Protein AF-A0AAV7I4R6-F1 (afdb_monomer)

Solvent-accessible surface area (backbone atoms only — not comparable to full-atom values): 53281 Å² total; per-residue (Å²): 136,88,80,92,84,88,82,84,92,78,84,86,78,87,76,88,75,83,82,77,80,88,86,78,86,92,87,87,88,84,88,90,88,86,84,88,88,87,84,88,80,89,81,89,88,87,88,87,90,83,90,84,88,90,68,94,80,61,65,76,66,65,74,75,70,80,71,71,75,84,67,74,67,72,67,84,74,78,56,70,48,73,61,54,70,67,54,50,52,51,39,49,60,57,46,61,69,44,59,44,43,86,62,59,80,35,54,92,35,71,50,42,60,47,13,72,74,53,57,71,76,82,47,37,81,52,31,77,50,51,63,55,49,53,51,42,56,48,48,51,75,73,60,62,66,46,61,84,33,58,68,31,75,68,46,67,70,53,34,57,53,32,45,47,51,26,49,49,47,58,35,26,69,44,64,67,54,27,49,40,51,48,22,30,39,57,61,75,40,21,41,60,45,44,51,54,26,48,57,45,29,44,51,70,35,79,90,32,66,81,58,73,77,77,57,54,48,40,48,39,21,39,62,57,43,47,42,69,61,42,55,49,47,40,50,52,44,75,73,49,58,87,58,78,60,91,48,98,85,57,92,59,96,49,49,76,47,80,64,79,70,73,65,69,78,47,60,94,75,59,59,76,71,61,78,46,40,61,57,36,58,26,62,55,54,21,42,37,45,37,52,59,53,55,73,65,39,53,82,49,57,58,86,90,47,103,61,77,70,76,44,52,13,45,49,56,49,46,56,54,42,38,52,49,13,51,48,49,47,39,30,50,52,70,78,38,72,82,86,62,82,90,55,83,90,43,56,41,56,71,46,36,82,57,60,33,32,44,92,84,69,51,68,41,44,50,42,60,61,48,38,60,66,55,80,90,42,50,68,55,51,57,50,49,56,56,26,52,53,49,52,51,49,27,58,75,72,34,37,46,54,34,81,88,66,54,78,44,64,39,88,46,94,59,16,53,23,52,49,28,20,34,49,54,32,22,59,73,20,63,27,46,87,76,45,34,31,56,57,56,51,51,30,55,55,74,21,57,40,68,92,48,97,47,72,59,67,30,52,63,14,44,53,36,37,55,51,33,25,62,54,36,65,54,48,60,39,53,48,53,58,58,47,49,56,54,50,54,46,37,66,71,47,82,58,77,53,68,81,81,59,59,32,92,56,41,31,57,77,49,73,49,66,53,83,43,36,21,36,51,43,84,46,76,41,51,32,55,41,47,44,91,65,85,30,40,65,56,53,70,67,54,46,37,30,42,38,46,70,37,58,30,64,58,86,42,43,39,40,39,35,33,40,23,76,47,72,44,51,29,32,42,39,34,30,44,28,73,46,81,61,72,90,82,40,62,72,46,58,44,51,48,79,43,39,68,42,39,25,80,60,34,68,50,64,46,79,45,46,62,42,80,38,70,45,74,46,51,60,88,70,26,73,55,44,23,74,80,79,75,47,63,83,54,45,51,57,50,49,54,37,28,75,72,68,75,46,91,45,71,51,43,58,54,65,39,46,44,46,48,45,60,74,58,58,60,28,30,77,91,37,37,71,26,28,35,40,41,41,40,35,80,52,51,74,95,49,48,47,74,48,76,38,63,53,53,11,74,42,83,42,64,76,62,66,78,60,64,82,45,60,41,59,48,63,40,82,60,65,75,35,50,28,37,48,78,37,84,44,51,28,19,28,44,56,67,64,25,46,54,73,57,49,66,49,52,64,56,48,52,52,52,49,54,53,53,56,70,72,48,96,80,71,96,80,69,90,84,80,76,91,76,80,80,59,86,84,70,79,72,65,86,83,60,68,80,64,92,88,66,71,70,62,84,84,61,70,64,59,81,82,59,70,63,58,85,80,55,62,68,62,92,85,63,64,70,46,81,73,50,58,70,46,85,80,47,55,62,44,87,78,48,62,62,50,84,85,63,68,67,48,82,78,46,56,70,53,91,80,61,60,82,42,95,80,59,56,79,46,95,83,68,66,82,48,94,85,61,62,80,58,98,84,70,81,83,86,87,79,83,96,72,90,78,82,80,90,72,81,84,132

Organism: Cotesia glomerata (NCBI:txid32391)

InterPro domains:
  IPR000896 Hemocyanin/hexamerin middle domain [PF00372] (215-486)
  IPR005203 Hemocyanin, C-terminal [PF03723] (495-732)
  IPR005204 Hemocyanin, N-terminal [PF03722] (87-209)
  IPR008922 Di-copper centre-containing domain superfamily [G3DSA:1.10.1280.10] (214-491)
  IPR008922 Di-copper centre-containing domain superfamily [SSF48056] (215-493)
  IPR013788 Hemocyanin/hexamerin [PR00187] (275-288)
  IPR013788 Hemocyanin/hexamerin [PR00187] (289-306)
  IPR013788 Hemocyanin/hexamerin [PR00187] (322-334)
  IPR013788 Hemocyanin/hexamerin [PR00187] (471-486)
  IPR013788 Hemocyanin/hexamerin [PS00210] (468-476)
  IPR013788 Hemocyanin/hexamerin [PTHR11511] (60-739)
  IPR014756 Immunoglobulin E-set [SSF81296] (494-734)
  IPR036697 Hemocyanin, N-terminal domain superfamily [G3DSA:1.20.1370.10] (87-213)
  IPR036697 Hemocyanin, N-terminal domain superfamily [SSF48050] (85-214)
  IPR037020 Hemocyanin, C-terminal domain superfamily [G3DSA:2.60.40.1520] (492-743)

Nearest PDB structures (foldseek):
  7ze1-assembly1_A  TM=8.891E-01  e=6.955E-59  Tribolium castaneum
  1nol-assembly1_A  TM=8.626E-01  e=2.421E-42  Limulus polyphemus
  1ll1-assembly1_A  TM=8.572E-01  e=2.678E-42  Limulus polyphemus
  1lla-assembly1_A  TM=8.477E-01  e=2.546E-42  Limulus polyphemus
  3ixw-assembly1_D  TM=8.245E-01  e=5.123E-34  Androctonus australis

Secondary structure (DSSP, 8-state):
----------PPP------------------------------------------TTTGGGTTSS--------------EEE--HHHHHHHHHHHHTTTTTT-S--TT-HHHHHHHS--TTTTGGGBS-HHHHHHHHHHHHT--S-TTSPP-TTSHHHHHHHHHHHHHHHSBSSHHHHHHHHHHHHHHS-HHHHHHHHHHHHHH-GGGTTPPPPPHHHH-GGGTS-HHHHHHHHHHHHHHTT----STT--SSSEEEE---THHHHTTS--GGGGGHHHHT-HHHHHHHHHHHHHS-TTS-STTSSS-GGGHHHHHHHHHHHHHHHHHHHHHHTT--SPP---TTS-B---B----B-TTSPBPP-B-TTBPPPGGGHHHHHHHHHHHHHHHHHHHHTEEE-TT--EEESSSTTHHHHHHHHHHT-TT-TTHHHH--HHHHHHHHHT-----SSGGG----GGGSHHHHTTSHHHHHHHHHHHHHHHHHHHHSPPPPHHHH--TTEEEEEEEE---EEEEEEEEEE-GGGS--SSHHHHHH--EEEEEEEEEE---EEEEEEEESS-EEEEEEEEEEEPP-TTT--HHHHHHHHGGG-EEEEEEEEEE-SEEEEEEEEGGG-SSEEPPPPPHHHHHHHHHHHHTTSS--EEES----EEGGGSS---BTT-EEEEEEEEEEE--GGG-EEEEETTTEEEEE-SS-TTTTSSS---GGGTTSTTEEEEEEEEEE-HHHHHHHHHHHHHHHHHHHHHHHHH-TT-TTSTTSSSS-PPTT-PPPTT--PPTT--PPTT--PPTT----TT----TT--PPTT--PPTT--PPTT--PPTT--PPTT--PPTT----TT----TT----TT----TTPPP---S-----------

Foldseek 3Di:
DDDDDDDDDDDDDDDDDDDDDPDDDDDDDDDDDDDDDDDDDDDDYDDDDDDDDDDPPPVVVVVPPPCQDPQPFPQVDFDKDFDDLLLLVLLVLLQLCLFLLLDQPFPPDPLNVLQVPDDLLVCLVQFQDSVLSVVLVVVVVVPAADQLFDAFCLDDSSLVNLVSLLNCLQRRNDSVSSSSSLSNCSNRPHSVSSVLSSLLSLFFHPNNAQRDYAQVCQSFVLLQDFVVQLVVLQVCCVVQPLPQPPDPPDPDLAAEAEDAHPCVVCVVVDDLCCVCCLPLSPQQQLSQLSVLCSLQPLSDDCPVTPFDLLCNLLSLLLVLLQVLLLVQQQCLQSVHHDQDADDLAWFAAFWADGSGAGLSRHHADTGDGSHHFDPVLVVLVVVLVQLVVQLLVCLVVQWDAAPVRDIDGLQDSSNSSQSRSLACLGPPNRHCPRNPGNLSSLLVRPQPWDDDPDSRHGRHHLCRHSSRNSNGSSSSNSSVVSSVSVQSNLAPHDFDDLVVAFDPFKFWPDKDKPAFEKEKDKDKAWHLSSDDHDHSVSSLSHTYIYIDIHMAIDKMKMKIKMAGQAFAKKKKWKKKAADDPPVPDDQLVVCLVCLSSINTQAIGMGGDHHGIHIDIDISQSGLAFDEDDDHPNVVVVQSVCVSVVNDIDMGTLQQGHRHNRSSDHAAAQVFSKIKMKMAMGHQDPVQWDWTQGRNHGTDIDRVDRNSPPSSHRHRSVSCVHRRMDMDIHTNHYPVVVRCVNVVVVVVVVVVVVVVVVVVPPPDPDDPPPDDDDDPPPDDDDPPDADDPPDADPAPDADDAPDAHPDPDAYPPPDAHHAPYAHHPPYEHHPPDEHPPPDAHHPPYAHDPPYDYPDPYDYPPPYAHDDPYDHDPPDDDPDDDDDDHDDPDDDD

pLDDT: mean 78.59, std 24.69, range [20.53, 98.75]

Radius of gyration: 35.69 Å; Cα contacts (8 Å, |Δi|>4): 1390; chains: 1; bounding box: 104×136×68 Å

Structure (mmCIF, N/CA/C/O backbone):
data_AF-A0AAV7I4R6-F1
#
_entry.id   AF-A0AAV7I4R6-F1
#
loop_
_atom_site.group_PDB
_atom_site.id
_atom_site.type_symbol
_atom_site.label_atom_id
_atom_site.label_alt_id
_atom_site.label_comp_id
_atom_site.label_asym_id
_atom_site.label_entity_id
_atom_site.label_seq_id
_atom_site.pdbx_PDB_ins_code
_atom_site.Cartn_x
_atom_site.Cartn_y
_atom_site.Cartn_z
_atom_site.occupancy
_atom_site.B_iso_or_equiv
_atom_site.auth_seq_id
_atom_site.auth_comp_id
_atom_site.auth_asym_id
_atom_site.auth_atom_id
_atom_site.pdbx_PDB_model_num
ATOM 1 N N . MET A 1 1 ? -15.612 52.852 7.763 1.00 29.77 1 MET A N 1
ATOM 2 C CA . MET A 1 1 ? -15.328 53.330 6.395 1.00 29.77 1 MET A CA 1
ATOM 3 C C . MET A 1 1 ? -14.860 52.104 5.614 1.00 29.77 1 MET A C 1
ATOM 5 O O . MET A 1 1 ? -13.808 51.592 5.957 1.00 29.77 1 MET A O 1
ATOM 9 N N . SER A 1 2 ? -15.753 51.380 4.921 1.00 24.78 2 SER A N 1
ATOM 10 C CA . SER A 1 2 ? -16.343 51.673 3.582 1.00 24.78 2 SER A CA 1
ATOM 11 C C . SER A 1 2 ? -15.356 51.327 2.453 1.00 24.78 2 SER A C 1
ATOM 13 O O . SER A 1 2 ? -14.258 51.866 2.485 1.00 24.78 2 SER A O 1
ATOM 15 N N . ASN A 1 3 ? -15.635 50.490 1.443 1.00 23.41 3 ASN A N 1
ATOM 16 C CA . ASN A 1 3 ? -16.860 49.809 0.960 1.00 23.41 3 ASN A CA 1
ATOM 17 C C . ASN A 1 3 ? -16.474 48.409 0.408 1.00 23.41 3 ASN A C 1
ATOM 19 O O . ASN A 1 3 ? -15.343 48.237 -0.027 1.00 23.41 3 ASN A O 1
ATOM 23 N N . ILE A 1 4 ? -17.257 47.335 0.587 1.00 27.31 4 ILE A N 1
ATOM 24 C CA . ILE A 1 4 ? -18.461 46.905 -0.171 1.00 27.31 4 ILE A CA 1
ATOM 25 C C . ILE A 1 4 ? -18.210 46.686 -1.675 1.00 27.31 4 ILE A C 1
ATOM 27 O O . ILE A 1 4 ? -17.961 47.633 -2.414 1.00 27.31 4 ILE A O 1
ATOM 31 N N . GLY A 1 5 ? -18.412 45.435 -2.108 1.00 22.70 5 GLY A N 1
ATOM 32 C CA . GLY A 1 5 ? -18.519 44.992 -3.500 1.00 22.70 5 GLY A CA 1
ATOM 33 C C . GLY A 1 5 ? -19.216 43.626 -3.562 1.00 22.70 5 GLY A C 1
ATOM 34 O O . GLY A 1 5 ? -18.555 42.594 -3.543 1.00 22.70 5 GLY A O 1
ATOM 35 N N . HIS A 1 6 ? -20.552 43.620 -3.558 1.00 24.36 6 HIS A N 1
ATOM 36 C CA . HIS A 1 6 ? -21.365 42.415 -3.771 1.00 24.36 6 HIS A CA 1
ATOM 37 C C . HIS A 1 6 ? -21.471 42.094 -5.267 1.00 24.36 6 HIS A C 1
ATOM 39 O O . HIS A 1 6 ? -21.653 43.019 -6.050 1.00 24.36 6 HIS A O 1
ATOM 45 N N . HIS A 1 7 ? -21.517 40.805 -5.625 1.00 25.09 7 HIS A N 1
ATOM 46 C CA . HIS A 1 7 ? -22.324 40.348 -6.762 1.00 25.09 7 HIS A CA 1
ATOM 47 C C . HIS A 1 7 ? -22.946 38.963 -6.513 1.00 25.09 7 HIS A C 1
ATOM 49 O O . HIS A 1 7 ? -22.265 37.948 -6.437 1.00 25.09 7 HIS A O 1
ATOM 55 N N . ASP A 1 8 ? -24.265 39.008 -6.337 1.00 22.59 8 ASP A N 1
ATOM 56 C CA . ASP A 1 8 ? -25.313 38.099 -6.815 1.00 22.59 8 ASP A CA 1
ATOM 57 C C . ASP A 1 8 ? -25.162 36.570 -6.725 1.00 22.59 8 ASP A C 1
ATOM 59 O O . ASP A 1 8 ? -24.474 35.895 -7.487 1.00 22.59 8 ASP A O 1
ATOM 63 N N . ILE A 1 9 ? -26.008 36.025 -5.848 1.00 24.05 9 ILE A N 1
ATOM 64 C CA . ILE A 1 9 ? -26.410 34.622 -5.774 1.00 24.05 9 ILE A CA 1
ATOM 65 C C . ILE A 1 9 ? -27.504 34.366 -6.824 1.00 24.05 9 ILE A C 1
ATOM 67 O O . ILE A 1 9 ? -28.524 35.054 -6.830 1.00 24.05 9 ILE A O 1
ATOM 71 N N . SER A 1 10 ? -27.353 33.320 -7.640 1.00 22.56 10 SER A N 1
ATOM 72 C CA . SER A 1 10 ? -28.434 32.767 -8.472 1.00 22.56 10 SER A CA 1
ATOM 73 C C . SER A 1 10 ? -28.825 31.370 -7.965 1.00 22.56 10 SER A C 1
ATOM 75 O O . SER A 1 10 ? -27.934 30.565 -7.688 1.00 22.56 10 SER A O 1
ATOM 77 N N . PRO A 1 11 ? -30.124 31.045 -7.816 1.00 26.34 11 PRO A N 1
ATOM 78 C CA . PRO A 1 11 ? -30.554 29.797 -7.193 1.00 26.34 11 PRO A CA 1
ATOM 79 C C . PRO A 1 11 ? -30.378 28.588 -8.119 1.00 26.34 11 PRO A C 1
ATOM 81 O O . PRO A 1 11 ? -30.815 28.591 -9.273 1.00 26.34 11 PRO A O 1
ATOM 84 N N . ALA A 1 12 ? -29.803 27.512 -7.578 1.00 23.22 12 ALA A N 1
ATOM 85 C CA . ALA A 1 12 ? -29.706 26.229 -8.261 1.00 23.22 12 ALA A CA 1
ATOM 86 C C . ALA A 1 12 ? -31.107 25.660 -8.551 1.00 23.22 12 ALA A C 1
ATOM 88 O O . ALA A 1 12 ? -31.879 25.368 -7.635 1.00 23.22 12 ALA A O 1
ATOM 89 N N . ARG A 1 13 ? -31.433 25.470 -9.836 1.00 22.34 13 ARG A N 1
ATOM 90 C CA . ARG A 1 13 ? -32.589 24.664 -10.244 1.00 22.34 13 ARG A CA 1
ATOM 91 C C . ARG A 1 13 ? -32.213 23.190 -10.165 1.00 22.34 13 ARG A C 1
ATOM 93 O O . ARG A 1 13 ? -31.324 22.738 -10.881 1.00 22.34 13 ARG A O 1
ATOM 100 N N . SER A 1 14 ? -32.921 22.455 -9.317 1.00 22.48 14 SER A N 1
ATOM 101 C CA . SER A 1 14 ? -32.829 21.005 -9.210 1.00 22.48 14 SER A CA 1
ATOM 102 C C . SER A 1 14 ? -33.289 20.331 -10.504 1.00 22.48 14 SER A C 1
ATOM 104 O O . SER A 1 14 ? -34.476 20.313 -10.825 1.00 22.48 14 SER A O 1
ATOM 106 N N . TRP A 1 15 ? -32.347 19.724 -11.223 1.00 20.77 15 TRP A N 1
ATOM 107 C CA . TRP A 1 15 ? -32.649 18.723 -12.240 1.00 20.77 15 TRP A CA 1
ATOM 108 C C . TRP A 1 15 ? -32.421 17.344 -11.636 1.00 20.77 15 TRP A C 1
ATOM 110 O O . TRP A 1 15 ? -31.288 16.920 -11.425 1.00 20.77 15 TRP A O 1
ATOM 120 N N . VAL A 1 16 ? -33.522 16.659 -11.329 1.00 21.23 16 VAL A N 1
ATOM 121 C CA . VAL A 1 16 ? -33.499 15.247 -10.944 1.00 21.23 16 VAL A CA 1
ATOM 122 C C . VAL A 1 16 ? -33.220 14.440 -12.208 1.00 21.23 16 VAL A C 1
ATOM 124 O O . VAL A 1 16 ? -34.117 14.236 -13.023 1.00 21.23 16 VAL A O 1
ATOM 127 N N . ILE A 1 17 ? -31.976 13.999 -12.377 1.00 21.98 17 ILE A N 1
ATOM 128 C CA . ILE A 1 17 ? -31.631 12.961 -13.348 1.00 21.98 17 ILE A CA 1
ATOM 129 C C . ILE A 1 17 ? -31.685 11.635 -12.595 1.00 21.98 17 ILE A C 1
ATOM 131 O O . ILE A 1 17 ? -30.901 11.403 -11.675 1.00 21.98 17 ILE A O 1
ATOM 135 N N . ALA A 1 18 ? -32.648 10.790 -12.957 1.00 20.53 18 ALA A N 1
ATOM 136 C CA . ALA A 1 18 ? -32.732 9.439 -12.430 1.00 20.53 18 ALA A CA 1
ATOM 137 C C . ALA A 1 18 ? -31.520 8.635 -12.919 1.00 20.53 18 ALA A C 1
ATOM 139 O O . ALA A 1 18 ? -31.314 8.487 -14.122 1.00 20.53 18 ALA A O 1
ATOM 140 N N . ILE A 1 19 ? -30.723 8.121 -11.983 1.00 23.53 19 ILE A N 1
ATOM 141 C CA . ILE A 1 19 ? -29.688 7.134 -12.285 1.00 23.53 19 ILE A CA 1
ATOM 142 C C . ILE A 1 19 ? -30.391 5.777 -12.340 1.00 23.53 19 ILE A C 1
ATOM 144 O O . ILE A 1 19 ? -30.656 5.169 -11.304 1.00 23.53 19 ILE A O 1
ATOM 148 N N . GLU A 1 20 ? -30.738 5.328 -13.544 1.00 20.97 20 GLU A N 1
ATOM 149 C CA . GLU A 1 20 ? -31.211 3.959 -13.757 1.00 20.97 20 GLU A CA 1
ATOM 150 C C . GLU A 1 20 ? -30.050 2.970 -13.539 1.00 20.97 20 GLU A C 1
ATOM 152 O O . GLU A 1 20 ? -28.980 3.138 -14.135 1.00 20.97 20 GLU A O 1
ATOM 157 N N . PRO A 1 21 ? -30.218 1.919 -12.716 1.00 26.22 21 PRO A N 1
ATOM 158 C CA . PRO A 1 21 ? -29.271 0.814 -12.678 1.00 26.22 21 PRO A CA 1
ATOM 159 C C . PRO A 1 21 ? -29.414 -0.008 -13.964 1.00 26.22 21 PRO A C 1
ATOM 161 O O . PRO A 1 21 ? -30.487 -0.539 -14.249 1.00 26.22 21 PRO A O 1
ATOM 164 N N . HIS A 1 22 ? -28.330 -0.162 -14.725 1.00 24.48 22 HIS A N 1
ATOM 165 C CA . HIS A 1 22 ? -28.299 -1.078 -15.867 1.00 24.48 22 HIS A CA 1
ATOM 166 C C . HIS A 1 22 ? -28.302 -2.549 -15.402 1.00 24.48 22 HIS A C 1
ATOM 168 O O . HIS A 1 22 ? -27.260 -3.199 -15.344 1.00 24.48 22 HIS A O 1
ATOM 174 N N . GLU A 1 23 ? -29.485 -3.094 -15.108 1.00 27.27 23 GLU A N 1
ATOM 175 C CA . GLU A 1 23 ? -29.714 -4.539 -14.983 1.00 27.27 23 GLU A CA 1
ATOM 176 C C . GLU A 1 23 ? -30.001 -5.187 -16.351 1.00 27.27 23 GLU A C 1
ATOM 178 O O . GLU A 1 23 ? -31.141 -5.267 -16.805 1.00 27.27 23 GLU A O 1
ATOM 183 N N . VAL A 1 24 ? -28.964 -5.734 -16.989 1.00 24.44 24 VAL A N 1
ATOM 184 C CA . VAL A 1 24 ? -29.072 -6.808 -17.997 1.00 24.44 24 VAL A CA 1
ATOM 185 C C . VAL A 1 24 ? -27.782 -7.636 -17.857 1.00 24.44 24 VAL A C 1
ATOM 187 O O . VAL A 1 24 ? -26.703 -7.063 -17.915 1.00 24.44 24 VAL A O 1
ATOM 190 N N . TRP A 1 25 ? -27.760 -8.950 -17.614 1.00 22.83 25 TRP A N 1
ATOM 191 C CA . TRP A 1 25 ? -28.652 -10.017 -18.071 1.00 22.83 25 TRP A CA 1
ATOM 192 C C . TRP A 1 25 ? -28.792 -11.156 -17.044 1.00 22.83 25 TRP A C 1
ATOM 194 O O . TRP A 1 25 ? -27.784 -11.676 -16.580 1.00 22.83 25 TRP A O 1
ATOM 204 N N . TYR A 1 26 ? -30.015 -11.655 -16.821 1.00 23.33 26 TYR A N 1
ATOM 205 C CA . TYR A 1 26 ? -30.263 -13.069 -16.477 1.00 23.33 26 TYR A CA 1
ATOM 206 C C . TYR A 1 26 ? -31.714 -13.460 -16.819 1.00 23.33 26 TYR A C 1
ATOM 208 O O . TYR A 1 26 ? -32.597 -13.443 -15.964 1.00 23.33 26 TYR A O 1
ATOM 216 N N . LYS A 1 27 ? -31.983 -13.780 -18.096 1.00 24.11 27 LYS A N 1
ATOM 217 C CA . LYS A 1 27 ? -33.213 -14.468 -18.549 1.00 24.11 27 LYS A CA 1
ATOM 218 C C . LYS A 1 27 ? -33.134 -14.883 -20.024 1.00 24.11 27 LYS A C 1
ATOM 220 O O . LYS A 1 27 ? -33.468 -14.113 -20.916 1.00 24.11 27 LYS A O 1
ATOM 225 N N . SER A 1 28 ? -32.750 -16.129 -20.279 1.00 24.69 28 SER A N 1
ATOM 226 C CA . SER A 1 28 ? -33.565 -17.093 -21.042 1.00 24.69 28 SER A CA 1
ATOM 227 C C . SER A 1 28 ? -32.760 -18.353 -21.356 1.00 24.69 28 SER A C 1
ATOM 229 O O . SER A 1 28 ? -31.678 -18.279 -21.919 1.00 24.69 28 SER A O 1
ATOM 231 N N . LEU A 1 29 ? -33.319 -19.508 -20.997 1.00 23.89 29 LEU A N 1
ATOM 232 C CA . LEU A 1 29 ? -33.419 -20.699 -21.845 1.00 23.89 29 LEU A CA 1
ATOM 233 C C . LEU A 1 29 ? -34.275 -21.711 -21.077 1.00 23.89 29 LEU A C 1
ATOM 235 O O . LEU A 1 29 ? -33.864 -22.249 -20.054 1.00 23.89 29 LEU A O 1
ATOM 239 N N . GLY A 1 30 ? -35.515 -21.889 -21.527 1.00 23.12 30 GLY A N 1
ATOM 240 C CA . GLY A 1 30 ? -36.514 -22.681 -20.818 1.00 23.12 30 GLY A CA 1
ATOM 241 C C . GLY A 1 30 ? -37.823 -22.759 -21.593 1.00 23.12 30 GLY A C 1
ATOM 242 O O . GLY A 1 30 ? -38.682 -21.899 -21.440 1.00 23.12 30 GLY A O 1
ATOM 243 N N . ASN A 1 31 ? -37.952 -23.843 -22.359 1.00 24.38 31 ASN A N 1
ATOM 244 C CA . ASN A 1 31 ? -39.170 -24.394 -22.962 1.00 24.38 31 ASN A CA 1
ATOM 245 C C . ASN A 1 31 ? -39.758 -23.706 -24.208 1.00 24.38 31 ASN A C 1
ATOM 247 O O . ASN A 1 31 ? -40.338 -22.625 -24.157 1.00 24.38 31 ASN A O 1
ATOM 251 N N . ALA A 1 32 ? -39.753 -24.467 -25.306 1.00 22.86 32 ALA A N 1
ATOM 252 C CA . ALA A 1 32 ? -40.691 -24.328 -26.412 1.00 22.86 32 ALA A CA 1
ATOM 253 C C . ALA A 1 32 ? -41.003 -25.710 -27.016 1.00 22.86 32 ALA A C 1
ATOM 255 O O . ALA A 1 32 ? -40.267 -26.174 -27.880 1.00 22.86 32 ALA A O 1
ATOM 256 N N . ALA A 1 33 ? -42.086 -26.352 -26.561 1.00 25.19 33 ALA A N 1
ATOM 257 C CA . ALA A 1 33 ? -42.879 -27.333 -27.317 1.00 25.19 33 ALA A CA 1
ATOM 258 C C . ALA A 1 33 ? -44.081 -27.812 -26.480 1.00 25.19 33 ALA A C 1
ATOM 260 O O . ALA A 1 33 ? -43.889 -28.540 -25.517 1.00 25.19 33 ALA A O 1
ATOM 261 N N . GLU A 1 34 ? -45.305 -27.417 -26.847 1.00 25.41 34 GLU A N 1
ATOM 262 C CA . GLU A 1 34 ? -46.380 -28.346 -27.259 1.00 25.41 34 GLU A CA 1
ATOM 263 C C . GLU A 1 34 ? -47.660 -27.591 -27.672 1.00 25.41 34 GLU A C 1
ATOM 265 O O . GLU A 1 34 ? -47.801 -26.389 -27.439 1.00 25.41 34 GLU A O 1
ATOM 270 N N . LYS A 1 35 ? -48.552 -28.270 -28.408 1.00 26.36 35 LYS A N 1
ATOM 271 C CA . LYS A 1 35 ? -49.635 -27.657 -29.197 1.00 26.36 35 LYS A CA 1
ATOM 272 C C . LYS A 1 35 ? -51.044 -27.994 -28.683 1.00 26.36 35 LYS A C 1
ATOM 274 O O . LYS A 1 35 ? -51.458 -29.141 -28.766 1.00 26.36 35 LYS A O 1
ATOM 279 N N . HIS A 1 36 ? -51.814 -26.930 -28.437 1.00 26.92 36 HIS A N 1
ATOM 280 C CA . HIS A 1 36 ? -53.264 -26.786 -28.685 1.00 26.92 36 HIS A CA 1
ATOM 281 C C . HIS A 1 36 ? -54.313 -27.574 -27.835 1.00 26.92 36 HIS A C 1
ATOM 283 O O . HIS A 1 36 ? -53.976 -28.553 -27.182 1.00 26.92 36 HIS A O 1
ATOM 289 N N . PRO A 1 37 ? -55.574 -27.059 -27.743 1.00 42.69 37 PRO A N 1
ATOM 290 C CA . PRO A 1 37 ? -56.492 -27.241 -26.598 1.00 42.69 37 PRO A CA 1
ATOM 291 C C . PRO A 1 37 ? -57.831 -27.926 -27.036 1.00 42.69 37 PRO A C 1
ATOM 293 O O . PRO A 1 37 ? -57.800 -28.555 -28.097 1.00 42.69 37 PRO A O 1
ATOM 296 N N . PRO A 1 38 ? -59.005 -27.842 -26.335 1.00 38.75 38 PRO A N 1
ATOM 297 C CA . PRO A 1 38 ? -59.772 -26.576 -26.229 1.00 38.75 38 PRO A CA 1
ATOM 298 C C . PRO A 1 38 ? -60.752 -26.382 -25.026 1.00 38.75 38 PRO A C 1
ATOM 300 O O . PRO A 1 38 ? -61.134 -27.314 -24.328 1.00 38.75 38 PRO A O 1
ATOM 303 N N . SER A 1 39 ? -61.311 -25.161 -24.955 1.00 22.95 39 SER A N 1
ATOM 304 C CA . SER A 1 39 ? -62.758 -24.854 -24.770 1.00 22.95 39 SER A CA 1
ATOM 305 C C . SER A 1 39 ? -63.362 -24.423 -23.405 1.00 22.95 39 SER A C 1
ATOM 307 O O . SER A 1 39 ? -63.072 -24.991 -22.362 1.00 22.95 39 SER A O 1
ATOM 309 N N . PHE A 1 40 ? -64.292 -23.447 -23.520 1.00 24.22 40 PHE A N 1
ATOM 310 C CA . PHE A 1 40 ? -65.304 -22.913 -22.569 1.00 24.22 40 PHE A CA 1
ATOM 311 C C . PHE A 1 40 ? -64.824 -22.266 -21.238 1.00 24.22 40 PHE A C 1
ATOM 313 O O . PHE A 1 40 ? -63.896 -22.739 -20.605 1.00 24.22 40 PHE A O 1
ATOM 320 N N . GLY A 1 41 ? -65.429 -21.183 -20.715 1.00 22.97 41 GLY A N 1
ATOM 321 C CA . GLY A 1 41 ? -66.472 -20.285 -21.247 1.00 22.97 41 GLY A CA 1
ATOM 322 C C . GLY A 1 41 ? -67.124 -19.391 -20.159 1.00 22.97 41 GLY A C 1
ATOM 323 O O . GLY A 1 41 ? -67.356 -19.863 -19.055 1.00 22.97 41 GLY A O 1
ATOM 324 N N . GLY A 1 42 ? -67.470 -18.133 -20.494 1.00 23.72 42 GLY A N 1
ATOM 325 C CA . GLY A 1 42 ? -68.296 -17.194 -19.691 1.00 23.72 42 GLY A CA 1
ATOM 326 C C . GLY A 1 42 ? -67.713 -16.685 -18.350 1.00 23.72 42 GLY A C 1
ATOM 327 O O . GLY A 1 42 ? -66.731 -17.208 -17.851 1.00 23.72 42 GLY A O 1
ATOM 328 N N . SER A 1 43 ? -68.265 -15.688 -17.647 1.00 22.12 43 SER A N 1
ATOM 329 C CA . SER A 1 43 ? -69.185 -14.581 -17.972 1.00 22.12 43 SER A CA 1
ATOM 330 C C . SER A 1 43 ? -69.522 -13.808 -16.674 1.00 22.12 43 SER A C 1
ATOM 332 O O . SER A 1 43 ? -70.309 -14.294 -15.876 1.00 22.12 43 SER A O 1
ATOM 334 N N . SER A 1 44 ? -69.010 -12.579 -16.524 1.00 24.25 44 SER A N 1
ATOM 335 C CA . SER A 1 44 ? -69.699 -11.383 -15.970 1.00 24.25 44 SER A CA 1
ATOM 336 C C . SER A 1 44 ? -70.367 -11.324 -14.559 1.00 24.25 44 SER A C 1
ATOM 338 O O . SER A 1 44 ? -71.141 -12.191 -14.175 1.00 24.25 44 SER A O 1
ATOM 340 N N . ASN A 1 45 ? -70.292 -10.115 -13.966 1.00 25.39 45 ASN A N 1
ATOM 341 C CA . ASN A 1 45 ? -71.378 -9.371 -13.272 1.00 25.39 45 ASN A CA 1
ATOM 342 C C . ASN A 1 45 ? -71.678 -9.517 -11.740 1.00 25.39 45 ASN A C 1
ATOM 344 O O . ASN A 1 45 ? -72.380 -10.416 -11.300 1.00 25.39 45 ASN A O 1
ATOM 348 N N . ASN A 1 46 ? -71.378 -8.417 -11.011 1.00 24.36 46 ASN A N 1
ATOM 349 C CA . ASN A 1 46 ? -72.355 -7.484 -10.374 1.00 24.36 46 ASN A CA 1
ATOM 350 C C . ASN A 1 46 ? -72.761 -7.479 -8.856 1.00 24.36 46 ASN A C 1
ATOM 352 O O . ASN A 1 46 ? -73.721 -8.119 -8.448 1.00 24.36 46 ASN A O 1
ATOM 356 N N . ILE A 1 47 ? -72.206 -6.471 -8.139 1.00 25.75 47 ILE A N 1
ATOM 357 C CA . ILE A 1 47 ? -72.810 -5.510 -7.149 1.00 25.75 47 ILE A CA 1
ATOM 358 C C . ILE A 1 47 ? -73.361 -6.023 -5.754 1.00 25.75 47 ILE A C 1
ATOM 360 O O . ILE A 1 47 ? -73.151 -7.190 -5.448 1.00 25.75 47 ILE A O 1
ATOM 364 N N . PRO A 1 48 ? -73.818 -5.184 -4.759 1.00 40.88 48 PRO A N 1
ATOM 365 C CA . PRO A 1 48 ? -73.054 -5.071 -3.489 1.00 40.88 48 PRO A CA 1
ATOM 366 C C . PRO A 1 48 ? -73.850 -4.989 -2.135 1.00 40.88 48 PRO A C 1
ATOM 368 O O . PRO A 1 48 ? -75.074 -5.011 -2.092 1.00 40.88 48 PRO A O 1
ATOM 371 N N . LYS A 1 49 ? -73.116 -4.662 -1.044 1.00 24.72 49 LYS A N 1
ATOM 372 C CA . LYS A 1 49 ? -73.535 -4.010 0.239 1.00 24.72 49 LYS A CA 1
ATOM 373 C C . LYS A 1 49 ? -74.416 -4.791 1.249 1.00 24.72 49 LYS A C 1
ATOM 375 O O . LYS A 1 49 ? -75.628 -4.860 1.073 1.00 24.72 49 LYS A O 1
ATOM 380 N N . LYS A 1 50 ? -73.886 -4.991 2.478 1.00 24.41 50 LYS A N 1
ATOM 381 C CA . LYS A 1 50 ? -74.284 -4.212 3.695 1.00 24.41 50 LYS A CA 1
ATOM 382 C C . LYS A 1 50 ? -73.500 -4.537 4.997 1.00 24.41 50 LYS A C 1
ATOM 384 O O . LYS A 1 50 ? -73.449 -5.677 5.421 1.00 24.41 50 LYS A O 1
ATOM 389 N N . LYS A 1 51 ? -73.053 -3.459 5.671 1.00 24.08 51 LYS A N 1
ATOM 390 C CA . LYS A 1 51 ? -72.977 -3.195 7.139 1.00 24.08 51 LYS A CA 1
ATOM 391 C C . LYS A 1 51 ? -72.425 -4.258 8.128 1.00 24.08 51 LYS A C 1
ATOM 393 O O . LYS A 1 51 ? -73.137 -5.195 8.453 1.00 24.08 51 LYS A O 1
ATOM 398 N N . SER A 1 52 ? -71.342 -3.909 8.849 1.00 24.22 52 SER A N 1
ATOM 399 C CA . SER A 1 52 ? -71.339 -3.811 10.335 1.00 24.22 52 SER A CA 1
ATOM 400 C C . SER A 1 52 ? -70.073 -3.123 10.907 1.00 24.22 52 SER A C 1
ATOM 402 O O . SER A 1 52 ? -68.975 -3.657 10.864 1.00 24.22 52 SER A O 1
ATOM 404 N N . THR A 1 53 ? -70.272 -1.901 11.406 1.00 24.73 53 THR A N 1
ATOM 405 C CA . THR A 1 53 ? -69.787 -1.275 12.663 1.00 24.73 53 THR A CA 1
ATOM 406 C C . THR A 1 53 ? -68.524 -1.721 13.448 1.00 24.73 53 THR A C 1
ATOM 408 O O . THR A 1 53 ? -68.386 -2.868 13.845 1.00 24.73 53 THR A O 1
ATOM 411 N N . ARG A 1 54 ? -67.777 -0.690 13.914 1.00 28.91 54 ARG A N 1
ATOM 412 C CA . ARG A 1 54 ? -66.879 -0.620 15.107 1.00 28.91 54 ARG A CA 1
ATOM 413 C C . ARG A 1 54 ? -65.478 -1.285 15.085 1.00 28.91 54 ARG A C 1
ATOM 415 O O . ARG A 1 54 ? -65.167 -2.103 15.942 1.00 28.91 54 ARG A O 1
ATOM 422 N N . THR A 1 55 ? -64.550 -0.709 14.309 1.00 31.31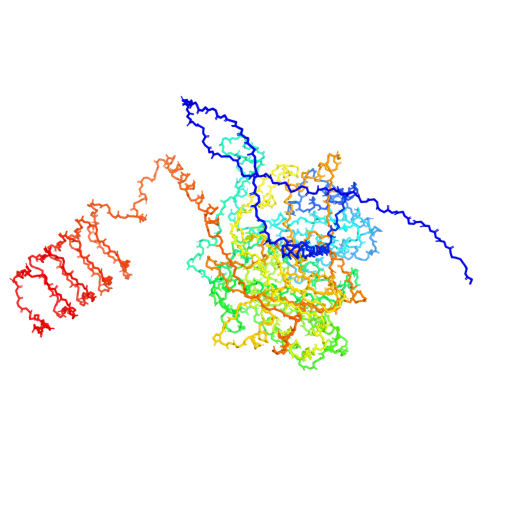 55 THR A N 1
ATOM 423 C CA . THR A 1 55 ? -63.103 -0.661 14.691 1.00 31.31 55 THR A CA 1
ATOM 424 C C . THR A 1 55 ? -62.322 0.561 14.165 1.00 31.31 55 THR A C 1
ATOM 426 O O . THR A 1 55 ? -61.111 0.671 14.363 1.00 31.31 55 THR A O 1
ATOM 429 N N . ALA A 1 56 ? -63.005 1.537 13.557 1.00 28.75 56 ALA A N 1
ATOM 430 C CA . ALA A 1 56 ? -62.417 2.670 12.827 1.00 28.75 56 ALA A CA 1
ATOM 431 C C . ALA A 1 56 ? -61.792 3.792 13.700 1.00 28.75 56 ALA A C 1
ATOM 433 O O . ALA A 1 56 ? -61.789 4.954 13.309 1.00 28.75 56 ALA A O 1
ATOM 434 N N . THR A 1 57 ? -61.277 3.477 14.893 1.00 32.00 57 THR A N 1
ATOM 435 C CA . THR A 1 57 ? -60.692 4.477 15.821 1.00 32.00 57 THR A CA 1
ATOM 436 C C . THR A 1 57 ? -59.369 4.025 16.459 1.00 32.00 57 THR A C 1
ATOM 438 O O . THR A 1 57 ? -58.836 4.713 17.324 1.00 32.00 57 THR A O 1
ATOM 441 N N . LYS A 1 58 ? -58.795 2.891 16.019 1.00 29.91 58 LYS A N 1
ATOM 442 C CA . LYS A 1 58 ? -57.417 2.481 16.377 1.00 29.91 58 LYS A CA 1
ATOM 443 C C . LYS A 1 58 ? -56.439 2.420 15.197 1.00 29.91 58 LYS A C 1
ATOM 445 O O . LYS A 1 58 ? -55.273 2.734 15.396 1.00 29.91 58 LYS A O 1
ATOM 450 N N . MET A 1 59 ? -56.888 2.135 13.969 1.00 30.52 59 MET A N 1
ATOM 451 C CA . MET A 1 59 ? -55.994 2.144 12.792 1.00 30.52 59 MET A CA 1
ATOM 452 C C . MET A 1 59 ? -55.551 3.548 12.348 1.00 30.52 59 MET A C 1
ATOM 454 O O . MET A 1 59 ? -54.494 3.692 11.748 1.00 30.52 59 MET A O 1
ATOM 458 N N . MET A 1 60 ? -56.278 4.607 12.712 1.00 27.59 60 MET A N 1
ATOM 459 C CA . MET A 1 60 ? -55.927 5.983 12.322 1.00 27.59 60 MET A CA 1
ATOM 460 C C . MET A 1 60 ? -54.803 6.609 13.178 1.00 27.59 60 MET A C 1
ATOM 462 O O . MET A 1 60 ? -54.379 7.726 12.908 1.00 27.59 60 MET A O 1
ATOM 466 N N . LYS A 1 61 ? -54.274 5.875 14.175 1.00 29.16 61 LYS A N 1
ATOM 467 C CA . LYS A 1 61 ? -52.987 6.180 14.832 1.00 29.16 61 LYS A CA 1
ATOM 468 C C . LYS A 1 61 ? -51.791 5.429 14.224 1.00 29.16 61 LYS A C 1
ATOM 470 O O . LYS A 1 61 ? -50.665 5.819 14.501 1.00 29.16 61 LYS A O 1
ATOM 475 N N . LEU A 1 62 ? -52.008 4.419 13.370 1.00 31.02 62 LEU A N 1
ATOM 476 C CA . LEU A 1 62 ? -50.924 3.798 12.589 1.00 31.02 62 LEU A CA 1
ATOM 477 C C . LEU A 1 62 ? -50.503 4.644 11.372 1.00 31.02 62 LEU A C 1
ATOM 479 O O . LEU A 1 62 ? -49.454 4.392 10.797 1.00 31.02 62 LEU A O 1
ATOM 483 N N . LEU A 1 63 ? -51.285 5.662 10.998 1.00 28.56 63 LEU A N 1
ATOM 484 C CA . LEU A 1 63 ? -51.034 6.493 9.813 1.00 28.56 63 LEU A CA 1
ATOM 485 C C . LEU A 1 63 ? -50.188 7.758 10.081 1.00 28.56 63 LEU A C 1
ATOM 487 O O . LEU A 1 63 ? -50.042 8.583 9.187 1.00 28.56 63 LEU A O 1
ATOM 491 N N . VAL A 1 64 ? -49.683 7.951 11.308 1.00 30.20 64 VAL A N 1
ATOM 492 C CA . VAL A 1 64 ? -49.057 9.219 11.764 1.00 30.20 64 VAL A CA 1
ATOM 493 C C . VAL A 1 64 ? -47.585 9.055 12.189 1.00 30.20 64 VAL A C 1
ATOM 495 O O . VAL A 1 64 ? -46.906 10.039 12.451 1.00 30.20 64 VAL A O 1
ATOM 498 N N . LEU A 1 65 ? -47.057 7.826 12.206 1.00 29.48 65 LEU A N 1
ATOM 499 C CA . LEU A 1 65 ? -45.639 7.534 12.492 1.00 29.48 65 LEU A CA 1
ATOM 500 C C . LEU A 1 65 ? -44.936 6.750 11.366 1.00 29.48 65 LEU A C 1
ATOM 502 O O . LEU A 1 65 ? -43.831 6.260 11.549 1.00 29.48 65 LEU A O 1
ATOM 506 N N . ALA A 1 66 ? -45.549 6.697 10.180 1.00 27.17 66 ALA A N 1
ATOM 507 C CA . ALA A 1 66 ? -44.951 6.167 8.949 1.00 27.17 66 ALA A CA 1
ATOM 508 C C . ALA A 1 66 ? -44.203 7.249 8.132 1.00 27.17 66 ALA A C 1
ATOM 510 O O . ALA A 1 66 ? -44.039 7.124 6.923 1.00 27.17 66 ALA A O 1
ATOM 511 N N . ILE A 1 67 ? -43.778 8.328 8.799 1.00 34.84 67 ILE A N 1
ATOM 512 C CA . ILE A 1 67 ? -42.834 9.329 8.281 1.00 34.84 67 ILE A CA 1
ATOM 513 C C . ILE A 1 67 ? -41.651 9.382 9.257 1.00 34.84 67 ILE A C 1
ATOM 515 O O . ILE A 1 67 ? -41.334 10.413 9.848 1.00 34.84 67 ILE A O 1
ATOM 519 N N . SER A 1 68 ? -41.012 8.230 9.466 1.00 32.03 68 SER A N 1
ATOM 520 C CA . SER A 1 68 ? -39.603 8.202 9.847 1.00 32.03 68 SER A CA 1
ATOM 521 C C . SER A 1 68 ? -38.839 8.853 8.700 1.00 32.03 68 SER A C 1
ATOM 523 O O . SER A 1 68 ? -38.861 8.349 7.577 1.00 32.03 68 SER A O 1
ATOM 525 N N . ALA A 1 69 ? -38.262 10.026 8.953 1.00 31.41 69 ALA A N 1
ATOM 526 C CA . ALA A 1 69 ? -37.556 10.773 7.927 1.00 31.41 69 ALA A CA 1
ATOM 527 C C . ALA A 1 69 ? -36.456 9.897 7.315 1.00 31.41 69 ALA A C 1
ATOM 529 O O . ALA A 1 69 ? -35.608 9.386 8.045 1.00 31.41 69 ALA A O 1
ATOM 530 N N . PHE A 1 70 ? -36.442 9.783 5.984 1.00 32.22 70 PHE A N 1
ATOM 531 C CA . PHE A 1 70 ? -35.238 9.395 5.257 1.00 32.22 70 PHE A CA 1
ATOM 532 C C . PHE A 1 70 ? -34.199 10.500 5.477 1.00 32.22 70 PHE A C 1
ATOM 534 O O . PHE A 1 70 ? -34.076 11.442 4.692 1.00 32.22 70 PHE A O 1
ATOM 541 N N . CYS A 1 71 ? -33.474 10.406 6.590 1.00 34.19 71 CYS A N 1
ATOM 542 C CA . CYS A 1 71 ? -32.217 11.101 6.784 1.00 34.19 71 CYS A CA 1
ATOM 543 C C . CYS A 1 71 ? -31.215 10.472 5.822 1.00 34.19 71 CYS A C 1
ATOM 545 O O . CYS A 1 71 ? -30.461 9.583 6.204 1.00 34.19 71 CYS A O 1
ATOM 547 N N . LEU A 1 72 ? -31.255 10.933 4.566 1.00 34.22 72 LEU A N 1
ATOM 548 C CA . LEU A 1 72 ? -30.231 10.658 3.569 1.00 34.22 72 LEU A CA 1
ATOM 549 C C . LEU A 1 72 ? -28.874 10.895 4.226 1.00 34.22 72 LEU A C 1
ATOM 551 O O . LEU A 1 72 ? -28.531 12.027 4.579 1.00 34.22 72 LEU A O 1
ATOM 555 N N . THR A 1 73 ? -28.128 9.811 4.408 1.00 39.03 73 THR A N 1
ATOM 556 C CA . THR A 1 73 ? -26.710 9.867 4.714 1.00 39.03 73 THR A CA 1
ATOM 557 C C . THR A 1 73 ? -26.069 10.712 3.618 1.00 39.03 73 THR A C 1
ATOM 559 O O . THR A 1 73 ? -26.185 10.409 2.430 1.00 39.03 73 THR A O 1
ATOM 562 N N . GLN A 1 74 ? -25.421 11.819 3.991 1.00 41.16 74 GLN A N 1
ATOM 563 C CA . GLN A 1 74 ? -24.540 12.509 3.055 1.00 41.16 74 GLN A CA 1
ATOM 564 C C . GLN A 1 74 ? -23.305 11.631 2.879 1.00 41.16 74 GLN A C 1
ATOM 566 O O . GLN A 1 74 ? -22.288 11.815 3.546 1.00 41.16 74 GLN A O 1
ATOM 571 N N . ALA A 1 75 ? -23.413 10.652 1.979 1.00 43.38 75 ALA A N 1
ATOM 572 C CA . ALA A 1 75 ? -22.251 10.018 1.393 1.00 43.38 75 ALA A CA 1
ATOM 573 C C . ALA A 1 75 ? -21.308 11.129 0.925 1.00 43.38 75 ALA A C 1
ATOM 575 O O . ALA A 1 75 ? -21.748 12.103 0.306 1.00 43.38 75 ALA A O 1
ATOM 576 N N . MET A 1 76 ? -20.021 11.002 1.244 1.00 50.59 76 MET A N 1
ATOM 577 C CA . MET A 1 76 ? -19.005 11.918 0.744 1.00 50.59 76 MET A CA 1
ATOM 578 C C . MET A 1 76 ? -18.963 11.758 -0.778 1.00 50.59 76 MET A C 1
ATOM 580 O O . MET A 1 76 ? -18.390 10.798 -1.289 1.00 50.59 76 MET A O 1
ATOM 584 N N . VAL A 1 77 ? -19.674 12.643 -1.485 1.00 50.97 77 VAL A N 1
ATOM 585 C CA . VAL A 1 77 ? -19.887 12.543 -2.930 1.00 50.97 77 VAL A CA 1
ATOM 586 C C . VAL A 1 77 ? -18.524 12.589 -3.602 1.00 50.97 77 VAL A C 1
ATOM 588 O O . VAL A 1 77 ? -17.836 13.605 -3.547 1.00 50.97 77 VAL A O 1
ATOM 591 N N . MET A 1 78 ? -18.129 11.475 -4.219 1.00 61.75 78 MET A N 1
ATOM 592 C CA . MET A 1 78 ? -16.926 11.432 -5.039 1.00 61.75 78 MET A CA 1
ATOM 593 C C . MET A 1 78 ? -17.131 12.371 -6.225 1.00 61.75 78 MET A C 1
ATOM 595 O O . MET A 1 78 ? -17.929 12.075 -7.114 1.00 61.75 78 MET A O 1
ATOM 599 N N . GLU A 1 79 ? -16.426 13.503 -6.234 1.00 70.12 79 GLU A N 1
ATOM 600 C CA . GLU A 1 79 ? -16.450 14.416 -7.370 1.00 70.12 79 GLU A CA 1
ATOM 601 C C . GLU A 1 79 ? -15.945 13.672 -8.618 1.00 70.12 79 GLU A C 1
ATOM 603 O O . GLU A 1 79 ? -14.923 12.970 -8.606 1.00 70.12 79 GLU A O 1
ATOM 608 N N . T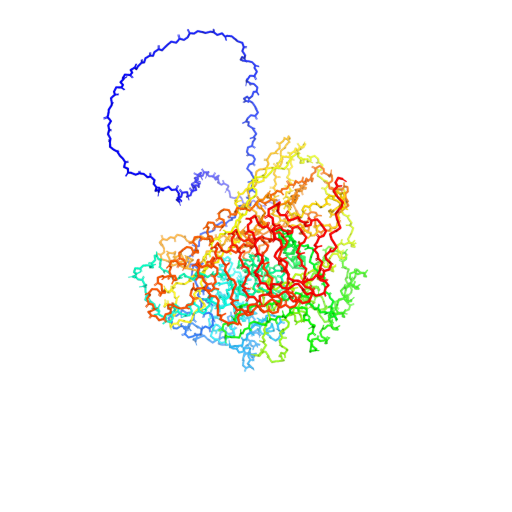HR A 1 80 ? -16.728 13.778 -9.692 1.00 82.94 80 THR A N 1
ATOM 609 C CA . THR A 1 80 ? -16.406 13.239 -11.013 1.00 82.94 80 THR A CA 1
ATOM 610 C C . THR A 1 80 ? -16.305 14.386 -11.998 1.00 82.94 80 THR A C 1
ATOM 612 O O . THR A 1 80 ? -17.263 15.140 -12.181 1.00 82.94 80 THR A O 1
ATOM 615 N N . HIS A 1 81 ? -15.166 14.487 -12.664 1.00 88.94 81 HIS A N 1
ATOM 616 C CA . HIS A 1 81 ? -14.881 15.516 -13.651 1.00 88.94 81 HIS A CA 1
ATOM 617 C C . HIS A 1 81 ? -14.960 14.925 -15.061 1.00 88.94 81 HIS A C 1
ATOM 619 O O . HIS A 1 81 ? -14.750 13.725 -15.261 1.00 88.94 81 HIS A O 1
ATOM 625 N N . THR A 1 82 ? -15.263 15.772 -16.043 1.00 92.56 82 THR A N 1
ATOM 626 C CA . THR A 1 82 ? -15.137 15.432 -17.467 1.00 92.56 82 THR A CA 1
ATOM 627 C C . THR A 1 82 ? -13.812 15.993 -17.965 1.00 92.56 82 THR A C 1
ATOM 629 O O . THR A 1 82 ? -13.515 17.155 -17.700 1.00 92.56 82 THR A O 1
ATOM 632 N N . ALA A 1 83 ? -13.013 15.172 -18.641 1.00 93.94 83 ALA A N 1
ATOM 633 C CA . ALA A 1 83 ? -11.714 15.582 -19.159 1.00 93.94 83 ALA A CA 1
ATOM 634 C C . ALA A 1 83 ? -11.844 16.552 -20.337 1.00 93.94 83 ALA A C 1
ATOM 636 O O . ALA A 1 83 ? -12.712 16.387 -21.197 1.00 93.94 83 ALA A O 1
ATOM 637 N N . ASP A 1 84 ? -10.932 17.518 -20.395 1.00 95.12 84 ASP A N 1
ATOM 638 C CA . ASP A 1 84 ? -10.668 18.305 -21.593 1.00 95.12 84 ASP A CA 1
ATOM 639 C C . ASP A 1 84 ? -9.591 17.637 -22.472 1.00 95.12 84 ASP A C 1
ATOM 641 O O . ASP A 1 84 ? -9.031 16.587 -22.140 1.00 95.12 84 ASP A O 1
ATOM 645 N N . MET A 1 85 ? -9.302 18.241 -23.627 1.00 96.00 85 MET A N 1
ATOM 646 C CA . MET A 1 85 ? -8.314 17.701 -24.565 1.00 96.00 85 MET A CA 1
ATOM 647 C C . MET A 1 85 ? -6.884 17.705 -24.005 1.00 96.00 85 MET A C 1
ATOM 649 O O . MET A 1 85 ? -6.113 16.804 -24.331 1.00 96.00 85 MET A O 1
ATOM 653 N N . ASP A 1 86 ? -6.521 18.673 -23.157 1.00 96.00 86 ASP A N 1
ATOM 654 C CA . ASP A 1 86 ? -5.192 18.727 -22.535 1.00 96.00 86 ASP A CA 1
ATOM 655 C C . ASP A 1 86 ? -5.001 17.546 -21.573 1.00 96.00 86 ASP A C 1
ATOM 657 O O . ASP A 1 86 ? -4.033 16.791 -21.702 1.00 96.00 86 ASP A O 1
ATOM 661 N N . PHE A 1 87 ? -5.978 17.296 -20.694 1.00 96.12 87 PHE A N 1
ATOM 662 C CA . PHE A 1 87 ? -5.998 16.119 -19.829 1.00 96.12 87 PHE A CA 1
ATOM 663 C C . PHE A 1 87 ? -5.940 14.821 -20.639 1.00 96.12 87 PHE A C 1
ATOM 665 O O . PHE A 1 87 ? -5.142 13.944 -20.318 1.00 96.12 87 PHE A O 1
ATOM 672 N N . LEU A 1 88 ? -6.738 14.684 -21.704 1.00 96.81 88 LEU A N 1
ATOM 673 C CA . LEU A 1 88 ? -6.750 13.480 -22.545 1.00 96.81 88 LEU A CA 1
ATOM 674 C C . LEU A 1 88 ? -5.385 13.202 -23.193 1.00 96.81 88 LEU A C 1
ATOM 676 O O . LEU A 1 88 ? -4.907 12.064 -23.167 1.00 96.81 88 LEU A O 1
ATOM 680 N N . HIS A 1 89 ? -4.726 14.229 -23.736 1.00 96.38 89 HIS A N 1
ATOM 681 C CA . HIS A 1 89 ? -3.395 14.086 -24.326 1.00 96.38 89 HIS A CA 1
ATOM 682 C C . HIS A 1 89 ? -2.324 13.772 -23.274 1.00 96.38 89 HIS A C 1
ATOM 684 O O . HIS A 1 89 ? -1.503 12.882 -23.502 1.00 96.38 89 HIS A O 1
ATOM 690 N N . LYS A 1 90 ? -2.357 14.423 -22.103 1.00 97.56 90 LYS A N 1
ATOM 691 C CA . LYS A 1 90 ? -1.473 14.107 -20.967 1.00 97.56 90 LYS A CA 1
ATOM 692 C C . LYS A 1 90 ? -1.673 12.674 -20.480 1.00 97.56 90 LYS A C 1
ATOM 694 O O . LYS A 1 90 ? -0.703 11.935 -20.326 1.00 97.56 90 LYS A O 1
ATOM 699 N N . GLN A 1 91 ? -2.925 12.258 -20.308 1.00 96.38 91 GLN A N 1
ATOM 700 C CA . GLN A 1 91 ? -3.301 10.920 -19.865 1.00 96.38 91 GLN A CA 1
ATOM 701 C C . GLN A 1 91 ? -2.786 9.849 -20.828 1.00 96.38 91 GLN A C 1
ATOM 703 O O . GLN A 1 91 ? -2.196 8.875 -20.363 1.00 96.38 91 GLN A O 1
ATOM 708 N N . LYS A 1 92 ? -2.941 10.042 -22.146 1.00 96.12 92 LYS A N 1
ATOM 709 C CA . LYS A 1 92 ? -2.365 9.153 -23.168 1.00 96.12 92 LYS A CA 1
ATOM 710 C C . LYS A 1 92 ? -0.839 9.110 -23.070 1.00 96.12 92 LYS A C 1
ATOM 712 O O . LYS A 1 92 ? -0.274 8.033 -22.910 1.00 96.12 92 LYS A O 1
ATOM 717 N N . LYS A 1 93 ? -0.181 10.277 -23.111 1.00 97.25 93 LYS A N 1
ATOM 718 C CA . LYS A 1 93 ? 1.286 10.408 -23.050 1.00 97.25 93 LYS A CA 1
ATOM 719 C C . LYS A 1 93 ? 1.889 9.669 -21.850 1.00 97.25 93 LYS A C 1
ATOM 721 O O . LYS A 1 93 ? 2.893 8.981 -22.008 1.00 97.25 93 LYS A O 1
ATOM 726 N N . ILE A 1 94 ? 1.278 9.783 -20.669 1.00 97.62 94 ILE A N 1
ATOM 727 C CA . ILE A 1 94 ? 1.739 9.082 -19.462 1.00 97.62 94 ILE A CA 1
ATOM 728 C C . ILE A 1 94 ? 1.471 7.577 -19.536 1.00 97.62 94 ILE A C 1
ATOM 730 O O . ILE A 1 94 ? 2.362 6.806 -19.198 1.00 97.62 94 ILE A O 1
ATOM 734 N N . TYR A 1 95 ? 0.294 7.137 -19.986 1.00 94.44 95 TYR A N 1
ATOM 735 C CA . TYR A 1 95 ? -0.056 5.710 -20.018 1.00 94.44 95 TYR A CA 1
ATOM 736 C C . TYR A 1 95 ? 0.796 4.922 -21.037 1.00 94.44 95 TYR A C 1
ATOM 738 O O . TYR A 1 95 ? 1.291 3.837 -20.720 1.00 94.44 95 TYR A O 1
ATOM 746 N N . ASP A 1 96 ? 1.080 5.511 -22.206 1.00 95.44 96 ASP A N 1
ATOM 747 C CA . ASP A 1 96 ? 1.943 4.924 -23.244 1.00 95.44 96 ASP A CA 1
ATOM 748 C C . ASP A 1 96 ? 3.371 4.636 -22.729 1.00 95.44 96 ASP A C 1
ATOM 750 O O . ASP A 1 96 ? 4.007 3.664 -23.145 1.00 95.44 96 ASP A O 1
ATOM 754 N N . LEU A 1 97 ? 3.873 5.439 -21.777 1.00 97.44 97 LEU A N 1
ATOM 755 C CA . LEU A 1 97 ? 5.194 5.268 -21.155 1.00 97.44 97 LEU A CA 1
ATOM 756 C C . LEU A 1 97 ? 5.303 4.039 -20.230 1.00 97.44 97 LEU A C 1
ATOM 758 O O . LEU A 1 97 ? 6.419 3.707 -19.818 1.00 97.44 97 LEU A O 1
ATOM 762 N N . PHE A 1 98 ? 4.207 3.330 -19.938 1.00 96.75 98 PHE A N 1
ATOM 763 C CA . PHE A 1 98 ? 4.205 2.091 -19.143 1.00 96.75 98 PHE A CA 1
ATOM 764 C C . PHE A 1 98 ? 3.981 0.811 -19.965 1.00 96.75 98 PHE A C 1
ATOM 766 O O . PHE A 1 98 ? 4.252 -0.282 -19.464 1.00 96.75 98 PHE A O 1
ATOM 773 N N . MET A 1 99 ? 3.525 0.907 -21.217 1.00 94.25 99 MET A N 1
ATOM 774 C CA . MET A 1 99 ? 3.378 -0.266 -22.090 1.00 94.25 99 MET A CA 1
ATOM 775 C C . MET A 1 99 ? 4.755 -0.814 -22.492 1.00 94.25 99 MET A C 1
ATOM 777 O O . MET A 1 99 ? 5.653 -0.038 -22.837 1.00 94.25 99 MET A O 1
ATOM 781 N N . TYR A 1 100 ? 4.918 -2.140 -22.440 1.00 94.50 100 TYR A N 1
ATOM 782 C CA . TYR A 1 100 ? 6.119 -2.894 -22.839 1.00 94.50 100 TYR A CA 1
ATOM 783 C C . TYR A 1 100 ? 7.434 -2.317 -22.280 1.00 94.50 100 TYR A C 1
ATOM 785 O O . TYR A 1 100 ? 8.364 -2.007 -23.022 1.00 94.50 100 TYR A O 1
ATOM 793 N N . VAL A 1 101 ? 7.474 -2.039 -20.970 1.00 93.38 101 VAL A N 1
ATOM 794 C CA . VAL A 1 101 ? 8.472 -1.135 -20.354 1.00 93.38 101 VAL A CA 1
ATOM 795 C C . VAL A 1 101 ? 9.921 -1.643 -20.334 1.00 93.38 101 VAL A C 1
ATOM 797 O O . VAL A 1 101 ? 10.867 -0.862 -20.196 1.00 93.38 101 VAL A O 1
ATOM 800 N N . ASP A 1 102 ? 10.106 -2.942 -20.520 1.00 89.62 102 ASP A N 1
ATOM 801 C CA . ASP A 1 102 ? 11.386 -3.599 -20.766 1.00 89.62 102 ASP A CA 1
ATOM 802 C C . ASP A 1 102 ? 11.961 -3.259 -22.158 1.00 89.62 102 ASP A C 1
ATOM 804 O O . ASP A 1 102 ? 13.173 -3.026 -22.279 1.00 89.62 102 ASP A O 1
ATOM 808 N N . GLN A 1 103 ? 11.102 -3.131 -23.177 1.00 92.44 103 GLN A N 1
ATOM 809 C CA . GLN A 1 103 ? 11.476 -2.812 -24.556 1.00 92.44 103 GLN A CA 1
ATOM 810 C C . GLN A 1 103 ? 11.812 -1.322 -24.763 1.00 92.44 103 GLN A C 1
ATOM 812 O O . GLN A 1 103 ? 11.043 -0.416 -24.420 1.00 92.44 103 GLN A O 1
ATOM 817 N N . THR A 1 104 ? 12.975 -1.083 -25.379 1.00 90.81 104 THR A N 1
ATOM 818 C CA . THR A 1 104 ? 13.449 0.230 -25.856 1.00 90.81 104 THR A CA 1
ATOM 819 C C . THR A 1 104 ? 13.024 0.524 -27.283 1.00 90.81 104 THR A C 1
ATOM 821 O O . THR A 1 104 ? 12.604 1.636 -27.574 1.00 90.81 104 THR A O 1
ATOM 824 N N . ASP A 1 105 ? 13.122 -0.464 -28.169 1.00 88.94 105 ASP A N 1
ATOM 825 C CA . ASP A 1 105 ? 13.080 -0.261 -29.620 1.00 88.94 105 ASP A CA 1
ATOM 826 C C . ASP A 1 105 ? 11.698 -0.518 -30.217 1.00 88.94 105 ASP A C 1
ATOM 828 O O . ASP A 1 105 ? 11.518 -1.290 -31.153 1.00 88.94 105 ASP A O 1
ATOM 832 N N . LEU A 1 106 ? 10.703 0.160 -29.642 1.00 91.69 106 LEU A N 1
ATOM 833 C CA . LEU A 1 106 ? 9.329 0.157 -30.128 1.00 91.69 106 LEU A CA 1
ATOM 834 C C . LEU A 1 106 ? 9.091 1.354 -31.043 1.00 91.69 106 LEU A C 1
ATOM 836 O O . LEU A 1 106 ? 8.583 2.400 -30.635 1.00 91.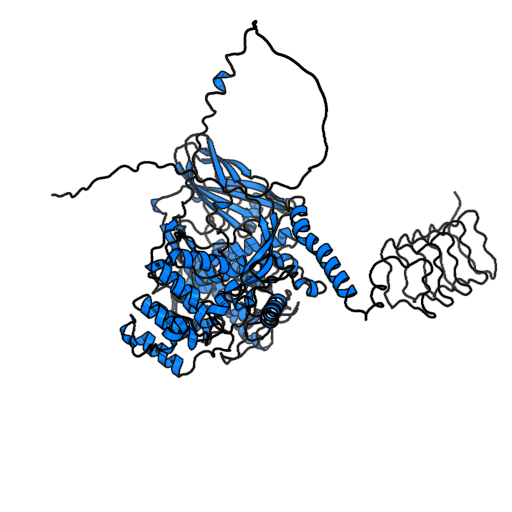69 106 LEU A O 1
ATOM 840 N N . HIS A 1 107 ? 9.463 1.167 -32.306 1.00 85.38 107 HIS A N 1
ATOM 841 C CA . HIS A 1 107 ? 9.133 2.088 -33.388 1.00 85.38 107 HIS A CA 1
ATOM 842 C C . HIS A 1 107 ? 7.615 2.341 -33.474 1.00 85.38 107 HIS A C 1
ATOM 844 O O . HIS A 1 107 ? 6.800 1.554 -32.984 1.00 85.38 107 HIS A O 1
ATOM 850 N N . GLU A 1 108 ? 7.247 3.463 -34.097 1.00 86.06 108 GLU A N 1
ATOM 851 C CA . GLU A 1 108 ? 5.883 4.024 -34.150 1.00 86.06 108 GLU A CA 1
ATOM 852 C C . GLU A 1 108 ? 5.332 4.569 -32.813 1.00 86.06 108 GLU A C 1
ATOM 854 O O . GLU A 1 108 ? 4.310 5.256 -32.820 1.00 86.06 108 GLU A O 1
ATOM 859 N N . ALA A 1 109 ? 6.006 4.358 -31.675 1.00 91.31 109 ALA A N 1
ATOM 860 C CA . ALA A 1 109 ? 5.655 5.035 -30.427 1.00 91.31 109 ALA A CA 1
ATOM 861 C C . ALA A 1 109 ? 6.086 6.513 -30.437 1.00 91.31 109 ALA A C 1
ATOM 863 O O . ALA A 1 109 ? 7.236 6.837 -30.733 1.00 91.31 109 ALA A O 1
ATOM 864 N N . GLU A 1 110 ? 5.195 7.411 -30.008 1.00 93.06 110 GLU A N 1
ATOM 865 C CA . GLU A 1 110 ? 5.479 8.850 -29.858 1.00 93.06 110 GLU A CA 1
ATOM 866 C C . GLU A 1 110 ? 6.698 9.092 -28.948 1.00 93.06 110 GLU A C 1
ATOM 868 O O . GLU A 1 110 ? 7.630 9.810 -29.312 1.00 93.06 110 GLU A O 1
ATOM 873 N N . TRP A 1 111 ? 6.754 8.387 -27.810 1.00 95.38 111 TRP A N 1
ATOM 874 C CA . TRP A 1 111 ? 7.862 8.492 -26.860 1.00 95.38 111 TRP A CA 1
ATOM 875 C C . TRP A 1 111 ? 9.201 7.991 -27.421 1.00 95.38 111 TRP A C 1
ATOM 877 O O . TRP A 1 111 ? 10.252 8.446 -26.959 1.00 95.38 111 TRP A O 1
ATOM 887 N N . TYR A 1 112 ? 9.196 7.084 -28.409 1.00 95.62 112 TYR A N 1
ATOM 888 C CA . TYR A 1 112 ? 10.422 6.549 -29.005 1.00 95.62 112 TYR A CA 1
ATOM 889 C C . TYR A 1 112 ? 11.178 7.672 -29.718 1.00 95.62 112 TYR A C 1
ATOM 891 O O . TYR A 1 112 ? 12.308 7.999 -29.343 1.00 95.62 112 TYR A O 1
ATOM 899 N N . GLU A 1 113 ? 10.517 8.333 -30.671 1.00 93.50 113 GLU A N 1
ATOM 900 C CA . GLU A 1 113 ? 11.103 9.438 -31.431 1.00 93.50 113 GLU A CA 1
ATOM 901 C C . GLU A 1 113 ? 11.351 10.672 -30.557 1.00 93.50 113 GLU A C 1
ATOM 903 O O . GLU A 1 113 ? 12.413 11.289 -30.658 1.00 93.50 113 GLU A O 1
ATOM 908 N N . THR A 1 114 ? 10.438 11.014 -29.639 1.00 96.69 114 THR A N 1
ATOM 909 C CA . THR A 1 114 ? 10.655 12.130 -28.704 1.00 96.69 114 THR A CA 1
ATOM 910 C C . THR A 1 114 ? 11.896 11.903 -27.839 1.00 96.69 114 THR A C 1
ATOM 912 O O . THR A 1 114 ? 12.740 12.789 -27.730 1.00 96.69 114 THR A O 1
ATOM 915 N N . GLY A 1 115 ? 12.045 10.717 -27.245 1.00 96.62 115 GLY A N 1
ATOM 916 C CA . GLY A 1 115 ? 13.144 10.414 -26.327 1.00 96.62 115 GLY A CA 1
ATOM 917 C C . GLY A 1 115 ? 14.500 10.245 -27.010 1.00 96.62 115 GLY A C 1
ATOM 918 O O . GLY A 1 115 ? 15.524 10.607 -26.433 1.00 96.62 115 GLY A O 1
ATOM 919 N N . ARG A 1 116 ? 14.515 9.736 -28.248 1.00 94.94 116 ARG A N 1
ATOM 920 C CA . ARG A 1 116 ? 15.736 9.561 -29.047 1.00 94.94 116 ARG A CA 1
ATOM 921 C C . ARG A 1 116 ? 16.344 10.895 -29.486 1.00 94.94 116 ARG A C 1
ATOM 923 O O . ARG A 1 116 ? 17.564 10.997 -29.571 1.00 94.94 116 ARG A O 1
ATOM 930 N N . ASN A 1 117 ? 15.501 11.893 -29.751 1.00 95.56 117 ASN A N 1
ATOM 931 C CA . ASN A 1 117 ? 15.906 13.199 -30.275 1.00 95.56 117 ASN A CA 1
ATOM 932 C C . ASN A 1 117 ? 16.057 14.292 -29.192 1.00 95.56 117 ASN A C 1
ATOM 934 O O . ASN A 1 117 ? 16.375 15.432 -29.524 1.00 95.56 117 ASN A O 1
ATOM 938 N N . TYR A 1 118 ? 15.838 13.974 -27.910 1.00 97.75 118 TYR A N 1
ATOM 939 C CA . TYR A 1 118 ? 15.940 14.931 -26.801 1.00 97.75 118 TYR A CA 1
ATOM 940 C C . TYR A 1 118 ? 17.335 14.934 -26.153 1.00 97.75 118 TYR A C 1
ATOM 942 O O . TYR A 1 118 ? 17.870 13.881 -25.808 1.00 97.75 118 TYR A O 1
ATOM 950 N N . ASP A 1 119 ? 17.905 16.121 -25.922 1.00 97.06 119 ASP A N 1
ATOM 951 C CA . ASP A 1 119 ? 19.131 16.309 -25.135 1.00 97.06 119 ASP A CA 1
ATOM 952 C C . ASP A 1 119 ? 18.822 17.108 -23.859 1.00 97.06 119 ASP A C 1
ATOM 954 O O . ASP A 1 119 ? 18.705 18.335 -23.875 1.00 97.06 119 ASP A O 1
ATOM 958 N N . ILE A 1 120 ? 18.734 16.391 -22.734 1.00 96.56 120 ILE A N 1
ATOM 959 C CA . ILE A 1 120 ? 18.492 16.949 -21.392 1.00 96.56 120 ILE A CA 1
ATOM 960 C C . ILE A 1 120 ? 19.454 18.101 -21.052 1.00 96.56 120 ILE A C 1
ATOM 962 O O . ILE A 1 120 ? 19.074 19.031 -20.343 1.00 96.56 120 ILE A O 1
ATOM 966 N N . PHE A 1 121 ? 20.706 18.058 -21.520 1.00 94.69 121 PHE A N 1
ATOM 967 C CA . PHE A 1 121 ? 21.706 19.065 -21.166 1.00 94.69 121 PHE A CA 1
ATOM 968 C C . PHE A 1 121 ? 21.583 20.341 -22.009 1.00 94.69 121 PHE A C 1
ATOM 970 O O . PHE A 1 121 ? 21.882 21.421 -21.505 1.00 94.69 121 PHE A O 1
ATOM 977 N N . GLN A 1 122 ? 21.106 20.242 -23.254 1.00 96.88 122 GLN A N 1
ATOM 978 C CA . GLN A 1 122 ? 20.737 21.419 -24.056 1.00 96.88 122 GLN A CA 1
ATOM 979 C C . GLN A 1 122 ? 19.491 22.108 -23.482 1.00 96.88 122 GLN A C 1
ATOM 981 O O . GLN A 1 122 ? 19.419 23.332 -23.468 1.00 96.88 122 GLN A O 1
ATOM 986 N N . HIS A 1 123 ? 18.570 21.326 -22.917 1.00 97.19 123 HIS A N 1
ATOM 987 C CA . HIS A 1 123 ? 17.346 21.789 -22.259 1.00 97.19 123 HIS A CA 1
ATOM 988 C C . HIS A 1 123 ? 17.504 22.071 -20.753 1.00 97.19 123 HIS A C 1
ATOM 990 O O . HIS A 1 123 ? 16.526 22.139 -20.015 1.00 97.19 123 HIS A O 1
ATOM 996 N N . ILE A 1 124 ? 18.732 22.271 -20.260 1.00 97.69 124 ILE A N 1
ATOM 997 C CA . ILE A 1 124 ? 19.001 22.500 -18.829 1.00 97.69 124 ILE A CA 1
ATOM 998 C C . ILE A 1 124 ? 18.251 23.710 -18.243 1.00 97.69 124 ILE A C 1
ATOM 1000 O O . ILE A 1 124 ? 17.947 23.730 -17.049 1.00 97.69 124 ILE A O 1
ATOM 1004 N N . GLU A 1 125 ? 17.932 24.708 -19.067 1.00 98.00 125 GLU A N 1
ATOM 1005 C CA . GLU A 1 125 ? 17.166 25.886 -18.653 1.00 98.00 125 GLU A CA 1
ATOM 1006 C C . GLU A 1 125 ? 15.673 25.595 -18.436 1.00 98.00 125 GLU A C 1
ATOM 1008 O O . GLU A 1 125 ? 15.012 26.379 -17.758 1.00 98.00 125 GLU A O 1
ATOM 1013 N N . ASP A 1 126 ? 15.152 24.457 -18.901 1.00 98.06 126 ASP A N 1
ATOM 1014 C CA . ASP A 1 126 ? 13.743 24.054 -18.765 1.00 98.06 126 ASP A CA 1
ATOM 1015 C C . ASP A 1 126 ? 13.441 23.364 -17.412 1.00 98.06 126 ASP A C 1
ATOM 1017 O O . ASP A 1 126 ? 12.311 22.968 -17.119 1.00 98.06 126 ASP A O 1
ATOM 1021 N N . TYR A 1 127 ? 14.436 23.286 -16.521 1.00 98.19 127 TYR A N 1
ATOM 1022 C CA . TYR A 1 127 ? 14.313 22.752 -15.161 1.00 98.19 127 TYR A CA 1
ATOM 1023 C C . TYR A 1 127 ? 14.422 23.871 -14.115 1.00 98.19 127 TYR A C 1
ATOM 1025 O O . TYR A 1 127 ? 15.130 24.863 -14.296 1.00 98.19 127 TYR A O 1
ATOM 1033 N N . GLN A 1 128 ? 13.706 23.724 -13.000 1.00 96.19 128 GLN A N 1
ATOM 1034 C CA . GLN A 1 128 ? 13.709 24.663 -11.871 1.00 96.19 128 GLN A CA 1
ATOM 1035 C C . GLN A 1 128 ? 15.081 24.730 -11.181 1.00 96.19 128 GLN A C 1
ATOM 1037 O O . GLN A 1 128 ? 15.492 25.800 -10.740 1.00 96.19 128 GLN A O 1
ATOM 1042 N N . ASP A 1 129 ? 15.799 23.604 -11.129 1.00 95.00 129 ASP A N 1
ATOM 1043 C CA . ASP A 1 129 ? 17.149 23.502 -10.572 1.00 95.00 129 ASP A CA 1
ATOM 1044 C C . ASP A 1 129 ? 18.108 22.861 -11.588 1.00 95.00 129 ASP A C 1
ATOM 1046 O O . ASP A 1 129 ? 18.080 21.655 -11.851 1.00 95.00 129 ASP A O 1
ATOM 1050 N N . GLN A 1 130 ? 19.002 23.687 -12.133 1.00 97.12 130 GLN A N 1
ATOM 1051 C CA . GLN A 1 130 ? 20.034 23.265 -13.080 1.00 97.12 130 GLN A CA 1
ATOM 1052 C C . GLN A 1 130 ? 21.116 22.371 -12.451 1.00 97.12 130 GLN A C 1
ATOM 1054 O O . GLN A 1 130 ? 21.800 21.642 -13.174 1.00 97.12 130 GLN A O 1
ATOM 1059 N N . MET A 1 131 ? 21.327 22.423 -11.131 1.00 97.25 131 MET A N 1
ATOM 1060 C CA . MET A 1 131 ? 22.312 21.574 -10.455 1.00 97.25 131 MET A CA 1
ATOM 1061 C C . MET A 1 131 ? 21.840 20.125 -10.403 1.00 97.25 131 MET A C 1
ATOM 1063 O O . MET A 1 131 ? 22.648 19.238 -10.665 1.00 97.25 131 MET A O 1
ATOM 1067 N N . ILE A 1 132 ? 20.541 19.881 -10.197 1.00 96.50 132 ILE A N 1
ATOM 1068 C CA . ILE A 1 132 ? 19.945 18.538 -10.301 1.00 96.50 132 ILE A CA 1
ATOM 1069 C C . ILE A 1 132 ? 20.189 17.935 -11.693 1.00 96.50 132 ILE A C 1
ATOM 1071 O O . ILE A 1 132 ? 20.600 16.779 -11.791 1.00 96.50 132 ILE A O 1
ATOM 1075 N N . VAL A 1 133 ? 20.038 18.721 -12.766 1.00 98.00 133 VAL A N 1
ATOM 1076 C CA . VAL A 1 133 ? 20.329 18.272 -14.141 1.00 98.00 133 VAL A CA 1
ATOM 1077 C C . VAL A 1 133 ? 21.814 17.933 -14.319 1.00 98.00 133 VAL A C 1
ATOM 1079 O O . VAL A 1 133 ? 22.154 16.870 -14.844 1.00 98.00 133 VAL A O 1
ATOM 1082 N N . ARG A 1 134 ? 22.721 18.806 -13.857 1.00 97.88 134 ARG A N 1
ATOM 1083 C CA . ARG A 1 134 ? 24.180 18.585 -13.938 1.00 97.88 134 ARG A CA 1
ATOM 1084 C C . ARG A 1 134 ? 24.608 17.351 -13.149 1.00 97.88 134 ARG A C 1
ATOM 1086 O O . ARG A 1 134 ? 25.388 16.551 -13.663 1.00 97.88 134 ARG A O 1
ATOM 1093 N N . GLU A 1 135 ? 24.090 17.179 -11.936 1.00 96.75 135 GLU A N 1
ATOM 1094 C CA . GLU A 1 135 ? 24.382 16.036 -11.073 1.00 96.75 135 GLU A CA 1
ATOM 1095 C C . GLU A 1 135 ? 23.855 14.732 -11.682 1.00 96.75 135 GLU A C 1
ATOM 1097 O O . GLU A 1 135 ? 24.595 13.749 -11.760 1.00 96.75 135 GLU A O 1
ATOM 1102 N N . PHE A 1 136 ? 22.612 14.723 -12.174 1.00 98.00 136 PHE A N 1
ATOM 1103 C CA . PHE A 1 136 ? 22.028 13.560 -12.839 1.00 98.00 136 PHE A CA 1
ATOM 1104 C C . PHE A 1 136 ? 22.835 13.161 -14.079 1.00 98.00 136 PHE A C 1
ATOM 1106 O O . PHE A 1 136 ? 23.253 12.010 -14.194 1.00 98.00 136 PHE A O 1
ATOM 1113 N N . MET A 1 137 ? 23.134 14.106 -14.976 1.00 97.62 137 MET A N 1
ATOM 1114 C CA . MET A 1 137 ? 23.896 13.814 -16.195 1.00 97.62 137 MET A CA 1
ATOM 1115 C C . MET A 1 137 ? 25.352 13.422 -15.903 1.00 97.62 137 MET A C 1
ATOM 1117 O O . MET A 1 137 ? 25.943 12.657 -16.666 1.00 97.62 137 MET A O 1
ATOM 1121 N N . TYR A 1 138 ? 25.937 13.887 -14.795 1.00 97.06 138 TYR A N 1
ATOM 1122 C CA . TYR A 1 138 ? 27.235 13.412 -14.311 1.00 97.06 138 TYR A CA 1
ATOM 1123 C C . TYR A 1 138 ? 27.158 11.961 -13.806 1.00 97.06 138 TYR A C 1
ATOM 1125 O O . TYR A 1 138 ? 27.936 11.119 -14.254 1.00 97.06 138 TYR A O 1
ATOM 1133 N N . ARG A 1 139 ? 26.177 11.631 -12.952 1.00 95.88 139 ARG A N 1
ATOM 1134 C CA . ARG A 1 139 ? 25.914 10.256 -12.479 1.00 95.88 139 ARG A CA 1
ATOM 1135 C C . ARG A 1 139 ? 25.640 9.296 -13.642 1.00 95.88 139 ARG A C 1
ATOM 1137 O O . ARG A 1 139 ? 26.188 8.199 -13.662 1.00 95.88 139 ARG A O 1
ATOM 1144 N N . PHE A 1 140 ? 24.862 9.726 -14.635 1.00 96.81 140 PHE A N 1
ATOM 1145 C CA . PHE A 1 140 ? 24.591 8.963 -15.853 1.00 96.81 140 PHE A CA 1
ATOM 1146 C C . PHE A 1 140 ? 25.876 8.651 -16.634 1.00 96.81 140 PHE A C 1
ATOM 1148 O O . PHE A 1 140 ? 26.119 7.493 -16.969 1.00 96.81 140 PHE A O 1
ATOM 1155 N N . LYS A 1 141 ? 26.749 9.650 -16.843 1.00 96.62 141 LYS A N 1
ATOM 1156 C CA . LYS A 1 141 ? 28.053 9.479 -17.517 1.00 96.62 141 LYS A CA 1
ATOM 1157 C C . LYS A 1 141 ? 29.026 8.565 -16.762 1.00 96.62 141 LYS A C 1
ATOM 1159 O O . LYS A 1 141 ? 29.847 7.919 -17.404 1.00 96.62 141 LYS A O 1
ATOM 1164 N N . LEU A 1 142 ? 28.933 8.485 -15.432 1.00 95.25 142 LEU A N 1
ATOM 1165 C CA . LEU A 1 142 ? 29.695 7.522 -14.619 1.00 95.25 142 LEU A CA 1
ATOM 1166 C C . LEU A 1 142 ? 29.151 6.082 -14.694 1.00 95.25 142 LEU A C 1
ATOM 1168 O O . LEU A 1 142 ? 29.823 5.156 -14.243 1.00 95.25 142 LEU A O 1
ATOM 1172 N N . GLY A 1 143 ? 27.956 5.885 -15.257 1.00 95.62 143 GLY A N 1
ATOM 1173 C CA . GLY A 1 143 ? 27.275 4.597 -15.344 1.00 95.62 143 GLY A CA 1
ATOM 1174 C C . GLY A 1 143 ? 26.333 4.357 -14.164 1.00 95.62 143 GLY A C 1
ATOM 1175 O O . GLY A 1 143 ? 26.760 4.019 -13.058 1.00 95.62 143 GLY A O 1
ATOM 1176 N N . MET A 1 144 ? 25.031 4.478 -14.418 1.00 96.88 144 MET A N 1
ATOM 1177 C CA . MET A 1 144 ? 23.955 4.098 -13.490 1.00 96.88 144 MET A CA 1
ATOM 1178 C C . MET A 1 144 ? 23.668 2.581 -13.553 1.00 96.88 144 MET A C 1
ATOM 1180 O O . MET A 1 144 ? 24.383 1.825 -14.216 1.00 96.88 144 MET A O 1
ATOM 1184 N N . LEU A 1 145 ? 22.653 2.108 -12.831 1.00 97.44 145 LEU A N 1
ATOM 1185 C CA . LEU A 1 145 ? 22.135 0.743 -12.887 1.00 97.44 145 LEU A CA 1
ATOM 1186 C C . LEU A 1 145 ? 21.838 0.338 -14.338 1.00 97.44 145 LEU A C 1
ATOM 1188 O O . LEU A 1 145 ? 21.051 0.982 -15.032 1.00 97.44 145 LEU A O 1
ATOM 1192 N N . SER A 1 146 ? 22.453 -0.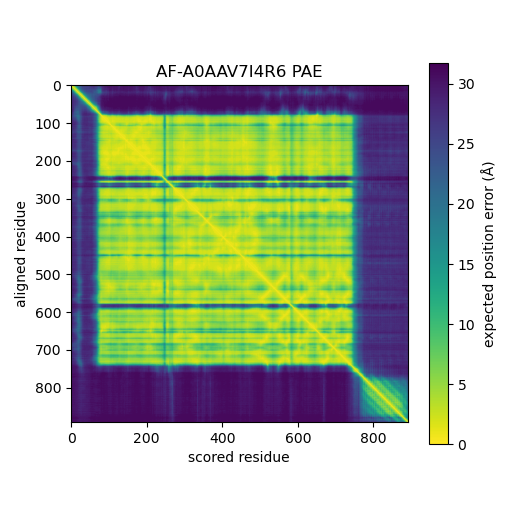758 -14.785 1.00 96.19 146 SER A N 1
ATOM 1193 C CA . SER A 1 146 ? 22.275 -1.276 -16.144 1.00 96.19 146 SER A CA 1
ATOM 1194 C C . SER A 1 146 ? 20.819 -1.660 -16.420 1.00 96.19 146 SER A C 1
ATOM 1196 O O . SER A 1 146 ? 20.110 -2.170 -15.548 1.00 96.19 146 SER A O 1
ATOM 1198 N N . ARG A 1 147 ? 20.371 -1.460 -17.667 1.00 93.38 147 ARG A N 1
ATOM 1199 C CA . ARG A 1 147 ? 18.993 -1.749 -18.097 1.00 93.38 147 ARG A CA 1
ATOM 1200 C C . ARG A 1 147 ? 18.536 -3.186 -17.857 1.00 93.38 147 ARG A C 1
ATOM 1202 O O . ARG A 1 147 ? 17.354 -3.386 -17.625 1.00 93.38 147 ARG A O 1
ATOM 1209 N N . LYS A 1 148 ? 19.449 -4.161 -17.923 1.00 90.62 148 LYS A N 1
ATOM 1210 C CA . LYS A 1 148 ? 19.140 -5.599 -17.773 1.00 90.62 148 LYS A CA 1
ATOM 1211 C C . LYS A 1 148 ? 19.211 -6.105 -16.323 1.00 90.62 148 LYS A C 1
ATOM 1213 O O . LYS A 1 148 ? 18.897 -7.267 -16.062 1.00 90.62 148 LYS A O 1
ATOM 1218 N N . SER A 1 149 ? 19.655 -5.254 -15.399 1.00 95.56 149 SER A N 1
ATOM 1219 C CA . SER A 1 149 ? 19.800 -5.576 -13.979 1.00 95.56 149 SER A CA 1
ATOM 1220 C C . SER A 1 149 ? 18.469 -5.480 -13.240 1.00 95.56 149 SER A C 1
ATOM 1222 O O . SER A 1 149 ? 17.595 -4.694 -13.607 1.00 95.56 149 SER A O 1
ATOM 1224 N N . LEU A 1 150 ? 18.329 -6.230 -12.149 1.00 96.19 150 LEU A N 1
ATOM 1225 C CA . LEU A 1 150 ? 17.128 -6.179 -11.322 1.00 96.19 150 LEU A CA 1
ATOM 1226 C C . LEU A 1 150 ? 17.155 -4.958 -10.400 1.00 96.19 150 LEU A C 1
ATOM 1228 O O . LEU A 1 150 ? 18.119 -4.719 -9.674 1.00 96.19 150 LEU A O 1
ATOM 1232 N N . PHE A 1 151 ? 16.073 -4.187 -10.424 1.00 97.00 151 PHE A N 1
ATOM 1233 C CA . PHE A 1 151 ? 15.903 -3.029 -9.558 1.00 97.00 151 PHE A CA 1
ATOM 1234 C C . PHE A 1 151 ? 15.229 -3.415 -8.235 1.00 97.00 151 PHE A C 1
ATOM 1236 O O . PHE A 1 151 ? 14.322 -4.241 -8.186 1.00 97.00 151 PHE A O 1
ATOM 1243 N N . SER A 1 152 ? 15.642 -2.748 -7.159 1.00 96.31 152 SER A N 1
ATOM 1244 C CA . SER A 1 152 ? 14.941 -2.753 -5.878 1.00 96.31 152 SER A CA 1
ATOM 1245 C C . SER A 1 152 ? 15.231 -1.456 -5.143 1.00 96.31 152 SER A C 1
ATOM 1247 O O . SER A 1 152 ? 16.389 -1.072 -4.989 1.00 96.31 152 SER A O 1
ATOM 1249 N N . VAL A 1 153 ? 14.178 -0.830 -4.622 1.00 96.50 153 VAL A N 1
ATOM 1250 C CA . VAL A 1 153 ? 14.251 0.359 -3.761 1.00 96.50 153 VAL A CA 1
ATOM 1251 C C . VAL A 1 153 ? 14.946 0.082 -2.417 1.00 96.50 153 VAL A C 1
ATOM 1253 O O . VAL A 1 153 ? 15.441 1.001 -1.760 1.00 96.50 153 VAL A O 1
ATOM 1256 N N . TYR A 1 154 ? 15.024 -1.185 -2.000 1.00 95.50 154 TYR A N 1
ATOM 1257 C CA . TYR A 1 154 ? 15.679 -1.569 -0.753 1.00 95.50 154 TYR A CA 1
ATOM 1258 C C . TYR A 1 154 ? 17.206 -1.619 -0.888 1.00 95.50 154 TYR A C 1
ATOM 1260 O O . TYR A 1 154 ? 17.888 -1.292 0.082 1.00 95.50 154 TYR A O 1
ATOM 1268 N N . TYR A 1 155 ? 17.757 -1.881 -2.080 1.00 95.31 155 TYR A N 1
ATOM 1269 C CA . TYR A 1 155 ? 19.203 -1.801 -2.310 1.00 95.31 155 TYR A CA 1
ATOM 1270 C C . TYR A 1 155 ? 19.680 -0.338 -2.354 1.00 95.31 155 TYR A C 1
ATOM 1272 O O . TYR A 1 155 ? 19.133 0.497 -3.077 1.00 95.31 155 TYR A O 1
ATOM 1280 N N . LYS A 1 156 ? 20.708 -0.007 -1.561 1.00 93.31 156 LYS A N 1
ATOM 1281 C CA . LYS A 1 156 ? 21.089 1.387 -1.268 1.00 93.31 156 LYS A CA 1
ATOM 1282 C C . LYS A 1 156 ? 21.477 2.194 -2.512 1.00 93.31 156 LYS A C 1
ATOM 1284 O O . LYS A 1 156 ? 20.992 3.305 -2.680 1.00 93.31 156 LYS A O 1
ATOM 1289 N N . GLU A 1 157 ? 22.317 1.654 -3.393 1.00 95.31 157 GLU A N 1
ATOM 1290 C CA . GLU A 1 157 ? 22.803 2.407 -4.565 1.00 95.31 157 GLU A CA 1
ATOM 1291 C C . GLU A 1 157 ? 21.683 2.628 -5.597 1.00 95.31 157 GLU A C 1
ATOM 1293 O O . GLU A 1 157 ? 21.577 3.708 -6.171 1.00 95.31 157 GLU A O 1
ATOM 1298 N N . HIS A 1 158 ? 20.782 1.649 -5.756 1.00 97.38 158 HIS A N 1
ATOM 1299 C CA . HIS A 1 158 ? 19.586 1.773 -6.598 1.00 97.38 158 HIS A CA 1
ATOM 1300 C C . HIS A 1 158 ? 18.660 2.882 -6.092 1.00 97.38 158 HIS A C 1
ATOM 1302 O O . HIS A 1 158 ? 18.104 3.639 -6.881 1.00 97.38 158 HIS A O 1
ATOM 1308 N N . ARG A 1 159 ? 18.505 2.996 -4.768 1.00 96.56 159 ARG A N 1
ATOM 1309 C CA . ARG A 1 159 ? 17.699 4.032 -4.112 1.00 96.56 159 ARG A CA 1
ATOM 1310 C C . ARG A 1 159 ? 18.278 5.435 -4.317 1.00 96.56 159 ARG A C 1
ATOM 1312 O O . ARG A 1 159 ? 17.531 6.379 -4.555 1.00 96.56 159 ARG A O 1
ATOM 1319 N N . GLU A 1 160 ? 19.600 5.569 -4.251 1.00 95.75 160 GLU A N 1
ATOM 1320 C CA . GLU A 1 160 ? 20.300 6.836 -4.497 1.00 95.75 160 GLU A CA 1
ATOM 1321 C C . GLU A 1 160 ? 20.156 7.312 -5.949 1.00 95.75 160 GLU A C 1
ATOM 1323 O O . GLU A 1 160 ? 19.918 8.495 -6.200 1.00 95.75 160 GLU A O 1
ATOM 1328 N N . GLU A 1 161 ? 20.251 6.391 -6.908 1.00 97.88 161 GLU A N 1
ATOM 1329 C CA . GLU A 1 161 ? 20.018 6.671 -8.327 1.00 97.88 161 GLU A CA 1
ATOM 1330 C C . GLU A 1 161 ? 18.540 6.956 -8.636 1.00 97.88 161 GLU A C 1
ATOM 1332 O O . GLU A 1 161 ? 18.246 7.917 -9.350 1.00 97.88 161 GLU A O 1
ATOM 1337 N N . LEU A 1 162 ? 17.610 6.204 -8.032 1.00 98.12 162 LEU A N 1
ATOM 1338 C CA . LEU A 1 162 ? 16.167 6.453 -8.109 1.00 98.12 162 LEU A CA 1
ATOM 1339 C C . LEU A 1 162 ? 15.829 7.871 -7.643 1.00 98.12 162 LEU A C 1
ATOM 1341 O O . LEU A 1 162 ? 15.075 8.580 -8.305 1.00 98.12 162 LEU A O 1
ATOM 1345 N N . ARG A 1 163 ? 16.396 8.301 -6.511 1.00 96.44 163 ARG A N 1
ATOM 1346 C CA . ARG A 1 163 ? 16.150 9.633 -5.950 1.00 96.44 163 ARG A CA 1
ATOM 1347 C C . ARG A 1 163 ? 16.664 10.744 -6.868 1.00 96.44 163 ARG A C 1
ATOM 1349 O O . ARG A 1 163 ? 15.996 11.767 -6.992 1.00 96.44 163 ARG A O 1
ATOM 1356 N N . ALA A 1 164 ? 17.807 10.549 -7.529 1.00 97.12 164 ALA A N 1
ATOM 1357 C CA . ALA A 1 164 ? 18.311 11.493 -8.528 1.00 97.12 164 ALA A CA 1
ATOM 1358 C C . ALA A 1 164 ? 17.383 11.577 -9.757 1.00 97.12 164 ALA A C 1
ATOM 1360 O O . ALA A 1 164 ? 17.092 12.675 -10.228 1.00 97.12 164 ALA A O 1
ATOM 1361 N N . LEU A 1 165 ? 16.867 10.437 -10.231 1.00 98.44 165 LEU A N 1
ATOM 1362 C CA . LEU A 1 165 ? 15.909 10.372 -11.340 1.00 98.44 165 LEU A CA 1
ATOM 1363 C C . LEU A 1 165 ? 14.563 11.031 -10.998 1.00 98.44 165 LEU A C 1
ATOM 1365 O O . LEU A 1 165 ? 14.054 11.832 -11.777 1.00 98.44 165 LEU A O 1
ATOM 1369 N N . PHE A 1 166 ? 14.008 10.744 -9.817 1.00 97.75 166 PHE A N 1
ATOM 1370 C CA . PHE A 1 166 ? 12.788 11.392 -9.331 1.00 97.75 166 PHE A CA 1
ATOM 1371 C C . PHE A 1 166 ? 12.955 12.912 -9.244 1.00 97.75 166 PHE A C 1
ATOM 1373 O O . PHE A 1 166 ? 12.092 13.643 -9.721 1.00 97.75 166 PHE A O 1
ATOM 1380 N N . LYS A 1 167 ? 14.080 13.395 -8.696 1.00 96.44 167 LYS A N 1
ATOM 1381 C CA . LYS A 1 167 ? 14.373 14.832 -8.629 1.00 96.44 167 LYS A CA 1
ATOM 1382 C C . LYS A 1 167 ? 14.379 15.483 -10.013 1.00 96.44 167 LYS A C 1
ATOM 1384 O O . LYS A 1 167 ? 13.760 16.528 -10.165 1.00 96.44 167 LYS A O 1
ATOM 1389 N N . LEU A 1 168 ? 15.006 14.856 -11.012 1.00 98.12 168 LEU A N 1
ATOM 1390 C CA . LEU A 1 168 ? 15.011 15.349 -12.396 1.00 98.12 168 LEU A CA 1
ATOM 1391 C C . LEU A 1 168 ? 13.590 15.465 -12.982 1.00 98.12 168 LEU A C 1
ATOM 1393 O O . LEU A 1 168 ? 13.267 16.460 -13.626 1.00 98.12 168 LEU A O 1
ATOM 1397 N N . PHE A 1 169 ? 12.731 14.469 -12.748 1.00 98.25 169 PHE A N 1
ATOM 1398 C CA . PHE A 1 169 ? 11.332 14.514 -13.187 1.00 98.25 169 PHE A CA 1
ATOM 1399 C C . PHE A 1 169 ? 10.501 15.561 -12.436 1.00 98.25 169 PHE A C 1
ATOM 1401 O O . PHE A 1 169 ? 9.655 16.222 -13.037 1.00 98.25 169 PHE A O 1
ATOM 1408 N N . TYR A 1 170 ? 10.720 15.719 -11.131 1.00 95.94 170 TYR A N 1
ATOM 1409 C CA . TYR A 1 170 ? 9.958 16.646 -10.298 1.00 95.94 170 TYR A CA 1
ATOM 1410 C C . TYR A 1 170 ? 10.317 18.113 -10.586 1.00 95.94 170 TYR A C 1
ATOM 1412 O O . TYR A 1 170 ? 9.424 18.953 -10.623 1.00 95.94 170 TYR A O 1
ATOM 1420 N N . THR A 1 171 ? 11.586 18.428 -10.880 1.00 95.81 171 THR A N 1
ATOM 1421 C CA . THR A 1 171 ? 12.025 19.811 -11.150 1.00 95.81 171 THR A CA 1
ATOM 1422 C C . THR A 1 171 ? 11.846 20.283 -12.594 1.00 95.81 171 THR A C 1
ATOM 1424 O O . THR A 1 171 ? 12.120 21.449 -12.869 1.00 95.81 171 THR A O 1
ATOM 1427 N N . ALA A 1 172 ? 11.372 19.454 -13.529 1.00 98.25 172 ALA A N 1
ATOM 1428 C CA . ALA A 1 172 ? 10.993 19.926 -14.867 1.00 98.25 172 ALA A CA 1
ATOM 1429 C C . ALA A 1 172 ? 9.874 20.987 -14.768 1.00 98.25 172 ALA A C 1
ATOM 1431 O O . ALA A 1 172 ? 8.865 20.753 -14.095 1.00 98.25 172 ALA A O 1
ATOM 1432 N N . LYS A 1 173 ? 10.042 22.156 -15.404 1.00 97.88 173 LYS A N 1
ATOM 1433 C CA . LYS A 1 173 ? 9.161 23.326 -15.195 1.00 97.88 173 LYS A CA 1
ATOM 1434 C C . LYS A 1 173 ? 7.712 23.104 -15.624 1.00 97.88 173 LYS A C 1
ATOM 1436 O O . LYS A 1 173 ? 6.817 23.679 -15.014 1.00 97.88 173 LYS A O 1
ATOM 1441 N N . ASP A 1 174 ? 7.496 22.270 -16.633 1.00 97.88 174 ASP A N 1
ATOM 1442 C CA . ASP A 1 174 ? 6.188 21.970 -17.208 1.00 97.88 174 ASP A CA 1
ATOM 1443 C C . ASP A 1 174 ? 6.071 20.499 -17.641 1.00 97.88 174 ASP A C 1
ATOM 1445 O O . ASP A 1 174 ? 7.044 19.733 -17.630 1.00 97.88 174 ASP A O 1
ATOM 1449 N N . PHE A 1 175 ? 4.850 20.113 -18.016 1.00 98.50 175 PHE A N 1
ATOM 1450 C CA . PHE A 1 175 ? 4.511 18.748 -18.402 1.00 98.50 175 PHE A CA 1
ATOM 1451 C C . PHE A 1 175 ? 5.274 18.291 -19.647 1.00 98.50 175 PHE A C 1
ATOM 1453 O O . PHE A 1 175 ? 5.636 17.125 -19.749 1.00 98.50 175 PHE A O 1
ATOM 1460 N N . GLU A 1 176 ? 5.527 19.184 -20.604 1.00 98.31 176 GLU A N 1
ATOM 1461 C CA . GLU A 1 176 ? 6.161 18.823 -21.873 1.00 98.31 176 GLU A CA 1
ATOM 1462 C C . GLU A 1 176 ? 7.660 18.545 -21.684 1.00 98.31 176 GLU A C 1
ATOM 1464 O O . GLU A 1 176 ? 8.188 17.577 -22.234 1.00 98.31 176 GLU A O 1
ATOM 1469 N N . THR A 1 177 ? 8.333 19.325 -20.837 1.00 98.56 177 THR A N 1
ATOM 1470 C CA . THR A 1 177 ? 9.711 19.075 -20.394 1.00 98.56 177 THR A CA 1
ATOM 1471 C C . THR A 1 177 ? 9.789 17.778 -19.593 1.00 98.56 177 THR A C 1
ATOM 1473 O O . THR A 1 177 ? 10.656 16.937 -19.847 1.00 98.56 177 THR A O 1
ATOM 1476 N N . PHE A 1 178 ? 8.856 17.563 -18.660 1.00 98.75 178 PHE A N 1
ATOM 1477 C CA . PHE A 1 178 ? 8.743 16.313 -17.905 1.00 98.75 178 PHE A CA 1
ATOM 1478 C C . PHE A 1 178 ? 8.550 15.106 -18.836 1.00 98.75 178 PHE A C 1
ATOM 1480 O O . PHE A 1 178 ? 9.298 14.135 -18.732 1.00 98.75 178 PHE A O 1
ATOM 1487 N N . TYR A 1 179 ? 7.627 15.193 -19.795 1.00 98.75 179 TYR A N 1
ATOM 1488 C CA . TYR A 1 179 ? 7.345 14.145 -20.772 1.00 98.75 179 TYR A CA 1
ATOM 1489 C C . TYR A 1 179 ? 8.560 13.843 -21.654 1.00 98.75 179 TYR A C 1
ATOM 1491 O O . TYR A 1 179 ? 8.950 12.683 -21.754 1.00 98.75 179 TYR A O 1
ATOM 1499 N N . LYS A 1 180 ? 9.229 14.856 -22.223 1.00 98.69 180 LYS A N 1
ATOM 1500 C CA . LYS A 1 180 ? 10.470 14.677 -23.005 1.00 98.69 180 LYS A CA 1
ATOM 1501 C C . LYS A 1 180 ? 11.579 14.013 -22.191 1.00 98.69 180 LYS A C 1
ATOM 1503 O O . LYS A 1 180 ? 12.229 13.083 -22.669 1.00 98.69 180 LYS A O 1
ATOM 1508 N N . THR A 1 181 ? 11.738 14.426 -20.934 1.00 98.75 181 THR A N 1
ATOM 1509 C CA . THR A 1 181 ? 12.676 13.799 -19.990 1.00 98.75 181 THR A CA 1
ATOM 1510 C C . THR A 1 181 ? 12.313 12.337 -19.742 1.00 98.75 181 THR A C 1
ATOM 1512 O O . THR A 1 181 ? 13.182 11.471 -19.804 1.00 98.75 181 THR A O 1
ATOM 1515 N N . ALA A 1 182 ? 11.034 12.032 -19.508 1.00 98.69 182 ALA A N 1
ATOM 1516 C CA . ALA A 1 182 ? 10.556 10.669 -19.307 1.00 98.69 182 ALA A CA 1
ATOM 1517 C C . ALA A 1 182 ? 10.749 9.801 -20.562 1.00 98.69 182 ALA A C 1
ATOM 1519 O O . ALA A 1 182 ? 11.215 8.671 -20.440 1.00 98.69 182 ALA A O 1
ATOM 1520 N N . CYS A 1 183 ? 10.498 10.338 -21.759 1.00 98.62 183 CYS A N 1
ATOM 1521 C CA . CYS A 1 183 ? 10.776 9.673 -23.032 1.00 98.62 183 CYS A CA 1
ATOM 1522 C C . CYS A 1 183 ? 12.266 9.331 -23.175 1.00 98.62 183 CYS A C 1
ATOM 1524 O O . CYS A 1 183 ? 12.609 8.207 -23.529 1.00 98.62 183 CYS A O 1
ATOM 1526 N N . TRP A 1 184 ? 13.170 10.260 -22.851 1.00 98.25 184 TRP A N 1
ATOM 1527 C CA . TRP A 1 184 ? 14.611 9.989 -22.852 1.00 98.25 184 TRP A CA 1
ATOM 1528 C C . TRP A 1 184 ? 14.982 8.920 -21.814 1.00 98.25 184 TRP A C 1
ATOM 1530 O O . TRP A 1 184 ? 15.648 7.935 -22.129 1.00 98.25 184 TRP A O 1
ATOM 1540 N N . CYS A 1 185 ? 14.494 9.040 -20.577 1.00 98.00 185 CYS A N 1
ATOM 1541 C CA . CYS A 1 185 ? 14.781 8.059 -19.529 1.00 98.00 185 CYS A CA 1
ATOM 1542 C C . CYS A 1 185 ? 14.237 6.661 -19.866 1.00 98.00 185 CYS A C 1
ATOM 1544 O O . CYS A 1 185 ? 14.891 5.671 -19.537 1.00 98.00 185 CYS A O 1
ATOM 1546 N N . ARG A 1 186 ? 13.105 6.571 -20.574 1.00 96.81 186 ARG A N 1
ATOM 1547 C CA . ARG A 1 186 ? 12.513 5.321 -21.071 1.00 96.81 186 ARG A CA 1
ATOM 1548 C C . ARG A 1 186 ? 13.461 4.556 -22.005 1.00 96.81 186 ARG A C 1
ATOM 1550 O O . ARG A 1 186 ? 13.440 3.326 -21.972 1.00 96.81 186 ARG A O 1
ATOM 1557 N N . HIS A 1 187 ? 14.340 5.243 -22.744 1.00 95.19 187 HIS A N 1
ATOM 1558 C CA . HIS A 1 187 ? 15.425 4.630 -23.531 1.00 95.19 187 HIS A CA 1
ATOM 1559 C C . HIS A 1 187 ? 16.621 4.206 -22.682 1.00 95.19 187 HIS A C 1
ATOM 1561 O O . HIS A 1 187 ? 17.062 3.063 -22.763 1.00 95.19 187 HIS A O 1
ATOM 1567 N N . TYR A 1 188 ? 17.163 5.101 -21.855 1.00 95.94 188 TYR A N 1
ATOM 1568 C CA . TYR A 1 188 ? 18.525 4.930 -21.326 1.00 95.94 188 TYR A CA 1
ATOM 1569 C C . TYR A 1 188 ? 18.616 4.425 -19.880 1.00 95.94 188 TYR A C 1
ATOM 1571 O O . TYR A 1 188 ? 19.681 3.969 -19.462 1.00 95.94 188 TYR A O 1
ATOM 1579 N N . ILE A 1 189 ? 17.528 4.477 -19.111 1.00 97.81 189 ILE A N 1
ATOM 1580 C CA . ILE A 1 189 ? 17.520 4.145 -17.681 1.00 97.81 189 ILE A CA 1
ATOM 1581 C C . ILE A 1 189 ? 16.902 2.763 -17.436 1.00 97.81 189 ILE A C 1
ATOM 1583 O O . ILE A 1 189 ? 16.042 2.304 -18.183 1.00 97.81 189 ILE A O 1
ATOM 1587 N N . ASN A 1 190 ? 17.344 2.079 -16.376 1.00 98.06 190 ASN A N 1
ATOM 1588 C CA . ASN A 1 190 ? 16.747 0.823 -15.925 1.00 98.06 190 ASN A CA 1
ATOM 1589 C C . ASN A 1 190 ? 15.219 0.934 -15.768 1.00 98.06 190 ASN A C 1
ATOM 1591 O O . ASN A 1 190 ? 14.732 1.817 -15.064 1.00 98.06 190 ASN A O 1
ATOM 1595 N N . HIS A 1 191 ? 14.478 0.005 -16.378 1.00 96.50 191 HIS A N 1
ATOM 1596 C CA . HIS A 1 191 ? 13.016 0.059 -16.465 1.00 96.50 191 HIS A CA 1
ATOM 1597 C C . HIS A 1 191 ? 12.318 0.041 -15.091 1.00 96.50 191 HIS A C 1
ATOM 1599 O O . HIS A 1 191 ? 11.346 0.767 -14.885 1.00 96.50 191 HIS A O 1
ATOM 1605 N N . GLY A 1 192 ? 12.827 -0.717 -14.111 1.00 96.69 192 GLY A N 1
ATOM 1606 C CA . GLY A 1 192 ? 12.259 -0.770 -12.758 1.00 96.69 192 GLY A CA 1
ATOM 1607 C C . GLY A 1 192 ? 12.463 0.534 -11.984 1.00 96.69 192 GLY A C 1
ATOM 1608 O O . GLY A 1 192 ? 11.550 1.015 -11.305 1.00 96.69 192 GLY A O 1
ATOM 1609 N N . MET A 1 193 ? 13.637 1.147 -12.148 1.00 97.50 193 MET A N 1
ATOM 1610 C CA . MET A 1 193 ? 13.947 2.460 -11.581 1.00 97.50 193 MET A CA 1
ATOM 1611 C C . MET A 1 193 ? 13.138 3.571 -12.264 1.00 97.50 193 MET A C 1
ATOM 1613 O O . MET A 1 193 ? 12.578 4.427 -11.583 1.00 97.50 193 MET A O 1
ATOM 1617 N N . PHE A 1 194 ? 13.021 3.512 -13.594 1.00 98.50 194 PHE A N 1
ATOM 1618 C CA . PHE A 1 194 ? 12.212 4.417 -14.407 1.00 98.50 194 PHE A CA 1
ATOM 1619 C C . PHE A 1 194 ? 10.735 4.379 -14.005 1.00 98.50 194 PHE A C 1
ATOM 1621 O O . PHE A 1 194 ? 10.193 5.423 -13.660 1.00 98.50 194 PHE A O 1
ATOM 1628 N N . VAL A 1 195 ? 10.109 3.196 -13.955 1.00 98.12 195 VAL A N 1
ATOM 1629 C CA . VAL A 1 195 ? 8.703 3.046 -13.533 1.00 98.12 195 VAL A CA 1
ATOM 1630 C C . VAL A 1 195 ? 8.488 3.586 -12.125 1.00 98.12 195 VAL A C 1
ATOM 1632 O O . VAL A 1 195 ? 7.548 4.338 -11.907 1.00 98.12 195 VAL A O 1
ATOM 1635 N N . THR A 1 196 ? 9.368 3.269 -11.172 1.00 97.94 196 THR A N 1
ATOM 1636 C CA . THR A 1 196 ? 9.222 3.763 -9.791 1.00 97.94 196 THR A CA 1
ATOM 1637 C C . THR A 1 196 ? 9.329 5.292 -9.720 1.00 97.94 196 THR A C 1
ATOM 1639 O O . THR A 1 196 ? 8.491 5.939 -9.086 1.00 97.94 196 THR A O 1
ATOM 1642 N N . ALA A 1 197 ? 10.308 5.894 -10.406 1.00 98.31 197 ALA A N 1
ATOM 1643 C CA . ALA A 1 197 ? 10.444 7.350 -10.462 1.00 98.31 197 ALA A CA 1
ATOM 1644 C C . ALA A 1 197 ? 9.271 8.018 -11.187 1.00 98.31 197 ALA A C 1
ATOM 1646 O O . ALA A 1 197 ? 8.817 9.062 -10.732 1.00 98.31 197 ALA A O 1
ATOM 1647 N N . LEU A 1 198 ? 8.777 7.428 -12.281 1.00 98.50 198 LEU A N 1
ATOM 1648 C CA . LEU A 1 198 ? 7.673 7.963 -13.074 1.00 98.50 198 LEU A CA 1
ATOM 1649 C C . LEU A 1 198 ? 6.351 7.902 -12.301 1.00 98.50 198 LEU A C 1
ATOM 1651 O O . LEU A 1 198 ? 5.678 8.922 -12.208 1.00 98.50 198 LEU A O 1
ATOM 1655 N N . THR A 1 199 ? 6.022 6.762 -11.680 1.00 97.25 199 THR A N 1
ATOM 1656 C CA . THR A 1 199 ? 4.878 6.615 -10.757 1.00 97.25 199 THR A CA 1
ATOM 1657 C C . THR A 1 199 ? 4.899 7.726 -9.709 1.00 97.25 199 THR A C 1
ATOM 1659 O O . THR A 1 199 ? 3.911 8.435 -9.534 1.00 97.25 199 THR A O 1
ATOM 1662 N N . THR A 1 200 ? 6.043 7.912 -9.042 1.00 95.56 200 THR A N 1
ATOM 1663 C CA . THR A 1 200 ? 6.183 8.926 -7.989 1.00 95.56 200 THR A CA 1
ATOM 1664 C C . THR A 1 200 ? 6.086 10.340 -8.573 1.00 95.56 200 THR A C 1
ATOM 1666 O O . THR A 1 200 ? 5.359 11.173 -8.050 1.00 95.56 200 THR A O 1
ATOM 1669 N N . ALA A 1 201 ? 6.743 10.638 -9.694 1.00 96.31 201 ALA A N 1
ATOM 1670 C CA . ALA A 1 201 ? 6.655 11.956 -10.321 1.00 96.31 201 ALA A CA 1
ATOM 1671 C C . ALA A 1 201 ? 5.214 12.315 -10.723 1.00 96.31 201 ALA A C 1
ATOM 1673 O O . ALA A 1 201 ? 4.756 13.402 -10.391 1.00 96.31 201 ALA A O 1
ATOM 1674 N N . VAL A 1 202 ? 4.473 11.398 -11.353 1.00 95.94 202 VAL A N 1
ATOM 1675 C CA . VAL A 1 202 ? 3.062 11.606 -11.730 1.00 95.94 202 VAL A CA 1
ATOM 1676 C C . VAL A 1 202 ? 2.176 11.832 -10.500 1.00 95.94 202 VAL A C 1
ATOM 1678 O O . VAL A 1 202 ? 1.292 12.678 -10.547 1.00 95.94 202 VAL A O 1
ATOM 1681 N N . MET A 1 203 ? 2.434 11.137 -9.386 1.00 92.75 203 MET A N 1
ATOM 1682 C CA . MET A 1 203 ? 1.712 11.360 -8.127 1.00 92.75 203 MET A CA 1
ATOM 1683 C C . MET A 1 203 ? 1.933 12.760 -7.542 1.00 92.75 203 MET A C 1
ATOM 1685 O O . MET A 1 203 ? 0.989 13.364 -7.044 1.00 92.75 203 MET A O 1
ATOM 1689 N N . TYR A 1 204 ? 3.170 13.263 -7.562 1.00 92.19 204 TYR A N 1
ATOM 1690 C CA . TYR A 1 204 ? 3.543 14.486 -6.842 1.00 92.19 204 TYR A CA 1
ATOM 1691 C C . TYR A 1 204 ? 3.534 15.762 -7.699 1.00 92.19 204 TYR A C 1
ATOM 1693 O O . TYR A 1 204 ? 3.510 16.859 -7.144 1.00 92.19 204 TYR A O 1
ATOM 1701 N N . ARG A 1 205 ? 3.574 15.665 -9.034 1.00 93.56 205 ARG A N 1
ATOM 1702 C CA . ARG A 1 205 ? 3.578 16.839 -9.920 1.00 93.56 205 ARG A CA 1
ATOM 1703 C C . ARG A 1 205 ? 2.180 17.479 -10.026 1.00 93.56 205 ARG A C 1
ATOM 1705 O O . ARG A 1 205 ? 1.246 16.801 -10.453 1.00 93.56 205 ARG A O 1
ATOM 1712 N N . PRO A 1 206 ? 2.022 18.795 -9.766 1.00 92.19 206 PRO A N 1
ATOM 1713 C CA . PRO A 1 206 ? 0.723 19.471 -9.869 1.00 92.19 206 PRO A CA 1
ATOM 1714 C C . PRO A 1 206 ? 0.080 19.421 -11.264 1.00 92.19 206 PRO A C 1
ATOM 1716 O O . PRO A 1 206 ? -1.141 19.370 -11.378 1.00 92.19 206 PRO A O 1
ATOM 1719 N N . ASP A 1 207 ? 0.885 19.398 -12.331 1.00 94.94 207 ASP A N 1
ATOM 1720 C CA . ASP A 1 207 ? 0.407 19.311 -13.721 1.00 94.94 207 ASP A CA 1
ATOM 1721 C C . ASP A 1 207 ? -0.003 17.896 -14.165 1.00 94.94 207 ASP A C 1
ATOM 1723 O O . ASP A 1 207 ? -0.523 17.726 -15.270 1.00 94.94 207 ASP A O 1
ATOM 1727 N N . CYS A 1 208 ? 0.197 16.906 -13.290 1.00 93.88 208 CYS A N 1
ATOM 1728 C CA . CYS A 1 208 ? -0.217 15.515 -13.444 1.00 93.88 208 CYS A CA 1
ATOM 1729 C C . CYS A 1 208 ? -1.391 15.146 -12.515 1.00 93.88 208 CYS A C 1
ATOM 1731 O O . CYS A 1 208 ? -1.741 13.970 -12.397 1.00 93.88 208 CYS A O 1
ATOM 1733 N N . LYS A 1 209 ? -2.012 16.126 -11.840 1.00 90.38 209 LYS A N 1
ATOM 1734 C CA . LYS A 1 209 ? -3.098 15.871 -10.887 1.00 90.38 209 LYS A CA 1
ATOM 1735 C C . LYS A 1 209 ? -4.258 15.114 -11.552 1.00 90.38 209 LYS A C 1
ATOM 1737 O O . LYS A 1 209 ? -4.712 15.475 -12.634 1.00 90.38 209 LYS A O 1
ATOM 1742 N N . TYR A 1 210 ? -4.734 14.071 -10.872 1.00 89.00 210 TYR A N 1
ATOM 1743 C CA . TYR A 1 210 ? -5.774 13.136 -11.326 1.00 89.00 210 TYR A CA 1
ATOM 1744 C C . TYR A 1 210 ? -5.436 12.274 -12.562 1.00 89.00 210 TYR A C 1
ATOM 1746 O O . TYR A 1 210 ? -6.294 11.505 -12.998 1.00 89.00 210 TYR A O 1
ATOM 1754 N N . ILE A 1 211 ? -4.211 12.329 -13.105 1.00 92.56 211 ILE A N 1
ATOM 1755 C CA . ILE A 1 211 ? -3.771 11.387 -14.144 1.00 92.56 211 ILE A CA 1
ATOM 1756 C C . ILE A 1 211 ? -3.755 9.970 -13.558 1.00 92.56 211 ILE A C 1
ATOM 1758 O O . ILE A 1 211 ? -3.095 9.691 -12.556 1.00 92.56 211 ILE A O 1
ATOM 1762 N N . VAL A 1 212 ? -4.483 9.061 -14.202 1.00 91.38 212 VAL A N 1
ATOM 1763 C CA . VAL A 1 212 ? -4.594 7.659 -13.800 1.00 91.38 212 VAL A CA 1
ATOM 1764 C C . VAL A 1 212 ? -3.344 6.909 -14.244 1.00 91.38 212 VAL A C 1
ATOM 1766 O O . VAL A 1 212 ? -3.012 6.871 -15.431 1.00 91.38 212 VAL A O 1
ATOM 1769 N N . LEU A 1 213 ? -2.667 6.282 -13.284 1.00 94.25 213 LEU A N 1
ATOM 1770 C CA . LEU A 1 213 ? -1.560 5.362 -13.536 1.00 94.25 213 LEU A CA 1
ATOM 1771 C C . LEU A 1 213 ? -2.087 3.948 -13.855 1.00 94.25 213 LEU A C 1
ATOM 1773 O O . LEU A 1 213 ? -3.033 3.507 -13.196 1.00 94.25 213 LEU A O 1
ATOM 1777 N N . PRO A 1 214 ? -1.477 3.213 -14.805 1.00 94.75 214 PRO A N 1
ATOM 1778 C CA . PRO A 1 214 ? -1.826 1.819 -15.069 1.00 94.75 214 PRO A CA 1
ATOM 1779 C C . PRO A 1 214 ? -1.439 0.929 -13.882 1.00 94.75 214 PRO A C 1
ATOM 1781 O O . PRO A 1 214 ? -0.341 1.097 -13.339 1.00 94.75 214 PRO A O 1
ATOM 1784 N N . PRO A 1 215 ? -2.286 -0.040 -13.491 1.00 95.94 215 PRO A N 1
ATOM 1785 C CA . PRO A 1 215 ? -1.993 -0.936 -12.380 1.00 95.94 215 PRO A CA 1
ATOM 1786 C C . PRO A 1 215 ? -0.734 -1.771 -12.639 1.00 95.94 215 PRO A C 1
ATOM 1788 O O . PRO A 1 215 ? -0.501 -2.283 -13.735 1.00 95.94 215 PRO A O 1
ATOM 1791 N N . MET A 1 216 ? 0.074 -1.981 -11.600 1.00 97.00 216 MET A N 1
ATOM 1792 C CA . MET A 1 216 ? 1.401 -2.592 -11.737 1.00 97.00 216 MET A CA 1
ATOM 1793 C C . MET A 1 216 ? 1.373 -4.067 -12.147 1.00 97.00 216 MET A C 1
ATOM 1795 O O . MET A 1 216 ? 2.397 -4.579 -12.593 1.00 97.00 216 MET A O 1
ATOM 1799 N N . TYR A 1 217 ? 0.226 -4.742 -12.042 1.00 97.19 217 TYR A N 1
ATOM 1800 C CA . TYR A 1 217 ? 0.037 -6.090 -12.586 1.00 97.19 217 TYR A CA 1
ATOM 1801 C C . TYR A 1 217 ? -0.116 -6.126 -14.108 1.00 97.19 217 TYR A C 1
ATOM 1803 O O . TYR A 1 217 ? 0.166 -7.162 -14.703 1.00 97.19 217 TYR A O 1
ATOM 1811 N N . GLU A 1 218 ? -0.500 -5.011 -14.734 1.00 97.38 218 GLU A N 1
ATOM 1812 C CA . GLU A 1 218 ? -0.476 -4.841 -16.192 1.00 97.38 218 GLU A CA 1
ATOM 1813 C C . GLU A 1 218 ? 0.898 -4.333 -16.647 1.00 97.38 218 GLU A C 1
ATOM 1815 O O . GLU A 1 218 ? 1.384 -4.759 -17.687 1.00 97.38 218 GLU A O 1
ATOM 1820 N N . VAL A 1 219 ? 1.571 -3.495 -15.840 1.00 97.62 219 VAL A N 1
ATOM 1821 C CA . VAL A 1 219 ? 2.932 -3.001 -16.135 1.00 97.62 219 VAL A CA 1
ATOM 1822 C C . VAL A 1 219 ? 3.986 -4.111 -16.028 1.00 97.62 219 VAL A C 1
ATOM 1824 O O . VAL A 1 219 ? 4.836 -4.229 -16.909 1.00 97.62 219 VAL A O 1
ATOM 1827 N N . TYR A 1 220 ? 3.925 -4.923 -14.967 1.00 97.12 220 TYR A N 1
ATOM 1828 C CA . TYR A 1 220 ? 4.866 -6.005 -14.660 1.00 97.12 220 TYR A CA 1
ATOM 1829 C C . TYR A 1 220 ? 4.154 -7.333 -14.325 1.00 97.12 220 TYR A C 1
ATOM 1831 O O . TYR A 1 220 ? 4.244 -7.795 -13.182 1.00 97.12 220 TYR A O 1
ATOM 1839 N N . PRO A 1 221 ? 3.502 -8.012 -15.292 1.00 96.75 221 PRO A N 1
ATOM 1840 C CA . PRO A 1 221 ? 2.794 -9.274 -15.039 1.00 96.75 221 PRO A CA 1
ATOM 1841 C C . PRO A 1 221 ? 3.659 -10.341 -14.345 1.00 96.75 221 PRO A C 1
ATOM 1843 O O . PRO A 1 221 ? 3.190 -11.048 -13.456 1.00 96.75 221 PRO A O 1
ATOM 1846 N N . HIS A 1 222 ? 4.955 -10.377 -14.666 1.00 95.25 222 HIS A N 1
ATOM 1847 C CA . HIS A 1 222 ? 5.990 -11.228 -14.060 1.00 95.25 222 HIS A CA 1
ATOM 1848 C C . HIS A 1 222 ? 6.082 -11.176 -12.519 1.00 95.25 222 HIS A C 1
ATOM 1850 O O . HIS A 1 222 ? 6.594 -12.106 -11.901 1.00 95.25 222 HIS A O 1
ATOM 1856 N N . LEU A 1 223 ? 5.612 -10.094 -11.885 1.00 96.50 223 LEU A N 1
ATOM 1857 C CA . LEU A 1 223 ? 5.597 -9.930 -10.423 1.00 96.50 223 LEU A CA 1
ATOM 1858 C C . LEU A 1 223 ? 4.250 -10.315 -9.783 1.00 96.50 223 LEU A C 1
ATOM 1860 O O . LEU A 1 223 ? 4.124 -10.303 -8.560 1.00 96.50 223 LEU A O 1
ATOM 1864 N N . PHE A 1 224 ? 3.236 -10.639 -10.591 1.00 96.38 224 PHE A N 1
ATOM 1865 C CA . PHE A 1 224 ? 1.864 -10.877 -10.132 1.00 96.38 224 PHE A CA 1
ATOM 1866 C C . PHE A 1 224 ? 1.292 -12.245 -10.531 1.00 96.38 224 PHE A C 1
ATOM 1868 O O . PHE A 1 224 ? 0.436 -12.784 -9.813 1.00 96.38 224 PHE A O 1
ATOM 1875 N N . PHE A 1 225 ? 1.776 -12.820 -11.630 1.00 94.31 225 PHE A N 1
ATOM 1876 C CA . PHE A 1 225 ? 1.339 -14.103 -12.169 1.00 94.31 225 PHE A CA 1
ATOM 1877 C C . PHE A 1 22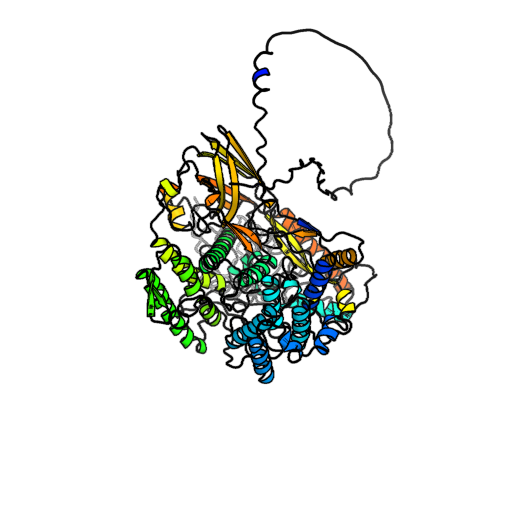5 ? 2.493 -15.104 -12.169 1.00 94.31 225 PHE A C 1
ATOM 1879 O O . PHE A 1 225 ? 3.621 -14.767 -12.525 1.00 94.31 225 PHE A O 1
ATOM 1886 N N . ASP A 1 226 ? 2.189 -16.339 -11.775 1.00 90.69 226 ASP A N 1
ATOM 1887 C CA . ASP A 1 226 ? 3.152 -17.438 -11.766 1.00 90.69 226 ASP A CA 1
ATOM 1888 C C . ASP A 1 226 ? 3.720 -17.671 -13.173 1.00 90.69 226 ASP A C 1
ATOM 1890 O O . ASP A 1 226 ? 3.025 -17.479 -14.176 1.00 90.69 226 ASP A O 1
ATOM 1894 N N . ASN A 1 227 ? 4.963 -18.149 -13.257 1.00 91.31 227 ASN A N 1
ATOM 1895 C CA . ASN A 1 227 ? 5.676 -18.317 -14.524 1.00 91.31 227 ASN A CA 1
ATOM 1896 C C . ASN A 1 227 ? 4.910 -19.171 -15.556 1.00 91.31 227 ASN A C 1
ATOM 1898 O O . ASN A 1 227 ? 5.080 -18.943 -16.745 1.00 91.31 227 ASN A O 1
ATOM 1902 N N . GLU A 1 228 ? 4.019 -20.092 -15.158 1.00 88.88 228 GLU A N 1
ATOM 1903 C CA . GLU A 1 228 ? 3.165 -20.818 -16.117 1.00 88.88 228 GLU A CA 1
ATOM 1904 C C . GLU A 1 228 ? 2.330 -19.867 -16.998 1.00 88.88 228 GLU A C 1
ATOM 1906 O O . GLU A 1 228 ? 2.282 -20.051 -18.214 1.00 88.88 228 GLU A O 1
ATOM 1911 N N . PHE A 1 229 ? 1.736 -18.816 -16.418 1.00 92.06 229 PHE A N 1
ATOM 1912 C CA . PHE A 1 229 ? 0.973 -17.815 -17.172 1.00 92.06 229 PHE A CA 1
ATOM 1913 C C . PHE A 1 229 ? 1.873 -17.037 -18.138 1.00 92.06 229 PHE A C 1
ATOM 1915 O O . PHE A 1 229 ? 1.488 -16.793 -19.277 1.00 92.06 229 PHE A O 1
ATOM 1922 N N . ILE A 1 230 ? 3.087 -16.689 -17.706 1.00 94.38 230 ILE A N 1
ATOM 1923 C CA . ILE A 1 230 ? 4.069 -15.961 -18.521 1.00 94.38 230 ILE A CA 1
ATOM 1924 C C . ILE A 1 230 ? 4.547 -16.820 -19.703 1.00 94.38 230 ILE A C 1
ATOM 1926 O O . ILE A 1 230 ? 4.519 -16.376 -20.850 1.00 94.38 230 ILE A O 1
ATOM 1930 N N . GLN A 1 231 ? 4.930 -18.076 -19.452 1.00 93.31 231 GLN A N 1
ATOM 1931 C CA . GLN A 1 231 ? 5.353 -19.006 -20.504 1.00 93.31 231 GLN A CA 1
ATOM 1932 C C . GLN A 1 231 ? 4.226 -19.273 -21.508 1.00 93.31 231 GLN A C 1
ATOM 1934 O O . GLN A 1 231 ? 4.471 -19.318 -22.713 1.00 93.31 231 GLN A O 1
ATOM 1939 N N . GLU A 1 232 ? 2.986 -19.421 -21.040 1.00 91.50 232 GLU A N 1
ATOM 1940 C CA . GLU A 1 232 ? 1.836 -19.605 -21.923 1.00 91.50 232 GLU A CA 1
ATOM 1941 C C . GLU A 1 232 ? 1.530 -18.338 -22.743 1.00 91.50 232 GLU A C 1
ATOM 1943 O O . GLU A 1 232 ? 1.219 -18.449 -23.928 1.00 91.50 232 GLU A O 1
ATOM 1948 N N . ALA A 1 233 ? 1.703 -17.137 -22.177 1.00 93.12 233 ALA A N 1
ATOM 1949 C CA . ALA A 1 233 ? 1.566 -15.880 -22.916 1.00 93.12 233 ALA A CA 1
ATOM 1950 C C . ALA A 1 233 ? 2.568 -15.792 -24.078 1.00 93.12 233 ALA A C 1
ATOM 1952 O O . ALA A 1 233 ? 2.169 -15.552 -25.221 1.00 93.12 233 ALA A O 1
ATOM 1953 N N . HIS A 1 234 ? 3.848 -16.090 -23.821 1.00 93.00 234 HIS A N 1
ATOM 1954 C CA . HIS A 1 234 ? 4.860 -16.176 -24.877 1.00 93.00 234 HIS A CA 1
ATOM 1955 C C . HIS A 1 234 ? 4.517 -17.245 -25.926 1.00 93.00 234 HIS A C 1
ATOM 1957 O O . HIS A 1 234 ? 4.690 -16.996 -27.118 1.00 93.00 234 HIS A O 1
ATOM 1963 N N . ARG A 1 235 ? 3.999 -18.420 -25.531 1.00 91.56 235 ARG A N 1
ATOM 1964 C CA . ARG A 1 235 ? 3.567 -19.461 -26.486 1.00 91.56 235 ARG A CA 1
ATOM 1965 C C . ARG A 1 235 ? 2.432 -18.984 -27.385 1.00 91.56 235 ARG A C 1
ATOM 1967 O O . ARG A 1 235 ? 2.508 -19.223 -28.589 1.00 91.56 235 ARG A O 1
ATOM 1974 N N . TYR A 1 236 ? 1.412 -18.314 -26.843 1.00 88.44 236 TYR A N 1
ATOM 1975 C CA . TYR A 1 236 ? 0.335 -17.735 -27.653 1.00 88.44 236 TYR A CA 1
ATOM 1976 C C . TYR A 1 236 ? 0.892 -16.723 -28.658 1.00 88.44 236 TYR A C 1
ATOM 1978 O O . TYR A 1 236 ? 0.624 -16.850 -29.854 1.00 88.44 236 TYR A O 1
ATOM 1986 N N . TYR A 1 237 ? 1.734 -15.791 -28.202 1.00 87.88 237 TYR A N 1
ATOM 1987 C CA . TYR A 1 237 ? 2.357 -14.798 -29.077 1.00 87.88 237 TYR A CA 1
ATOM 1988 C C . TYR A 1 237 ? 3.187 -15.448 -30.196 1.00 87.88 237 TYR A C 1
ATOM 1990 O O . TYR A 1 237 ? 2.961 -15.171 -31.370 1.00 87.88 237 TYR A O 1
ATOM 1998 N N . MET A 1 238 ? 4.088 -16.378 -29.864 1.00 89.50 238 MET A N 1
ATOM 1999 C CA . MET A 1 238 ? 4.940 -17.056 -30.853 1.00 89.50 238 MET A CA 1
ATOM 2000 C C . MET A 1 238 ? 4.161 -17.950 -31.831 1.00 89.50 238 MET A C 1
ATOM 2002 O O . MET A 1 238 ? 4.587 -18.112 -32.972 1.00 89.50 238 MET A O 1
ATOM 2006 N N . SER A 1 239 ? 3.042 -18.548 -31.405 1.00 86.62 239 SER A N 1
ATOM 2007 C CA . SER A 1 239 ? 2.281 -19.498 -32.236 1.00 86.62 239 SER A CA 1
ATOM 2008 C C . SER A 1 239 ? 1.322 -18.810 -33.208 1.00 86.62 239 SER A C 1
ATOM 2010 O O . SER A 1 239 ? 1.147 -19.274 -34.335 1.00 86.62 239 SER A O 1
ATOM 2012 N N . TYR A 1 240 ? 0.682 -17.718 -32.777 1.00 79.31 240 TYR A N 1
ATOM 2013 C CA . TYR A 1 240 ? -0.380 -17.049 -33.537 1.00 79.31 240 TYR A CA 1
ATOM 2014 C C . TYR A 1 240 ? 0.027 -15.660 -34.056 1.00 79.31 240 TYR A C 1
ATOM 2016 O O . TYR A 1 240 ? -0.531 -15.193 -35.054 1.00 79.31 240 TYR A O 1
ATOM 2024 N N . GLY A 1 241 ? 1.017 -15.011 -33.434 1.00 74.88 241 GLY A N 1
ATOM 2025 C CA . GLY A 1 241 ? 1.391 -13.625 -33.711 1.00 74.88 241 GLY A CA 1
ATOM 2026 C C . GLY A 1 241 ? 0.190 -12.683 -33.591 1.00 74.88 241 GLY A C 1
ATOM 2027 O O . GLY A 1 241 ? -0.678 -12.858 -32.739 1.00 74.88 241 GLY A O 1
ATOM 2028 N N . MET A 1 242 ? 0.095 -11.727 -34.517 1.00 66.44 242 MET A N 1
ATOM 2029 C CA . MET A 1 242 ? -1.036 -10.790 -34.624 1.00 66.44 242 MET A CA 1
ATOM 2030 C C . MET A 1 242 ? -2.282 -11.373 -35.315 1.00 66.44 242 MET A C 1
ATOM 2032 O O . MET A 1 242 ? -3.237 -10.642 -35.593 1.00 66.44 242 MET A O 1
ATOM 2036 N N . LYS A 1 243 ? -2.307 -12.668 -35.664 1.00 60.03 243 LYS A N 1
ATOM 2037 C CA . LYS A 1 243 ? -3.454 -13.241 -36.383 1.00 60.03 243 LYS A CA 1
ATOM 2038 C C . LYS A 1 243 ? -4.657 -13.327 -35.450 1.00 60.03 243 LYS A C 1
ATOM 2040 O O . LYS A 1 243 ? -4.722 -14.213 -34.603 1.00 60.03 243 LYS A O 1
ATOM 2045 N N . LYS A 1 244 ? -5.647 -12.458 -35.677 1.00 53.00 244 LYS A N 1
ATOM 2046 C CA . LYS A 1 244 ? -7.001 -12.612 -35.128 1.00 53.00 244 LYS A CA 1
ATOM 2047 C C . LYS A 1 244 ? -7.493 -14.024 -35.440 1.00 53.00 244 LYS A C 1
ATOM 2049 O O . LYS A 1 244 ? -7.722 -14.348 -36.607 1.00 53.00 244 LYS A O 1
ATOM 2054 N N . THR A 1 245 ? -7.645 -14.866 -34.423 1.00 45.75 245 THR A N 1
ATOM 2055 C CA . THR A 1 245 ? -8.115 -16.243 -34.584 1.00 45.75 245 THR A CA 1
ATOM 2056 C C . THR A 1 245 ? -9.626 -16.269 -34.802 1.00 45.75 245 THR A C 1
ATOM 2058 O O . THR A 1 245 ? -10.390 -16.728 -33.964 1.00 45.75 245 THR A O 1
ATOM 2061 N N . GLY A 1 246 ? -10.065 -15.826 -35.984 1.00 40.75 246 GLY A N 1
ATOM 2062 C CA . GLY A 1 246 ? -11.391 -16.123 -36.534 1.00 40.75 246 GLY A CA 1
ATOM 2063 C C . GLY A 1 246 ? -11.499 -17.591 -36.960 1.00 40.75 246 GLY A C 1
ATOM 2064 O O . GLY A 1 246 ? -11.745 -17.878 -38.127 1.00 40.75 246 GLY A O 1
ATOM 2065 N N . GLY A 1 247 ? -11.232 -18.508 -36.029 1.00 37.19 247 GLY A N 1
ATOM 2066 C CA . GLY A 1 247 ? -11.290 -19.957 -36.198 1.00 37.19 247 GLY A CA 1
ATOM 2067 C C . GLY A 1 247 ? -12.185 -20.581 -35.129 1.00 37.19 247 GLY A C 1
ATOM 2068 O O . GLY A 1 247 ? -12.252 -20.084 -34.002 1.00 37.19 247 GLY A O 1
ATOM 2069 N N . GLU A 1 248 ? -12.890 -21.650 -35.496 1.00 36.06 248 GLU A N 1
ATOM 2070 C CA . GLU A 1 248 ? -13.919 -22.285 -34.665 1.00 36.06 248 GLU A CA 1
ATOM 2071 C C . GLU A 1 248 ? -13.388 -22.646 -33.265 1.00 36.06 248 GLU A C 1
ATOM 2073 O O . GLU A 1 248 ? -12.517 -23.499 -33.108 1.00 36.06 248 GLU A O 1
ATOM 2078 N N . GLY A 1 249 ? -13.916 -21.970 -32.236 1.00 40.81 249 GLY A N 1
ATOM 2079 C CA . GLY A 1 249 ? -13.541 -22.162 -30.829 1.00 40.81 249 GLY A CA 1
ATOM 2080 C C . GLY A 1 249 ? -13.032 -20.909 -30.106 1.00 40.81 249 GLY A C 1
ATOM 2081 O O . GLY A 1 249 ? -13.041 -20.891 -28.874 1.00 40.81 249 GLY A O 1
ATOM 2082 N N . HIS A 1 250 ? -12.645 -19.850 -30.824 1.00 44.31 250 HIS A N 1
ATOM 2083 C CA . HIS A 1 250 ? -12.265 -18.562 -30.229 1.00 44.31 250 HIS A CA 1
ATOM 2084 C C . HIS A 1 250 ? -13.461 -17.597 -30.214 1.00 44.31 250 HIS A C 1
ATOM 2086 O O . HIS A 1 250 ? -13.841 -17.046 -31.241 1.00 44.31 250 HIS A O 1
ATOM 2092 N N . PHE A 1 251 ? -14.060 -17.393 -29.038 1.00 40.75 251 PHE A N 1
ATOM 2093 C CA . PHE A 1 251 ? -15.275 -16.578 -28.867 1.00 40.75 251 PHE A CA 1
ATOM 2094 C C . PHE A 1 251 ? -15.018 -15.100 -28.501 1.00 40.75 251 PHE A C 1
ATOM 2096 O O . PHE A 1 251 ? -15.974 -14.358 -28.288 1.00 40.75 251 PHE A O 1
ATOM 2103 N N . PHE A 1 252 ? -13.756 -14.660 -28.419 1.00 50.59 252 PHE A N 1
ATOM 2104 C CA . PHE A 1 252 ? -13.378 -13.332 -27.917 1.00 50.59 252 PHE A CA 1
ATOM 2105 C C . PHE A 1 252 ? -12.252 -12.682 -28.738 1.00 50.59 252 PHE A C 1
ATOM 2107 O O . PHE A 1 252 ? -11.381 -13.378 -29.255 1.00 50.59 252 PHE A O 1
ATOM 2114 N N . ASP A 1 253 ? -12.211 -11.343 -28.765 1.00 72.81 253 ASP A N 1
ATOM 2115 C CA . ASP A 1 253 ? -11.154 -10.513 -29.388 1.00 72.81 253 ASP A CA 1
ATOM 2116 C C . ASP A 1 253 ? -9.782 -10.572 -28.658 1.00 72.81 253 ASP A C 1
ATOM 2118 O O . ASP A 1 253 ? -8.930 -9.701 -28.844 1.00 72.81 253 ASP A O 1
ATOM 2122 N N . TYR A 1 254 ? -9.561 -11.559 -27.783 1.00 83.69 254 TYR A N 1
ATOM 2123 C CA . TYR A 1 254 ? -8.358 -11.695 -26.958 1.00 83.69 254 TYR A CA 1
ATOM 2124 C C . TYR A 1 254 ? -8.019 -13.159 -26.650 1.00 83.69 254 TYR A C 1
ATOM 2126 O O . TYR A 1 254 ? -8.889 -14.031 -26.612 1.00 83.69 254 TYR A O 1
ATOM 2134 N N . PHE A 1 255 ? -6.741 -13.425 -26.378 1.00 86.75 255 PHE A N 1
ATOM 2135 C CA . PHE A 1 255 ? -6.277 -14.712 -25.861 1.00 86.75 255 PHE A CA 1
ATOM 2136 C C . PHE A 1 255 ? -6.525 -14.797 -24.350 1.00 86.75 255 PHE A C 1
ATOM 2138 O O . PHE A 1 255 ? -6.193 -13.867 -23.616 1.00 86.75 255 PHE A O 1
ATOM 2145 N N . LEU A 1 256 ? -7.077 -15.914 -23.869 1.00 89.31 256 LEU A N 1
ATOM 2146 C CA . LEU A 1 256 ? -7.359 -16.135 -22.448 1.00 89.31 256 LEU A CA 1
ATOM 2147 C C . LEU A 1 256 ? -6.530 -17.299 -21.893 1.00 89.31 256 LEU A C 1
ATOM 2149 O O . LEU A 1 256 ? -6.660 -18.442 -22.333 1.00 89.31 256 LEU A O 1
ATOM 2153 N N . ILE A 1 257 ? -5.715 -17.013 -20.880 1.00 89.75 257 ILE A N 1
ATOM 2154 C CA . ILE A 1 257 ? -4.968 -18.006 -20.110 1.00 89.75 257 ILE A CA 1
ATOM 2155 C C . ILE A 1 257 ? -5.772 -18.353 -18.855 1.00 89.75 257 ILE A C 1
ATOM 2157 O O . ILE A 1 257 ? -5.760 -17.617 -17.868 1.00 89.75 257 ILE A O 1
ATOM 2161 N N . ASP A 1 258 ? -6.459 -19.495 -18.892 1.00 86.31 258 ASP A N 1
ATOM 2162 C CA . ASP A 1 258 ? -7.165 -20.076 -17.745 1.00 86.31 258 ASP A CA 1
ATOM 2163 C C . ASP A 1 258 ? -6.377 -21.276 -17.192 1.00 86.31 258 ASP A C 1
ATOM 2165 O O . ASP A 1 258 ? -6.479 -22.409 -17.676 1.00 86.31 258 ASP A O 1
ATOM 2169 N N . ARG A 1 259 ? -5.563 -21.030 -16.161 1.00 72.44 259 ARG A N 1
ATOM 2170 C CA . ARG A 1 259 ? -4.766 -22.045 -15.456 1.00 72.44 259 ARG A CA 1
ATOM 2171 C C . ARG A 1 259 ? -5.127 -22.096 -13.976 1.00 72.44 259 ARG A C 1
ATOM 2173 O O . ARG A 1 259 ? -5.653 -21.142 -13.412 1.00 72.44 259 ARG A O 1
ATOM 2180 N N . ASN A 1 260 ? -4.914 -23.257 -13.363 1.00 62.53 260 ASN A N 1
ATOM 2181 C CA . ASN A 1 260 ? -5.070 -23.402 -11.917 1.00 62.53 260 ASN A CA 1
ATOM 2182 C C . ASN A 1 260 ? -3.861 -22.774 -11.212 1.00 62.53 260 ASN A C 1
ATOM 2184 O O . ASN A 1 260 ? -2.793 -22.662 -11.805 1.00 62.53 260 ASN A O 1
ATOM 2188 N N . ALA A 1 261 ? -4.013 -22.385 -9.945 1.00 56.25 261 ALA A N 1
ATOM 2189 C CA . ALA A 1 261 ? -2.896 -21.852 -9.170 1.00 56.25 261 ALA A CA 1
ATOM 2190 C C . ALA A 1 261 ? -1.772 -22.898 -9.038 1.00 56.25 261 ALA A C 1
ATOM 2192 O O . ALA A 1 261 ? -2.008 -24.013 -8.562 1.00 56.25 261 ALA A O 1
ATOM 2193 N N . THR A 1 262 ? -0.546 -22.517 -9.405 1.00 50.72 262 THR A N 1
ATOM 2194 C CA . THR A 1 262 ? 0.640 -23.397 -9.473 1.00 50.72 262 THR A CA 1
ATOM 2195 C C . THR A 1 262 ? 1.006 -23.998 -8.109 1.00 50.72 262 THR A C 1
ATOM 2197 O O . THR A 1 262 ? 1.596 -25.074 -8.026 1.00 50.72 262 THR A O 1
ATOM 2200 N N . ASN A 1 263 ? 0.536 -23.369 -7.026 1.00 54.19 263 ASN A N 1
ATOM 2201 C CA . ASN A 1 263 ? 0.515 -23.887 -5.654 1.00 54.19 263 ASN A CA 1
ATOM 2202 C C . ASN A 1 263 ? -0.021 -25.336 -5.543 1.00 54.19 263 ASN A C 1
ATOM 2204 O O . ASN A 1 263 ? 0.378 -26.066 -4.636 1.00 54.19 263 ASN A O 1
ATOM 2208 N N . GLN A 1 264 ? -0.842 -25.806 -6.493 1.00 53.69 264 GLN A N 1
ATOM 2209 C CA . GLN A 1 264 ? -1.271 -27.209 -6.587 1.00 53.69 264 GLN A CA 1
ATOM 2210 C C . GLN A 1 264 ? -0.107 -28.221 -6.638 1.00 53.69 264 GLN A C 1
ATOM 2212 O O . GLN A 1 264 ? -0.239 -29.313 -6.088 1.00 53.69 264 GLN A O 1
ATOM 2217 N N . PHE A 1 265 ? 1.035 -27.868 -7.240 1.00 55.44 265 PHE A N 1
ATOM 2218 C CA . PHE A 1 265 ? 2.198 -28.758 -7.361 1.00 55.44 265 PHE A CA 1
ATOM 2219 C C . PHE A 1 265 ? 3.033 -28.824 -6.075 1.00 55.44 265 PHE A C 1
ATOM 2221 O O . PHE A 1 265 ? 3.647 -29.847 -5.788 1.00 55.44 265 PHE A O 1
ATOM 2228 N N . MET A 1 266 ? 2.999 -27.768 -5.257 1.00 57.66 266 MET A N 1
ATOM 2229 C CA . MET A 1 266 ? 3.700 -27.720 -3.968 1.00 57.66 266 MET A CA 1
ATOM 2230 C C . MET A 1 266 ? 2.889 -28.335 -2.817 1.00 57.66 266 MET A C 1
ATOM 2232 O O . MET A 1 266 ? 3.423 -28.471 -1.719 1.00 57.66 266 MET A O 1
ATOM 2236 N N . LYS A 1 267 ? 1.631 -28.746 -3.060 1.00 53.03 267 LYS A N 1
ATOM 2237 C CA . LYS A 1 267 ? 0.624 -29.183 -2.066 1.00 53.03 267 LYS A CA 1
ATOM 2238 C C . LYS A 1 267 ? 1.129 -30.167 -0.997 1.00 53.03 267 LYS A C 1
ATOM 2240 O O . LYS A 1 267 ? 0.679 -30.095 0.141 1.00 53.03 267 LYS A O 1
ATOM 2245 N N . TYR A 1 268 ? 2.064 -31.051 -1.341 1.00 45.25 268 TYR A N 1
ATOM 2246 C CA . TYR A 1 268 ? 2.629 -32.060 -0.432 1.00 45.25 268 TYR A CA 1
ATOM 2247 C C . TYR A 1 268 ? 3.716 -31.530 0.523 1.00 45.25 268 TYR A C 1
ATOM 2249 O O . TYR A 1 268 ? 4.025 -32.187 1.513 1.00 45.25 268 TYR A O 1
ATOM 2257 N N . TYR A 1 269 ? 4.262 -30.339 0.261 1.00 52.25 269 TYR A N 1
ATOM 2258 C CA . TYR A 1 269 ? 5.298 -29.673 1.063 1.00 52.25 269 TYR A CA 1
ATOM 2259 C C . TYR A 1 269 ? 4.803 -28.378 1.735 1.00 52.25 269 TYR A C 1
ATOM 2261 O O . TYR A 1 269 ? 5.594 -27.656 2.342 1.00 52.25 269 TYR A O 1
ATOM 2269 N N . MET A 1 270 ? 3.514 -28.042 1.605 1.00 58.41 270 MET A N 1
ATOM 2270 C CA . MET A 1 270 ? 3.013 -26.721 1.989 1.00 58.41 270 MET A CA 1
ATOM 2271 C C . MET A 1 270 ? 2.986 -26.496 3.497 1.00 58.41 270 MET A C 1
ATOM 2273 O O . MET A 1 270 ? 2.388 -27.257 4.259 1.00 58.41 270 MET A O 1
ATOM 2277 N N . ASP A 1 271 ? 3.553 -25.362 3.905 1.00 69.62 271 ASP A N 1
ATOM 2278 C CA . ASP A 1 271 ? 3.211 -24.738 5.177 1.00 69.62 271 ASP A CA 1
ATOM 2279 C C . ASP A 1 271 ? 1.716 -24.359 5.197 1.00 69.62 271 ASP A C 1
ATOM 2281 O O . ASP A 1 271 ? 1.134 -24.050 4.151 1.00 69.62 271 ASP A O 1
ATOM 2285 N N . LYS A 1 272 ? 1.091 -24.324 6.381 1.00 81.12 272 LYS A N 1
ATOM 2286 C CA . LYS A 1 272 ? -0.330 -23.947 6.528 1.00 81.12 272 LYS A CA 1
ATOM 2287 C C . LYS A 1 272 ? -0.613 -22.546 5.982 1.00 81.12 272 LYS A C 1
ATOM 2289 O O . LYS A 1 272 ? -1.722 -22.281 5.533 1.00 81.12 272 LYS A O 1
ATOM 2294 N N . GLU A 1 273 ? 0.399 -21.681 5.979 1.00 84.88 273 GLU A N 1
ATOM 2295 C CA . GLU A 1 273 ? 0.360 -20.332 5.407 1.00 84.88 273 GLU A CA 1
ATOM 2296 C C . GLU A 1 273 ? -0.130 -20.310 3.941 1.00 84.88 273 GLU A C 1
ATOM 2298 O O . GLU A 1 273 ? -0.831 -19.382 3.547 1.00 84.88 273 GLU A O 1
ATOM 2303 N N . TYR A 1 274 ? 0.108 -21.360 3.141 1.00 82.12 274 TYR A N 1
ATOM 2304 C CA . TYR A 1 274 ? -0.381 -21.419 1.755 1.00 82.12 274 TYR A CA 1
ATOM 2305 C C . TYR A 1 274 ? -1.906 -21.558 1.619 1.00 82.12 274 TYR A C 1
ATOM 2307 O O . TYR A 1 274 ? -2.443 -21.277 0.543 1.00 82.12 274 TYR A O 1
ATOM 2315 N N . HIS A 1 275 ? -2.637 -21.915 2.683 1.00 86.12 275 HIS A N 1
ATOM 2316 C CA . HIS A 1 275 ? -4.103 -21.814 2.683 1.00 86.12 275 HIS A CA 1
ATOM 2317 C C . HIS A 1 275 ? -4.582 -20.369 2.481 1.00 86.12 275 HIS A C 1
ATOM 2319 O O . HIS A 1 275 ? -5.671 -20.165 1.952 1.00 86.12 275 HIS A O 1
ATOM 2325 N N . LEU A 1 276 ? -3.746 -19.383 2.822 1.00 91.50 276 LEU A N 1
ATOM 2326 C CA . LEU A 1 276 ? -4.011 -17.953 2.675 1.00 91.50 276 LEU A CA 1
ATOM 2327 C C . LEU A 1 276 ? -3.616 -17.404 1.295 1.00 91.50 276 LEU A C 1
ATOM 2329 O O . LEU A 1 276 ? -3.786 -16.212 1.058 1.00 91.50 276 LEU A O 1
ATOM 2333 N N . SER A 1 277 ? -3.139 -18.242 0.364 1.00 89.81 277 SER A N 1
ATOM 2334 C CA . SER A 1 277 ? -2.681 -17.796 -0.967 1.00 89.81 277 SER A CA 1
ATOM 2335 C C . SER A 1 277 ? -3.745 -17.057 -1.786 1.00 89.81 277 SER A C 1
ATOM 2337 O O . SER A 1 277 ? -3.406 -16.166 -2.556 1.00 89.81 277 SER A O 1
ATOM 2339 N N . TYR A 1 278 ? -5.040 -17.315 -1.572 1.00 91.44 278 TYR A N 1
ATOM 2340 C CA . TYR A 1 278 ? -6.111 -16.522 -2.201 1.00 91.44 278 TYR A CA 1
ATOM 2341 C C . TYR A 1 278 ? -6.137 -15.046 -1.756 1.00 91.44 278 TYR A C 1
ATOM 2343 O O . TYR A 1 278 ? -6.748 -14.226 -2.435 1.00 91.44 278 TYR A O 1
ATOM 2351 N N . PHE A 1 279 ? -5.517 -14.727 -0.616 1.00 96.06 279 PHE A N 1
ATOM 2352 C CA . PHE A 1 279 ? -5.368 -13.384 -0.062 1.00 96.06 279 PHE A CA 1
ATOM 2353 C C . PHE A 1 279 ? -3.945 -12.858 -0.291 1.00 96.06 279 PHE A C 1
ATOM 2355 O O . PHE A 1 279 ? -3.778 -11.782 -0.855 1.00 96.06 279 PHE A O 1
ATOM 2362 N N . THR A 1 280 ? -2.908 -13.618 0.079 1.00 95.06 280 THR A N 1
ATOM 2363 C CA . THR A 1 280 ? -1.504 -13.172 -0.029 1.00 95.06 280 THR A CA 1
ATOM 2364 C C . THR A 1 280 ? -1.037 -13.031 -1.482 1.00 95.06 280 THR A C 1
ATOM 2366 O O . THR A 1 280 ? -0.281 -12.109 -1.786 1.00 95.06 280 THR A O 1
ATOM 2369 N N . ASP A 1 281 ? -1.537 -13.870 -2.400 1.00 93.06 281 ASP A N 1
ATOM 2370 C CA . ASP A 1 281 ? -1.301 -13.781 -3.851 1.00 93.06 281 ASP A CA 1
ATOM 2371 C C . ASP A 1 281 ? -2.429 -13.040 -4.604 1.00 93.06 281 ASP A C 1
ATOM 2373 O O . ASP A 1 281 ? -2.491 -13.102 -5.844 1.00 93.06 281 ASP A O 1
ATOM 2377 N N . ASP A 1 282 ? -3.331 -12.343 -3.894 1.00 96.38 282 ASP A N 1
ATOM 2378 C CA . ASP A 1 282 ? -4.333 -11.484 -4.531 1.00 96.38 282 ASP A CA 1
ATOM 2379 C C . ASP A 1 282 ? -3.639 -10.339 -5.283 1.00 96.38 282 ASP A C 1
ATOM 2381 O O . ASP A 1 282 ? -2.723 -9.666 -4.791 1.00 96.38 282 ASP A O 1
ATOM 2385 N N . VAL A 1 283 ? -4.066 -10.147 -6.528 1.00 96.94 283 VAL A N 1
ATOM 2386 C CA . VAL A 1 283 ? -3.435 -9.213 -7.463 1.00 96.94 283 VAL A CA 1
ATOM 2387 C C . VAL A 1 283 ? -3.739 -7.760 -7.076 1.00 96.94 283 VAL A C 1
ATOM 2389 O O . VAL A 1 283 ? -2.864 -6.899 -7.187 1.00 96.94 283 VAL A O 1
ATOM 2392 N N . GLY A 1 284 ? -4.939 -7.492 -6.553 1.00 96.69 284 GLY A N 1
ATOM 2393 C CA . GLY A 1 284 ? -5.345 -6.184 -6.046 1.00 96.69 284 GLY A CA 1
ATOM 2394 C C . GLY A 1 284 ? -4.605 -5.809 -4.762 1.00 96.69 284 GLY A C 1
ATOM 2395 O O . GLY A 1 284 ? -4.104 -4.691 -4.657 1.00 96.69 284 GLY A O 1
ATOM 2396 N N . LEU A 1 285 ? -4.457 -6.739 -3.815 1.00 98.00 285 LEU A N 1
ATOM 2397 C CA . LEU A 1 285 ? -3.781 -6.508 -2.532 1.00 98.00 285 LEU A CA 1
ATOM 2398 C C . LEU A 1 285 ? -2.302 -6.146 -2.714 1.00 98.00 285 LEU A C 1
ATOM 2400 O O . LEU A 1 285 ? -1.808 -5.177 -2.132 1.00 98.00 285 LEU A O 1
ATOM 2404 N N . ASN A 1 286 ? -1.597 -6.888 -3.566 1.00 98.31 286 ASN A N 1
ATOM 2405 C CA . ASN A 1 286 ? -0.194 -6.615 -3.877 1.00 98.31 286 ASN A CA 1
ATOM 2406 C C . ASN A 1 286 ? -0.015 -5.282 -4.632 1.00 98.31 286 ASN A C 1
ATOM 2408 O O . ASN A 1 286 ? 0.939 -4.543 -4.384 1.00 98.31 286 ASN A O 1
ATOM 2412 N N . ASN A 1 287 ? -0.967 -4.925 -5.499 1.00 97.69 287 ASN A N 1
ATOM 2413 C CA . ASN A 1 287 ? -0.989 -3.640 -6.199 1.00 97.69 287 ASN A CA 1
ATOM 2414 C C . ASN A 1 287 ? -1.311 -2.472 -5.246 1.00 97.69 287 ASN A C 1
ATOM 2416 O O . ASN A 1 287 ? -0.686 -1.416 -5.323 1.00 97.69 287 ASN A O 1
ATOM 2420 N N . TYR A 1 288 ? -2.223 -2.675 -4.289 1.00 97.38 288 TYR A N 1
ATOM 2421 C CA . TYR A 1 288 ? -2.464 -1.756 -3.173 1.00 97.38 288 TYR A CA 1
ATOM 2422 C C . TYR A 1 288 ? -1.183 -1.488 -2.381 1.00 97.38 288 TYR A C 1
ATOM 2424 O O . TYR A 1 288 ? -0.846 -0.325 -2.160 1.00 97.38 288 TYR A O 1
ATOM 2432 N N . TYR A 1 289 ? -0.415 -2.528 -2.040 1.00 97.94 289 TYR A N 1
ATOM 2433 C CA . TYR A 1 289 ? 0.831 -2.346 -1.294 1.00 97.94 289 TYR A CA 1
ATOM 2434 C C . TYR A 1 289 ? 1.892 -1.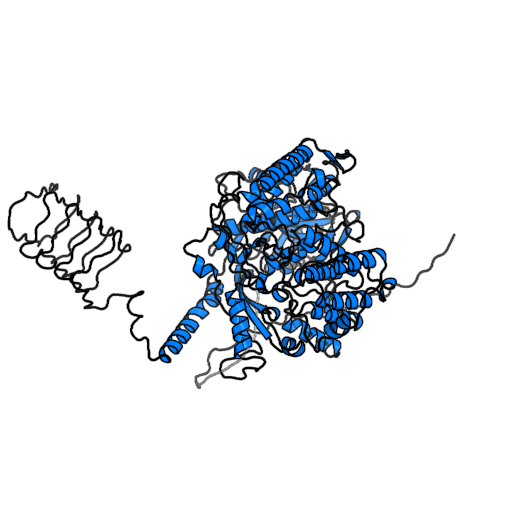548 -2.068 1.00 97.94 289 TYR A C 1
ATOM 2436 O O . TYR A 1 289 ? 2.582 -0.714 -1.480 1.00 97.94 289 TYR A O 1
ATOM 2444 N N . TYR A 1 290 ? 1.986 -1.727 -3.392 1.00 97.50 290 TYR A N 1
ATOM 2445 C CA . TYR A 1 290 ? 2.838 -0.880 -4.231 1.00 97.50 290 TYR A CA 1
ATOM 2446 C C . TYR A 1 290 ? 2.427 0.596 -4.161 1.00 97.50 290 TYR A C 1
ATOM 2448 O O . TYR A 1 290 ? 3.273 1.450 -3.891 1.00 97.50 290 TYR A O 1
ATOM 2456 N N . TYR A 1 291 ? 1.150 0.920 -4.376 1.00 96.12 291 TYR A N 1
ATOM 2457 C CA . TYR A 1 291 ? 0.716 2.320 -4.403 1.00 96.12 291 TYR A CA 1
ATOM 2458 C C . TYR A 1 291 ? 0.753 2.983 -3.022 1.00 96.12 291 TYR A C 1
ATOM 2460 O O . TYR A 1 291 ? 1.195 4.125 -2.924 1.00 96.12 291 TYR A O 1
ATOM 2468 N N . ILE A 1 292 ? 0.389 2.281 -1.942 1.00 94.19 292 ILE A N 1
ATOM 2469 C CA . ILE A 1 292 ? 0.411 2.868 -0.593 1.00 94.19 292 ILE A CA 1
ATOM 2470 C C . ILE A 1 292 ? 1.843 3.112 -0.086 1.00 94.19 292 ILE A C 1
ATOM 2472 O O . ILE A 1 292 ? 2.089 4.133 0.552 1.00 94.19 292 ILE A O 1
ATOM 2476 N N . ARG A 1 293 ? 2.831 2.265 -0.435 1.00 94.56 293 ARG A N 1
ATOM 2477 C CA . ARG A 1 293 ? 4.254 2.560 -0.147 1.00 94.56 293 ARG A CA 1
ATOM 2478 C C . ARG A 1 293 ? 4.822 3.686 -1.027 1.00 94.56 293 ARG A C 1
ATOM 2480 O O . ARG A 1 293 ? 5.819 4.284 -0.632 1.00 94.56 293 ARG A O 1
ATOM 2487 N N . ASN A 1 294 ? 4.191 4.012 -2.160 1.00 93.19 294 ASN A N 1
ATOM 2488 C CA . ASN A 1 294 ? 4.525 5.189 -2.976 1.00 93.19 294 ASN A CA 1
ATOM 2489 C C . ASN A 1 294 ? 3.760 6.471 -2.575 1.00 93.19 294 ASN A C 1
ATOM 2491 O O . ASN A 1 294 ? 4.123 7.545 -3.040 1.00 93.19 294 ASN A O 1
ATOM 2495 N N . LEU A 1 295 ? 2.766 6.399 -1.678 1.00 91.56 295 LEU A N 1
ATOM 2496 C CA . LEU A 1 295 ? 2.081 7.590 -1.147 1.00 91.56 295 LEU A CA 1
ATOM 2497 C C . LEU A 1 295 ? 2.973 8.417 -0.203 1.00 91.56 295 LEU A C 1
ATOM 2499 O O . LEU A 1 295 ? 2.838 9.634 -0.115 1.00 91.56 295 LEU A O 1
ATOM 2503 N N . PHE A 1 296 ? 3.886 7.747 0.504 1.00 92.94 296 PHE A N 1
ATOM 2504 C CA . PHE A 1 296 ? 4.902 8.368 1.358 1.00 92.94 296 PHE A CA 1
ATOM 2505 C C . PHE A 1 296 ? 6.255 7.648 1.204 1.00 92.94 296 PHE A C 1
ATOM 2507 O O . PHE A 1 296 ? 6.731 7.008 2.147 1.00 92.94 296 PHE A O 1
ATOM 2514 N N . PRO A 1 297 ? 6.903 7.725 0.024 1.00 94.44 297 PRO A N 1
ATOM 2515 C CA . PRO A 1 297 ? 8.047 6.884 -0.305 1.00 94.44 297 PRO A CA 1
ATOM 2516 C C . PRO A 1 297 ? 9.196 7.079 0.685 1.00 94.44 297 PRO A C 1
ATOM 2518 O O . PRO A 1 297 ? 9.749 8.172 0.811 1.00 94.44 297 PRO A O 1
ATOM 2521 N N . PHE A 1 298 ? 9.584 6.016 1.397 1.00 95.31 298 PHE A N 1
ATOM 2522 C CA . PHE A 1 298 ? 10.583 6.085 2.478 1.00 95.31 298 PHE A CA 1
ATOM 2523 C C . PHE A 1 298 ? 11.948 6.661 2.044 1.00 95.31 298 PHE A C 1
ATOM 2525 O O . PHE A 1 298 ? 12.737 7.099 2.878 1.00 95.31 298 PHE A O 1
ATOM 2532 N N . TRP A 1 299 ? 12.207 6.686 0.733 1.00 94.75 299 TRP A N 1
ATOM 2533 C CA . TRP A 1 299 ? 13.426 7.146 0.071 1.00 94.75 299 TRP A CA 1
ATOM 2534 C C . TRP A 1 299 ? 13.434 8.635 -0.354 1.00 94.75 299 TRP A C 1
ATOM 2536 O O . TRP A 1 299 ? 14.441 9.092 -0.898 1.00 94.75 299 TRP A O 1
ATOM 2546 N N . ILE A 1 300 ? 12.369 9.404 -0.080 1.00 92.38 300 ILE A N 1
ATOM 2547 C CA . ILE A 1 300 ? 12.336 10.873 -0.237 1.00 92.38 300 ILE A CA 1
ATOM 2548 C C . ILE A 1 300 ? 12.016 11.583 1.082 1.00 92.38 300 ILE A C 1
ATOM 2550 O O . ILE A 1 300 ? 11.282 11.052 1.920 1.00 92.38 300 ILE A O 1
ATOM 2554 N N . THR A 1 301 ? 12.555 12.794 1.259 1.00 90.81 301 THR A N 1
ATOM 2555 C CA . THR A 1 301 ? 12.070 13.733 2.284 1.00 90.81 301 THR A CA 1
ATOM 2556 C C . THR A 1 301 ? 10.783 14.386 1.792 1.00 90.81 301 THR A C 1
ATOM 2558 O O . THR A 1 301 ? 10.652 14.666 0.600 1.00 90.81 301 THR A O 1
ATOM 2561 N N . LEU A 1 302 ? 9.844 14.659 2.696 1.00 88.62 302 LEU A N 1
ATOM 2562 C CA . LEU A 1 302 ? 8.663 15.463 2.372 1.00 88.62 302 LEU A CA 1
ATOM 2563 C C . LEU A 1 302 ? 8.935 16.971 2.456 1.00 88.62 302 LEU A C 1
ATOM 2565 O O . LEU A 1 302 ? 8.027 17.763 2.222 1.00 88.62 302 LEU A O 1
ATOM 2569 N N . SER A 1 303 ? 10.149 17.403 2.811 1.00 85.44 303 SER A N 1
ATOM 2570 C CA . SER A 1 303 ? 10.498 18.826 2.961 1.00 85.44 303 SER A CA 1
ATOM 2571 C C . SER A 1 303 ? 10.133 19.657 1.727 1.00 85.44 303 SER A C 1
ATOM 2573 O O . SER A 1 303 ? 9.526 20.714 1.888 1.00 85.44 303 SER A O 1
ATOM 2575 N N . ASP A 1 304 ? 10.348 19.106 0.532 1.00 76.50 304 ASP A N 1
ATOM 2576 C CA . ASP A 1 304 ? 10.168 19.787 -0.760 1.00 76.50 304 ASP A CA 1
ATOM 2577 C C . ASP A 1 304 ? 8.818 19.467 -1.449 1.00 76.50 304 ASP A C 1
ATOM 2579 O O . ASP A 1 304 ? 8.606 19.810 -2.615 1.00 76.50 304 ASP A O 1
ATOM 2583 N N . LEU A 1 305 ? 7.911 18.768 -0.751 1.00 83.94 305 LEU A N 1
ATOM 2584 C CA . LEU A 1 305 ? 6.647 18.250 -1.288 1.00 83.94 305 LEU A CA 1
ATOM 2585 C C . LEU A 1 305 ? 5.447 18.831 -0.527 1.00 83.94 305 LEU A C 1
ATOM 2587 O O . LEU A 1 305 ? 5.481 18.957 0.703 1.00 83.94 305 LEU A O 1
ATOM 2591 N N . ASP A 1 306 ? 4.370 19.132 -1.253 1.00 83.56 306 ASP A N 1
ATOM 2592 C CA . ASP A 1 306 ? 3.111 19.628 -0.685 1.00 83.56 306 ASP A CA 1
ATOM 2593 C C . ASP A 1 306 ? 2.254 18.468 -0.151 1.00 83.56 306 ASP A C 1
ATOM 2595 O O . ASP A 1 306 ? 1.299 18.015 -0.774 1.00 83.56 306 ASP A O 1
ATOM 2599 N N . MET A 1 307 ? 2.679 17.908 0.985 1.00 85.62 307 MET A N 1
ATOM 2600 C CA . MET A 1 307 ? 2.032 16.772 1.649 1.00 85.62 307 MET A CA 1
ATOM 2601 C C . MET A 1 307 ? 2.021 16.946 3.175 1.00 85.62 307 MET A C 1
ATOM 2603 O O . MET A 1 307 ? 2.940 17.553 3.738 1.00 85.62 307 MET A O 1
ATOM 2607 N N . PRO A 1 308 ? 1.037 16.366 3.890 1.00 87.12 308 PRO A N 1
ATOM 2608 C CA . PRO A 1 308 ? 0.932 16.468 5.345 1.00 87.12 308 PRO A CA 1
ATOM 2609 C C . PRO A 1 308 ? 2.027 15.648 6.058 1.00 87.12 308 PRO A C 1
ATOM 2611 O O . PRO A 1 308 ? 1.874 14.475 6.390 1.00 87.12 308 PRO A O 1
ATOM 2614 N N . LYS A 1 309 ? 3.159 16.301 6.335 1.00 88.88 309 LYS A N 1
ATOM 2615 C CA . LYS A 1 309 ? 4.384 15.696 6.911 1.00 88.88 309 LYS A CA 1
ATOM 2616 C C . LYS A 1 309 ? 4.207 15.183 8.347 1.00 88.88 309 LYS A C 1
ATOM 2618 O O . LYS A 1 309 ? 4.957 14.322 8.801 1.00 88.88 309 LYS A O 1
ATOM 2623 N N . HIS A 1 310 ? 3.215 15.717 9.061 1.00 89.25 310 HIS A N 1
ATOM 2624 C CA . HIS A 1 310 ? 2.946 15.439 10.474 1.00 89.25 310 HIS A CA 1
ATOM 2625 C C . HIS A 1 310 ? 2.209 14.111 10.729 1.00 89.25 310 HIS A C 1
ATOM 2627 O O . HIS A 1 310 ? 2.118 13.705 11.881 1.00 89.25 310 HIS A O 1
ATOM 2633 N N . ILE A 1 311 ? 1.728 13.426 9.682 1.00 91.31 311 ILE A N 1
ATOM 2634 C CA . ILE A 1 311 ? 1.070 12.108 9.780 1.00 91.31 311 ILE A CA 1
ATOM 2635 C C . ILE A 1 311 ? 1.852 10.971 9.107 1.00 91.31 311 ILE A C 1
ATOM 2637 O O . ILE A 1 311 ? 1.371 9.842 9.079 1.00 91.31 311 ILE A O 1
ATOM 2641 N N . ARG A 1 312 ? 3.039 11.235 8.546 1.00 94.00 312 ARG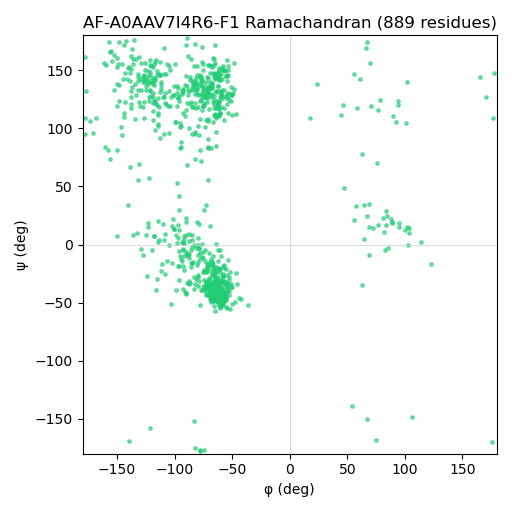 A N 1
ATOM 2642 C CA . ARG A 1 312 ? 3.837 10.258 7.783 1.00 94.00 312 ARG A CA 1
ATOM 2643 C C . ARG A 1 312 ? 4.058 8.947 8.556 1.00 94.00 312 ARG A C 1
ATOM 2645 O O . ARG A 1 312 ? 3.718 7.869 8.071 1.00 94.00 312 ARG A O 1
ATOM 2652 N N . GLY A 1 313 ? 4.604 9.051 9.763 1.00 95.81 313 GLY A N 1
ATOM 2653 C CA . GLY A 1 313 ? 4.894 7.925 10.645 1.00 95.81 313 GLY A CA 1
ATOM 2654 C C . GLY A 1 313 ? 3.643 7.299 11.269 1.00 95.81 313 GLY A C 1
ATOM 2655 O O . GLY A 1 313 ? 3.603 6.085 11.467 1.00 95.81 313 GLY A O 1
ATOM 2656 N N . GLU A 1 314 ? 2.602 8.099 11.524 1.00 94.75 314 GLU A N 1
ATOM 2657 C CA . GLU A 1 314 ? 1.311 7.594 12.013 1.00 94.75 314 GLU A CA 1
ATOM 2658 C C . GLU A 1 314 ? 0.612 6.738 10.946 1.00 94.75 314 GLU A C 1
ATOM 2660 O O . GLU A 1 314 ? 0.137 5.642 11.241 1.00 94.75 314 GLU A O 1
ATOM 2665 N N . LEU A 1 315 ? 0.610 7.193 9.689 1.00 94.44 315 LEU A N 1
ATOM 2666 C CA . LEU A 1 315 ? 0.021 6.463 8.571 1.00 94.44 315 LEU A CA 1
ATOM 2667 C C . LEU A 1 315 ? 0.832 5.207 8.225 1.00 94.44 315 LEU A C 1
ATOM 2669 O O . LEU A 1 315 ? 0.234 4.173 7.927 1.00 94.44 315 LEU A O 1
ATOM 2673 N N . TYR A 1 316 ? 2.168 5.250 8.332 1.00 97.56 316 TYR A N 1
ATOM 2674 C CA . TYR A 1 316 ? 3.007 4.049 8.243 1.00 97.56 316 TYR A CA 1
ATOM 2675 C C . TYR A 1 316 ? 2.575 2.991 9.270 1.00 97.56 316 TYR A C 1
ATOM 2677 O O . TYR A 1 316 ? 2.379 1.833 8.896 1.00 97.56 316 TYR A O 1
ATOM 2685 N N . TYR A 1 317 ? 2.377 3.373 10.537 1.00 98.06 317 TYR A N 1
ATOM 2686 C CA . TYR A 1 317 ? 1.853 2.464 11.559 1.00 98.06 317 TYR A CA 1
ATOM 2687 C C . TYR A 1 317 ? 0.455 1.945 11.196 1.00 98.06 317 TYR A C 1
ATOM 2689 O O . TYR A 1 317 ? 0.247 0.733 11.158 1.00 98.06 317 TYR A O 1
ATOM 2697 N N . TYR A 1 318 ? -0.484 2.845 10.891 1.00 97.38 318 TYR A N 1
ATOM 2698 C CA . TYR A 1 318 ? -1.885 2.501 10.649 1.00 97.38 318 TYR A CA 1
ATOM 2699 C C . TYR A 1 318 ? -2.055 1.544 9.466 1.00 97.38 318 TYR A C 1
ATOM 2701 O O . TYR A 1 318 ? -2.685 0.503 9.616 1.00 97.38 318 TYR A O 1
ATOM 2709 N N . VAL A 1 319 ? -1.433 1.825 8.315 1.00 97.12 319 VAL A N 1
ATOM 2710 C CA . VAL A 1 319 ? -1.523 0.959 7.125 1.00 97.12 319 VAL A CA 1
ATOM 2711 C C . VAL A 1 319 ? -1.022 -0.455 7.428 1.00 97.12 319 VAL A C 1
ATOM 2713 O O . VAL A 1 319 ? -1.667 -1.429 7.040 1.00 97.12 319 VAL A O 1
ATOM 2716 N N . HIS A 1 320 ? 0.099 -0.594 8.143 1.00 98.50 320 HIS A N 1
ATOM 2717 C CA . HIS A 1 320 ? 0.642 -1.913 8.470 1.00 98.50 320 HIS A CA 1
ATOM 2718 C C . HIS A 1 320 ? -0.152 -2.620 9.578 1.00 98.50 320 HIS A C 1
ATOM 2720 O O . HIS A 1 320 ? -0.344 -3.830 9.480 1.00 98.50 320 HIS A O 1
ATOM 2726 N N . GLN A 1 321 ? -0.678 -1.905 10.577 1.00 98.19 321 GLN A N 1
ATOM 2727 C CA . GLN A 1 321 ? -1.574 -2.483 11.587 1.00 98.19 321 GLN A CA 1
ATOM 2728 C C . GLN A 1 321 ? -2.885 -2.971 10.956 1.00 98.19 321 GLN A C 1
ATOM 2730 O O . GLN A 1 321 ? -3.288 -4.101 11.215 1.00 98.19 321 GLN A O 1
ATOM 2735 N N . GLN A 1 322 ? -3.504 -2.186 10.071 1.00 98.25 322 GLN A N 1
ATOM 2736 C CA . GLN A 1 322 ? -4.727 -2.572 9.363 1.00 98.25 322 GLN A CA 1
ATOM 2737 C C . GLN A 1 322 ? -4.505 -3.780 8.438 1.00 98.25 322 GLN A C 1
ATOM 2739 O O . GLN A 1 322 ? -5.309 -4.711 8.446 1.00 98.25 322 GLN A O 1
ATOM 2744 N N . LEU A 1 323 ? -3.383 -3.834 7.705 1.00 98.38 323 LEU A N 1
ATOM 2745 C CA . LEU A 1 323 ? -3.002 -5.014 6.912 1.00 98.38 323 LEU A CA 1
ATOM 2746 C C . LEU A 1 323 ? -2.779 -6.261 7.783 1.00 98.38 323 LEU A C 1
ATOM 2748 O O . LEU A 1 323 ? -3.196 -7.354 7.403 1.00 98.38 323 LEU A O 1
ATOM 2752 N N . MET A 1 324 ? -2.148 -6.105 8.949 1.00 98.12 324 MET A N 1
ATOM 2753 C CA . MET A 1 324 ? -1.895 -7.197 9.895 1.00 98.12 324 MET A CA 1
ATOM 2754 C C . MET A 1 324 ? -3.183 -7.718 10.541 1.00 98.12 324 MET A C 1
ATOM 2756 O O . MET A 1 324 ? -3.386 -8.931 10.580 1.00 98.12 324 MET A O 1
ATOM 2760 N N . ALA A 1 325 ? -4.090 -6.831 10.960 1.00 97.69 325 ALA A N 1
ATOM 2761 C CA . ALA A 1 325 ? -5.422 -7.203 11.434 1.00 97.69 325 ALA A CA 1
ATOM 2762 C C . ALA A 1 325 ? -6.214 -7.924 10.329 1.00 97.69 325 ALA A C 1
ATOM 2764 O O . ALA A 1 325 ? -6.740 -9.014 10.543 1.00 97.69 325 ALA A O 1
ATOM 2765 N N . ARG A 1 326 ? -6.220 -7.383 9.104 1.00 98.00 326 ARG A N 1
ATOM 2766 C CA . ARG A 1 326 ? -6.925 -7.979 7.960 1.00 98.00 326 ARG A CA 1
ATOM 2767 C C . ARG A 1 326 ? -6.379 -9.360 7.581 1.00 98.00 326 ARG A C 1
ATOM 2769 O O . ARG A 1 326 ? -7.179 -10.226 7.228 1.00 98.00 326 ARG A O 1
ATOM 2776 N N . TYR A 1 327 ? -5.066 -9.579 7.691 1.00 98.06 327 TYR A N 1
ATOM 2777 C CA . TYR A 1 327 ? -4.428 -10.895 7.545 1.00 98.06 327 TYR A CA 1
ATOM 2778 C C . TYR A 1 327 ? -4.828 -11.856 8.668 1.00 98.06 327 TYR A C 1
ATOM 2780 O O . TYR A 1 327 ? -5.185 -13.002 8.404 1.00 98.06 327 TYR A O 1
ATOM 2788 N N . TYR A 1 328 ? -4.823 -11.387 9.916 1.00 97.38 328 TYR A N 1
ATOM 2789 C CA . TYR A 1 328 ? -5.229 -12.176 11.077 1.00 97.38 328 TYR A CA 1
ATOM 2790 C C . TYR A 1 328 ? -6.678 -12.681 10.965 1.00 97.38 328 TYR A C 1
ATOM 2792 O O . TYR A 1 328 ? -6.935 -13.850 11.249 1.00 97.38 328 TYR A O 1
ATOM 2800 N N . LEU A 1 329 ? -7.608 -11.879 10.433 1.00 97.06 329 LEU A N 1
ATOM 2801 C CA . LEU A 1 329 ? -8.972 -12.356 10.168 1.00 97.06 329 LEU A CA 1
ATOM 2802 C C . LEU A 1 329 ? -9.021 -13.491 9.118 1.00 97.06 329 LEU A C 1
ATOM 2804 O O . LEU A 1 329 ? -9.835 -14.403 9.260 1.00 97.06 329 LEU A O 1
ATOM 2808 N N . GLU A 1 330 ? -8.139 -13.516 8.106 1.00 97.31 330 GLU A N 1
ATOM 2809 C CA . GLU A 1 330 ? -8.034 -14.676 7.192 1.00 97.31 330 GLU A CA 1
ATOM 2810 C C . GLU A 1 330 ? -7.417 -15.900 7.873 1.00 97.31 330 GLU A C 1
ATOM 2812 O O . GLU A 1 330 ? -7.844 -17.023 7.599 1.00 97.31 330 GLU A O 1
ATOM 2817 N N . ARG A 1 331 ? -6.442 -15.715 8.777 1.00 95.50 331 ARG A N 1
ATOM 2818 C CA . ARG A 1 331 ? -5.876 -16.822 9.570 1.00 95.50 331 ARG A CA 1
ATOM 2819 C C . ARG A 1 331 ? -6.988 -17.547 10.319 1.00 95.50 331 ARG A C 1
ATOM 2821 O O . ARG A 1 331 ? -7.176 -18.747 10.112 1.00 95.50 331 ARG A O 1
ATOM 2828 N N . LEU A 1 332 ? -7.788 -16.802 11.082 1.00 94.06 332 LEU A N 1
ATOM 2829 C CA . LEU A 1 332 ? -8.935 -17.342 11.816 1.00 94.06 332 LEU A CA 1
ATOM 2830 C C . LEU A 1 332 ? -9.920 -18.060 10.882 1.00 94.06 332 LEU A C 1
ATOM 2832 O O . LEU A 1 332 ? -10.340 -19.178 11.172 1.00 94.06 332 LEU A O 1
ATOM 2836 N N . SER A 1 333 ? -10.208 -17.468 9.720 1.00 94.25 333 SER A N 1
ATOM 2837 C CA . SER A 1 333 ? -11.097 -18.036 8.692 1.00 94.25 333 SER A CA 1
ATOM 2838 C C . SER A 1 333 ? -10.626 -19.378 8.112 1.00 94.25 333 SER A C 1
ATOM 2840 O O . SER A 1 333 ? -11.429 -20.134 7.568 1.00 94.25 333 SER A O 1
ATOM 2842 N N . ASN A 1 334 ? -9.334 -19.701 8.233 1.00 92.06 334 ASN A N 1
ATOM 2843 C CA . ASN A 1 334 ? -8.748 -20.976 7.804 1.00 92.06 334 ASN A CA 1
ATOM 2844 C C . ASN A 1 334 ? -8.321 -21.858 8.995 1.00 92.06 334 ASN A C 1
ATOM 2846 O O . ASN A 1 334 ? -7.538 -22.792 8.821 1.00 92.06 334 ASN A O 1
ATOM 2850 N N . GLY A 1 335 ? -8.820 -21.583 10.208 1.00 90.94 335 GLY A N 1
ATOM 2851 C CA . GLY A 1 335 ? -8.494 -22.357 11.413 1.00 90.94 335 GLY A CA 1
ATOM 2852 C C . GLY A 1 335 ? -7.033 -22.220 11.856 1.00 90.94 335 GLY A C 1
ATOM 2853 O O . GLY A 1 335 ? -6.484 -23.120 12.495 1.00 90.94 335 GLY A O 1
ATOM 2854 N N . MET A 1 336 ? -6.380 -21.119 11.486 1.00 89.88 336 MET A N 1
ATOM 2855 C CA . MET A 1 336 ? -5.024 -20.771 11.895 1.00 89.88 336 MET A CA 1
ATOM 2856 C C . MET A 1 336 ? -5.089 -19.782 13.063 1.00 89.88 336 MET A C 1
ATOM 2858 O O . MET A 1 336 ? -5.877 -18.840 13.043 1.00 89.88 336 MET A O 1
ATOM 2862 N N . GLY A 1 337 ? -4.256 -20.002 14.080 1.00 86.38 337 GLY A N 1
ATOM 2863 C CA . GLY A 1 337 ? -4.175 -19.124 15.247 1.00 86.38 337 GLY A CA 1
ATOM 2864 C C . GLY A 1 337 ? -3.276 -17.907 15.023 1.00 86.38 337 GLY A C 1
ATOM 2865 O O . GLY A 1 337 ? -3.063 -17.455 13.895 1.00 86.38 337 GLY A O 1
ATOM 2866 N N . GLU A 1 338 ? -2.704 -17.419 16.121 1.00 88.31 338 GLU A N 1
ATOM 2867 C CA . GLU A 1 338 ? -1.774 -16.290 16.148 1.00 88.31 338 GLU A CA 1
ATOM 2868 C C . GLU A 1 338 ? -0.644 -16.362 15.112 1.00 88.31 338 GLU A C 1
ATOM 2870 O O . GLU A 1 338 ? -0.236 -17.422 14.622 1.00 88.31 338 GLU A O 1
ATOM 2875 N N . ILE A 1 339 ? -0.116 -15.185 14.781 1.00 90.56 339 ILE A N 1
ATOM 2876 C CA . ILE A 1 339 ? 1.117 -15.060 14.007 1.00 90.56 339 ILE A CA 1
ATOM 2877 C C . ILE A 1 339 ? 2.270 -15.383 14.962 1.00 90.56 339 ILE A C 1
ATOM 2879 O O . ILE A 1 339 ? 2.447 -14.720 15.984 1.00 90.56 339 ILE A O 1
ATOM 2883 N N . GLU A 1 340 ? 3.043 -16.418 14.659 1.00 89.19 340 GLU A N 1
ATOM 2884 C CA . GLU A 1 340 ? 4.208 -16.801 15.461 1.00 89.19 340 GLU A CA 1
ATOM 2885 C C . GLU A 1 340 ? 5.310 -15.727 15.416 1.00 89.19 340 GLU A C 1
ATOM 2887 O O . GLU A 1 340 ? 5.536 -15.085 14.387 1.00 89.19 340 GLU A O 1
ATOM 2892 N N . ASP A 1 341 ? 6.037 -15.574 16.523 1.00 90.75 341 ASP A N 1
ATOM 2893 C CA . ASP A 1 341 ? 7.245 -14.748 16.588 1.00 90.75 341 ASP A CA 1
ATOM 2894 C C . ASP A 1 341 ? 8.444 -15.423 15.891 1.00 90.75 341 ASP A C 1
ATOM 2896 O O . ASP A 1 341 ? 8.335 -16.500 15.288 1.00 90.75 341 ASP A O 1
ATOM 2900 N N . PHE A 1 342 ? 9.607 -14.772 15.952 1.00 91.75 342 PHE A N 1
ATOM 2901 C CA . PHE A 1 342 ? 10.873 -15.328 15.486 1.00 91.75 342 PHE A CA 1
ATOM 2902 C C . PHE A 1 342 ? 12.059 -14.866 16.342 1.00 91.75 342 PHE A C 1
ATOM 2904 O O . PHE A 1 342 ? 12.046 -13.788 16.940 1.00 91.75 342 PHE A O 1
ATOM 2911 N N . ASP A 1 343 ? 13.107 -15.683 16.331 1.00 89.62 343 ASP A N 1
ATOM 2912 C CA . ASP A 1 343 ? 14.399 -15.469 16.982 1.00 89.62 343 ASP A CA 1
ATOM 2913 C C . ASP A 1 343 ? 15.493 -15.605 15.906 1.00 89.62 343 ASP A C 1
ATOM 2915 O O . ASP A 1 343 ? 15.417 -16.502 15.064 1.00 89.62 343 ASP A O 1
ATOM 2919 N N . PHE A 1 344 ? 16.480 -14.703 15.896 1.00 89.62 344 PHE A N 1
ATOM 2920 C CA . PHE A 1 344 ? 17.537 -14.657 14.876 1.00 89.62 344 PHE A CA 1
ATOM 2921 C C . PHE A 1 344 ? 18.485 -15.867 14.893 1.00 89.62 344 PHE A C 1
ATOM 2923 O O . PHE A 1 344 ? 19.085 -16.189 13.862 1.00 89.62 344 PHE A O 1
ATOM 2930 N N . TYR A 1 345 ? 18.632 -16.510 16.054 1.00 87.19 345 TYR A N 1
ATOM 2931 C CA . TYR A 1 345 ? 19.530 -17.640 16.303 1.00 87.19 345 TYR A CA 1
ATOM 2932 C C . TYR A 1 345 ? 18.833 -18.993 16.129 1.00 87.19 345 TYR A C 1
ATOM 2934 O O . TYR A 1 345 ? 19.496 -20.031 16.040 1.00 87.19 345 TYR A O 1
ATOM 2942 N N . GLN A 1 346 ? 17.500 -18.990 16.069 1.00 90.88 346 GLN A N 1
ATOM 2943 C CA . GLN A 1 346 ? 16.695 -20.175 15.803 1.00 90.88 346 GLN A CA 1
ATOM 2944 C C . GLN A 1 346 ? 16.439 -20.371 14.307 1.00 90.88 346 GLN A C 1
ATOM 2946 O O . GLN A 1 346 ? 16.761 -19.548 13.452 1.00 90.88 346 GLN A O 1
ATOM 2951 N N . SER A 1 347 ? 15.867 -21.527 13.983 1.00 88.44 347 SER A N 1
ATOM 2952 C CA . SER A 1 347 ? 15.465 -21.855 12.617 1.00 88.44 347 SER A CA 1
ATOM 2953 C C . SER A 1 347 ? 14.184 -21.095 12.269 1.00 88.44 347 SER A C 1
ATOM 2955 O O . SER A 1 347 ? 13.158 -21.281 12.923 1.00 88.44 347 SER A O 1
ATOM 2957 N N . PHE A 1 348 ? 14.227 -20.240 11.248 1.00 86.50 348 PHE A N 1
ATOM 2958 C CA . PHE A 1 348 ? 13.097 -19.413 10.841 1.00 86.50 348 PHE A CA 1
ATOM 2959 C C . PHE A 1 348 ? 12.037 -20.285 10.162 1.00 86.50 348 PHE A C 1
ATOM 2961 O O . PHE A 1 348 ? 12.228 -20.778 9.050 1.00 86.50 348 PHE A O 1
ATOM 2968 N N . ALA A 1 349 ? 10.932 -20.523 10.870 1.00 82.06 349 ALA A N 1
ATOM 2969 C CA . ALA A 1 349 ? 9.959 -21.541 10.497 1.00 82.06 349 ALA A CA 1
ATOM 2970 C C . ALA A 1 349 ? 9.317 -21.365 9.107 1.00 82.06 349 ALA A C 1
ATOM 2972 O O . ALA A 1 349 ? 9.330 -22.346 8.364 1.00 82.06 349 ALA A O 1
ATOM 2973 N N . PRO A 1 350 ? 8.771 -20.196 8.709 1.00 85.38 350 PRO A N 1
ATOM 2974 C CA . PRO A 1 350 ? 7.935 -20.124 7.518 1.00 85.38 350 PRO A CA 1
ATOM 2975 C C . PRO A 1 350 ? 8.788 -20.178 6.247 1.00 85.38 350 PRO A C 1
ATOM 2977 O O . PRO A 1 350 ? 9.570 -19.266 5.947 1.00 85.38 350 PRO A O 1
ATOM 2980 N N . GLY A 1 351 ? 8.595 -21.242 5.473 1.00 87.00 351 GLY A N 1
ATOM 2981 C CA . GLY A 1 351 ? 9.128 -21.328 4.119 1.00 87.00 351 GLY A CA 1
ATOM 2982 C C . GLY A 1 351 ? 8.399 -20.370 3.174 1.00 87.00 351 GLY A C 1
ATOM 2983 O O . GLY A 1 351 ? 7.241 -20.016 3.403 1.00 87.00 351 GLY A O 1
ATOM 2984 N N . TYR A 1 352 ? 9.073 -19.958 2.107 1.00 89.69 352 TYR A N 1
ATOM 2985 C CA . TYR A 1 352 ? 8.461 -19.254 0.987 1.00 89.69 352 TYR A CA 1
ATOM 2986 C C . TYR A 1 352 ? 9.128 -19.687 -0.318 1.00 89.69 352 TYR A C 1
ATOM 2988 O O . TYR A 1 352 ? 10.299 -19.400 -0.564 1.00 89.69 352 TYR A O 1
ATOM 2996 N N . PHE A 1 353 ? 8.354 -20.378 -1.147 1.00 86.88 353 PHE A N 1
ATOM 2997 C CA . PHE A 1 353 ? 8.707 -20.768 -2.505 1.00 86.88 353 PHE A CA 1
ATOM 2998 C C . PHE A 1 353 ? 7.901 -19.928 -3.484 1.00 86.88 353 PHE A C 1
ATOM 3000 O O . PHE A 1 353 ? 6.667 -19.955 -3.450 1.00 86.88 353 PHE A O 1
ATOM 3007 N N . SER A 1 354 ? 8.596 -19.184 -4.342 1.00 86.56 354 SER A N 1
ATOM 3008 C CA . SER A 1 354 ? 7.965 -18.316 -5.330 1.00 86.56 354 SER A CA 1
ATOM 3009 C C . SER A 1 354 ? 7.972 -18.958 -6.712 1.00 86.56 354 SER A C 1
ATOM 3011 O O . SER A 1 354 ? 9.026 -19.331 -7.220 1.00 86.56 354 SER A O 1
ATOM 3013 N N . ASN A 1 355 ? 6.805 -19.011 -7.356 1.00 87.00 355 ASN A N 1
ATOM 3014 C CA . ASN A 1 355 ? 6.684 -19.372 -8.772 1.00 87.00 355 ASN A CA 1
ATOM 3015 C C . ASN A 1 355 ? 6.888 -18.160 -9.708 1.00 87.00 355 ASN A C 1
ATOM 3017 O O . ASN A 1 355 ? 6.640 -18.264 -10.911 1.00 87.00 355 ASN A O 1
ATOM 3021 N N . LEU A 1 356 ? 7.306 -17.008 -9.168 1.00 92.62 356 LEU A N 1
ATOM 3022 C CA . LEU A 1 356 ? 7.577 -15.789 -9.926 1.00 92.62 356 LEU A CA 1
ATOM 3023 C C . LEU A 1 356 ? 9.001 -15.806 -10.497 1.00 92.62 356 LEU A C 1
ATOM 3025 O O . LEU A 1 356 ? 9.967 -16.207 -9.842 1.00 92.62 356 LEU A O 1
ATOM 3029 N N . VAL A 1 357 ? 9.127 -15.317 -11.725 1.00 94.06 357 VAL A N 1
ATOM 3030 C CA . VAL A 1 357 ? 10.391 -15.170 -12.452 1.00 94.06 357 VAL A CA 1
ATOM 3031 C C . VAL A 1 357 ? 10.443 -13.740 -12.965 1.00 94.06 357 VAL A C 1
ATOM 3033 O O . VAL A 1 357 ? 9.463 -13.250 -13.518 1.00 94.06 357 VAL A O 1
ATOM 3036 N N . TYR A 1 358 ? 11.567 -13.054 -12.774 1.00 94.94 358 TYR A N 1
ATOM 3037 C CA . TYR A 1 358 ? 11.750 -11.692 -13.267 1.00 94.94 358 TYR A CA 1
ATOM 3038 C C . TYR A 1 358 ? 11.725 -11.640 -14.799 1.00 94.94 358 TYR A C 1
ATOM 3040 O O . TYR A 1 358 ? 12.070 -12.615 -15.460 1.00 94.94 358 TYR A O 1
ATOM 3048 N N . GLY A 1 359 ? 11.394 -10.482 -15.384 1.00 89.62 359 GLY A N 1
ATOM 3049 C CA . GLY A 1 359 ? 11.325 -10.320 -16.848 1.00 89.62 359 GLY A CA 1
ATOM 3050 C C . GLY A 1 359 ? 12.629 -10.646 -17.600 1.00 89.62 359 GLY A C 1
ATOM 3051 O O . GLY A 1 359 ? 12.599 -10.932 -18.789 1.00 89.62 359 GLY A O 1
ATOM 3052 N N . ASN A 1 360 ? 13.779 -10.675 -16.914 1.00 91.06 360 ASN A N 1
ATOM 3053 C CA . ASN A 1 360 ? 15.063 -11.115 -17.476 1.00 91.06 360 ASN A CA 1
ATOM 3054 C C . ASN A 1 360 ? 15.345 -12.630 -17.318 1.00 91.06 360 ASN A C 1
ATOM 3056 O O . ASN A 1 360 ? 16.461 -13.069 -17.590 1.00 91.06 360 ASN A O 1
ATOM 3060 N N . GLY A 1 361 ? 14.371 -13.422 -16.858 1.00 91.94 361 GLY A N 1
ATOM 3061 C CA . GLY A 1 361 ? 14.467 -14.875 -16.675 1.00 91.94 361 GLY A CA 1
ATOM 3062 C C . GLY A 1 361 ? 15.062 -15.342 -15.340 1.00 91.94 361 GLY A C 1
ATOM 3063 O O . GLY A 1 361 ? 15.112 -16.546 -15.094 1.00 91.94 361 GLY A O 1
ATOM 3064 N N . VAL A 1 362 ? 15.504 -14.437 -14.459 1.00 94.31 362 VAL A N 1
ATOM 3065 C CA . VAL A 1 362 ? 16.041 -14.813 -13.138 1.00 94.31 362 VAL A CA 1
ATOM 3066 C C . VAL A 1 362 ? 14.893 -15.247 -12.208 1.00 94.31 362 VAL A C 1
ATOM 3068 O O . VAL A 1 362 ? 13.942 -14.480 -12.037 1.00 94.31 362 VAL A O 1
ATOM 3071 N N . PRO A 1 363 ? 14.943 -16.439 -11.581 1.00 94.12 363 PRO A N 1
ATOM 3072 C CA . PRO A 1 363 ? 13.927 -16.861 -10.620 1.00 94.12 363 PRO A CA 1
ATOM 3073 C C . PRO A 1 363 ? 14.005 -16.035 -9.333 1.00 94.12 363 PRO A C 1
ATOM 3075 O O . PRO A 1 363 ? 15.084 -15.614 -8.906 1.00 94.12 363 PRO A O 1
ATOM 3078 N N . MET A 1 364 ? 12.860 -15.814 -8.690 1.00 94.19 364 MET A N 1
ATOM 3079 C CA . MET A 1 364 ? 12.816 -15.104 -7.415 1.00 94.19 364 MET A CA 1
ATOM 3080 C C . MET A 1 364 ? 13.435 -15.962 -6.287 1.00 94.19 364 MET A C 1
ATOM 3082 O O . MET A 1 364 ? 13.116 -17.151 -6.189 1.00 94.19 364 MET A O 1
ATOM 3086 N N . PRO A 1 365 ? 14.296 -15.392 -5.418 1.00 93.00 365 PRO A N 1
ATOM 3087 C CA . PRO A 1 365 ? 14.836 -16.084 -4.251 1.00 93.00 365 PRO A CA 1
ATOM 3088 C C . PRO A 1 365 ? 13.737 -16.733 -3.407 1.00 93.00 365 PRO A C 1
ATOM 3090 O O . PRO A 1 365 ? 12.704 -16.120 -3.132 1.00 93.00 365 PRO A O 1
ATOM 3093 N N . SER A 1 366 ? 13.990 -17.974 -3.001 1.00 89.50 366 SER A N 1
ATOM 3094 C CA . SER A 1 366 ? 13.118 -18.773 -2.139 1.00 89.50 366 SER A CA 1
ATOM 3095 C C . SER A 1 366 ? 13.825 -19.079 -0.818 1.00 89.50 366 SER A C 1
ATOM 3097 O O . SER A 1 366 ? 15.052 -19.020 -0.730 1.00 89.50 366 SER A O 1
ATOM 3099 N N . ARG A 1 367 ? 13.047 -19.405 0.213 1.00 90.06 367 ARG A N 1
ATOM 3100 C CA . ARG A 1 367 ? 13.524 -19.716 1.564 1.00 90.06 367 ARG A CA 1
ATOM 3101 C C . ARG A 1 367 ? 12.894 -21.023 2.026 1.00 90.06 367 ARG A C 1
ATOM 3103 O O . ARG A 1 367 ? 11.673 -21.099 2.155 1.00 90.06 367 ARG A O 1
ATOM 3110 N N . ASP A 1 368 ? 13.718 -22.025 2.316 1.00 87.44 368 ASP A N 1
ATOM 3111 C CA . ASP A 1 368 ? 13.230 -23.310 2.814 1.00 87.44 368 ASP A CA 1
ATOM 3112 C C . ASP A 1 368 ? 12.627 -23.173 4.218 1.00 87.44 368 ASP A C 1
ATOM 3114 O O . ASP A 1 368 ? 13.012 -22.310 5.017 1.00 87.44 368 ASP A O 1
ATOM 3118 N N . ARG A 1 369 ? 11.684 -24.060 4.538 1.00 86.00 369 ARG A N 1
ATOM 3119 C CA . ARG A 1 369 ? 11.058 -24.137 5.861 1.00 86.00 369 ARG A CA 1
ATOM 3120 C C . ARG A 1 369 ? 12.102 -24.465 6.934 1.00 86.00 369 ARG A C 1
ATOM 3122 O O . ARG A 1 369 ? 12.923 -25.355 6.732 1.00 86.00 369 ARG A O 1
ATOM 3129 N N . TYR A 1 370 ? 12.050 -23.785 8.079 1.00 88.94 370 TYR A N 1
ATOM 3130 C CA . TYR A 1 370 ? 13.047 -23.909 9.156 1.00 88.94 370 TYR A CA 1
ATOM 3131 C C . TYR A 1 370 ? 14.494 -23.604 8.710 1.00 88.94 370 TYR A C 1
ATOM 3133 O O . TYR A 1 370 ? 15.453 -24.162 9.245 1.00 88.94 370 TYR A O 1
ATOM 3141 N N . SER A 1 371 ? 14.678 -22.687 7.757 1.00 90.00 371 SER A N 1
ATOM 3142 C CA . SER A 1 371 ? 16.017 -22.209 7.397 1.00 90.00 371 SER A CA 1
ATOM 3143 C C . SER A 1 371 ? 16.646 -21.398 8.529 1.00 90.00 371 SER A C 1
ATOM 3145 O O . SER A 1 371 ? 16.011 -20.514 9.102 1.00 90.00 371 SER A O 1
ATOM 3147 N N . LYS A 1 372 ? 17.928 -21.628 8.821 1.00 91.81 372 LYS A N 1
ATOM 3148 C CA . LYS A 1 372 ? 18.714 -20.704 9.655 1.00 91.81 372 LYS A CA 1
ATOM 3149 C C . LYS A 1 372 ? 19.095 -19.464 8.852 1.00 91.81 372 LYS A C 1
ATOM 3151 O O . LYS A 1 372 ? 19.311 -19.561 7.645 1.00 91.81 372 LYS A O 1
ATOM 3156 N N . THR A 1 373 ? 19.238 -18.328 9.530 1.00 91.12 373 THR A N 1
ATOM 3157 C CA . THR A 1 373 ? 19.801 -17.100 8.948 1.00 91.12 373 THR A CA 1
ATOM 3158 C C . THR A 1 373 ? 21.131 -17.407 8.233 1.00 91.12 373 THR A C 1
ATOM 3160 O O . THR A 1 373 ? 21.986 -18.063 8.837 1.00 91.12 373 THR A O 1
ATOM 3163 N N . PRO A 1 374 ? 21.353 -16.973 6.975 1.00 90.25 374 PRO A N 1
ATOM 3164 C CA . PRO A 1 374 ? 22.594 -17.270 6.262 1.00 90.25 374 PRO A CA 1
ATOM 3165 C C . PRO A 1 374 ? 23.817 -16.668 6.965 1.00 90.25 374 PRO A C 1
ATOM 3167 O O . PRO A 1 374 ? 23.756 -15.546 7.464 1.00 90.25 374 PRO A O 1
ATOM 3170 N N . TYR A 1 375 ? 24.957 -17.368 6.958 1.00 91.25 375 TYR A N 1
ATOM 3171 C CA . TYR A 1 375 ? 26.155 -16.937 7.703 1.00 91.25 375 TYR A CA 1
ATOM 3172 C C . TYR A 1 375 ? 26.661 -15.539 7.307 1.00 91.25 375 TYR A C 1
ATOM 3174 O O . TYR A 1 375 ? 27.180 -14.798 8.140 1.00 91.25 375 TYR A O 1
ATOM 3182 N N . TYR A 1 376 ? 26.487 -15.158 6.037 1.00 91.06 376 TYR A N 1
ATOM 3183 C CA . TYR A 1 376 ? 26.867 -13.841 5.529 1.00 91.06 376 TYR A CA 1
ATOM 3184 C C . TYR A 1 376 ? 25.949 -12.716 6.039 1.00 91.06 376 TYR A C 1
ATOM 3186 O O . TYR A 1 376 ? 26.359 -11.559 6.037 1.00 91.06 376 TYR A O 1
ATOM 3194 N N . LYS A 1 377 ? 24.757 -13.049 6.559 1.00 93.12 377 LYS A N 1
ATOM 3195 C CA . LYS A 1 377 ? 23.818 -12.103 7.175 1.00 93.12 377 LYS A CA 1
ATOM 3196 C C . LYS A 1 377 ? 24.047 -11.861 8.673 1.00 93.12 377 LYS A C 1
ATOM 3198 O O . LYS A 1 377 ? 23.448 -10.941 9.222 1.00 93.12 377 LYS A O 1
ATOM 3203 N N . TYR A 1 378 ? 24.924 -12.613 9.345 1.00 93.75 378 TYR A N 1
ATOM 3204 C CA . TYR A 1 378 ? 25.181 -12.440 10.786 1.00 93.75 378 TYR A CA 1
ATOM 3205 C C . TYR A 1 378 ? 25.603 -11.011 11.209 1.00 93.75 378 TYR A C 1
ATOM 3207 O O . TYR A 1 378 ? 25.140 -10.559 12.256 1.00 93.75 378 TYR A O 1
ATOM 3215 N N . PRO A 1 379 ? 26.398 -10.239 10.435 1.00 94.19 379 PRO A N 1
ATOM 3216 C CA . PRO A 1 379 ? 26.684 -8.844 10.783 1.00 94.19 379 PRO A CA 1
ATOM 3217 C C . PRO A 1 379 ? 25.427 -7.961 10.822 1.00 94.19 379 PRO A C 1
ATOM 3219 O O . PRO A 1 379 ? 25.317 -7.098 11.690 1.00 94.19 379 PRO A O 1
ATOM 3222 N N . PHE A 1 380 ? 24.465 -8.211 9.928 1.00 94.88 380 PHE A N 1
ATOM 3223 C CA . PHE A 1 380 ? 23.196 -7.483 9.865 1.00 94.88 380 PHE A CA 1
ATOM 3224 C C . PHE A 1 380 ? 22.239 -7.880 10.995 1.00 94.88 380 PHE A C 1
ATOM 3226 O O . PHE A 1 380 ? 21.498 -7.031 11.475 1.00 94.88 380 PHE A O 1
ATOM 3233 N N . VAL A 1 381 ? 22.292 -9.129 11.479 1.00 95.81 381 VAL A N 1
ATOM 3234 C CA . VAL A 1 381 ? 21.594 -9.545 12.714 1.00 95.81 381 VAL A CA 1
ATOM 3235 C C . VAL A 1 381 ? 22.083 -8.724 13.906 1.00 95.81 381 VAL A C 1
ATOM 3237 O O . VAL A 1 381 ? 21.274 -8.105 14.593 1.00 95.81 381 VAL A O 1
ATOM 3240 N N . ASN A 1 382 ? 23.402 -8.632 14.097 1.00 95.81 382 ASN A N 1
ATOM 3241 C CA . ASN A 1 382 ? 23.979 -7.818 15.169 1.00 95.81 382 ASN A CA 1
ATOM 3242 C C . ASN A 1 382 ? 23.591 -6.332 15.017 1.00 95.81 382 ASN A C 1
ATOM 3244 O O . ASN A 1 382 ? 23.338 -5.649 16.009 1.00 95.81 382 ASN A O 1
ATOM 3248 N N . GLU A 1 383 ? 23.545 -5.805 13.789 1.00 96.56 383 GLU A N 1
ATOM 3249 C CA . GLU A 1 383 ? 23.078 -4.438 13.520 1.00 96.56 383 GLU A CA 1
ATOM 3250 C C . GLU A 1 383 ? 21.589 -4.259 13.867 1.00 96.56 383 GLU A C 1
ATOM 3252 O O . GLU A 1 383 ? 21.228 -3.254 14.483 1.00 96.56 383 GLU A O 1
ATOM 3257 N N . ALA A 1 384 ? 20.745 -5.247 13.557 1.00 97.38 384 ALA A N 1
ATOM 3258 C CA . ALA A 1 384 ? 19.325 -5.243 13.887 1.00 97.38 384 ALA A CA 1
ATOM 3259 C C . ALA A 1 384 ? 19.105 -5.200 15.403 1.00 97.38 384 ALA A C 1
ATOM 3261 O O . ALA A 1 384 ? 18.444 -4.284 15.880 1.00 97.38 384 ALA A O 1
ATOM 3262 N N . GLU A 1 385 ? 19.729 -6.090 16.180 1.00 96.81 385 GLU A N 1
ATOM 3263 C CA . GLU A 1 385 ? 19.637 -6.083 17.651 1.00 96.81 385 GLU A CA 1
ATOM 3264 C C . GLU A 1 385 ? 20.075 -4.741 18.260 1.00 96.81 385 GLU A C 1
ATOM 3266 O O . GLU A 1 385 ? 19.431 -4.206 19.167 1.00 96.81 385 GLU A O 1
ATOM 3271 N N . ASN A 1 386 ? 21.146 -4.153 17.720 1.00 97.38 386 ASN A N 1
ATOM 3272 C CA . ASN A 1 386 ? 21.632 -2.834 18.116 1.00 97.38 386 ASN A CA 1
ATOM 3273 C C . ASN A 1 386 ? 20.621 -1.714 17.818 1.00 97.38 386 ASN A C 1
ATOM 3275 O O . ASN A 1 386 ? 20.484 -0.788 18.619 1.00 97.38 386 ASN A O 1
ATOM 3279 N N . ILE A 1 387 ? 19.934 -1.772 16.676 1.00 98.06 387 ILE A N 1
ATOM 3280 C CA . ILE A 1 387 ? 18.868 -0.832 16.307 1.00 98.06 387 ILE A CA 1
ATOM 3281 C C . ILE A 1 387 ? 17.644 -1.025 17.209 1.00 98.06 387 ILE A C 1
ATOM 3283 O O . ILE A 1 387 ? 17.156 -0.052 17.784 1.00 98.06 387 ILE A O 1
ATOM 3287 N N . GLU A 1 388 ? 17.189 -2.264 17.404 1.00 97.75 388 GLU A N 1
ATOM 3288 C CA . GLU A 1 388 ? 16.061 -2.600 18.281 1.00 97.75 388 GLU A CA 1
ATOM 3289 C C . GLU A 1 388 ? 16.283 -2.086 19.705 1.00 97.75 388 GLU A C 1
ATOM 3291 O O . GLU A 1 388 ? 15.408 -1.434 20.274 1.00 97.75 388 GLU A O 1
ATOM 3296 N N . SER A 1 389 ? 17.484 -2.289 20.256 1.00 98.00 389 SER A N 1
ATOM 3297 C CA . SER A 1 389 ? 17.852 -1.775 21.575 1.00 98.00 389 SER A CA 1
ATOM 3298 C C . SER A 1 389 ? 17.749 -0.247 21.663 1.00 98.00 389 SER A C 1
ATOM 3300 O O . SER A 1 389 ? 17.303 0.261 22.692 1.00 98.00 389 SER A O 1
ATOM 3302 N N . ARG A 1 390 ? 18.119 0.496 20.610 1.00 97.75 390 ARG A N 1
ATOM 3303 C CA . ARG A 1 390 ? 18.026 1.970 20.577 1.00 97.75 390 ARG A CA 1
ATOM 3304 C C . ARG A 1 390 ? 16.585 2.454 20.420 1.00 97.75 390 ARG A C 1
ATOM 3306 O O . ARG A 1 390 ? 16.221 3.444 21.049 1.00 97.75 390 ARG A O 1
ATOM 3313 N N . ILE A 1 391 ? 15.771 1.760 19.621 1.00 98.31 391 ILE A N 1
ATOM 3314 C CA . ILE A 1 391 ? 14.333 2.035 19.462 1.00 98.31 391 ILE A CA 1
ATOM 3315 C C . ILE A 1 391 ? 13.616 1.836 20.803 1.00 98.31 391 ILE A C 1
ATOM 3317 O O . ILE A 1 391 ? 12.912 2.731 21.267 1.00 98.31 391 ILE A O 1
ATOM 3321 N N . LEU A 1 392 ? 13.843 0.695 21.461 1.00 98.38 392 LEU A N 1
ATOM 3322 C CA . LEU A 1 392 ? 13.261 0.386 22.768 1.00 98.38 392 LEU A CA 1
ATOM 3323 C C . LEU A 1 392 ? 13.715 1.384 23.841 1.00 98.38 392 LEU A C 1
ATOM 3325 O O . LEU A 1 392 ? 12.875 1.911 24.564 1.00 98.38 392 LEU A O 1
ATOM 3329 N N . ALA A 1 393 ? 15.007 1.725 23.893 1.00 98.00 393 ALA A N 1
ATOM 3330 C CA . ALA A 1 393 ? 15.519 2.728 24.827 1.00 98.00 393 ALA A CA 1
ATOM 3331 C C . ALA A 1 393 ? 14.911 4.126 24.599 1.00 98.00 393 ALA A C 1
ATOM 3333 O O . ALA A 1 393 ? 14.634 4.834 25.567 1.00 98.00 393 ALA A O 1
ATOM 3334 N N . ALA A 1 394 ? 14.664 4.530 23.348 1.00 97.88 394 ALA A N 1
ATOM 3335 C CA . ALA A 1 394 ? 13.991 5.792 23.034 1.00 97.88 394 ALA A CA 1
ATOM 3336 C C . ALA A 1 394 ? 12.519 5.803 23.488 1.00 97.88 394 ALA A C 1
ATOM 3338 O O . ALA A 1 394 ? 12.049 6.790 24.054 1.00 97.88 394 ALA A O 1
ATOM 3339 N N . ILE A 1 395 ? 11.799 4.691 23.297 1.00 98.44 395 ILE A N 1
ATOM 3340 C CA . ILE A 1 395 ? 10.419 4.527 23.781 1.00 98.44 395 ILE A CA 1
ATOM 3341 C C . ILE A 1 395 ? 10.375 4.561 25.315 1.00 98.44 395 ILE A C 1
ATOM 3343 O O . ILE A 1 395 ? 9.554 5.277 25.889 1.00 98.44 395 ILE A O 1
ATOM 3347 N N . ASP A 1 396 ? 11.265 3.829 25.983 1.00 97.75 396 ASP A N 1
ATOM 3348 C CA . ASP A 1 396 ? 11.263 3.673 27.442 1.00 97.75 396 ASP A CA 1
ATOM 3349 C C . ASP A 1 396 ? 11.732 4.929 28.183 1.00 97.75 396 ASP A C 1
ATOM 3351 O O . ASP A 1 396 ? 11.182 5.273 29.227 1.00 97.75 396 ASP A O 1
ATOM 3355 N N . SER A 1 397 ? 12.721 5.643 27.638 1.00 96.88 397 SER A N 1
ATOM 3356 C CA . SER A 1 397 ? 13.144 6.947 28.171 1.00 96.88 397 SER A CA 1
ATOM 3357 C C . SER A 1 397 ? 12.172 8.076 27.823 1.00 96.88 397 SER A C 1
ATOM 3359 O O . SER A 1 397 ? 12.141 9.089 28.518 1.00 96.88 397 SER A O 1
ATOM 3361 N N . GLY A 1 398 ? 11.385 7.915 26.754 1.00 97.25 398 GLY A N 1
ATOM 3362 C CA . GLY A 1 398 ? 10.471 8.930 26.240 1.00 97.25 398 GLY A CA 1
ATOM 3363 C C . GLY A 1 398 ? 11.141 10.051 25.449 1.00 97.25 398 GLY A C 1
ATOM 3364 O O . GLY A 1 398 ? 10.509 11.090 25.245 1.00 97.25 398 GLY A O 1
ATOM 3365 N N . PHE A 1 399 ? 12.383 9.860 24.992 1.00 96.94 399 PHE A N 1
ATOM 3366 C CA . PHE A 1 399 ? 13.136 10.861 24.236 1.00 96.94 399 PHE A CA 1
ATOM 3367 C C . PHE A 1 399 ? 13.913 10.271 23.051 1.00 96.94 399 PHE A C 1
ATOM 3369 O O . PHE A 1 399 ? 14.368 9.129 23.076 1.00 96.94 399 PHE A O 1
ATOM 3376 N N . ILE A 1 400 ? 14.106 11.097 22.023 1.00 97.06 400 ILE A N 1
ATOM 3377 C CA . ILE A 1 400 ? 14.926 10.812 20.837 1.00 97.06 400 ILE A CA 1
ATOM 3378 C C . ILE A 1 400 ? 15.977 11.904 20.625 1.00 97.06 400 ILE A C 1
ATOM 3380 O O . ILE A 1 400 ? 15.785 13.041 21.059 1.00 97.06 400 ILE A O 1
ATOM 3384 N N . TYR A 1 401 ? 17.063 11.563 19.931 1.00 96.12 401 TYR A N 1
ATOM 3385 C CA . TYR A 1 401 ? 18.163 12.477 19.612 1.00 96.12 401 TYR A CA 1
ATOM 3386 C C . TYR A 1 401 ? 18.323 12.635 18.097 1.00 96.12 401 TYR A C 1
ATOM 3388 O O . TYR A 1 401 ? 18.389 11.640 17.372 1.00 96.12 401 TYR A O 1
ATOM 3396 N N . ASP A 1 402 ? 18.405 13.871 17.604 1.00 95.00 402 ASP A N 1
ATOM 3397 C CA . ASP A 1 402 ? 18.712 14.131 16.192 1.00 95.00 402 ASP A CA 1
ATOM 3398 C C . ASP A 1 402 ? 20.211 13.965 15.869 1.00 95.00 402 ASP A C 1
ATOM 3400 O O . ASP A 1 402 ? 21.016 13.538 16.704 1.00 95.00 402 ASP A O 1
ATOM 3404 N N . HIS A 1 403 ? 20.589 14.253 14.623 1.00 93.56 403 HIS A N 1
ATOM 3405 C CA . HIS A 1 403 ? 21.975 14.198 14.151 1.00 93.56 403 HIS A CA 1
ATOM 3406 C C . HIS A 1 403 ? 22.940 15.158 14.879 1.00 93.56 403 HIS A C 1
ATOM 3408 O O . HIS A 1 403 ? 24.145 14.905 14.860 1.00 93.56 403 HIS A O 1
ATOM 3414 N N . GLU A 1 404 ? 22.439 16.218 15.520 1.00 94.88 404 GLU A N 1
ATOM 3415 C CA . GLU A 1 404 ? 23.224 17.197 16.289 1.00 94.88 404 GLU A CA 1
ATOM 3416 C C . GLU A 1 404 ? 23.302 16.832 17.784 1.00 94.88 404 GLU A C 1
ATOM 3418 O O . GLU A 1 404 ? 24.017 17.475 18.551 1.00 94.88 404 GLU A O 1
ATOM 3423 N N . GLY A 1 405 ? 22.591 15.780 18.208 1.00 92.75 405 GLY A N 1
ATOM 3424 C CA . GLY A 1 405 ? 22.483 15.364 19.606 1.00 92.75 405 GLY A CA 1
ATOM 3425 C C . GLY A 1 405 ? 21.436 16.148 20.400 1.00 92.75 405 GLY A C 1
ATOM 3426 O O . GLY A 1 405 ? 21.379 16.022 21.624 1.00 92.75 405 GLY A O 1
ATOM 3427 N N . LYS A 1 406 ? 20.585 16.942 19.739 1.00 95.88 406 LYS A N 1
ATOM 3428 C CA . LYS A 1 406 ? 19.486 17.653 20.394 1.00 95.88 406 LYS A CA 1
ATOM 3429 C C . LYS A 1 406 ? 18.346 16.683 20.704 1.00 95.88 406 LYS A C 1
ATOM 3431 O O . LYS A 1 406 ? 17.980 15.837 19.890 1.00 95.88 406 LYS A O 1
ATOM 3436 N N . GLN A 1 407 ? 17.800 16.819 21.910 1.00 96.06 407 GLN A N 1
ATOM 3437 C CA . GLN A 1 407 ? 16.791 15.928 22.477 1.00 96.06 407 GLN A CA 1
ATOM 3438 C C . GLN A 1 407 ? 15.364 16.411 22.167 1.00 96.06 407 GLN A C 1
ATOM 3440 O O . GLN A 1 407 ? 15.061 17.594 22.328 1.00 96.06 407 GLN A O 1
ATOM 3445 N N . TYR A 1 408 ? 14.473 15.488 21.799 1.00 95.44 408 TYR A N 1
ATOM 3446 C CA . TYR A 1 408 ? 13.039 15.730 21.594 1.00 95.44 408 TYR A CA 1
ATOM 3447 C C . TYR A 1 408 ? 12.218 14.725 22.401 1.00 95.44 408 TYR A C 1
ATOM 3449 O O . TYR A 1 408 ? 12.621 13.571 22.546 1.00 95.44 408 TYR A O 1
ATOM 3457 N N . GLY A 1 409 ? 11.071 15.155 22.929 1.00 96.44 409 GLY A N 1
ATOM 3458 C CA . GLY A 1 409 ? 10.136 14.274 23.630 1.00 96.44 409 GLY A CA 1
ATOM 3459 C C . GLY A 1 409 ? 9.334 13.404 22.661 1.00 96.44 409 GLY A C 1
ATOM 3460 O O . GLY A 1 409 ? 8.895 13.877 21.617 1.00 96.44 409 GLY A O 1
ATOM 3461 N N . LEU A 1 410 ? 9.118 12.141 23.025 1.00 96.00 410 LEU A N 1
ATOM 3462 C CA . LEU A 1 410 ? 8.332 11.180 22.246 1.00 96.00 410 LEU A CA 1
ATOM 3463 C C . LEU A 1 410 ? 6.848 11.161 22.654 1.00 96.00 410 LEU A C 1
ATOM 3465 O O . LEU A 1 410 ? 5.988 10.766 21.873 1.00 96.00 410 LEU A O 1
ATOM 3469 N N . TYR A 1 411 ? 6.528 11.612 23.868 1.00 96.38 411 TYR A N 1
ATOM 3470 C CA . TYR A 1 411 ? 5.160 11.697 24.397 1.00 96.38 411 TYR A CA 1
ATOM 3471 C C . TYR A 1 411 ? 4.555 13.106 24.226 1.00 96.38 411 TYR A C 1
ATOM 3473 O O . TYR A 1 411 ? 3.915 13.641 25.128 1.00 96.38 411 TYR A O 1
ATOM 3481 N N . THR A 1 412 ? 4.782 13.711 23.055 1.00 94.62 412 THR A N 1
ATOM 3482 C CA . THR A 1 412 ? 4.138 14.953 22.580 1.00 94.62 412 THR A CA 1
ATOM 3483 C C . THR A 1 412 ? 3.170 14.627 21.428 1.00 94.62 412 THR A C 1
ATOM 3485 O O . THR A 1 412 ? 3.219 13.504 20.917 1.00 94.62 412 THR A O 1
ATOM 3488 N N . PRO A 1 413 ? 2.308 15.561 20.975 1.00 91.06 413 PRO A N 1
ATOM 3489 C CA . PRO A 1 413 ? 1.411 15.323 19.837 1.00 91.06 413 PRO A CA 1
ATOM 3490 C C . PRO A 1 413 ? 2.132 14.876 18.552 1.00 91.06 413 PRO A C 1
ATOM 3492 O O . PRO A 1 413 ? 1.610 14.061 17.800 1.00 91.06 413 PRO A O 1
ATOM 3495 N N . GLU A 1 414 ? 3.353 15.359 18.320 1.00 92.50 414 GLU A N 1
ATOM 3496 C CA . GLU A 1 414 ? 4.184 15.051 17.148 1.00 92.50 414 GLU A CA 1
ATOM 3497 C C . GLU A 1 414 ? 5.013 13.768 17.332 1.00 92.50 414 GLU A C 1
ATOM 3499 O O . GLU A 1 414 ? 5.493 13.179 16.361 1.00 92.50 414 GLU A O 1
ATOM 3504 N N . GLY A 1 415 ? 5.201 13.321 18.576 1.00 95.12 415 GLY A N 1
ATOM 3505 C CA . GLY A 1 415 ? 6.153 12.271 18.927 1.00 95.12 415 GLY A CA 1
ATOM 3506 C C . GLY A 1 415 ? 5.845 10.902 18.316 1.00 95.12 415 GLY A C 1
ATOM 3507 O O . GLY A 1 415 ? 6.770 10.160 17.985 1.00 95.12 415 GLY A O 1
ATOM 3508 N N . PHE A 1 416 ? 4.570 10.584 18.063 1.00 96.25 416 PHE A N 1
ATOM 3509 C CA . PHE A 1 416 ? 4.203 9.347 17.363 1.00 96.25 416 PHE A CA 1
ATOM 3510 C C . PHE A 1 416 ? 4.604 9.366 15.879 1.00 96.25 416 PHE A C 1
ATOM 3512 O O . PHE A 1 416 ? 5.050 8.351 15.343 1.00 96.25 416 PHE A O 1
ATOM 3519 N N . ASN A 1 417 ? 4.536 10.533 15.229 1.00 96.00 417 ASN A N 1
ATOM 3520 C CA . ASN A 1 417 ? 5.023 10.716 13.863 1.00 96.00 417 ASN A CA 1
ATOM 3521 C C . ASN A 1 417 ? 6.551 10.563 13.797 1.00 96.00 417 ASN A C 1
ATOM 3523 O O . ASN A 1 417 ? 7.062 9.871 12.914 1.00 96.00 417 ASN A O 1
ATOM 3527 N N . TYR A 1 418 ? 7.280 11.126 14.770 1.00 96.62 418 TYR A N 1
ATOM 3528 C CA . TYR A 1 418 ? 8.727 10.917 14.886 1.00 96.62 418 TYR A CA 1
ATOM 3529 C C . TYR A 1 418 ? 9.079 9.440 15.100 1.00 96.62 418 TYR A C 1
ATOM 3531 O O . TYR A 1 418 ? 9.978 8.937 14.428 1.00 96.62 418 TYR A O 1
ATOM 3539 N N . LEU A 1 419 ? 8.351 8.725 15.969 1.00 97.75 419 LEU A N 1
ATOM 3540 C CA . LEU A 1 419 ? 8.559 7.292 16.195 1.00 97.75 419 LEU A CA 1
ATOM 3541 C C . LEU A 1 419 ? 8.349 6.472 14.914 1.00 97.75 419 LEU A C 1
ATOM 3543 O O . LEU A 1 419 ? 9.160 5.601 14.605 1.00 97.75 419 LEU A O 1
ATOM 3547 N N . GLY A 1 420 ? 7.296 6.763 14.146 1.00 97.75 420 GLY A N 1
ATOM 3548 C CA . GLY A 1 420 ? 7.038 6.078 12.880 1.00 97.75 420 GLY A CA 1
ATOM 3549 C C . GLY A 1 420 ? 8.125 6.320 11.833 1.00 97.75 420 GLY A C 1
ATOM 3550 O O . GLY A 1 420 ? 8.595 5.362 11.221 1.00 97.75 420 GLY A O 1
ATOM 3551 N N . ASN A 1 421 ? 8.600 7.563 11.690 1.00 97.50 421 ASN A N 1
ATOM 3552 C CA . ASN A 1 421 ? 9.716 7.874 10.790 1.00 97.50 421 ASN A CA 1
ATOM 3553 C C . ASN A 1 421 ? 11.011 7.167 11.208 1.00 97.50 421 ASN A C 1
ATOM 3555 O O . ASN A 1 421 ? 11.738 6.643 10.362 1.00 97.50 421 ASN A O 1
ATOM 3559 N N . LEU A 1 422 ? 11.277 7.130 12.515 1.00 97.06 422 LEU A N 1
ATOM 3560 C CA . LEU A 1 422 ? 12.433 6.483 13.124 1.00 97.06 422 LEU A CA 1
ATOM 3561 C C . LEU A 1 422 ? 12.429 4.967 12.878 1.00 97.06 422 LEU A C 1
ATOM 3563 O O . LEU A 1 422 ? 13.452 4.428 12.463 1.00 97.06 422 LEU A O 1
ATOM 3567 N N . ILE A 1 423 ? 11.289 4.294 13.065 1.00 98.12 423 ILE A N 1
ATOM 3568 C CA . ILE A 1 423 ? 11.153 2.842 12.859 1.00 98.12 423 ILE A CA 1
ATOM 3569 C C . ILE A 1 423 ? 11.176 2.465 11.367 1.00 98.12 423 ILE A C 1
ATOM 3571 O O . ILE A 1 423 ? 11.834 1.492 10.998 1.00 98.12 423 ILE A O 1
ATOM 3575 N N . GLU A 1 424 ? 10.511 3.218 10.484 1.00 97.75 424 GLU A N 1
ATOM 3576 C CA . GLU A 1 424 ? 10.635 2.986 9.033 1.00 97.75 424 GLU A CA 1
ATOM 3577 C C . GLU A 1 424 ? 12.077 3.246 8.548 1.00 97.75 424 GLU A C 1
ATOM 3579 O O . GLU A 1 424 ? 12.549 2.608 7.605 1.00 97.75 424 GLU A O 1
ATOM 3584 N N . GLY A 1 425 ? 12.794 4.166 9.205 1.00 96.31 425 GLY A N 1
ATOM 3585 C CA . GLY A 1 425 ? 14.109 4.642 8.778 1.00 96.31 425 GLY A CA 1
ATOM 3586 C C . GLY A 1 425 ? 14.037 5.474 7.499 1.00 96.31 425 GLY A C 1
ATOM 3587 O O . GLY A 1 425 ? 14.919 5.387 6.642 1.00 96.31 425 GLY A O 1
ATOM 3588 N N . ASN A 1 426 ? 12.951 6.237 7.340 1.00 95.62 426 ASN A N 1
ATOM 3589 C CA . ASN A 1 426 ? 12.733 7.082 6.171 1.00 95.62 426 ASN A CA 1
ATOM 3590 C C . ASN A 1 426 ? 13.579 8.370 6.214 1.00 95.62 426 ASN A C 1
ATOM 3592 O O . ASN A 1 426 ? 14.201 8.694 7.224 1.00 95.62 426 ASN A O 1
ATOM 3596 N N . TYR A 1 427 ? 13.617 9.120 5.109 1.00 92.44 427 TYR A N 1
ATOM 3597 C CA . TYR A 1 427 ? 14.427 10.347 5.012 1.00 92.44 427 TYR A CA 1
ATOM 3598 C C . TYR A 1 427 ? 13.980 11.512 5.911 1.00 92.44 427 TYR A C 1
ATOM 3600 O O . TYR A 1 427 ? 14.740 12.468 6.031 1.00 92.44 427 TYR A O 1
ATOM 3608 N N . ASP A 1 428 ? 12.811 11.434 6.556 1.00 93.62 428 ASP A N 1
ATOM 3609 C CA . ASP A 1 428 ? 12.369 12.393 7.582 1.00 93.62 428 ASP A CA 1
ATOM 3610 C C . ASP A 1 428 ? 12.576 11.845 9.017 1.00 93.62 428 ASP A C 1
ATOM 3612 O O . ASP A 1 428 ? 12.040 12.385 9.988 1.00 93.62 428 ASP A O 1
ATOM 3616 N N . SER A 1 429 ? 13.341 10.757 9.174 1.00 94.81 429 SER A N 1
ATOM 3617 C CA . SER A 1 429 ? 13.838 10.272 10.467 1.00 94.81 429 SER A CA 1
ATOM 3618 C C . SER A 1 429 ? 14.931 11.197 11.002 1.00 94.81 429 SER A C 1
ATOM 3620 O O . SER A 1 429 ? 15.904 11.494 10.308 1.00 94.81 429 SER A O 1
ATOM 3622 N N . CYS A 1 430 ? 14.805 11.617 12.264 1.00 93.69 430 CYS A N 1
ATOM 3623 C CA . CYS A 1 430 ? 15.682 12.617 12.882 1.00 93.69 430 CYS A CA 1
ATOM 3624 C C . CYS A 1 430 ? 17.155 12.192 13.003 1.00 93.69 430 CYS A C 1
ATOM 3626 O O . CYS A 1 430 ? 18.024 13.055 13.133 1.00 93.69 430 CYS A O 1
ATOM 3628 N N . ASN A 1 431 ? 17.443 10.883 13.013 1.00 95.25 431 ASN A N 1
ATOM 3629 C CA . ASN A 1 431 ? 18.809 10.365 13.053 1.00 95.25 431 ASN A CA 1
ATOM 3630 C C . ASN A 1 431 ? 18.919 8.937 12.484 1.00 95.25 431 ASN A C 1
ATO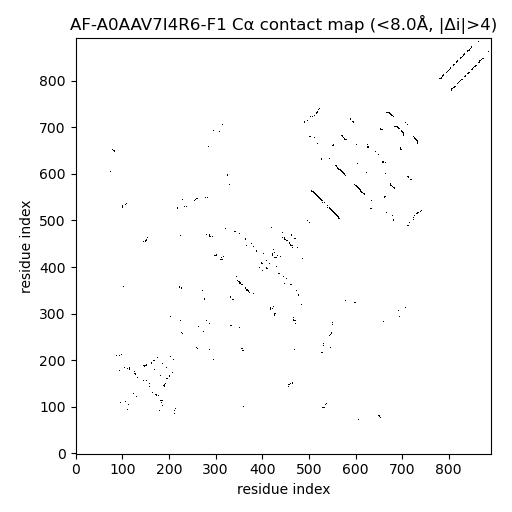M 3632 O O . ASN A 1 431 ? 19.129 7.970 13.220 1.00 95.25 431 ASN A O 1
ATOM 3636 N N . THR A 1 432 ? 18.829 8.787 11.158 1.00 93.06 432 THR A N 1
ATOM 3637 C CA . THR A 1 432 ? 18.977 7.479 10.473 1.00 93.06 432 THR A CA 1
ATOM 3638 C C . THR A 1 432 ? 20.316 6.779 10.741 1.00 93.06 432 THR A C 1
ATOM 3640 O O . THR A 1 432 ? 20.391 5.556 10.682 1.00 93.06 432 THR A O 1
ATOM 3643 N N . ARG A 1 433 ? 21.384 7.517 11.083 1.00 93.12 433 ARG A N 1
ATOM 3644 C CA . ARG A 1 433 ? 22.688 6.932 11.446 1.00 93.12 433 ARG A CA 1
ATOM 3645 C C . ARG A 1 433 ? 22.651 6.246 12.814 1.00 93.12 433 ARG A C 1
ATOM 3647 O O . ARG A 1 433 ? 23.350 5.256 13.013 1.00 93.12 433 ARG A O 1
ATOM 3654 N N . PHE A 1 434 ? 21.889 6.790 13.760 1.00 95.31 434 PHE A N 1
ATOM 3655 C CA . PHE A 1 434 ? 21.783 6.243 15.109 1.00 95.31 434 PHE A CA 1
ATOM 3656 C C . PHE A 1 434 ? 20.647 5.224 15.232 1.00 95.31 434 PHE A C 1
ATOM 3658 O O . PHE A 1 434 ? 20.857 4.169 15.824 1.00 95.31 434 PHE A O 1
ATOM 3665 N N . TYR A 1 435 ? 19.483 5.487 14.638 1.00 96.69 435 TYR A N 1
ATOM 3666 C CA . TYR A 1 435 ? 18.309 4.613 14.734 1.00 96.69 435 TYR A CA 1
ATOM 3667 C C . TYR A 1 435 ? 18.143 3.626 13.567 1.00 96.69 435 TYR A C 1
ATOM 3669 O O . TYR A 1 435 ? 17.343 2.705 13.671 1.00 96.69 435 TYR A O 1
ATOM 3677 N N . GLY A 1 436 ? 18.915 3.760 12.485 1.00 95.50 436 GLY A N 1
ATOM 3678 C CA . GLY A 1 436 ? 18.896 2.818 11.364 1.00 95.50 436 GLY A CA 1
ATOM 3679 C C . GLY A 1 436 ? 17.588 2.822 10.564 1.00 95.50 436 GLY A C 1
ATOM 3680 O O . GLY A 1 436 ? 16.927 3.852 10.429 1.00 95.50 436 GLY A O 1
ATOM 3681 N N . ALA A 1 437 ? 17.257 1.661 9.990 1.00 96.38 437 ALA A N 1
ATOM 3682 C CA . ALA A 1 437 ? 16.041 1.417 9.211 1.00 96.38 437 ALA A CA 1
ATOM 3683 C C . ALA A 1 437 ? 15.608 -0.053 9.352 1.00 96.38 437 ALA A C 1
ATOM 3685 O O . ALA A 1 437 ? 15.938 -0.891 8.507 1.00 96.38 437 ALA A O 1
ATOM 3686 N N . ILE A 1 438 ? 14.918 -0.387 10.450 1.00 97.62 438 ILE A N 1
ATOM 3687 C CA . ILE A 1 438 ? 14.678 -1.790 10.831 1.00 97.62 438 ILE A CA 1
ATOM 3688 C C . ILE A 1 438 ? 13.759 -2.532 9.841 1.00 97.62 438 ILE A C 1
ATOM 3690 O O . ILE A 1 438 ? 14.018 -3.697 9.553 1.00 97.62 438 ILE A O 1
ATOM 3694 N N . ASP A 1 439 ? 12.781 -1.845 9.225 1.00 97.19 439 ASP A N 1
ATOM 3695 C CA . ASP A 1 439 ? 11.941 -2.378 8.126 1.00 97.19 439 ASP A CA 1
ATOM 3696 C C . ASP A 1 439 ? 12.814 -2.914 6.970 1.00 97.19 439 ASP A C 1
ATOM 3698 O O . ASP A 1 439 ? 12.743 -4.084 6.586 1.00 97.19 439 ASP A O 1
ATOM 3702 N N . ALA A 1 440 ? 13.719 -2.075 6.456 1.00 96.44 440 ALA A N 1
ATOM 3703 C CA . ALA A 1 440 ? 14.607 -2.446 5.357 1.00 96.44 440 ALA A CA 1
ATOM 3704 C C . ALA A 1 440 ? 15.619 -3.541 5.743 1.00 96.44 440 ALA A C 1
ATOM 3706 O O . ALA A 1 440 ? 15.892 -4.426 4.932 1.00 96.44 440 ALA A O 1
ATOM 3707 N N . LEU A 1 441 ? 16.155 -3.496 6.967 1.00 96.69 441 LEU A N 1
ATOM 3708 C CA . LEU A 1 441 ? 17.156 -4.452 7.449 1.00 96.69 441 LEU A CA 1
ATOM 3709 C C . LEU A 1 441 ? 16.563 -5.853 7.659 1.00 96.69 441 LEU A C 1
ATOM 3711 O O . LEU A 1 441 ? 17.156 -6.847 7.249 1.00 96.69 441 LEU A O 1
ATOM 3715 N N . TYR A 1 442 ? 15.354 -5.948 8.215 1.00 97.12 442 TYR A N 1
ATOM 3716 C CA . TYR A 1 442 ? 14.635 -7.216 8.348 1.00 97.12 442 TYR A CA 1
ATOM 3717 C C . TYR A 1 442 ? 14.343 -7.878 6.998 1.00 97.12 442 TYR A C 1
ATOM 3719 O O . TYR A 1 442 ? 14.543 -9.084 6.848 1.00 97.12 442 TYR A O 1
ATOM 3727 N N . ARG A 1 443 ? 13.906 -7.099 6.002 1.00 96.50 443 ARG A N 1
ATOM 3728 C CA . ARG A 1 443 ? 13.666 -7.599 4.635 1.00 96.50 443 ARG A CA 1
ATOM 3729 C C . ARG A 1 443 ? 14.936 -8.119 3.977 1.00 96.50 443 ARG A C 1
ATOM 3731 O O . ARG A 1 443 ? 14.871 -9.065 3.201 1.00 96.50 443 ARG A O 1
ATOM 3738 N N . ASP A 1 444 ? 16.074 -7.509 4.287 1.00 94.69 444 ASP A N 1
ATOM 3739 C CA . ASP A 1 444 ? 17.371 -7.948 3.792 1.00 94.69 444 ASP A CA 1
ATOM 3740 C C . ASP A 1 444 ? 17.847 -9.252 4.457 1.00 94.69 444 ASP A C 1
ATOM 3742 O O . ASP A 1 444 ? 18.269 -10.172 3.758 1.00 94.69 444 ASP A O 1
ATOM 3746 N N . ILE A 1 445 ? 17.702 -9.383 5.780 1.00 94.62 445 ILE A N 1
ATOM 3747 C CA . ILE A 1 445 ? 18.060 -10.601 6.530 1.00 94.62 445 ILE A CA 1
ATOM 3748 C C . ILE A 1 445 ? 17.162 -11.785 6.130 1.00 94.62 445 ILE A C 1
ATOM 3750 O O . ILE A 1 445 ? 17.664 -12.847 5.761 1.00 94.62 445 ILE A O 1
ATOM 3754 N N . PHE A 1 446 ? 15.837 -11.614 6.181 1.00 94.31 446 PHE A N 1
ATOM 3755 C CA . PHE A 1 446 ? 14.864 -12.704 6.008 1.00 94.31 446 PHE A CA 1
ATOM 3756 C C . PHE A 1 446 ? 14.374 -12.901 4.569 1.00 94.31 446 PHE A C 1
ATOM 3758 O O . PHE A 1 446 ? 13.671 -13.875 4.287 1.00 94.31 446 PHE A O 1
ATOM 3765 N N . GLY A 1 447 ? 14.794 -12.037 3.641 1.00 92.62 447 GLY A N 1
ATOM 3766 C CA . GLY A 1 447 ? 14.582 -12.227 2.208 1.00 92.62 447 GLY A CA 1
ATOM 3767 C C . GLY A 1 447 ? 15.430 -13.349 1.603 1.00 92.62 447 GLY A C 1
ATOM 3768 O O . GLY A 1 447 ? 15.104 -13.836 0.526 1.00 92.62 447 GLY A O 1
ATOM 3769 N N . PHE A 1 448 ? 16.512 -13.767 2.278 1.00 89.81 448 PHE A N 1
ATOM 3770 C CA . PHE A 1 448 ? 17.429 -14.825 1.816 1.00 89.81 448 PHE A CA 1
ATOM 3771 C C . PHE A 1 448 ? 18.036 -14.561 0.418 1.00 89.81 448 PHE A C 1
ATOM 3773 O O . PHE A 1 448 ? 18.562 -15.461 -0.234 1.00 89.81 448 PHE A O 1
ATOM 3780 N N . SER A 1 449 ? 18.038 -13.298 -0.024 1.00 88.25 449 SER A N 1
ATOM 3781 C CA . SER A 1 449 ? 18.763 -12.852 -1.212 1.00 88.25 449 SER A CA 1
ATOM 3782 C C . SER A 1 449 ? 20.273 -13.068 -1.053 1.00 88.25 449 SER A C 1
ATOM 3784 O O . SER A 1 449 ? 20.822 -12.980 0.052 1.00 88.25 449 SER A O 1
ATOM 3786 N N . TYR A 1 450 ? 20.963 -13.298 -2.168 1.00 83.31 450 TYR A N 1
ATOM 3787 C CA . TYR A 1 450 ? 22.423 -13.341 -2.194 1.00 83.31 450 TYR A CA 1
ATOM 3788 C C . TYR A 1 450 ? 23.011 -11.934 -2.052 1.00 83.31 450 TYR A C 1
ATOM 3790 O O . TYR A 1 450 ? 22.607 -11.010 -2.761 1.00 83.31 450 TYR A O 1
ATOM 3798 N N . ASP A 1 451 ? 24.003 -11.780 -1.176 1.00 79.50 451 ASP A N 1
ATOM 3799 C CA . ASP A 1 451 ? 24.717 -10.513 -1.022 1.00 79.50 451 ASP A CA 1
ATOM 3800 C C . ASP A 1 451 ? 25.613 -10.246 -2.229 1.00 79.50 451 ASP A C 1
ATOM 3802 O O . ASP A 1 451 ? 26.696 -10.820 -2.368 1.00 79.50 451 ASP A O 1
ATOM 3806 N N . CYS A 1 452 ? 25.196 -9.306 -3.076 1.00 84.44 452 CYS A N 1
ATOM 3807 C CA . CYS A 1 452 ? 26.075 -8.711 -4.067 1.00 84.44 452 CYS A CA 1
ATOM 3808 C C . CYS A 1 452 ? 26.388 -7.257 -3.715 1.00 84.44 452 CYS A C 1
ATOM 3810 O O . CYS A 1 452 ? 25.488 -6.439 -3.555 1.00 84.44 452 CYS A O 1
ATOM 3812 N N . LYS A 1 453 ? 27.683 -6.924 -3.657 1.00 85.12 453 LYS A N 1
ATOM 3813 C CA . LYS A 1 453 ? 28.177 -5.549 -3.461 1.00 85.12 453 LYS A CA 1
ATOM 3814 C C . LYS A 1 453 ? 28.138 -4.694 -4.732 1.00 85.12 453 LYS A C 1
ATOM 3816 O O . LYS A 1 453 ? 28.548 -3.542 -4.695 1.00 85.12 453 LYS A O 1
ATOM 3821 N N . HIS A 1 454 ? 27.742 -5.272 -5.864 1.00 92.25 454 HIS A N 1
ATOM 3822 C CA . HIS A 1 454 ? 27.724 -4.599 -7.153 1.00 92.25 454 HIS A CA 1
ATOM 3823 C C . HIS A 1 454 ? 26.278 -4.456 -7.631 1.00 92.25 454 HIS A C 1
ATOM 3825 O O . HIS A 1 454 ? 25.664 -5.461 -7.994 1.00 92.25 454 HIS A O 1
ATOM 3831 N N . LYS A 1 455 ? 25.768 -3.217 -7.717 1.00 92.81 455 LYS A N 1
ATOM 3832 C CA . LYS A 1 455 ? 24.390 -2.882 -8.135 1.00 92.81 455 LYS A CA 1
ATOM 3833 C C . LYS A 1 455 ? 23.809 -3.777 -9.240 1.00 92.81 455 LYS A C 1
ATOM 3835 O O . LYS A 1 455 ? 22.779 -4.413 -9.056 1.00 92.81 455 LYS A O 1
ATOM 3840 N N . ASN A 1 456 ? 24.536 -3.935 -10.351 1.00 95.25 456 ASN A N 1
ATOM 3841 C CA . ASN A 1 456 ? 24.061 -4.705 -11.511 1.00 95.25 456 ASN A CA 1
ATOM 3842 C C . ASN A 1 456 ? 23.786 -6.206 -11.268 1.00 95.25 456 ASN A C 1
ATOM 3844 O O . ASN A 1 456 ? 23.164 -6.837 -12.115 1.00 95.25 456 ASN A O 1
ATOM 3848 N N . CYS A 1 457 ? 24.253 -6.780 -10.159 1.00 93.31 457 CYS A N 1
ATOM 3849 C CA . CYS A 1 457 ? 24.168 -8.213 -9.872 1.00 93.31 457 CYS A CA 1
ATOM 3850 C C . CYS A 1 457 ? 23.328 -8.525 -8.618 1.00 93.31 457 CYS A C 1
ATOM 3852 O O . CYS A 1 457 ? 23.297 -9.670 -8.169 1.00 93.31 457 CYS A O 1
ATOM 3854 N N . PHE A 1 458 ? 22.664 -7.525 -8.032 1.00 94.06 458 PHE A N 1
ATOM 3855 C CA . PHE A 1 458 ? 21.747 -7.726 -6.914 1.00 94.06 458 PHE A CA 1
ATOM 3856 C C . PHE A 1 458 ? 20.460 -8.428 -7.379 1.00 94.06 458 PHE A C 1
ATOM 3858 O O . PHE A 1 458 ? 19.833 -7.999 -8.348 1.00 94.06 458 PHE A O 1
ATOM 3865 N N . VAL A 1 459 ? 20.049 -9.487 -6.674 1.00 95.19 459 VAL A N 1
ATOM 3866 C CA . VAL A 1 459 ? 18.802 -10.224 -6.942 1.00 95.19 459 VAL A CA 1
ATOM 3867 C C . VAL A 1 459 ? 17.853 -10.039 -5.752 1.00 95.19 459 VAL A C 1
ATOM 3869 O O . VAL A 1 459 ? 18.071 -10.668 -4.714 1.00 95.19 459 VAL A O 1
ATOM 3872 N N . PRO A 1 460 ? 16.815 -9.186 -5.860 1.00 95.69 460 PRO A N 1
ATOM 3873 C CA . PRO A 1 460 ? 15.844 -9.008 -4.788 1.00 95.69 460 PRO A CA 1
ATOM 3874 C C . PRO A 1 460 ? 15.031 -10.278 -4.527 1.00 95.69 460 PRO A C 1
ATOM 3876 O O . PRO A 1 460 ? 14.677 -11.013 -5.449 1.00 95.69 460 PRO A O 1
ATOM 3879 N N . SER A 1 461 ? 14.677 -10.482 -3.264 1.00 95.75 461 SER A N 1
ATOM 3880 C CA . SER A 1 461 ? 13.632 -11.397 -2.798 1.00 95.75 461 SER A CA 1
ATOM 3881 C C . SER A 1 461 ? 12.235 -10.772 -2.889 1.00 95.75 461 SER A C 1
ATOM 3883 O O . SER A 1 461 ? 12.096 -9.563 -3.102 1.00 95.75 461 SER A O 1
ATOM 3885 N N . ALA A 1 462 ? 11.191 -11.568 -2.630 1.00 96.50 462 ALA A N 1
ATOM 3886 C CA . ALA A 1 462 ? 9.815 -11.072 -2.553 1.00 96.50 462 ALA A CA 1
ATOM 3887 C C . ALA A 1 462 ? 9.635 -9.935 -1.526 1.00 96.50 462 ALA A C 1
ATOM 3889 O O . ALA A 1 462 ? 8.880 -8.994 -1.778 1.00 96.50 462 ALA A O 1
ATOM 3890 N N . LEU A 1 463 ? 10.377 -9.973 -0.412 1.00 97.44 463 LEU A N 1
ATOM 3891 C CA . LEU A 1 463 ? 10.379 -8.937 0.628 1.00 97.44 463 LEU A CA 1
ATOM 3892 C C . LEU A 1 463 ? 11.062 -7.629 0.199 1.00 97.44 463 LEU A C 1
ATOM 3894 O O . LEU A 1 463 ? 10.860 -6.601 0.843 1.00 97.44 463 LEU A O 1
ATOM 3898 N N . GLN A 1 464 ? 11.864 -7.636 -0.867 1.00 96.81 464 GLN A N 1
ATOM 3899 C CA . GLN A 1 464 ? 12.608 -6.469 -1.361 1.00 96.81 464 GLN A CA 1
ATOM 3900 C C . GLN A 1 464 ? 11.940 -5.819 -2.591 1.00 96.81 464 GLN A C 1
ATOM 3902 O O . GLN A 1 464 ? 12.554 -4.995 -3.274 1.00 96.81 464 GLN A O 1
ATOM 3907 N N . ILE A 1 465 ? 10.672 -6.140 -2.865 1.00 97.06 465 ILE A N 1
ATOM 3908 C CA . ILE A 1 465 ? 9.824 -5.503 -3.885 1.00 97.06 465 ILE A CA 1
ATOM 3909 C C . ILE A 1 465 ? 8.430 -5.313 -3.279 1.00 97.06 465 ILE A C 1
ATOM 3911 O O . ILE A 1 465 ? 7.869 -6.244 -2.701 1.00 97.06 465 ILE A O 1
ATOM 3915 N N . TYR A 1 466 ? 7.843 -4.116 -3.405 1.00 97.38 466 TYR A N 1
ATOM 3916 C CA . TYR A 1 466 ? 6.520 -3.840 -2.828 1.00 97.38 466 TYR A CA 1
ATOM 3917 C C . TYR A 1 466 ? 5.450 -4.809 -3.363 1.00 97.38 466 TYR A C 1
ATOM 3919 O O . TYR A 1 466 ? 4.800 -5.489 -2.577 1.00 97.38 466 TYR A O 1
ATOM 3927 N N . SER A 1 467 ? 5.348 -4.954 -4.688 1.00 96.94 467 SER A N 1
ATOM 3928 C CA . SER A 1 467 ? 4.359 -5.789 -5.395 1.00 96.94 467 SER A CA 1
ATOM 3929 C C . SER A 1 467 ? 4.391 -7.294 -5.086 1.00 96.94 467 SER A C 1
ATOM 3931 O O . SER A 1 467 ? 3.560 -8.039 -5.596 1.00 96.94 467 SER A O 1
ATOM 3933 N N . THR A 1 468 ? 5.354 -7.765 -4.296 1.00 97.44 468 THR A N 1
ATOM 3934 C CA . THR A 1 468 ? 5.473 -9.172 -3.880 1.00 97.44 468 THR A CA 1
ATOM 3935 C C . THR A 1 468 ? 5.630 -9.335 -2.374 1.00 97.44 468 THR A C 1
ATOM 3937 O O . THR A 1 468 ? 5.657 -10.461 -1.888 1.00 97.44 468 THR A O 1
ATOM 3940 N N . SER A 1 469 ? 5.728 -8.236 -1.618 1.00 98.00 469 SER A N 1
ATOM 3941 C CA . SER A 1 469 ? 6.028 -8.274 -0.181 1.00 98.00 469 SER A CA 1
ATOM 3942 C C . SER A 1 469 ? 4.973 -9.035 0.615 1.00 98.00 469 SER A C 1
ATOM 3944 O O . SER A 1 469 ? 5.325 -9.750 1.543 1.00 98.00 469 SER A O 1
ATOM 3946 N N . LEU A 1 470 ? 3.696 -8.902 0.244 1.00 97.81 470 LEU A N 1
ATOM 3947 C CA . LEU A 1 470 ? 2.575 -9.521 0.956 1.00 97.81 470 LEU A CA 1
ATOM 3948 C C . LEU A 1 470 ? 2.405 -11.019 0.656 1.00 97.81 470 LEU A C 1
ATOM 3950 O O . LEU A 1 470 ? 1.608 -11.680 1.312 1.00 97.81 470 LEU A O 1
ATOM 3954 N N . ARG A 1 471 ? 3.161 -11.566 -0.303 1.00 95.56 471 ARG A N 1
ATOM 3955 C CA . ARG A 1 471 ? 3.125 -12.995 -0.655 1.00 95.56 471 ARG A CA 1
ATOM 3956 C C . ARG A 1 471 ? 3.917 -13.865 0.309 1.00 95.56 471 ARG A C 1
ATOM 3958 O O . ARG A 1 471 ? 3.570 -15.024 0.508 1.00 95.56 471 ARG A O 1
ATOM 3965 N N . ASP A 1 472 ? 4.989 -13.317 0.877 1.00 94.88 472 ASP A N 1
ATOM 3966 C CA . ASP A 1 472 ? 5.897 -14.047 1.755 1.00 94.88 472 ASP A CA 1
ATOM 3967 C C . ASP A 1 472 ? 5.370 -14.038 3.205 1.00 94.88 472 ASP A C 1
ATOM 3969 O O . ASP A 1 472 ? 5.305 -12.966 3.812 1.00 94.88 472 ASP A O 1
ATOM 3973 N N . PRO A 1 473 ? 5.063 -15.200 3.822 1.00 93.88 473 PRO A N 1
ATOM 3974 C CA . PRO A 1 473 ? 4.613 -15.266 5.213 1.00 93.88 473 PRO A CA 1
ATOM 3975 C C . PRO A 1 473 ? 5.595 -14.651 6.228 1.00 93.88 473 PRO A C 1
ATOM 3977 O O . PRO A 1 473 ? 5.192 -14.269 7.331 1.00 93.88 473 PRO A O 1
ATOM 3980 N N . ALA A 1 474 ? 6.877 -14.503 5.869 1.00 95.19 474 ALA A N 1
ATOM 3981 C CA . ALA A 1 474 ? 7.851 -13.759 6.661 1.00 95.19 474 ALA A CA 1
ATOM 3982 C C . ALA A 1 474 ? 7.422 -12.311 6.895 1.00 95.19 474 ALA A C 1
ATOM 3984 O O . ALA A 1 474 ? 7.584 -11.832 8.013 1.00 95.19 474 ALA A O 1
ATOM 3985 N N . PHE A 1 475 ? 6.839 -11.638 5.894 1.00 97.69 475 PHE A N 1
ATOM 3986 C CA . PHE A 1 475 ? 6.365 -10.255 5.999 1.00 97.69 475 PHE A CA 1
ATOM 3987 C C . PHE A 1 475 ? 5.546 -10.054 7.273 1.00 97.69 475 PHE A C 1
ATOM 3989 O O . PHE A 1 475 ? 5.835 -9.165 8.070 1.00 97.69 475 PHE A O 1
ATOM 3996 N N . TYR A 1 476 ? 4.582 -10.940 7.514 1.00 97.31 476 TYR A N 1
ATOM 3997 C CA . TYR A 1 476 ? 3.684 -10.842 8.657 1.00 97.31 476 TYR A CA 1
ATOM 3998 C C . TYR A 1 476 ? 4.407 -11.094 9.990 1.00 97.31 476 TYR A C 1
ATOM 4000 O O . TYR A 1 476 ? 4.130 -10.404 10.969 1.00 97.31 476 TYR A O 1
ATOM 4008 N N . ARG A 1 477 ? 5.407 -11.989 10.043 1.00 95.88 477 ARG A N 1
ATOM 4009 C CA . ARG A 1 477 ? 6.251 -12.156 11.247 1.00 95.88 477 ARG A CA 1
ATOM 4010 C C . ARG A 1 477 ? 7.141 -10.937 11.511 1.00 95.88 477 ARG A C 1
ATOM 4012 O O . ARG A 1 477 ? 7.259 -10.502 12.656 1.00 95.88 477 ARG A O 1
ATOM 4019 N N . LEU A 1 478 ? 7.724 -10.349 10.463 1.00 97.62 478 LEU A N 1
ATOM 4020 C CA . LEU A 1 478 ? 8.522 -9.123 10.559 1.00 97.62 478 LEU A CA 1
ATOM 4021 C C . LEU A 1 478 ? 7.670 -7.952 11.056 1.00 97.62 478 LEU A C 1
ATOM 4023 O O . LEU A 1 478 ? 8.054 -7.271 12.006 1.00 97.62 478 LEU A O 1
ATOM 4027 N N . TYR A 1 479 ? 6.485 -7.753 10.473 1.00 98.19 479 TYR A N 1
ATOM 4028 C CA . TYR A 1 479 ? 5.583 -6.682 10.887 1.00 98.19 479 TYR A CA 1
ATOM 4029 C C . TYR A 1 479 ? 4.953 -6.911 12.256 1.00 98.19 479 TYR A C 1
ATOM 4031 O O . TYR A 1 479 ? 4.758 -5.930 12.966 1.00 98.19 479 TYR A O 1
ATOM 4039 N N . LYS A 1 480 ? 4.739 -8.155 12.706 1.00 97.19 480 LYS A N 1
ATOM 4040 C CA . LYS A 1 480 ? 4.381 -8.424 14.110 1.00 97.19 480 LYS A CA 1
ATOM 4041 C C . LYS A 1 480 ? 5.444 -7.858 15.064 1.00 97.19 480 LYS A C 1
ATOM 4043 O O . LYS A 1 480 ? 5.107 -7.124 15.994 1.00 97.19 480 LYS A O 1
ATOM 4048 N N . ARG A 1 481 ? 6.729 -8.127 14.794 1.00 97.31 481 ARG A N 1
ATOM 4049 C CA . ARG A 1 481 ? 7.849 -7.609 15.599 1.00 97.31 481 ARG A CA 1
ATOM 4050 C C . ARG A 1 481 ? 7.973 -6.084 15.510 1.00 97.31 481 ARG A C 1
ATOM 4052 O O . ARG A 1 481 ? 8.057 -5.435 16.547 1.00 97.31 481 ARG A O 1
ATOM 4059 N N . ILE A 1 482 ? 7.875 -5.498 14.314 1.00 98.50 482 ILE A N 1
ATOM 4060 C CA . ILE A 1 482 ? 7.890 -4.033 14.119 1.00 98.50 482 ILE A CA 1
ATOM 4061 C C . ILE A 1 482 ? 6.733 -3.345 14.861 1.00 98.50 482 ILE A C 1
ATOM 4063 O O . ILE A 1 482 ? 6.948 -2.347 15.551 1.00 98.50 482 ILE A O 1
ATOM 4067 N N . LEU A 1 483 ? 5.507 -3.869 14.751 1.00 98.19 483 LEU A N 1
ATOM 4068 C CA . LEU A 1 483 ? 4.334 -3.303 15.421 1.00 98.19 483 LEU A CA 1
ATOM 4069 C C . LEU A 1 483 ? 4.440 -3.391 16.949 1.00 98.19 483 LEU A C 1
ATOM 4071 O O . LEU A 1 483 ? 3.935 -2.502 17.632 1.00 98.19 483 LEU A O 1
ATOM 4075 N N . SER A 1 484 ? 5.172 -4.370 17.497 1.00 97.06 484 SER A N 1
ATOM 4076 C CA . SER A 1 484 ? 5.395 -4.479 18.946 1.00 97.06 484 SER A CA 1
ATOM 4077 C C . SER A 1 484 ? 6.054 -3.227 19.563 1.00 97.06 484 SER A C 1
ATOM 4079 O O . SER A 1 484 ? 5.709 -2.843 20.684 1.00 97.06 484 SER A O 1
ATOM 4081 N N . TYR A 1 485 ? 6.924 -2.520 18.826 1.00 98.19 485 TYR A N 1
ATOM 4082 C CA . TYR A 1 485 ? 7.509 -1.244 19.265 1.00 98.19 485 TYR A CA 1
ATOM 4083 C C . TYR A 1 485 ? 6.446 -0.146 19.384 1.00 98.19 485 TYR A C 1
ATOM 4085 O O . TYR A 1 485 ? 6.381 0.556 20.395 1.00 98.19 485 TYR A O 1
ATOM 4093 N N . PHE A 1 486 ? 5.561 -0.036 18.390 1.00 98.19 486 PHE A N 1
ATOM 4094 C CA . PHE A 1 486 ? 4.442 0.903 18.435 1.00 98.19 486 PHE A CA 1
ATOM 4095 C C . PHE A 1 486 ? 3.448 0.544 19.543 1.00 98.19 486 PHE A C 1
ATOM 4097 O O . PHE A 1 486 ? 2.982 1.437 20.245 1.00 98.19 486 PHE A O 1
ATOM 4104 N N . PHE A 1 487 ? 3.160 -0.741 19.764 1.00 96.44 487 PHE A N 1
ATOM 4105 C CA . PHE A 1 487 ? 2.293 -1.183 20.858 1.00 96.44 487 PHE A CA 1
ATOM 4106 C C . PHE A 1 487 ? 2.889 -0.837 22.228 1.00 96.44 487 PHE A C 1
ATOM 4108 O O . PHE A 1 487 ? 2.171 -0.321 23.081 1.00 96.44 487 PHE A O 1
ATOM 4115 N N . ARG A 1 488 ? 4.204 -1.014 22.425 1.00 96.75 488 ARG A N 1
ATOM 4116 C CA . ARG A 1 488 ? 4.909 -0.584 23.647 1.00 96.75 488 ARG A CA 1
ATOM 4117 C C . ARG A 1 488 ? 4.748 0.919 23.892 1.00 96.75 488 ARG A C 1
ATOM 4119 O O . ARG A 1 488 ? 4.358 1.312 24.987 1.00 96.75 488 ARG A O 1
ATOM 4126 N N . TYR A 1 489 ? 4.943 1.744 22.862 1.00 97.56 489 TYR A N 1
ATOM 4127 C CA . TYR A 1 489 ? 4.680 3.185 22.935 1.00 97.56 489 TYR A CA 1
ATOM 4128 C C . TYR A 1 489 ? 3.212 3.504 23.269 1.00 97.56 489 TYR A C 1
ATOM 4130 O O . TYR A 1 489 ? 2.936 4.287 24.178 1.00 97.56 489 TYR A O 1
ATOM 4138 N N . LYS A 1 490 ? 2.253 2.872 22.579 1.00 95.94 490 LYS A N 1
ATOM 4139 C CA . LYS A 1 490 ? 0.811 3.072 22.801 1.00 95.94 490 LYS A CA 1
ATOM 4140 C C . LYS A 1 490 ? 0.372 2.648 24.212 1.00 95.94 490 LYS A C 1
ATOM 4142 O O . LYS A 1 490 ? -0.554 3.253 24.744 1.00 95.94 490 LYS A O 1
ATOM 4147 N N . CYS A 1 491 ? 1.051 1.685 24.841 1.00 93.31 491 CYS A N 1
ATOM 4148 C CA . CYS A 1 491 ? 0.848 1.297 26.243 1.00 93.31 491 CYS A CA 1
ATOM 4149 C C . CYS A 1 491 ? 1.413 2.303 27.264 1.00 93.31 491 CYS A C 1
ATOM 4151 O O . CYS A 1 491 ? 0.933 2.332 28.396 1.00 93.31 491 CYS A O 1
ATOM 4153 N N . HIS A 1 492 ? 2.402 3.124 26.895 1.00 95.00 492 HIS A N 1
ATOM 4154 C CA . HIS A 1 492 ? 2.912 4.212 27.740 1.00 95.00 492 HIS A CA 1
ATOM 4155 C C . HIS A 1 492 ? 2.085 5.505 27.631 1.00 95.00 492 HIS A C 1
ATOM 4157 O O . HIS A 1 492 ? 2.199 6.383 28.488 1.00 95.00 492 HIS A O 1
ATOM 4163 N N . LEU A 1 493 ? 1.226 5.634 26.613 1.00 94.62 493 LEU A N 1
ATOM 4164 C CA . LEU A 1 493 ? 0.281 6.747 26.531 1.00 94.62 493 LEU A CA 1
ATOM 4165 C C . LEU A 1 493 ? -0.756 6.679 27.667 1.00 94.62 493 LEU A C 1
ATOM 4167 O O . LEU A 1 493 ? -1.245 5.595 27.995 1.00 94.62 493 LEU A O 1
ATOM 4171 N N . PRO A 1 494 ? -1.204 7.830 28.207 1.00 93.19 494 PRO A N 1
ATOM 4172 C CA . PRO A 1 494 ? -2.358 7.868 29.095 1.00 93.19 494 PRO A CA 1
ATOM 4173 C C . PRO A 1 494 ? -3.574 7.207 28.435 1.00 93.19 494 PRO A C 1
ATOM 4175 O O . PRO A 1 494 ? -3.929 7.542 27.298 1.00 93.19 494 PRO A O 1
ATOM 4178 N N . SER A 1 495 ? -4.231 6.280 29.142 1.00 91.94 495 SER A N 1
ATOM 4179 C CA . SER A 1 495 ? -5.516 5.723 28.704 1.00 91.94 495 SER A CA 1
ATOM 4180 C C . SER A 1 495 ? -6.540 6.842 28.519 1.00 91.94 495 SER A C 1
ATOM 4182 O O . SER A 1 495 ? -6.514 7.822 29.263 1.00 91.94 495 SER A O 1
ATOM 4184 N N . TYR A 1 496 ? -7.485 6.662 27.596 1.00 95.19 496 TYR A N 1
ATOM 4185 C CA . TYR A 1 496 ? -8.600 7.597 27.458 1.00 95.19 496 TYR A CA 1
ATOM 4186 C C . TYR A 1 496 ? -9.370 7.786 28.770 1.00 95.19 496 TYR A C 1
ATOM 4188 O O . TYR A 1 496 ? -9.542 6.858 29.567 1.00 95.19 496 TYR A O 1
ATOM 4196 N N . THR A 1 497 ? -9.839 9.007 28.981 1.00 95.94 497 THR A N 1
ATOM 4197 C CA . THR A 1 497 ? -10.806 9.380 30.009 1.00 95.94 497 THR A CA 1
ATOM 4198 C C . THR A 1 497 ? -12.230 9.158 29.502 1.00 95.94 497 THR A C 1
ATOM 4200 O O . THR A 1 497 ? -12.482 9.143 28.297 1.00 95.94 497 THR A O 1
ATOM 4203 N N . ARG A 1 498 ? -13.199 9.046 30.421 1.00 95.12 498 ARG A N 1
ATOM 4204 C CA . ARG A 1 498 ? -14.621 8.929 30.054 1.00 95.12 498 ARG A CA 1
ATOM 4205 C C . ARG A 1 498 ? -15.073 10.088 29.155 1.00 95.12 498 ARG A C 1
ATOM 4207 O O . ARG A 1 498 ? -15.748 9.857 28.163 1.00 95.12 498 ARG A O 1
ATOM 4214 N N . SER A 1 499 ? -14.639 11.310 29.463 1.00 95.06 499 SER A N 1
ATOM 4215 C CA . SER A 1 499 ? -14.973 12.539 28.730 1.00 95.06 499 SER A CA 1
ATOM 4216 C C . SER A 1 499 ? -14.422 12.622 27.302 1.00 95.06 499 SER A C 1
ATOM 4218 O O . SER A 1 499 ? -14.935 13.406 26.514 1.00 95.06 499 SER A O 1
ATOM 4220 N N . GLU A 1 500 ? -13.392 11.846 26.951 1.00 95.00 500 GLU A N 1
ATOM 4221 C CA . GLU A 1 500 ? -12.862 11.795 25.576 1.00 95.00 500 GLU A CA 1
ATOM 4222 C C . GLU A 1 500 ? -13.625 10.818 24.668 1.00 95.00 500 GLU A C 1
ATOM 4224 O O . GLU A 1 500 ? -13.464 10.873 23.447 1.00 95.00 500 GLU A O 1
ATOM 4229 N N . LEU A 1 501 ? -14.422 9.926 25.267 1.00 96.19 501 LEU A N 1
ATOM 4230 C CA . LEU A 1 501 ? -15.086 8.797 24.611 1.00 96.19 501 LEU A CA 1
ATOM 4231 C C . LEU A 1 501 ? -16.610 8.905 24.640 1.00 96.19 501 LEU A C 1
ATOM 4233 O O . LEU A 1 501 ? -17.272 8.531 23.678 1.00 96.19 501 LEU A O 1
ATOM 4237 N N . GLU A 1 502 ? -17.174 9.367 25.753 1.00 96.56 502 GLU A N 1
ATOM 4238 C CA . GLU A 1 502 ? -18.613 9.484 25.952 1.00 96.56 502 GLU A CA 1
ATOM 4239 C C . GLU A 1 502 ? -19.195 10.591 25.066 1.00 96.56 502 GLU A C 1
ATOM 4241 O O . GLU A 1 502 ? -18.652 11.693 24.984 1.00 96.56 502 GLU A O 1
ATOM 4246 N N . PHE A 1 503 ? -20.342 10.316 24.445 1.00 97.56 503 PHE A N 1
ATOM 4247 C CA . PHE A 1 503 ? -21.128 11.308 23.713 1.00 97.56 503 PHE A CA 1
ATOM 4248 C C . PHE A 1 503 ? -22.458 11.550 24.451 1.00 97.56 503 PHE A C 1
ATOM 4250 O O . PHE A 1 503 ? -23.444 10.853 24.203 1.00 97.56 503 PHE A O 1
ATOM 4257 N N . PRO A 1 504 ? -22.528 12.537 25.369 1.00 97.25 504 PRO A N 1
ATOM 4258 C CA . PRO A 1 504 ? -23.731 12.792 26.154 1.00 97.25 504 PRO A CA 1
ATOM 4259 C C . PRO A 1 504 ? -24.948 13.125 25.282 1.00 97.25 504 PRO A C 1
ATOM 4261 O O . PRO A 1 504 ? -24.924 14.073 24.485 1.00 97.25 504 PRO A O 1
ATOM 4264 N N . GLY A 1 505 ? -26.025 12.364 25.485 1.00 96.94 505 GLY A N 1
ATOM 4265 C CA . GLY A 1 505 ? -27.269 12.468 24.721 1.00 96.94 505 GLY A CA 1
ATOM 4266 C C . GLY A 1 505 ? -27.273 11.702 23.394 1.00 96.94 505 GLY A C 1
ATOM 4267 O O . GLY A 1 505 ? -28.121 11.990 22.552 1.00 96.94 505 GLY A O 1
ATOM 4268 N N . ILE A 1 506 ? -26.343 10.763 23.186 1.00 98.38 506 ILE A N 1
ATOM 4269 C CA . ILE A 1 506 ? -26.360 9.776 22.097 1.00 98.38 506 ILE A CA 1
ATOM 4270 C C . ILE A 1 506 ? -26.336 8.371 22.704 1.00 98.38 506 ILE A C 1
ATOM 4272 O O . ILE A 1 506 ? -25.527 8.081 23.589 1.00 98.38 506 ILE A O 1
ATOM 4276 N N . LYS A 1 507 ? -27.216 7.494 22.215 1.00 98.50 507 LYS A N 1
ATOM 4277 C CA . LYS A 1 507 ? -27.235 6.070 22.550 1.00 98.50 507 LYS A CA 1
ATOM 4278 C C . LYS A 1 507 ? -27.494 5.222 21.308 1.00 98.50 507 LYS A C 1
ATOM 4280 O O . LYS A 1 507 ? -28.489 5.440 20.622 1.00 98.50 507 LYS A O 1
ATOM 4285 N N . ILE A 1 508 ? -26.628 4.248 21.046 1.00 98.56 508 ILE A N 1
ATOM 4286 C CA . ILE A 1 508 ? -26.889 3.185 20.072 1.00 98.56 508 ILE A CA 1
ATOM 4287 C C . ILE A 1 508 ? -27.857 2.200 20.739 1.00 98.56 508 ILE A C 1
ATOM 4289 O O . ILE A 1 508 ? -27.610 1.734 21.852 1.00 98.56 508 ILE A O 1
ATOM 4293 N N . GLU A 1 509 ? -28.991 1.940 20.097 1.00 98.25 509 GLU A N 1
ATOM 4294 C CA . GLU A 1 509 ? -30.044 1.058 20.611 1.00 98.25 509 GLU A CA 1
ATOM 4295 C C . GLU A 1 509 ? -29.946 -0.349 19.997 1.00 98.25 509 GLU A C 1
ATOM 4297 O O . GLU A 1 509 ? -30.106 -1.332 20.718 1.00 98.25 509 GLU A O 1
ATOM 4302 N N . ASP A 1 510 ? -29.631 -0.463 18.700 1.00 98.25 510 ASP A N 1
ATOM 4303 C CA . ASP A 1 510 ? -29.275 -1.730 18.040 1.00 98.25 510 ASP A CA 1
ATOM 4304 C C . ASP A 1 510 ? -28.396 -1.476 16.801 1.00 98.25 510 ASP A C 1
ATOM 4306 O O . ASP A 1 510 ? -28.416 -0.401 16.196 1.00 98.25 510 ASP A O 1
ATOM 4310 N N . VAL A 1 511 ? -27.653 -2.504 16.397 1.00 98.31 511 VAL A N 1
ATOM 4311 C CA . VAL A 1 511 ? -26.929 -2.589 15.126 1.00 98.31 511 VAL A CA 1
ATOM 4312 C C . VAL A 1 511 ? -27.345 -3.883 14.443 1.00 98.31 511 VAL A C 1
ATOM 4314 O O . VAL A 1 511 ? -27.157 -4.968 14.994 1.00 98.31 511 VAL A O 1
ATOM 4317 N N . LYS A 1 512 ? -27.877 -3.796 13.228 1.00 98.00 512 LYS A N 1
ATOM 4318 C CA . LYS A 1 512 ? -28.187 -4.945 12.367 1.00 98.00 512 LYS A CA 1
ATOM 4319 C C . LYS A 1 512 ? -27.361 -4.832 11.092 1.00 98.00 512 LYS A C 1
ATOM 4321 O O . LYS A 1 512 ? -26.987 -3.740 10.671 1.00 98.00 512 LYS A O 1
ATOM 4326 N N . VAL A 1 513 ? -27.079 -5.971 10.481 1.00 97.75 513 VAL A N 1
ATOM 4327 C CA . VAL A 1 513 ? -26.344 -6.061 9.220 1.00 97.75 513 VAL A CA 1
ATOM 4328 C C . VAL A 1 513 ? -27.041 -7.117 8.378 1.00 97.75 513 VAL A C 1
ATOM 4330 O O . VAL A 1 513 ? -27.482 -8.131 8.929 1.00 97.75 513 VAL A O 1
ATOM 4333 N N . ASP A 1 514 ? -27.160 -6.891 7.072 1.00 98.31 514 ASP A N 1
ATOM 4334 C CA . ASP A 1 514 ? -27.680 -7.926 6.177 1.00 98.31 514 ASP A CA 1
ATOM 4335 C C . ASP A 1 514 ? -26.729 -9.138 6.124 1.00 98.31 514 ASP A C 1
ATOM 4337 O O . ASP A 1 514 ? -25.617 -9.129 6.660 1.00 98.31 514 ASP A O 1
ATOM 4341 N N . LYS A 1 515 ? -27.165 -10.225 5.476 1.00 97.94 515 LYS A N 1
ATOM 4342 C CA . LYS A 1 515 ? -26.397 -11.475 5.445 1.00 97.94 515 LYS A CA 1
ATOM 4343 C C . LYS A 1 515 ? -25.035 -11.278 4.766 1.00 97.94 515 LYS A C 1
ATOM 4345 O O . LYS A 1 515 ? -24.951 -11.163 3.546 1.00 97.94 515 LYS A O 1
ATOM 4350 N N . LEU A 1 516 ? -23.971 -11.364 5.560 1.00 98.62 516 LEU A N 1
ATOM 4351 C CA . LEU A 1 516 ? -22.591 -11.328 5.087 1.00 98.62 516 LEU A CA 1
ATOM 4352 C C . LEU A 1 516 ? -22.267 -12.620 4.327 1.00 98.62 516 LEU A C 1
ATOM 4354 O O . LEU A 1 516 ? -22.296 -13.713 4.899 1.00 98.62 516 LEU A O 1
ATOM 4358 N N . VAL A 1 517 ? -21.970 -12.510 3.031 1.00 98.62 517 VAL A N 1
ATOM 4359 C CA . VAL A 1 517 ? -21.646 -13.653 2.164 1.00 98.62 517 VAL A CA 1
ATOM 4360 C C . VAL A 1 517 ? -20.410 -13.346 1.331 1.00 98.62 517 VAL A C 1
ATOM 4362 O O . VAL A 1 517 ? -20.367 -12.344 0.624 1.00 98.62 517 VAL A O 1
ATOM 4365 N N . THR A 1 518 ? -19.444 -14.255 1.369 1.00 98.62 518 THR A N 1
ATOM 4366 C CA . THR A 1 518 ? -18.239 -14.263 0.531 1.00 98.62 518 THR A CA 1
ATOM 4367 C C . THR A 1 518 ? -18.257 -15.436 -0.440 1.00 98.62 518 THR A C 1
ATOM 4369 O O . THR A 1 518 ? -18.951 -16.428 -0.213 1.00 98.62 518 THR A O 1
ATOM 4372 N N . PHE A 1 519 ? -17.516 -15.325 -1.535 1.00 97.38 519 PHE A N 1
ATOM 4373 C CA . PHE A 1 519 ? -17.415 -16.340 -2.582 1.00 97.38 519 PHE A CA 1
ATOM 4374 C C . PHE A 1 519 ? -16.102 -16.183 -3.352 1.00 97.38 519 PHE A C 1
ATOM 4376 O O . PHE A 1 519 ? -15.431 -15.159 -3.238 1.00 97.38 519 PHE A O 1
ATOM 4383 N N . MET A 1 520 ? -15.721 -17.197 -4.128 1.00 94.25 520 MET A N 1
ATOM 4384 C CA . MET A 1 520 ? -14.624 -17.079 -5.091 1.00 94.25 520 MET A CA 1
ATOM 4385 C C . MET A 1 520 ? -15.200 -16.782 -6.474 1.00 94.25 520 MET A C 1
ATOM 4387 O O . MET A 1 520 ? -16.048 -17.529 -6.960 1.00 94.25 520 MET A O 1
ATOM 4391 N N . GLU A 1 521 ? -14.728 -15.718 -7.115 1.00 92.50 521 GLU A N 1
ATOM 4392 C CA . GLU A 1 521 ? -15.121 -15.340 -8.475 1.00 92.50 521 GLU A CA 1
ATOM 4393 C C . GLU A 1 521 ? -13.950 -15.470 -9.453 1.00 92.50 521 GLU A C 1
ATOM 4395 O O . GLU A 1 521 ? -12.804 -15.223 -9.063 1.00 92.50 521 GLU A O 1
ATOM 4400 N N . PRO A 1 522 ? -14.201 -15.826 -10.724 1.00 91.19 522 PRO A N 1
ATOM 4401 C CA . PRO A 1 522 ? -13.216 -15.647 -11.778 1.00 91.19 522 PRO A CA 1
ATOM 4402 C C . PRO A 1 522 ? -13.056 -14.157 -12.113 1.00 91.19 522 PRO A C 1
ATOM 4404 O O . PRO A 1 522 ? -14.041 -13.456 -12.326 1.00 91.19 522 PRO A O 1
ATOM 4407 N N . TYR A 1 523 ? -11.814 -13.694 -12.236 1.00 93.00 523 TYR A N 1
ATOM 4408 C CA . TYR A 1 523 ? -11.473 -12.355 -12.710 1.00 93.00 523 TYR A CA 1
ATOM 4409 C C . TYR A 1 523 ? -10.384 -12.428 -13.783 1.00 93.00 523 TYR A C 1
ATOM 4411 O O . TYR A 1 523 ? -9.450 -13.230 -13.680 1.00 93.00 523 TYR A O 1
ATOM 4419 N N . GLU A 1 524 ? -10.503 -11.588 -14.811 1.00 94.12 524 GLU A N 1
ATOM 4420 C CA . GLU A 1 524 ? -9.589 -11.534 -15.952 1.00 94.12 524 GLU A CA 1
ATOM 4421 C C . GLU A 1 524 ? -8.727 -10.270 -15.904 1.00 94.12 524 GLU A C 1
ATOM 4423 O O . GLU A 1 524 ? -9.232 -9.150 -15.927 1.00 94.12 524 GLU A O 1
ATOM 4428 N N . TYR A 1 525 ? -7.412 -10.460 -15.872 1.00 95.44 525 TYR A N 1
ATOM 4429 C CA . TYR A 1 525 ? -6.413 -9.396 -15.838 1.00 95.44 525 TYR A CA 1
ATOM 4430 C C . TYR A 1 525 ? -5.750 -9.268 -17.204 1.00 95.44 525 TYR A C 1
ATOM 4432 O O . TYR A 1 525 ? -5.306 -10.272 -17.759 1.00 95.44 525 TYR A O 1
ATOM 4440 N N . PHE A 1 526 ? -5.640 -8.054 -17.735 1.00 95.06 526 PHE A N 1
ATOM 4441 C CA . PHE A 1 526 ? -4.858 -7.787 -18.941 1.00 95.06 526 PHE A CA 1
ATOM 4442 C C . PHE A 1 526 ? -3.361 -7.967 -18.650 1.00 95.06 526 PHE A C 1
ATOM 4444 O O . PHE A 1 526 ? -2.875 -7.536 -17.610 1.00 95.06 526 PHE A O 1
ATOM 4451 N N . ILE A 1 527 ? -2.623 -8.645 -19.532 1.00 95.50 527 ILE A N 1
ATOM 4452 C CA . ILE A 1 527 ? -1.205 -8.978 -19.298 1.00 95.50 527 ILE A CA 1
ATOM 4453 C C . ILE A 1 527 ? -0.344 -8.849 -20.563 1.00 95.50 527 ILE A C 1
ATOM 4455 O O . ILE A 1 527 ? 0.608 -9.603 -20.742 1.00 95.50 527 ILE A O 1
ATOM 4459 N N . ASN A 1 528 ? -0.646 -7.894 -21.450 1.00 93.50 528 ASN A N 1
ATOM 4460 C CA . ASN A 1 528 ? 0.122 -7.693 -22.687 1.00 93.50 528 ASN A CA 1
ATOM 4461 C C . ASN A 1 528 ? 1.631 -7.500 -22.454 1.00 93.50 528 ASN A C 1
ATOM 4463 O O . ASN A 1 528 ? 2.422 -8.116 -23.159 1.00 93.50 528 ASN A O 1
ATOM 4467 N N . ASN A 1 529 ? 2.043 -6.749 -21.426 1.00 95.12 529 ASN A N 1
ATOM 4468 C CA . ASN A 1 529 ? 3.463 -6.572 -21.083 1.00 95.12 529 ASN A CA 1
ATOM 4469 C C . ASN A 1 529 ? 4.175 -7.873 -20.638 1.00 95.12 529 ASN A C 1
ATOM 4471 O O . ASN A 1 529 ? 5.350 -7.824 -20.291 1.00 95.12 529 ASN A O 1
ATOM 4475 N N . ALA A 1 530 ? 3.495 -9.025 -20.595 1.00 94.38 530 ALA A N 1
ATOM 4476 C CA . ALA A 1 530 ? 4.134 -10.325 -20.395 1.00 94.38 530 ALA A CA 1
ATOM 4477 C C . ALA A 1 530 ? 4.843 -10.844 -21.659 1.00 94.38 530 ALA A C 1
ATOM 4479 O O . ALA A 1 530 ? 5.545 -11.849 -21.574 1.00 94.38 530 ALA A O 1
ATOM 4480 N N . VAL A 1 531 ? 4.634 -10.221 -22.827 1.00 93.19 531 VAL A N 1
ATOM 4481 C CA . VAL A 1 531 ? 5.241 -10.631 -24.102 1.00 93.19 531 VAL A CA 1
ATOM 4482 C C . VAL A 1 531 ? 5.981 -9.482 -24.780 1.00 93.19 531 VAL A C 1
ATOM 4484 O O . VAL A 1 531 ? 5.618 -8.319 -24.646 1.00 93.19 531 VAL A O 1
ATOM 4487 N N . THR A 1 532 ? 7.015 -9.834 -25.539 1.00 91.81 532 THR A N 1
ATOM 4488 C CA . THR A 1 532 ? 7.783 -8.915 -26.386 1.00 91.81 532 THR A CA 1
ATOM 4489 C C . THR A 1 532 ? 7.091 -8.766 -27.740 1.00 91.81 532 THR A C 1
ATOM 4491 O O . THR A 1 532 ? 6.738 -9.778 -28.346 1.00 91.81 532 THR A O 1
ATOM 4494 N N . VAL A 1 533 ? 6.924 -7.534 -28.224 1.00 91.81 533 VAL A N 1
ATOM 4495 C CA . VAL A 1 533 ? 6.233 -7.216 -29.489 1.00 91.81 533 VAL A CA 1
ATOM 4496 C C . VAL A 1 533 ? 7.150 -6.549 -30.514 1.00 91.81 533 VAL A C 1
ATOM 4498 O O . VAL A 1 533 ? 8.138 -5.914 -30.145 1.00 91.81 533 VAL A O 1
ATOM 4501 N N . ASP A 1 534 ? 6.816 -6.679 -31.799 1.00 89.62 534 ASP A N 1
ATOM 4502 C CA . ASP A 1 534 ? 7.641 -6.177 -32.909 1.00 89.62 534 ASP A CA 1
ATOM 4503 C C . ASP A 1 534 ? 7.527 -4.652 -33.108 1.00 89.62 534 ASP A C 1
ATOM 4505 O O . ASP A 1 534 ? 8.526 -3.978 -33.358 1.00 89.62 534 ASP A O 1
ATOM 4509 N N . THR A 1 535 ? 6.324 -4.087 -32.951 1.00 90.25 535 THR A N 1
ATOM 4510 C CA . THR A 1 535 ? 6.077 -2.634 -32.969 1.00 90.25 535 THR A CA 1
ATOM 4511 C C . THR A 1 535 ? 5.132 -2.222 -31.842 1.00 90.25 535 THR A C 1
ATOM 4513 O O . THR A 1 535 ? 4.364 -3.039 -31.322 1.00 90.25 535 THR A O 1
ATOM 4516 N N . PHE A 1 536 ? 5.138 -0.934 -31.471 1.00 89.88 536 PHE A N 1
ATOM 4517 C CA . PHE A 1 536 ? 4.206 -0.421 -30.460 1.00 89.88 536 PHE A CA 1
ATOM 4518 C C . PHE A 1 536 ? 2.746 -0.621 -30.888 1.00 89.88 536 PHE A C 1
ATOM 4520 O O . PHE A 1 536 ? 1.908 -1.059 -30.103 1.00 89.88 536 PHE A O 1
ATOM 4527 N N . LYS A 1 537 ? 2.452 -0.345 -32.161 1.00 87.38 537 LYS A N 1
ATOM 4528 C CA . LYS A 1 537 ? 1.118 -0.455 -32.753 1.00 87.38 537 LYS A CA 1
ATOM 4529 C C . LYS A 1 537 ? 0.594 -1.889 -32.758 1.00 87.38 537 LYS A C 1
ATOM 4531 O O . LYS A 1 537 ? -0.567 -2.107 -32.413 1.00 87.38 537 LYS A O 1
ATOM 4536 N N . ASP A 1 538 ? 1.442 -2.858 -33.092 1.00 85.56 538 ASP A N 1
ATOM 4537 C CA . ASP A 1 538 ? 1.081 -4.275 -33.035 1.00 85.56 538 ASP A CA 1
ATOM 4538 C C . ASP A 1 538 ? 0.748 -4.682 -31.595 1.00 85.56 538 ASP A C 1
ATOM 4540 O O . ASP A 1 538 ? -0.324 -5.236 -31.337 1.00 85.56 538 ASP A O 1
ATOM 4544 N N . GLY A 1 539 ? 1.588 -4.290 -30.632 1.00 86.81 539 GLY A N 1
ATOM 4545 C CA . GLY A 1 539 ? 1.354 -4.528 -29.208 1.00 86.81 539 GLY A CA 1
ATOM 4546 C C . GLY A 1 539 ? 0.126 -3.827 -28.616 1.00 86.81 539 GLY A C 1
ATOM 4547 O O . GLY A 1 539 ? -0.407 -4.296 -27.609 1.00 86.81 539 GLY A O 1
ATOM 4548 N N . MET A 1 540 ? -0.347 -2.743 -29.230 1.00 85.19 540 MET A N 1
ATOM 4549 C CA . MET A 1 540 ? -1.620 -2.087 -28.900 1.00 85.19 540 MET A CA 1
ATOM 4550 C C . MET A 1 540 ? -2.839 -2.786 -29.529 1.00 85.19 540 MET A C 1
ATOM 4552 O O . MET A 1 540 ? -3.969 -2.555 -29.101 1.00 85.19 540 MET A O 1
ATOM 4556 N N . SER A 1 541 ? -2.628 -3.630 -30.544 1.00 82.81 541 SER A N 1
ATOM 4557 C CA . SER A 1 541 ? -3.682 -4.396 -31.225 1.00 82.81 541 SER A CA 1
ATOM 4558 C C . SER A 1 541 ? -3.844 -5.824 -30.685 1.00 82.81 541 SER A C 1
ATOM 4560 O O . SER A 1 541 ? -4.954 -6.365 -30.680 1.00 82.81 541 SER A O 1
ATOM 4562 N N . PHE A 1 542 ? -2.752 -6.417 -30.197 1.00 84.81 542 PHE A N 1
ATOM 4563 C CA . PHE A 1 542 ? -2.745 -7.675 -29.458 1.00 84.81 542 PHE A CA 1
ATOM 4564 C C . PHE A 1 542 ? -3.529 -7.527 -28.147 1.00 84.81 542 PHE A C 1
ATOM 4566 O O . PHE A 1 542 ? -3.523 -6.464 -27.531 1.00 84.81 542 PHE A O 1
ATOM 4573 N N . ASN A 1 543 ? -4.196 -8.587 -27.692 1.00 88.88 543 ASN A N 1
ATOM 4574 C CA . ASN A 1 543 ? -4.848 -8.613 -26.383 1.00 88.88 543 ASN A CA 1
ATOM 4575 C C . ASN A 1 543 ? -4.696 -10.003 -25.766 1.00 88.88 543 ASN A C 1
ATOM 4577 O O . ASN A 1 543 ? -5.144 -10.995 -26.348 1.00 88.88 543 ASN A O 1
ATOM 4581 N N . ILE A 1 544 ? -4.112 -10.074 -24.572 1.00 91.19 544 ILE A N 1
ATOM 4582 C CA . ILE A 1 544 ? -4.009 -11.304 -23.787 1.00 91.19 544 ILE A CA 1
ATOM 4583 C C . ILE A 1 544 ? -4.390 -11.060 -22.325 1.00 91.19 544 ILE A C 1
ATOM 4585 O O . ILE A 1 544 ? -4.027 -10.046 -21.723 1.00 91.19 544 ILE A O 1
ATOM 4589 N N . LYS A 1 545 ? -5.149 -12.000 -21.756 1.00 93.69 545 LYS A N 1
ATOM 4590 C CA . LYS A 1 545 ? -5.643 -11.943 -20.379 1.00 93.69 545 LYS A CA 1
ATOM 4591 C C . LYS A 1 545 ? -5.304 -13.206 -19.597 1.00 93.69 545 LYS A C 1
ATOM 4593 O O . LYS A 1 545 ? -5.391 -14.315 -20.121 1.00 93.69 545 LYS A O 1
ATOM 4598 N N . ALA A 1 546 ? -4.971 -13.039 -18.323 1.00 93.69 546 ALA A N 1
ATOM 4599 C CA . ALA A 1 546 ? -4.848 -14.115 -17.348 1.00 93.69 546 ALA A CA 1
ATOM 4600 C C . ALA A 1 546 ? -6.101 -14.164 -16.474 1.00 93.69 546 ALA A C 1
ATOM 4602 O O . ALA A 1 546 ? -6.487 -13.158 -15.878 1.00 93.69 546 ALA A O 1
ATOM 4603 N N . LYS A 1 547 ? -6.716 -15.340 -16.353 1.00 92.06 547 LYS A N 1
ATOM 4604 C CA . LYS A 1 547 ? -7.845 -15.572 -15.450 1.00 92.06 547 LYS A CA 1
ATOM 4605 C C . LYS A 1 547 ? -7.344 -16.169 -14.137 1.00 92.06 547 LYS A C 1
ATOM 4607 O O . LYS A 1 547 ? -6.717 -17.227 -14.141 1.00 92.06 547 LYS A O 1
ATOM 4612 N N . LYS A 1 548 ? -7.647 -15.519 -13.010 1.00 89.81 548 LYS A N 1
ATOM 4613 C CA . LYS A 1 548 ? -7.476 -16.085 -11.657 1.00 89.81 548 LYS A CA 1
ATOM 4614 C C . LYS A 1 548 ? -8.819 -16.108 -10.939 1.00 89.81 548 LYS A C 1
ATOM 4616 O O . LYS A 1 548 ? -9.718 -15.345 -11.274 1.00 89.81 548 LYS A O 1
ATOM 4621 N N . TYR A 1 549 ? -8.931 -16.957 -9.923 1.00 89.94 549 TYR A N 1
ATOM 4622 C CA . TYR A 1 549 ? -10.027 -16.883 -8.963 1.00 89.94 549 TYR A CA 1
ATOM 4623 C C . TYR A 1 549 ? -9.586 -16.033 -7.773 1.00 89.94 549 TYR A C 1
ATOM 4625 O O . TYR A 1 549 ? -8.481 -16.233 -7.261 1.00 89.94 549 TYR A O 1
ATOM 4633 N N . ARG A 1 550 ? -10.437 -15.105 -7.339 1.00 92.81 550 ARG A N 1
ATOM 4634 C CA . ARG A 1 550 ? -10.198 -14.211 -6.198 1.00 92.81 550 ARG A CA 1
ATOM 4635 C C . ARG A 1 550 ? -11.382 -14.236 -5.237 1.00 92.81 550 ARG A C 1
ATOM 4637 O O . ARG A 1 550 ? -12.500 -14.547 -5.646 1.00 92.81 550 ARG A O 1
ATOM 4644 N N . LEU A 1 551 ? -11.138 -13.899 -3.973 1.00 96.75 551 LEU A N 1
ATOM 4645 C CA . LEU A 1 551 ? -12.212 -13.693 -3.003 1.00 96.75 551 LEU A CA 1
ATOM 4646 C C . LEU A 1 551 ? -13.016 -12.445 -3.395 1.00 96.75 551 LEU A C 1
ATOM 4648 O O . LEU A 1 551 ? -12.418 -11.437 -3.770 1.00 96.75 551 LEU A O 1
ATOM 4652 N N . ASN A 1 552 ? -14.341 -12.512 -3.290 1.00 97.56 552 ASN A N 1
ATOM 4653 C CA . ASN A 1 552 ? -15.247 -11.366 -3.339 1.00 97.56 552 ASN A CA 1
ATOM 4654 C C . ASN A 1 552 ? -16.407 -11.556 -2.334 1.00 97.56 552 ASN A C 1
ATOM 4656 O O . ASN A 1 552 ? -16.521 -12.599 -1.679 1.00 97.56 552 ASN A O 1
ATOM 4660 N N . TYR A 1 553 ? -17.269 -10.549 -2.193 1.00 97.62 553 TYR A N 1
ATOM 4661 C CA . TYR A 1 553 ? -18.398 -10.531 -1.267 1.00 97.62 553 TYR A CA 1
ATOM 4662 C C . TYR A 1 553 ? -19.679 -9.988 -1.916 1.00 97.62 553 TYR A C 1
ATOM 4664 O O . TYR A 1 553 ? -19.641 -9.248 -2.899 1.00 97.62 553 TYR A O 1
ATOM 4672 N N . LYS A 1 554 ? -20.841 -10.377 -1.378 1.00 97.94 554 LYS A N 1
ATOM 4673 C CA . LYS A 1 554 ? -22.143 -9.833 -1.796 1.00 97.94 554 LYS A CA 1
ATOM 4674 C C . LYS A 1 554 ? -22.372 -8.503 -1.059 1.00 97.94 554 LYS A C 1
ATOM 4676 O O . LYS A 1 554 ? -22.221 -8.501 0.165 1.00 97.94 554 LYS A O 1
ATOM 4681 N N . PRO A 1 555 ? -22.725 -7.400 -1.751 1.00 97.31 555 PRO A N 1
ATOM 4682 C CA . PRO A 1 555 ? -23.019 -6.121 -1.108 1.00 97.31 555 PRO A CA 1
ATOM 4683 C C . PRO A 1 555 ? -24.088 -6.246 -0.021 1.00 97.31 555 PRO A C 1
ATOM 4685 O O . PRO A 1 555 ? -25.015 -7.049 -0.147 1.00 97.31 555 PRO A O 1
ATOM 4688 N N . PHE A 1 556 ? -23.952 -5.448 1.034 1.00 98.06 556 PHE A N 1
ATOM 4689 C CA . PHE A 1 556 ? -24.820 -5.491 2.208 1.00 98.06 556 PHE A CA 1
ATOM 4690 C C . PHE A 1 556 ? -24.941 -4.109 2.859 1.00 98.06 556 PHE A C 1
ATOM 4692 O O . PHE A 1 556 ? -24.078 -3.247 2.659 1.00 98.06 556 PHE A O 1
ATOM 4699 N N . THR A 1 557 ? -25.983 -3.916 3.665 1.00 98.50 557 THR A N 1
ATOM 4700 C CA . THR A 1 557 ? -26.249 -2.667 4.385 1.00 98.50 557 THR A CA 1
ATOM 4701 C C . THR A 1 557 ? -26.080 -2.853 5.895 1.00 98.50 557 THR A C 1
ATOM 4703 O O . THR A 1 557 ? -26.468 -3.872 6.476 1.00 98.50 557 THR A O 1
ATOM 4706 N N . TYR A 1 558 ? -25.481 -1.852 6.542 1.00 98.31 558 TYR A N 1
ATOM 4707 C CA . TYR A 1 558 ? -25.525 -1.657 7.989 1.00 98.31 558 TYR A CA 1
ATOM 4708 C C . TYR A 1 558 ? -26.767 -0.837 8.344 1.00 98.31 558 TYR A C 1
ATOM 4710 O O . TYR A 1 558 ? -26.993 0.222 7.756 1.00 98.31 558 TYR A O 1
ATOM 4718 N N . HIS A 1 559 ? -27.518 -1.291 9.344 1.00 98.19 559 HIS A N 1
ATOM 4719 C CA . HIS A 1 559 ? -28.696 -0.612 9.884 1.00 98.19 559 HIS A CA 1
ATOM 4720 C C . HIS A 1 559 ? -28.430 -0.291 11.357 1.00 98.19 559 HIS A C 1
ATOM 4722 O O . HIS A 1 559 ? -28.383 -1.198 12.193 1.00 98.19 559 HIS A O 1
ATOM 4728 N N . ILE A 1 560 ? -28.198 0.981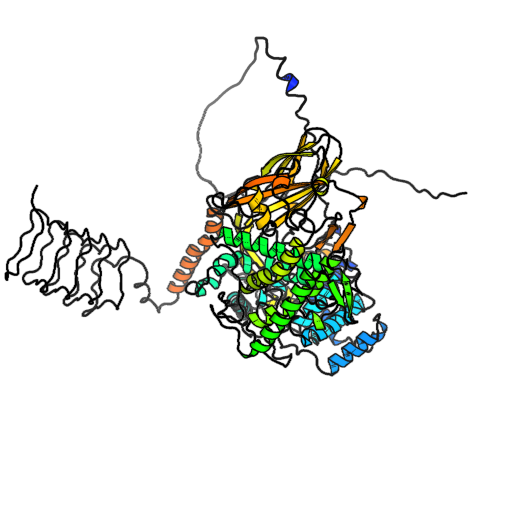 11.679 1.00 98.56 560 ILE A N 1
ATOM 4729 C CA . ILE A 1 560 ? -27.788 1.428 13.021 1.00 98.56 560 ILE A CA 1
ATOM 4730 C C . ILE A 1 560 ? -28.901 2.299 13.609 1.00 98.56 560 ILE A C 1
ATOM 4732 O O . ILE A 1 560 ? -29.137 3.412 13.136 1.00 98.56 560 ILE A O 1
ATOM 4736 N N . ASP A 1 561 ? -29.571 1.802 14.648 1.00 98.56 561 ASP A N 1
ATOM 4737 C CA . ASP A 1 561 ? -30.638 2.513 15.356 1.00 98.56 561 ASP A CA 1
ATOM 4738 C C . ASP A 1 561 ? -30.023 3.333 16.509 1.00 98.56 561 ASP A C 1
ATOM 4740 O O . ASP A 1 561 ? -29.443 2.779 17.446 1.00 98.56 561 ASP A O 1
ATOM 4744 N N . VAL A 1 562 ? -30.126 4.665 16.445 1.00 98.69 562 VAL A N 1
ATOM 4745 C CA . VAL A 1 562 ? -29.491 5.612 17.379 1.00 98.69 562 VAL A CA 1
ATOM 4746 C C . VAL A 1 562 ? -30.513 6.590 17.950 1.00 98.69 562 VAL A C 1
ATOM 4748 O O . VAL A 1 562 ? -31.090 7.426 17.246 1.00 98.69 562 VAL A O 1
ATOM 4751 N N . LYS A 1 563 ? -30.678 6.561 19.270 1.00 98.62 563 LYS A N 1
ATOM 4752 C CA . LYS A 1 563 ? -31.445 7.563 20.002 1.00 98.62 563 LYS A CA 1
ATOM 4753 C C . LYS A 1 563 ? -30.577 8.788 20.295 1.00 98.62 563 LYS A C 1
ATOM 4755 O O . LYS A 1 563 ? -29.458 8.658 20.793 1.00 98.62 563 LYS A O 1
ATOM 4760 N N . SER A 1 564 ? -31.119 9.981 20.052 1.00 98.50 564 SER A N 1
ATOM 4761 C CA . SER A 1 564 ? -30.502 11.244 20.450 1.00 98.50 564 SER A CA 1
ATOM 4762 C C . SER A 1 564 ? -31.441 12.148 21.246 1.00 98.50 564 SER A C 1
ATOM 4764 O O . SER A 1 564 ? -32.617 12.299 20.917 1.00 98.50 564 SER A O 1
ATOM 4766 N N . ASP A 1 565 ? -30.903 12.801 22.274 1.00 98.19 565 ASP A N 1
ATOM 4767 C CA . ASP A 1 565 ? -31.636 13.753 23.116 1.00 98.19 565 ASP A CA 1
ATOM 4768 C C . ASP A 1 565 ? -31.571 15.202 22.579 1.00 98.19 565 ASP A C 1
ATOM 4770 O O . ASP A 1 565 ? -32.274 16.081 23.079 1.00 98.19 565 ASP A O 1
ATOM 4774 N N . LYS A 1 566 ? -30.740 15.480 21.560 1.00 96.75 566 LYS A N 1
ATOM 4775 C CA . LYS A 1 566 ? -30.527 16.818 20.969 1.00 96.75 566 LYS A CA 1
ATOM 4776 C C . LYS A 1 566 ? -30.172 16.724 19.482 1.00 96.75 566 LYS A C 1
ATOM 4778 O O . LYS A 1 566 ? -29.543 15.766 19.059 1.00 96.75 566 LYS A O 1
ATOM 4783 N N . ASN A 1 567 ? -30.481 17.752 18.691 1.00 97.44 567 ASN A N 1
ATOM 4784 C CA . ASN A 1 567 ? -29.934 17.838 17.331 1.00 97.44 567 ASN A CA 1
ATOM 4785 C C . ASN A 1 567 ? -28.408 18.031 17.415 1.00 97.44 567 ASN A C 1
ATOM 4787 O O . ASN A 1 567 ? -27.947 18.960 18.081 1.00 97.44 567 ASN A O 1
ATOM 4791 N N . THR A 1 568 ? -27.621 17.163 16.778 1.00 96.50 568 THR A N 1
ATOM 4792 C CA . THR A 1 568 ? -26.150 17.191 16.849 1.00 96.50 568 THR A CA 1
ATOM 4793 C C . THR A 1 568 ? -25.524 16.436 15.675 1.00 96.50 568 THR A C 1
ATOM 4795 O O . THR A 1 568 ? -26.147 15.531 15.128 1.00 96.50 568 THR A O 1
ATOM 4798 N N . LYS A 1 569 ? -24.292 16.784 15.291 1.00 96.06 569 LYS A N 1
ATOM 4799 C CA . LYS A 1 569 ? -23.524 16.053 14.276 1.00 96.06 569 LYS A CA 1
ATOM 4800 C C . LYS A 1 569 ? -22.507 15.142 14.968 1.00 96.06 569 LYS A C 1
ATOM 4802 O O . LYS A 1 569 ? -21.866 15.549 15.940 1.00 96.06 569 LYS A O 1
ATOM 4807 N N . GLY A 1 570 ? -22.374 13.909 14.495 1.00 96.12 570 GLY A N 1
ATOM 4808 C CA . GLY A 1 570 ? -21.469 12.916 15.071 1.00 96.12 570 GLY A CA 1
ATOM 4809 C C . GLY A 1 570 ? -20.740 12.111 14.008 1.00 96.12 570 GLY A C 1
ATOM 4810 O O . GLY A 1 570 ? -21.286 11.853 12.941 1.00 96.12 570 GLY A O 1
ATOM 4811 N N . MET A 1 571 ? -19.514 11.709 14.316 1.00 97.06 571 MET A N 1
ATOM 4812 C CA . MET A 1 571 ? -18.755 10.731 13.549 1.00 97.06 571 MET A CA 1
ATOM 4813 C C . MET A 1 571 ? -19.198 9.326 13.922 1.00 97.06 571 MET A C 1
ATOM 4815 O O . MET A 1 571 ? -19.282 9.018 15.106 1.00 97.06 571 MET A O 1
ATOM 4819 N N . VAL A 1 572 ? -19.405 8.478 12.923 1.00 98.00 572 VAL A N 1
ATOM 4820 C CA . VAL A 1 572 ? -19.609 7.035 13.041 1.00 98.00 572 VAL A CA 1
ATOM 4821 C C . VAL A 1 572 ? -18.358 6.343 12.504 1.00 98.00 572 VAL A C 1
ATOM 4823 O O . VAL A 1 572 ? -17.897 6.658 11.404 1.00 98.00 572 VAL A O 1
ATOM 4826 N N . ARG A 1 573 ? -17.810 5.396 13.267 1.00 97.88 573 ARG A N 1
ATOM 4827 C CA . ARG A 1 573 ? -16.785 4.448 12.808 1.00 97.88 573 ARG A CA 1
ATOM 4828 C C . ARG A 1 573 ? -17.278 3.022 13.010 1.00 97.88 573 ARG A C 1
ATOM 4830 O O . ARG A 1 573 ? -17.906 2.720 14.028 1.00 97.88 573 ARG A O 1
ATOM 4837 N N . ILE A 1 574 ? -16.986 2.166 12.038 1.00 98.38 574 ILE A N 1
ATOM 4838 C CA . ILE A 1 574 ? -17.359 0.752 12.023 1.00 98.38 574 ILE A CA 1
ATOM 4839 C C . ILE A 1 574 ? -16.078 -0.068 11.905 1.00 98.38 574 ILE A C 1
ATOM 4841 O O . ILE A 1 574 ? -15.295 0.139 10.981 1.00 98.38 574 ILE A O 1
ATOM 4845 N N . PHE A 1 575 ? -15.882 -1.016 12.816 1.00 98.00 575 PHE A N 1
ATOM 4846 C CA . PHE A 1 575 ? -14.743 -1.926 12.830 1.00 98.00 575 PHE A CA 1
ATOM 4847 C C . PHE A 1 575 ? -15.206 -3.384 12.796 1.00 98.00 575 PHE A C 1
ATOM 4849 O O . PHE A 1 575 ? -16.247 -3.719 13.359 1.00 98.00 575 PHE A O 1
ATOM 4856 N N . LEU A 1 576 ? -14.402 -4.262 12.202 1.00 97.81 576 LEU A N 1
ATOM 4857 C CA . LEU A 1 576 ? -14.561 -5.714 12.247 1.00 97.81 576 LEU A CA 1
ATOM 4858 C C . LEU A 1 576 ? -13.334 -6.330 12.911 1.00 97.81 576 LEU A C 1
ATOM 4860 O O . LEU A 1 576 ? -12.205 -6.075 12.494 1.00 97.81 576 LEU A O 1
ATOM 4864 N N . GLY A 1 577 ? -13.556 -7.152 13.927 1.00 94.50 577 GLY A N 1
ATOM 4865 C CA . GLY A 1 577 ? -12.498 -7.855 14.636 1.00 94.50 577 GLY A CA 1
ATOM 4866 C C . GLY A 1 577 ? -12.833 -9.321 14.892 1.00 94.50 577 GLY A C 1
ATOM 4867 O O . GLY A 1 577 ? -13.933 -9.786 14.564 1.00 94.50 577 GLY A O 1
ATOM 4868 N N . PRO A 1 578 ? -11.877 -10.064 15.467 1.00 91.75 578 PRO A N 1
ATOM 4869 C CA . PRO A 1 578 ? -12.084 -11.451 15.867 1.00 91.75 578 PRO A CA 1
ATOM 4870 C C . PRO A 1 578 ? -13.287 -11.598 16.813 1.00 91.75 578 PRO A C 1
ATOM 4872 O O . PRO A 1 578 ? -13.558 -10.723 17.638 1.00 91.75 578 PRO A O 1
ATOM 4875 N N . SER A 1 579 ? -14.017 -12.711 16.693 1.00 85.44 579 SER A N 1
ATOM 4876 C CA . SER A 1 579 ? -14.989 -13.087 17.725 1.00 85.44 579 SER A CA 1
ATOM 4877 C C . SER A 1 579 ? -14.264 -13.547 18.990 1.00 85.44 579 SER A C 1
ATOM 4879 O O . SER A 1 579 ? -13.117 -14.002 18.942 1.00 85.44 579 SER A O 1
ATOM 4881 N N . MET A 1 580 ? -14.932 -13.422 20.132 1.00 69.75 580 MET A N 1
ATOM 4882 C CA . MET A 1 580 ? -14.351 -13.807 21.411 1.00 69.75 580 MET A CA 1
ATOM 4883 C C . MET A 1 580 ? -14.393 -15.315 21.607 1.00 69.75 580 MET A C 1
ATOM 4885 O O . MET A 1 580 ? -15.415 -15.954 21.369 1.00 69.75 580 MET A O 1
ATOM 4889 N N . ASP A 1 581 ? -13.301 -15.856 22.136 1.00 61.97 581 ASP A N 1
ATOM 4890 C CA . ASP A 1 581 ? -13.353 -17.142 22.814 1.00 61.97 581 ASP A CA 1
ATOM 4891 C C . ASP A 1 581 ? -13.840 -16.907 24.255 1.00 61.97 581 ASP A C 1
ATOM 4893 O O . ASP A 1 581 ? -13.064 -16.541 25.149 1.00 61.97 581 ASP A O 1
ATOM 4897 N N . GLU A 1 582 ? -15.151 -17.073 24.458 1.00 52.34 582 GLU A N 1
ATOM 4898 C CA . GLU A 1 582 ? -15.829 -16.924 25.756 1.00 52.34 582 GLU A CA 1
ATOM 4899 C C . GLU A 1 582 ? -15.218 -17.812 26.855 1.00 52.34 582 GLU A C 1
ATOM 4901 O O . GLU A 1 582 ? -15.373 -17.521 28.043 1.00 52.34 582 GLU A O 1
ATOM 4906 N N . TYR A 1 583 ? -14.497 -18.876 26.482 1.00 52.66 583 TYR A N 1
ATOM 4907 C CA . TYR A 1 583 ? -13.844 -19.782 27.422 1.00 52.66 583 TYR A CA 1
ATOM 4908 C C . TYR A 1 583 ? -12.665 -19.127 28.164 1.00 52.66 583 TYR A C 1
ATOM 4910 O O . TYR A 1 583 ? -12.393 -19.477 29.315 1.00 52.66 583 TYR A O 1
ATOM 4918 N N . TYR A 1 584 ? -11.972 -18.164 27.540 1.00 51.06 584 TYR A N 1
ATOM 4919 C CA . TYR A 1 584 ? -10.752 -17.560 28.096 1.00 51.06 584 TYR A CA 1
ATOM 4920 C C . TYR A 1 584 ? -10.922 -16.121 28.601 1.00 51.06 584 TYR A C 1
ATOM 4922 O O . TYR A 1 584 ? -10.172 -15.703 29.487 1.00 51.06 584 TYR A O 1
ATOM 4930 N N . PHE A 1 585 ? -11.891 -15.352 28.089 1.00 52.47 585 PHE A N 1
ATOM 4931 C CA . PHE A 1 585 ? -12.041 -13.933 28.434 1.00 52.47 585 PHE A CA 1
ATOM 4932 C C . PHE A 1 585 ? -13.495 -13.526 28.692 1.00 52.47 585 PHE A C 1
ATOM 4934 O O . PHE A 1 585 ? -14.386 -13.798 27.897 1.00 52.47 585 PHE A O 1
ATOM 4941 N N . LYS A 1 586 ? -13.721 -12.754 29.766 1.00 57.41 586 LYS A N 1
ATOM 4942 C CA . LYS A 1 586 ? -14.930 -11.920 29.882 1.00 57.41 586 LYS A CA 1
ATOM 4943 C C . LYS A 1 586 ? -14.814 -10.729 28.932 1.00 57.41 586 LYS A C 1
ATOM 4945 O O . LYS A 1 586 ? -13.745 -10.112 28.888 1.00 57.41 586 LYS A O 1
ATOM 4950 N N . GLU A 1 587 ? -15.916 -10.371 28.268 1.00 58.22 587 GLU A N 1
ATOM 4951 C CA . GLU A 1 587 ? -15.941 -9.380 27.177 1.00 58.22 587 GLU A CA 1
ATOM 4952 C C . GLU A 1 587 ? -15.101 -8.108 27.404 1.00 58.22 587 GLU A C 1
ATOM 4954 O O . GLU A 1 587 ? -14.297 -7.772 26.529 1.00 58.22 587 GLU A O 1
ATOM 4959 N N . PRO A 1 588 ? -15.161 -7.434 28.572 1.00 59.75 588 PRO A N 1
ATOM 4960 C CA . PRO A 1 588 ? -14.449 -6.170 28.762 1.00 59.75 588 PRO A CA 1
ATOM 4961 C C . PRO A 1 588 ? -12.915 -6.306 28.704 1.00 59.75 588 PRO A C 1
ATOM 4963 O O . PRO A 1 588 ? -12.220 -5.380 28.285 1.00 59.75 588 PRO A O 1
ATOM 4966 N N . ASN A 1 589 ? -12.363 -7.456 29.110 1.00 69.88 589 ASN A N 1
ATOM 4967 C CA . ASN A 1 589 ? -10.914 -7.687 29.114 1.00 69.88 589 ASN A CA 1
ATOM 4968 C C . ASN A 1 589 ? -10.385 -8.115 27.741 1.00 69.88 589 ASN A C 1
ATOM 4970 O O . ASN A 1 589 ? -9.229 -7.840 27.431 1.00 69.88 589 ASN A O 1
ATOM 4974 N N . TYR A 1 590 ? -11.208 -8.764 26.914 1.00 75.31 590 TYR A N 1
ATOM 4975 C CA . TYR A 1 590 ? -10.799 -9.227 25.588 1.00 75.31 590 TYR A CA 1
ATOM 4976 C C . TYR A 1 590 ? -10.286 -8.074 24.719 1.00 75.31 590 TYR A C 1
ATOM 4978 O O . TYR A 1 590 ? -9.198 -8.152 24.145 1.00 75.31 590 TYR A O 1
ATOM 4986 N N . MET A 1 591 ? -11.033 -6.967 24.694 1.00 77.94 591 MET A N 1
ATOM 4987 C CA . MET A 1 591 ? -10.698 -5.774 23.916 1.00 77.94 591 MET A CA 1
ATOM 4988 C C . MET A 1 591 ? -9.404 -5.093 24.381 1.00 77.94 591 MET A C 1
ATOM 4990 O O . MET A 1 591 ? -8.666 -4.561 23.556 1.00 77.94 591 MET A O 1
ATOM 4994 N N . PHE A 1 592 ? -9.078 -5.153 25.677 1.00 80.62 592 PHE A N 1
ATOM 4995 C CA . PHE A 1 592 ? -7.815 -4.617 26.199 1.00 80.62 592 PHE A CA 1
ATOM 4996 C C . PHE A 1 592 ? -6.587 -5.330 25.602 1.00 80.62 592 PHE A C 1
ATOM 4998 O O . PHE A 1 592 ? -5.553 -4.696 25.397 1.00 80.62 592 PHE A O 1
ATOM 5005 N N . TYR A 1 593 ? -6.709 -6.620 25.267 1.00 81.12 593 TYR A N 1
ATOM 5006 C CA . TYR A 1 593 ? -5.636 -7.412 24.653 1.00 81.12 593 TYR A CA 1
ATOM 5007 C C . TYR A 1 593 ? -5.710 -7.499 23.118 1.00 81.12 593 TYR A C 1
ATOM 5009 O O . TYR A 1 593 ? -4.693 -7.800 22.498 1.00 81.12 593 TYR A O 1
ATOM 5017 N N . ASN A 1 594 ? -6.870 -7.209 22.511 1.00 86.38 594 ASN A N 1
ATOM 5018 C CA . ASN A 1 594 ? -7.139 -7.404 21.077 1.00 86.38 594 ASN A CA 1
ATOM 5019 C C . ASN A 1 594 ? -7.452 -6.121 20.286 1.00 86.38 594 ASN A C 1
ATOM 5021 O O . ASN A 1 594 ? -7.810 -6.214 19.116 1.00 86.38 594 ASN A O 1
ATOM 5025 N N . TRP A 1 595 ? -7.325 -4.925 20.870 1.00 90.00 595 TRP A N 1
ATOM 5026 C CA . TRP A 1 595 ? -7.661 -3.653 20.201 1.00 90.00 595 TRP A CA 1
ATOM 5027 C C . TRP A 1 595 ? -7.008 -3.477 18.815 1.00 90.00 595 TRP A C 1
ATOM 5029 O O . TRP A 1 595 ? -7.650 -2.978 17.897 1.00 90.00 595 TRP A O 1
ATOM 5039 N N . TYR A 1 596 ? -5.772 -3.953 18.633 1.00 93.25 596 TYR A N 1
ATOM 5040 C CA . TYR A 1 596 ? -5.021 -3.890 17.370 1.00 93.25 596 TYR A CA 1
ATOM 5041 C C . TYR A 1 596 ? -5.384 -4.991 16.353 1.00 93.25 596 TYR A C 1
ATOM 5043 O O . TYR A 1 596 ? -4.859 -4.972 15.240 1.00 93.25 596 TYR A O 1
ATOM 5051 N N . ASN A 1 597 ? -6.273 -5.930 16.696 1.00 94.81 597 ASN A N 1
ATOM 5052 C CA . ASN A 1 597 ? -6.771 -6.985 15.799 1.00 94.81 597 ASN A CA 1
ATOM 5053 C C . ASN A 1 597 ? -8.063 -6.577 15.057 1.00 94.81 597 ASN A C 1
ATOM 5055 O O . ASN A 1 597 ? -8.662 -7.400 14.365 1.00 94.81 597 ASN A O 1
ATOM 5059 N N . PHE A 1 598 ? -8.493 -5.316 15.183 1.00 96.00 598 PHE A N 1
ATOM 5060 C CA . PHE A 1 598 ? -9.668 -4.765 14.505 1.00 96.00 598 PHE A CA 1
ATOM 5061 C C . PHE A 1 598 ? -9.291 -4.006 13.222 1.00 96.00 598 PHE A C 1
ATOM 5063 O O . PHE A 1 598 ? -8.372 -3.180 13.199 1.00 96.00 598 PHE A O 1
ATOM 5070 N N . VAL A 1 599 ? -10.051 -4.272 12.159 1.00 97.94 599 VAL A N 1
ATOM 5071 C CA . VAL A 1 599 ? -9.999 -3.586 10.863 1.00 97.94 599 VAL A CA 1
ATOM 5072 C C . VAL A 1 599 ? -11.072 -2.499 10.837 1.00 97.94 599 VAL A C 1
ATOM 5074 O O . VAL A 1 599 ? -12.233 -2.784 11.117 1.00 97.94 599 VAL A O 1
ATOM 5077 N N . GLU A 1 600 ? -10.713 -1.264 10.499 1.00 97.88 600 GLU A N 1
ATOM 5078 C CA . GLU A 1 600 ? -11.644 -0.145 10.312 1.00 97.88 600 GLU A CA 1
ATOM 5079 C C . GLU A 1 600 ? -12.315 -0.288 8.933 1.00 97.88 600 GLU A C 1
ATOM 5081 O O . GLU A 1 600 ? -11.674 -0.147 7.893 1.00 97.88 600 GLU A O 1
ATOM 5086 N N . LEU A 1 601 ? -13.601 -0.649 8.919 1.00 97.62 601 LEU A N 1
ATOM 5087 C CA . LEU A 1 601 ? -14.366 -0.931 7.700 1.00 97.62 601 LEU A CA 1
ATOM 5088 C C . LEU A 1 601 ? -15.006 0.319 7.091 1.00 97.62 601 LEU A C 1
ATOM 5090 O O . LEU A 1 601 ? -15.201 0.368 5.873 1.00 97.62 601 LEU A O 1
ATOM 5094 N N . ASP A 1 602 ? -15.382 1.308 7.905 1.00 96.25 602 ASP A N 1
ATOM 5095 C CA . ASP A 1 602 ? -15.945 2.570 7.417 1.00 96.25 602 ASP A CA 1
ATOM 5096 C C . ASP A 1 602 ? -15.890 3.705 8.454 1.00 96.25 602 ASP A C 1
ATOM 5098 O O . ASP A 1 602 ? -15.847 3.465 9.664 1.00 96.25 602 ASP A O 1
ATOM 5102 N N . LYS A 1 603 ? -15.916 4.947 7.960 1.00 95.00 603 LYS A N 1
ATOM 5103 C CA . LYS A 1 603 ? -15.861 6.193 8.731 1.00 95.00 603 LYS A CA 1
ATOM 5104 C C . LYS A 1 603 ? -16.625 7.304 7.999 1.00 95.00 603 LYS A C 1
ATOM 5106 O O . LYS A 1 603 ? -16.239 7.702 6.903 1.00 95.00 603 LYS A O 1
ATOM 5111 N N . PHE A 1 604 ? -17.667 7.856 8.620 1.00 94.38 604 PHE A N 1
ATOM 5112 C CA . PHE A 1 604 ? -18.502 8.927 8.049 1.00 94.38 604 PHE A CA 1
ATOM 5113 C C . PHE A 1 604 ? -19.141 9.795 9.146 1.00 94.38 604 PHE A C 1
ATOM 5115 O O . PHE A 1 604 ? -19.179 9.390 10.305 1.00 94.38 604 PHE A O 1
ATOM 5122 N N . TYR A 1 605 ? -19.643 10.989 8.812 1.00 93.75 605 TYR A N 1
ATOM 5123 C CA . TYR A 1 605 ? -20.423 11.818 9.744 1.00 93.75 605 TYR A CA 1
ATOM 5124 C C . TYR A 1 605 ? -21.932 11.679 9.499 1.00 93.75 605 TYR A C 1
ATOM 5126 O O . TYR A 1 605 ? -22.372 11.363 8.394 1.00 93.75 605 TYR A O 1
ATOM 5134 N N . PHE A 1 606 ? -22.735 11.941 10.530 1.00 95.81 606 PHE A N 1
ATOM 5135 C CA . PHE A 1 606 ? -24.195 11.896 10.478 1.00 95.81 606 PHE A CA 1
ATOM 5136 C C . PHE A 1 606 ? -24.834 13.030 11.296 1.00 95.81 606 PHE A C 1
ATOM 5138 O O . PHE A 1 606 ? -24.354 13.384 12.376 1.00 95.81 606 PHE A O 1
ATOM 5145 N N . ASP A 1 607 ? -25.935 13.586 10.784 1.00 96.88 607 ASP A N 1
ATOM 5146 C CA . ASP A 1 607 ? -26.709 14.671 11.400 1.00 96.88 607 ASP A CA 1
ATOM 5147 C C . ASP A 1 607 ? -27.896 14.136 12.219 1.00 96.88 607 ASP A C 1
ATOM 5149 O O . ASP A 1 607 ? -29.044 14.128 11.763 1.00 96.88 607 ASP A O 1
ATOM 5153 N N . PHE A 1 608 ? -27.626 13.739 13.463 1.00 97.50 608 PHE A N 1
ATOM 5154 C CA . PHE A 1 608 ? -28.628 13.237 14.403 1.00 97.50 608 PHE A CA 1
ATOM 5155 C C . PHE A 1 608 ? -29.689 14.292 14.738 1.00 97.50 608 PHE A C 1
ATOM 5157 O O . PHE A 1 608 ? -29.391 15.463 15.011 1.00 97.50 608 PHE A O 1
ATOM 5164 N N . LYS A 1 609 ? -30.950 13.858 14.753 1.00 97.94 609 LYS A N 1
ATOM 5165 C CA . LYS A 1 609 ? -32.111 14.624 15.216 1.00 97.94 609 LYS A CA 1
ATOM 5166 C C . LYS A 1 609 ? -32.593 14.096 16.568 1.00 97.94 609 LYS A C 1
ATOM 5168 O O . LYS A 1 609 ? -32.384 12.928 16.893 1.00 97.94 609 LYS A O 1
ATOM 5173 N N . VAL A 1 610 ? -33.264 14.952 17.341 1.00 98.25 610 VAL A N 1
ATOM 5174 C CA . VAL A 1 610 ? -33.947 14.555 18.587 1.00 98.25 610 VAL A CA 1
ATOM 5175 C C . VAL A 1 610 ? -34.905 13.390 18.319 1.00 98.25 610 VAL A C 1
ATOM 5177 O O . VAL A 1 610 ? -35.753 13.476 17.433 1.00 98.25 610 VAL A O 1
ATOM 5180 N N . GLY A 1 611 ? -34.823 12.339 19.134 1.00 97.81 611 GLY A N 1
ATOM 5181 C CA . GLY A 1 611 ? -35.632 11.129 19.009 1.00 97.81 611 GLY A CA 1
ATOM 5182 C C . GLY A 1 611 ? -34.829 9.945 18.474 1.00 97.81 611 GLY A C 1
ATOM 5183 O O . GLY A 1 611 ? -33.645 9.806 18.772 1.00 97.81 611 GLY A O 1
ATOM 5184 N N . MET A 1 612 ? -35.495 9.057 17.737 1.00 98.12 612 MET A N 1
ATOM 5185 C CA . MET A 1 612 ? -34.856 7.905 17.096 1.00 98.12 612 MET A CA 1
ATOM 5186 C C . MET A 1 612 ? -34.365 8.282 15.696 1.00 98.12 612 MET A C 1
ATOM 5188 O O . MET A 1 612 ? -35.093 8.919 14.938 1.00 98.12 612 MET A O 1
ATOM 5192 N N . ASN A 1 613 ? -33.158 7.845 15.358 1.00 98.19 613 ASN A N 1
ATOM 5193 C CA . ASN A 1 613 ? -32.546 7.953 14.040 1.00 98.19 613 ASN A CA 1
ATOM 5194 C C . ASN A 1 613 ? -32.185 6.535 13.589 1.00 98.19 613 ASN A C 1
ATOM 5196 O O . ASN A 1 613 ? -31.650 5.776 14.392 1.00 98.19 613 ASN A O 1
ATOM 5200 N N . THR A 1 614 ? -32.420 6.198 12.326 1.00 96.69 614 THR A N 1
ATOM 5201 C CA . THR A 1 614 ? -31.935 4.946 11.731 1.00 96.69 614 THR A CA 1
ATOM 5202 C C . THR A 1 614 ? -30.970 5.320 10.616 1.00 96.69 614 THR A C 1
ATOM 5204 O O . THR A 1 614 ? -31.321 6.100 9.730 1.00 96.69 614 THR A O 1
ATOM 5207 N N . ILE A 1 615 ? -29.738 4.822 10.698 1.00 97.62 615 ILE A N 1
ATOM 5208 C CA . ILE A 1 615 ? -28.705 5.015 9.679 1.00 97.62 615 ILE A CA 1
ATOM 5209 C C . ILE A 1 615 ? -28.689 3.769 8.800 1.00 97.62 615 ILE A C 1
ATOM 5211 O O . ILE A 1 615 ? -28.389 2.684 9.296 1.00 97.62 615 ILE A O 1
ATOM 5215 N N . GLU A 1 616 ? -28.963 3.942 7.510 1.00 96.94 616 GLU A N 1
ATOM 5216 C CA . GLU A 1 616 ? -28.673 2.949 6.474 1.00 96.94 616 GLU A CA 1
ATOM 5217 C C . GLU A 1 616 ? -27.344 3.318 5.805 1.00 96.94 616 GLU A C 1
ATOM 5219 O O . GLU A 1 616 ? -27.154 4.456 5.365 1.00 96.94 616 GLU A O 1
ATOM 5224 N N . ARG A 1 617 ? -26.402 2.373 5.759 1.00 96.94 617 ARG A N 1
ATOM 5225 C CA . ARG A 1 617 ? -25.066 2.578 5.185 1.00 96.94 617 ARG A CA 1
ATOM 5226 C C . ARG A 1 617 ? -24.664 1.369 4.352 1.00 96.94 617 ARG A C 1
ATOM 5228 O O . ARG A 1 617 ? -24.592 0.263 4.883 1.00 96.94 617 ARG A O 1
ATOM 5235 N N . TYR A 1 618 ? -24.390 1.558 3.067 1.00 96.62 618 TYR A N 1
ATOM 5236 C CA . TYR A 1 618 ? -24.053 0.462 2.160 1.00 96.62 618 TYR A CA 1
ATOM 5237 C C . TYR A 1 618 ? -22.551 0.163 2.210 1.00 96.62 618 TYR A C 1
ATOM 5239 O O . TYR A 1 618 ? -21.727 1.079 2.223 1.00 96.62 618 TYR A O 1
ATOM 5247 N N . SER A 1 619 ? -22.166 -1.115 2.154 1.00 95.69 619 SER A N 1
ATOM 5248 C CA . SER A 1 619 ? -20.754 -1.538 2.132 1.00 95.69 619 SER A CA 1
ATOM 5249 C C . SER A 1 619 ? -19.943 -0.862 1.014 1.00 95.69 619 SER A C 1
ATOM 5251 O O . SER A 1 619 ? -18.778 -0.515 1.200 1.00 95.69 619 SER A O 1
ATOM 5253 N N . SER A 1 620 ? -20.583 -0.607 -0.132 1.00 92.31 620 SER A N 1
ATOM 5254 C CA . SER A 1 620 ? -20.004 0.060 -1.304 1.00 92.31 620 SER A CA 1
ATOM 5255 C C . SER A 1 620 ? -19.687 1.546 -1.113 1.00 92.31 620 SER A C 1
ATOM 5257 O O . SER A 1 620 ? -19.025 2.130 -1.968 1.00 92.31 620 SER A O 1
ATOM 5259 N N . GLU A 1 621 ? -20.169 2.174 -0.040 1.00 91.81 621 GLU A N 1
ATOM 5260 C CA . GLU A 1 621 ? -19.877 3.575 0.280 1.00 91.81 621 GLU A CA 1
ATOM 5261 C C . GLU A 1 621 ? -18.662 3.740 1.207 1.00 91.81 621 GLU A C 1
ATOM 5263 O O . GLU A 1 621 ? -18.346 4.872 1.588 1.00 91.81 621 GLU A O 1
ATOM 5268 N N . SER A 1 622 ? -18.001 2.638 1.591 1.00 92.44 622 SER A N 1
ATOM 5269 C CA . SER A 1 622 ? -16.836 2.667 2.477 1.00 92.44 622 SER A CA 1
ATOM 5270 C C . SER A 1 622 ? -15.754 3.610 1.954 1.00 92.44 622 SER A C 1
ATOM 5272 O O . SER A 1 622 ? -15.270 3.486 0.822 1.00 92.44 622 SER A O 1
ATOM 5274 N N . VAL A 1 623 ? -15.312 4.529 2.814 1.00 90.00 623 VAL A N 1
ATOM 5275 C CA . VAL A 1 623 ? -14.251 5.486 2.469 1.00 90.00 623 VAL A CA 1
ATOM 5276 C C . VAL A 1 623 ? -12.884 4.820 2.259 1.00 90.00 623 VAL A C 1
ATOM 5278 O O . VAL A 1 623 ? -12.022 5.412 1.608 1.00 90.00 623 VAL A O 1
ATOM 5281 N N . TYR A 1 624 ? -12.687 3.582 2.725 1.00 89.88 624 TYR A N 1
ATOM 5282 C CA . TYR A 1 624 ? -11.400 2.875 2.677 1.00 89.88 624 TYR A CA 1
ATOM 5283 C C . TYR A 1 624 ? -11.184 2.056 1.399 1.00 89.88 624 TYR A C 1
ATOM 5285 O O . TYR A 1 624 ? -10.055 1.954 0.910 1.00 89.88 624 TYR A O 1
ATOM 5293 N N . THR A 1 625 ? -12.247 1.496 0.818 1.00 91.62 625 THR A N 1
ATOM 5294 C CA . THR A 1 625 ? -12.137 0.667 -0.392 1.00 91.62 625 THR A CA 1
ATOM 5295 C C . THR A 1 625 ? -12.209 1.469 -1.687 1.00 91.62 625 THR A C 1
ATOM 5297 O O . THR A 1 625 ? -12.687 2.603 -1.709 1.00 91.62 625 THR A O 1
ATOM 5300 N N . ALA A 1 626 ? -11.768 0.868 -2.789 1.00 88.94 626 ALA A N 1
ATOM 5301 C CA . ALA A 1 626 ? -12.025 1.343 -4.144 1.00 88.94 626 ALA A CA 1
ATOM 5302 C C . ALA A 1 626 ? -12.474 0.192 -5.054 1.00 88.94 626 ALA A C 1
ATOM 5304 O O . ALA A 1 626 ? -12.240 -0.984 -4.764 1.00 88.94 626 ALA A O 1
ATOM 5305 N N . LYS A 1 627 ? -13.128 0.551 -6.164 1.00 88.44 627 LYS A N 1
ATOM 5306 C CA . LYS A 1 627 ? -13.435 -0.386 -7.252 1.00 88.44 627 LYS A CA 1
ATOM 5307 C C . LYS A 1 627 ? -12.139 -0.843 -7.929 1.00 88.44 627 LYS A C 1
ATOM 5309 O O . LYS A 1 627 ? -11.109 -0.180 -7.821 1.00 88.44 627 LYS A O 1
ATOM 5314 N N . ASP A 1 628 ? -12.215 -1.960 -8.641 1.00 89.06 628 ASP A N 1
ATOM 5315 C CA . ASP A 1 628 ? -11.116 -2.427 -9.481 1.00 89.06 628 ASP A CA 1
ATOM 5316 C C . ASP A 1 628 ? -10.733 -1.393 -10.548 1.00 89.06 628 ASP A C 1
ATOM 5318 O O . ASP A 1 628 ? -11.569 -0.610 -11.013 1.00 89.06 628 ASP A O 1
ATOM 5322 N N . PHE A 1 629 ? -9.464 -1.417 -10.963 1.00 89.62 629 PHE A N 1
ATOM 5323 C CA . PHE A 1 629 ? -9.020 -0.649 -12.122 1.00 89.62 629 PHE A CA 1
ATOM 5324 C C . PHE A 1 629 ? -9.770 -1.101 -13.380 1.00 89.62 629 PHE A C 1
ATOM 5326 O O . PHE A 1 629 ? -9.973 -2.292 -13.616 1.00 89.62 629 PHE A O 1
ATOM 5333 N N . MET A 1 630 ? -10.113 -0.136 -14.233 1.00 90.88 630 MET A N 1
ATOM 5334 C CA . MET A 1 630 ? -10.467 -0.422 -15.619 1.00 90.88 630 MET A CA 1
ATOM 5335 C C . MET A 1 630 ? -9.215 -0.948 -16.327 1.00 90.88 630 MET A C 1
ATOM 5337 O O . MET A 1 630 ? -8.232 -0.215 -16.422 1.00 90.88 630 MET A O 1
ATOM 5341 N N . GLY A 1 631 ? -9.256 -2.195 -16.803 1.00 91.88 631 GLY A N 1
ATOM 5342 C CA . GLY A 1 631 ? -8.119 -2.801 -17.499 1.00 91.88 631 GLY A CA 1
ATOM 5343 C C . GLY A 1 631 ? -7.727 -2.017 -18.752 1.00 91.88 631 GLY A C 1
ATOM 5344 O O . GLY A 1 631 ? -8.596 -1.435 -19.419 1.00 91.88 631 GLY A O 1
ATOM 5345 N N . SER A 1 632 ? -6.429 -1.995 -19.074 1.00 92.31 632 SER A N 1
ATOM 5346 C CA . SER A 1 632 ? -5.870 -1.199 -20.180 1.00 92.31 632 SER A CA 1
ATOM 5347 C C . SER A 1 632 ? -6.618 -1.385 -21.506 1.00 92.31 632 SER A C 1
ATOM 5349 O O . SER A 1 632 ? -6.824 -0.414 -22.234 1.00 92.31 632 SER A O 1
ATOM 5351 N N . ASP A 1 633 ? -7.087 -2.601 -21.809 1.00 88.75 633 ASP A N 1
ATOM 5352 C CA . ASP A 1 633 ? -7.807 -2.922 -23.048 1.00 88.75 633 ASP A CA 1
ATOM 5353 C C . ASP A 1 633 ? -9.140 -2.174 -23.205 1.00 88.75 633 ASP A C 1
ATOM 5355 O O . ASP A 1 633 ? -9.570 -1.906 -24.329 1.00 88.75 633 ASP A O 1
ATOM 5359 N N . TYR A 1 634 ? -9.787 -1.808 -22.098 1.00 91.50 634 TYR A N 1
ATOM 5360 C CA . TYR A 1 634 ? -10.967 -0.941 -22.081 1.00 91.50 634 TYR A CA 1
ATOM 5361 C C . TYR A 1 634 ? -10.593 0.530 -21.893 1.00 91.50 634 TYR A C 1
ATOM 5363 O O . TYR A 1 634 ? -11.192 1.397 -22.535 1.00 91.50 634 TYR A O 1
ATOM 5371 N N . PHE A 1 635 ? -9.588 0.814 -21.059 1.00 92.56 635 PHE A N 1
ATOM 5372 C CA . PHE A 1 635 ? -9.124 2.170 -20.772 1.00 92.56 635 PHE A CA 1
ATOM 5373 C C . PHE A 1 635 ? -8.670 2.891 -22.044 1.00 92.56 635 PHE A C 1
ATOM 5375 O O . PHE A 1 635 ? -9.167 3.978 -22.344 1.00 92.56 635 PHE A O 1
ATOM 5382 N N . TYR A 1 636 ? -7.817 2.252 -22.851 1.00 91.31 636 TYR A N 1
ATOM 5383 C CA . TYR A 1 636 ? -7.376 2.799 -24.133 1.00 91.31 636 TYR A CA 1
ATOM 5384 C C . TYR A 1 636 ? -8.537 3.003 -25.107 1.00 91.31 636 TYR A C 1
ATOM 5386 O O . TYR A 1 636 ? -8.634 4.068 -25.711 1.00 91.31 636 TYR A O 1
ATOM 5394 N N . LYS A 1 637 ? -9.463 2.040 -25.232 1.00 90.62 637 LYS A N 1
ATOM 5395 C CA . LYS A 1 637 ? -10.644 2.183 -26.108 1.00 90.62 637 LYS A CA 1
ATOM 5396 C C . LYS A 1 637 ? -11.488 3.402 -25.723 1.00 90.62 637 LYS A C 1
ATOM 5398 O O . LYS A 1 637 ? -11.892 4.153 -26.607 1.00 90.62 637 LYS A O 1
ATOM 5403 N N . LYS A 1 638 ? -11.720 3.629 -24.423 1.00 93.00 638 LYS A N 1
ATOM 5404 C CA . LYS A 1 638 ? -12.424 4.823 -23.926 1.00 93.00 638 LYS A CA 1
ATOM 5405 C C . LYS A 1 638 ? -11.624 6.097 -24.219 1.00 93.00 638 LYS A C 1
ATOM 5407 O O . LYS A 1 638 ? -12.195 7.079 -24.685 1.00 93.00 638 LYS A O 1
ATOM 5412 N N . LEU A 1 639 ? -10.313 6.080 -23.979 1.00 93.25 639 LEU A N 1
ATOM 5413 C CA . LEU A 1 639 ? -9.430 7.231 -24.166 1.00 93.25 639 LEU A CA 1
ATOM 5414 C C . LEU A 1 639 ? -9.342 7.675 -25.637 1.00 93.25 639 LEU A C 1
ATOM 5416 O O . LEU A 1 639 ? -9.559 8.851 -25.916 1.00 93.25 639 LEU A O 1
ATOM 5420 N N . TYR A 1 640 ? -9.113 6.754 -26.580 1.00 92.00 640 TYR A N 1
ATOM 5421 C CA . TYR A 1 640 ? -9.060 7.071 -28.015 1.00 92.00 640 TYR A CA 1
ATOM 5422 C C . TYR A 1 640 ? -10.389 7.625 -28.537 1.00 92.00 640 TYR A C 1
ATOM 5424 O O . TYR A 1 640 ? -10.397 8.709 -29.116 1.00 92.00 640 TYR A O 1
ATOM 5432 N N . LYS A 1 641 ? -11.522 6.974 -28.229 1.00 93.75 641 LYS A N 1
ATOM 5433 C CA . LYS A 1 641 ? -12.859 7.499 -28.563 1.00 93.75 641 LYS A CA 1
ATOM 5434 C C . LYS A 1 641 ? -13.106 8.909 -28.025 1.00 93.75 641 LYS A C 1
ATOM 5436 O O . LYS A 1 641 ? -13.824 9.685 -28.651 1.00 93.75 641 LYS A O 1
ATOM 5441 N N . SER A 1 642 ? -12.539 9.230 -26.862 1.00 94.56 642 SER A N 1
ATOM 5442 C CA . SER A 1 642 ? -12.689 10.549 -26.243 1.00 94.56 642 SER A CA 1
ATOM 5443 C C . SER A 1 642 ? -11.824 11.609 -26.920 1.00 94.56 642 SER A C 1
ATOM 5445 O O . SER A 1 642 ? -12.296 12.719 -27.145 1.00 94.56 642 SER A O 1
ATOM 5447 N N . ILE A 1 643 ? -10.598 11.259 -27.323 1.00 93.75 643 ILE A N 1
ATOM 5448 C CA . ILE A 1 643 ? -9.723 12.119 -28.141 1.00 93.75 643 ILE A CA 1
ATOM 5449 C C . ILE A 1 643 ? -10.348 12.377 -29.525 1.00 93.75 643 ILE A C 1
ATOM 5451 O O . ILE A 1 643 ? -10.253 13.481 -30.051 1.00 93.75 643 ILE A O 1
ATOM 5455 N N . GLU A 1 644 ? -11.033 11.384 -30.095 1.00 93.81 644 GLU A N 1
ATOM 5456 C CA . GLU A 1 644 ? -11.802 11.499 -31.343 1.00 93.81 644 GLU A CA 1
ATOM 5457 C C . GLU A 1 644 ? -13.128 12.275 -31.184 1.00 93.81 644 GLU A C 1
ATOM 5459 O O . GLU A 1 644 ? -13.833 12.494 -32.168 1.00 93.81 644 GLU A O 1
ATOM 5464 N N . GLY A 1 645 ? -13.498 12.683 -29.962 1.00 91.25 645 GLY A N 1
ATOM 5465 C CA . GLY A 1 645 ? -14.739 13.412 -29.674 1.00 91.25 645 GLY A CA 1
ATOM 5466 C C . GLY A 1 645 ? -16.023 12.574 -29.756 1.00 91.25 645 GLY A C 1
ATOM 5467 O O . GLY A 1 645 ? -17.113 13.141 -29.789 1.00 91.25 645 GLY A O 1
ATOM 5468 N N . SER A 1 646 ? -15.918 11.241 -29.789 1.00 91.38 646 SER A N 1
ATOM 5469 C CA . SER A 1 646 ? -17.066 10.328 -29.922 1.00 91.38 646 SER A CA 1
ATOM 5470 C C . SER A 1 646 ? -17.795 10.056 -28.600 1.00 91.38 646 SER A C 1
ATOM 5472 O O . SER A 1 646 ? -19.009 9.868 -28.598 1.00 91.38 646 SER A O 1
ATOM 5474 N N . GLU A 1 647 ? -17.077 10.021 -27.474 1.00 92.25 647 GLU A N 1
ATOM 5475 C CA . GLU A 1 647 ? -17.619 9.749 -26.131 1.00 92.25 647 GLU A CA 1
ATOM 5476 C C . GLU A 1 647 ? -16.898 10.622 -25.082 1.00 92.25 647 GLU A C 1
ATOM 5478 O O . GLU A 1 647 ? -15.716 10.903 -25.250 1.00 92.25 647 GLU A O 1
ATOM 5483 N N . PRO A 1 648 ? -17.546 11.067 -23.988 1.00 91.69 648 PRO A N 1
ATOM 5484 C CA . PRO A 1 648 ? -16.867 11.837 -22.948 1.00 91.69 648 PRO A CA 1
ATOM 5485 C C . PRO A 1 648 ? -16.014 10.946 -22.030 1.00 91.69 648 PRO A C 1
ATOM 5487 O O . PRO A 1 648 ? -16.473 9.919 -21.516 1.00 91.69 648 PRO A O 1
ATOM 5490 N N . PHE A 1 649 ? -14.793 11.388 -21.720 1.00 92.44 649 PHE A N 1
ATOM 5491 C CA . PHE A 1 649 ? -13.983 10.765 -20.675 1.00 92.44 649 PHE A CA 1
ATOM 5492 C C . PHE A 1 649 ? -14.282 11.391 -19.315 1.00 92.44 649 PHE A C 1
ATOM 5494 O O . PHE A 1 649 ? -14.200 12.604 -19.138 1.00 92.44 649 PHE A O 1
ATOM 5501 N N . THR A 1 650 ? -14.572 10.544 -18.335 1.00 91.25 650 THR A N 1
ATOM 5502 C CA . THR A 1 650 ? -14.807 10.937 -16.945 1.00 91.25 650 THR A CA 1
ATOM 5503 C C . THR A 1 650 ? -13.789 10.283 -16.023 1.00 91.25 650 THR A C 1
ATOM 5505 O O . THR A 1 650 ? -13.481 9.098 -16.185 1.00 91.25 650 THR A O 1
ATOM 5508 N N . TYR A 1 651 ? -13.295 11.055 -15.056 1.00 87.38 651 TYR A N 1
ATOM 5509 C CA . TYR A 1 651 ? -12.388 10.624 -13.990 1.00 87.38 651 TYR A CA 1
ATOM 5510 C C . TYR A 1 651 ? -12.908 11.109 -12.628 1.00 87.38 651 TYR A C 1
ATOM 5512 O O . TYR A 1 651 ? -13.755 12.000 -12.565 1.00 87.38 651 TYR A O 1
ATOM 5520 N N . SER A 1 652 ? -12.432 10.511 -11.536 1.00 84.62 652 SER A N 1
ATOM 5521 C CA . SER A 1 652 ? -12.803 10.902 -10.170 1.00 84.62 652 SER A CA 1
ATOM 5522 C C . SER A 1 652 ? -11.574 11.304 -9.369 1.00 84.62 652 SER A C 1
ATOM 5524 O O . SER A 1 652 ? -10.473 10.833 -9.647 1.00 84.62 652 SER A O 1
ATOM 5526 N N . GLU A 1 653 ? -11.766 12.152 -8.360 1.00 81.81 653 GLU A N 1
ATOM 5527 C CA . GLU A 1 653 ? -10.685 12.581 -7.470 1.00 81.81 653 GLU A CA 1
ATOM 5528 C C . GLU A 1 653 ? -10.059 11.432 -6.670 1.00 81.81 653 GLU A C 1
ATOM 5530 O O . GLU A 1 653 ? -8.855 11.441 -6.418 1.00 81.81 653 GLU A O 1
ATOM 5535 N N . LYS A 1 654 ? -10.858 10.423 -6.299 1.00 84.00 654 LYS A N 1
ATOM 5536 C CA . LYS A 1 654 ? -10.367 9.169 -5.719 1.00 84.00 654 LYS A CA 1
ATOM 5537 C C . LYS A 1 654 ? -10.312 8.108 -6.814 1.00 84.00 654 LYS A C 1
ATOM 5539 O O . LYS A 1 654 ? -11.336 7.570 -7.232 1.00 84.00 654 LYS A O 1
ATOM 5544 N N . VAL A 1 655 ? -9.094 7.809 -7.255 1.00 76.38 655 VAL A N 1
ATOM 5545 C CA . VAL A 1 655 ? -8.786 6.815 -8.291 1.00 76.38 655 VAL A CA 1
ATOM 5546 C C . VAL A 1 655 ? -8.635 5.416 -7.685 1.00 76.38 655 VAL A C 1
ATOM 5548 O O . VAL A 1 655 ? -8.977 4.429 -8.331 1.00 76.38 655 VAL A O 1
ATOM 5551 N N . TYR A 1 656 ? -8.129 5.310 -6.450 1.00 85.38 656 TYR A N 1
ATOM 5552 C CA . TYR A 1 656 ? -7.745 4.033 -5.848 1.00 85.38 656 TYR A CA 1
ATOM 5553 C C . TYR A 1 656 ? -7.915 3.974 -4.314 1.00 85.38 656 TYR A C 1
ATOM 5555 O O . TYR A 1 656 ? -8.298 4.946 -3.665 1.00 85.38 656 TYR A O 1
ATOM 5563 N N . GLY A 1 657 ? -7.698 2.791 -3.731 1.00 89.75 657 GLY A N 1
ATOM 5564 C CA . GLY A 1 657 ? -7.984 2.463 -2.330 1.00 89.75 657 GLY A CA 1
ATOM 5565 C C . GLY A 1 657 ? -7.717 0.985 -2.035 1.00 89.75 657 GLY A C 1
ATOM 5566 O O . GLY A 1 657 ? -7.136 0.285 -2.866 1.00 89.75 657 GLY A O 1
ATOM 5567 N N . PHE A 1 658 ? -8.133 0.495 -0.864 1.00 95.25 658 PHE A N 1
ATOM 5568 C CA . PHE A 1 658 ? -8.042 -0.938 -0.556 1.00 95.25 658 PHE A CA 1
ATOM 5569 C C . PHE A 1 658 ? -8.965 -1.751 -1.495 1.00 95.25 658 PHE A C 1
ATOM 5571 O O . PHE A 1 658 ? -10.051 -1.260 -1.826 1.00 95.25 658 PHE A O 1
ATOM 5578 N N . PRO A 1 659 ? -8.593 -2.965 -1.948 1.00 96.00 659 PRO A N 1
ATOM 5579 C CA . PRO A 1 659 ? -9.408 -3.713 -2.907 1.00 96.00 659 PRO A CA 1
ATOM 5580 C C . PRO A 1 659 ? -10.791 -4.049 -2.335 1.00 96.00 659 PRO A C 1
ATOM 5582 O O . PRO A 1 659 ? -10.894 -4.744 -1.322 1.00 96.00 659 PRO A O 1
ATOM 5585 N N . ASN A 1 660 ? -11.866 -3.576 -2.978 1.00 94.88 660 ASN A N 1
ATOM 5586 C CA . ASN A 1 660 ? -13.232 -3.822 -2.502 1.00 94.88 660 ASN A CA 1
ATOM 5587 C C . ASN A 1 660 ? -13.551 -5.323 -2.403 1.00 94.88 660 ASN A C 1
ATOM 5589 O O . ASN A 1 660 ? -14.218 -5.736 -1.463 1.00 94.88 660 ASN A O 1
ATOM 5593 N N . ASN A 1 661 ? -13.021 -6.162 -3.296 1.00 96.12 661 ASN A N 1
ATOM 5594 C CA . ASN A 1 661 ? -13.241 -7.611 -3.249 1.00 96.12 661 ASN A CA 1
ATOM 5595 C C . ASN A 1 661 ? -12.737 -8.270 -1.942 1.00 96.12 661 ASN A C 1
ATOM 5597 O O . ASN A 1 661 ? -13.227 -9.326 -1.550 1.00 96.12 661 ASN A O 1
ATOM 5601 N N . LEU A 1 662 ? -11.820 -7.617 -1.218 1.00 97.56 662 LEU A N 1
ATOM 5602 C CA . LEU A 1 662 ? -11.285 -8.073 0.067 1.00 97.56 662 LEU A CA 1
ATOM 5603 C C . LEU A 1 662 ? -11.924 -7.381 1.287 1.00 97.56 662 LEU A C 1
ATOM 5605 O O . LEU A 1 662 ? -11.388 -7.512 2.390 1.00 97.56 662 LEU A O 1
ATOM 5609 N N . TYR A 1 663 ? -13.049 -6.670 1.133 1.00 97.12 663 TYR A N 1
ATOM 5610 C CA . TYR A 1 663 ? -13.726 -5.949 2.227 1.00 97.12 663 TYR A CA 1
ATOM 5611 C C . TYR A 1 663 ? -14.041 -6.837 3.442 1.00 97.12 663 TYR A C 1
ATOM 5613 O O . TYR A 1 663 ? -13.846 -6.424 4.583 1.00 97.12 663 TYR A O 1
ATOM 5621 N N . LEU A 1 664 ? -14.459 -8.083 3.197 1.00 98.31 664 LEU A N 1
ATOM 5622 C CA . LEU A 1 664 ? -14.653 -9.106 4.226 1.00 98.31 664 LEU A CA 1
ATOM 5623 C C . LEU A 1 664 ? -13.550 -10.176 4.155 1.00 98.31 664 LEU A C 1
ATOM 5625 O O . LEU A 1 664 ? -13.111 -10.502 3.048 1.00 98.31 664 LEU A O 1
ATOM 5629 N N . PRO A 1 665 ? -13.126 -10.762 5.294 1.00 97.88 665 PRO A N 1
ATOM 5630 C CA . PRO A 1 665 ? -12.372 -12.013 5.298 1.00 97.88 665 PRO A CA 1
ATOM 5631 C C . PRO A 1 665 ? -13.242 -13.164 4.780 1.00 97.88 665 PRO A C 1
ATOM 5633 O O . PRO A 1 665 ? -14.474 -13.085 4.799 1.00 97.88 665 PRO A O 1
ATOM 5636 N N . LYS A 1 666 ? -12.617 -14.250 4.323 1.00 97.50 666 LYS A N 1
ATOM 5637 C CA . LYS A 1 666 ? -13.339 -15.415 3.801 1.00 97.50 666 LYS A CA 1
ATOM 5638 C C . LYS A 1 666 ? -14.253 -16.031 4.868 1.00 97.50 666 LYS A C 1
ATOM 5640 O O . LYS A 1 666 ? -13.846 -16.293 5.989 1.00 97.50 666 LYS A O 1
ATOM 5645 N N . GLY A 1 667 ? -15.499 -16.310 4.510 1.00 97.25 667 GLY A N 1
ATOM 5646 C CA . GLY A 1 667 ? -16.451 -16.949 5.413 1.00 97.25 667 GLY A CA 1
ATOM 5647 C C . GLY A 1 667 ? -16.256 -18.459 5.580 1.00 97.25 667 GLY A C 1
ATOM 5648 O O . GLY A 1 667 ? -15.413 -19.092 4.943 1.00 97.25 667 GLY A O 1
ATOM 5649 N N . ALA A 1 668 ? -17.154 -19.061 6.357 1.00 96.06 668 ALA A N 1
ATOM 5650 C CA . ALA A 1 668 ? -17.361 -20.510 6.414 1.00 96.06 668 ALA A CA 1
ATOM 5651 C C . ALA A 1 668 ? -18.778 -20.862 5.934 1.00 96.06 668 ALA A C 1
ATOM 5653 O O . ALA A 1 668 ? -19.680 -20.032 6.010 1.00 96.06 668 ALA A O 1
ATOM 5654 N N . VAL A 1 669 ? -19.022 -22.094 5.473 1.00 94.88 669 VAL A N 1
ATOM 5655 C CA . VAL A 1 669 ? -20.362 -22.509 4.992 1.00 94.88 669 VAL A CA 1
ATOM 5656 C C . VAL A 1 669 ? -21.432 -22.328 6.085 1.00 94.88 669 VAL A C 1
ATOM 5658 O O . VAL A 1 669 ? -22.494 -21.762 5.831 1.00 94.88 669 VAL A O 1
ATOM 5661 N N . GLY A 1 670 ? -21.112 -22.701 7.330 1.00 91.88 670 GLY A N 1
ATOM 5662 C CA . GLY A 1 670 ? -21.970 -22.474 8.502 1.00 91.88 670 GLY A CA 1
ATOM 5663 C C . GLY A 1 670 ? -22.003 -21.030 9.029 1.00 91.88 670 GLY A C 1
ATOM 5664 O O . GLY A 1 670 ? -22.811 -20.734 9.899 1.00 91.88 670 GLY A O 1
ATOM 5665 N N . GLY A 1 671 ? -21.172 -20.131 8.489 1.00 95.56 671 GLY A N 1
ATOM 5666 C CA . GLY A 1 671 ? -20.909 -18.799 9.038 1.00 95.56 671 GLY A CA 1
ATOM 5667 C C . GLY A 1 671 ? -19.679 -18.792 9.952 1.00 95.56 671 GLY A C 1
ATOM 5668 O O . GLY A 1 671 ? -19.639 -19.500 10.951 1.00 95.56 671 GLY A O 1
ATOM 5669 N N . MET A 1 672 ? -18.666 -17.998 9.601 1.00 95.69 672 MET A N 1
ATOM 5670 C CA . MET A 1 672 ? -17.484 -17.753 10.434 1.00 95.69 672 MET A CA 1
ATOM 5671 C C . MET A 1 672 ? -17.798 -16.612 11.418 1.00 95.69 672 MET A C 1
ATOM 5673 O O . MET A 1 672 ? -18.182 -15.537 10.946 1.00 95.69 672 MET A O 1
ATOM 5677 N N . PRO A 1 673 ? -17.675 -16.810 12.744 1.00 94.88 673 PRO A N 1
ATOM 5678 C CA . PRO A 1 673 ? -18.012 -15.784 13.725 1.00 94.88 673 PRO A CA 1
ATOM 5679 C C . PRO A 1 673 ? -16.942 -14.687 13.797 1.00 94.88 673 PRO A C 1
ATOM 5681 O O . PRO A 1 673 ? -15.755 -14.958 13.979 1.00 94.88 673 PRO A O 1
ATOM 5684 N N . PHE A 1 674 ? -17.392 -13.438 13.744 1.00 95.06 674 PHE A N 1
ATOM 5685 C CA . PHE A 1 674 ? -16.612 -12.224 13.988 1.00 95.06 674 PHE A CA 1
ATOM 5686 C C . PHE A 1 674 ? -17.426 -11.248 14.845 1.00 95.06 674 PHE A C 1
ATOM 5688 O O . PHE A 1 674 ? -18.633 -11.429 15.024 1.00 95.06 674 PHE A O 1
ATOM 5695 N N . LYS A 1 675 ? -16.788 -10.192 15.359 1.00 92.31 675 LYS A N 1
ATOM 5696 C CA . LYS A 1 675 ? -17.473 -9.141 16.121 1.00 92.31 675 LYS A CA 1
ATOM 5697 C C . LYS A 1 675 ? -17.326 -7.795 15.413 1.00 92.31 675 LYS A C 1
ATOM 5699 O O . LYS A 1 675 ? -16.217 -7.327 15.155 1.00 92.31 675 LYS A O 1
ATOM 5704 N N . LEU A 1 676 ? -18.459 -7.184 15.080 1.00 95.75 676 LEU A N 1
ATOM 5705 C CA . LEU A 1 676 ? -18.540 -5.814 14.591 1.00 95.75 676 LEU A CA 1
ATOM 5706 C C . LEU A 1 676 ? -18.562 -4.862 15.793 1.00 95.75 676 LEU A C 1
ATOM 5708 O O . LEU A 1 676 ? -19.276 -5.111 16.765 1.00 95.75 676 LEU A O 1
ATOM 5712 N N . TYR A 1 677 ? -17.819 -3.766 15.718 1.00 95.56 677 TYR A N 1
ATOM 5713 C CA . TYR A 1 677 ? -17.803 -2.703 16.717 1.00 95.56 677 TYR A CA 1
ATOM 5714 C C . TYR A 1 677 ? -18.186 -1.377 16.059 1.00 95.56 677 TYR A C 1
ATOM 5716 O O . TYR A 1 677 ? -17.553 -0.951 15.094 1.00 95.56 677 TYR A O 1
ATOM 5724 N N . VAL A 1 678 ? -19.229 -0.733 16.577 1.00 98.00 678 VAL A N 1
ATOM 5725 C CA . VAL A 1 678 ? -19.702 0.580 16.126 1.00 98.00 678 VAL A CA 1
ATOM 5726 C C . VAL A 1 678 ? -19.456 1.593 17.234 1.00 98.00 678 VAL A C 1
ATOM 5728 O O . VAL A 1 678 ? -19.826 1.374 18.388 1.00 98.00 678 VAL A O 1
ATOM 5731 N N . PHE A 1 679 ? -18.856 2.723 16.874 1.00 98.06 679 PHE A N 1
ATOM 5732 C CA . PHE A 1 679 ? -18.585 3.823 17.790 1.00 98.06 679 PHE A CA 1
ATOM 5733 C C . PHE A 1 679 ? -19.038 5.150 17.193 1.00 98.06 679 PHE A C 1
ATOM 5735 O O . PHE A 1 679 ? -18.729 5.457 16.039 1.00 98.06 679 PHE A O 1
ATOM 5742 N N . ILE A 1 680 ? -19.751 5.943 17.996 1.00 98.50 680 ILE A N 1
ATOM 5743 C CA . ILE A 1 680 ? -20.236 7.269 17.613 1.00 98.50 680 ILE A CA 1
ATOM 5744 C C . ILE A 1 680 ? -19.661 8.318 18.564 1.00 98.50 680 ILE A C 1
ATOM 5746 O O . ILE A 1 680 ? -19.807 8.196 19.776 1.00 98.50 680 ILE A O 1
ATOM 5750 N N . TYR A 1 681 ? -19.044 9.375 18.042 1.00 97.50 681 TYR A N 1
ATOM 5751 C CA . TYR A 1 681 ? -18.453 10.457 18.843 1.00 97.50 681 TYR A CA 1
ATOM 5752 C C . TYR A 1 681 ? -18.757 11.842 18.249 1.00 97.50 681 TYR A C 1
ATOM 5754 O O . TYR A 1 681 ? -19.164 11.927 17.088 1.00 97.50 681 TYR A O 1
ATOM 5762 N N . PRO A 1 682 ? -18.608 12.943 19.013 1.00 96.25 682 PRO A N 1
ATOM 5763 C CA . PRO A 1 682 ? -18.892 14.284 18.505 1.00 96.25 682 PRO A CA 1
ATOM 5764 C C . PRO A 1 682 ? -18.035 14.623 17.283 1.00 96.25 682 PRO A C 1
ATOM 5766 O O . PRO A 1 682 ? -16.820 14.428 17.306 1.00 96.25 682 PRO A O 1
ATOM 5769 N N . PHE A 1 683 ? -18.661 15.156 16.233 1.00 94.94 683 PHE A N 1
ATOM 5770 C CA . PHE A 1 683 ? -17.943 15.691 15.079 1.00 94.94 683 PHE A CA 1
ATOM 5771 C C . PHE A 1 683 ? -17.708 17.192 15.257 1.00 94.94 683 PHE A C 1
ATOM 5773 O O . PHE A 1 683 ? -18.637 17.946 15.551 1.00 94.94 683 PHE A O 1
ATOM 5780 N N . GLU A 1 684 ? -16.463 17.625 15.070 1.00 91.38 684 GLU A N 1
ATOM 5781 C CA . GLU A 1 684 ? -16.044 19.018 15.217 1.00 91.38 684 GLU A CA 1
ATOM 5782 C C . GLU A 1 684 ? -15.547 19.556 13.867 1.00 91.38 684 GLU A C 1
ATOM 5784 O O . GLU A 1 684 ? -14.397 19.343 13.479 1.00 91.38 684 GLU A O 1
ATOM 5789 N N . GLU A 1 685 ? -16.408 20.287 13.151 1.00 87.75 685 GLU A N 1
ATOM 5790 C CA . GLU A 1 685 ? -16.079 20.882 11.842 1.00 87.75 685 GLU A CA 1
ATOM 5791 C C . GLU A 1 685 ? -14.819 21.763 11.904 1.00 87.75 685 GLU A C 1
ATOM 5793 O O . GLU A 1 685 ? -13.975 21.700 11.017 1.00 87.75 685 GLU A O 1
ATOM 5798 N N . SER A 1 686 ? -14.622 22.502 13.001 1.00 89.38 686 SER A N 1
ATOM 5799 C CA . SER A 1 686 ? -13.449 23.359 13.229 1.00 89.38 686 SER A CA 1
ATOM 5800 C C . SER A 1 686 ? -12.120 22.613 13.415 1.00 89.38 686 SER A C 1
ATOM 5802 O O . SER A 1 686 ? -11.066 23.244 13.345 1.00 89.38 686 SER A O 1
ATOM 5804 N N . LYS A 1 687 ? -12.148 21.296 13.658 1.00 87.56 687 LYS A N 1
ATOM 5805 C CA . LYS A 1 687 ? -10.961 20.424 13.743 1.00 87.56 687 LYS A CA 1
ATOM 5806 C C . LYS A 1 687 ? -10.777 19.549 12.504 1.00 87.56 687 LYS A C 1
ATOM 5808 O O . LYS A 1 687 ? -9.835 18.761 12.458 1.00 87.56 687 LYS A O 1
ATOM 5813 N N . THR A 1 688 ? -11.674 19.658 11.526 1.00 89.31 688 THR A N 1
ATOM 5814 C CA . THR A 1 688 ? -11.668 18.796 10.347 1.00 89.31 688 THR A CA 1
ATOM 5815 C C . THR A 1 688 ? -10.807 19.404 9.244 1.00 89.31 688 THR A C 1
ATOM 5817 O O . THR A 1 688 ? -11.071 20.508 8.771 1.00 89.31 688 THR A O 1
ATOM 5820 N N . THR A 1 689 ? -9.789 18.669 8.807 1.00 88.75 689 THR A N 1
ATOM 5821 C CA . THR A 1 689 ? -8.958 18.990 7.643 1.00 88.75 689 THR A CA 1
ATOM 5822 C C . THR A 1 689 ? -9.132 17.929 6.562 1.00 88.75 689 THR A C 1
ATOM 5824 O O . THR A 1 689 ? -9.373 16.754 6.843 1.00 88.75 689 THR A O 1
ATOM 5827 N N . PHE A 1 690 ? -8.989 18.337 5.304 1.00 87.94 690 PHE A N 1
ATOM 5828 C CA . PHE A 1 690 ? -8.977 17.423 4.166 1.00 87.94 690 PHE A CA 1
ATOM 5829 C C . PHE A 1 690 ? -7.563 17.358 3.604 1.00 87.94 690 PHE A C 1
ATOM 5831 O O . PHE A 1 690 ? -6.963 18.390 3.308 1.00 87.94 690 PHE A O 1
ATOM 5838 N N . PHE A 1 691 ? -7.035 16.146 3.477 1.00 86.00 691 PHE A N 1
ATOM 5839 C CA . PHE A 1 691 ? -5.758 15.887 2.827 1.00 86.00 691 PHE A CA 1
ATOM 5840 C C . PHE A 1 691 ? -6.035 15.307 1.445 1.00 86.00 691 PHE A C 1
ATOM 5842 O O . PHE A 1 691 ? -6.687 14.271 1.332 1.00 86.00 691 PHE A O 1
ATOM 5849 N N . ASP A 1 692 ? -5.580 15.992 0.401 1.00 86.75 692 ASP A N 1
ATOM 5850 C CA . ASP A 1 692 ? -5.742 15.550 -0.981 1.00 86.75 692 ASP A CA 1
ATOM 5851 C C . ASP A 1 692 ? -4.577 14.627 -1.351 1.00 86.75 692 ASP A C 1
ATOM 5853 O O . ASP A 1 692 ? -3.453 15.078 -1.568 1.00 86.75 692 ASP A O 1
ATOM 5857 N N . PHE A 1 693 ? -4.819 13.317 -1.322 1.00 87.19 693 PHE A N 1
ATOM 5858 C CA . PHE A 1 693 ? -3.781 12.319 -1.549 1.00 87.19 693 PHE A CA 1
ATOM 5859 C C . PHE A 1 693 ? -3.712 11.898 -3.020 1.00 87.19 693 PHE A C 1
ATOM 5861 O O . PHE A 1 693 ? -4.730 11.481 -3.580 1.00 87.19 693 PHE A O 1
ATOM 5868 N N . PRO A 1 694 ? -2.517 11.879 -3.639 1.00 83.56 694 PRO A N 1
ATOM 5869 C CA . PRO A 1 694 ? -2.340 11.333 -4.980 1.00 83.56 694 PRO A CA 1
ATOM 5870 C C . PRO A 1 694 ? -2.936 9.927 -5.109 1.00 83.56 694 PRO A C 1
ATOM 5872 O O . PRO A 1 694 ? -2.664 9.058 -4.282 1.00 83.56 694 PRO A O 1
ATOM 5875 N N . MET A 1 695 ? -3.756 9.703 -6.140 1.00 83.50 695 MET A N 1
ATOM 5876 C CA . MET A 1 695 ? -4.567 8.492 -6.387 1.00 83.50 695 MET A CA 1
ATOM 5877 C C . MET A 1 695 ? -5.651 8.167 -5.335 1.00 83.50 695 MET A C 1
ATOM 5879 O O . MET A 1 695 ? -6.707 7.668 -5.715 1.00 83.50 695 MET A O 1
ATOM 5883 N N . PHE A 1 696 ? -5.443 8.429 -4.043 1.00 85.31 696 PHE A N 1
ATOM 5884 C CA . PHE A 1 696 ? -6.394 8.081 -2.971 1.00 85.31 696 PHE A CA 1
ATOM 5885 C C . PHE A 1 696 ? -7.469 9.159 -2.711 1.00 85.31 696 PHE A C 1
ATOM 5887 O O . PHE A 1 696 ? -8.473 8.876 -2.056 1.00 85.31 696 PHE A O 1
ATOM 5894 N N . GLY A 1 697 ? -7.301 10.358 -3.275 1.00 84.94 697 GLY A N 1
ATOM 5895 C CA . GLY A 1 697 ? -8.246 11.474 -3.222 1.00 84.94 697 GLY A CA 1
ATOM 5896 C C . GLY A 1 697 ? -8.296 12.197 -1.873 1.00 84.94 697 GLY A C 1
ATOM 5897 O O . GLY A 1 697 ? -7.454 11.996 -0.994 1.00 84.94 697 GLY A O 1
ATOM 5898 N N . LYS A 1 698 ? -9.311 13.053 -1.703 1.00 85.31 698 LYS A N 1
ATOM 5899 C CA . LYS A 1 698 ? -9.548 13.830 -0.476 1.00 85.31 698 LYS A CA 1
ATOM 5900 C C . LYS A 1 698 ? -9.925 12.909 0.696 1.00 85.31 698 LYS A C 1
ATOM 5902 O O . LYS A 1 698 ? -11.062 12.452 0.792 1.00 85.31 698 LYS A O 1
ATOM 5907 N N . MET A 1 699 ? -9.001 12.687 1.629 1.00 84.62 699 MET A N 1
ATOM 5908 C CA . MET A 1 699 ? -9.253 11.991 2.895 1.00 84.62 699 MET A CA 1
ATOM 5909 C C . MET A 1 699 ? -9.586 12.989 4.010 1.00 84.62 699 MET A C 1
ATOM 5911 O O . MET A 1 699 ? -8.867 13.965 4.226 1.00 84.62 699 MET A O 1
ATOM 5915 N N . MET A 1 700 ? -10.655 12.711 4.760 1.00 87.19 700 MET A N 1
ATOM 5916 C CA . MET A 1 700 ? -11.070 13.514 5.912 1.00 87.19 700 MET A CA 1
ATOM 5917 C C . MET A 1 700 ? -10.320 13.110 7.193 1.00 87.19 700 MET A C 1
ATOM 5919 O O . MET A 1 700 ? -10.480 11.996 7.714 1.00 87.19 700 MET A O 1
ATOM 5923 N N . TYR A 1 701 ? -9.569 14.056 7.750 1.00 89.12 701 TYR A N 1
ATOM 5924 C CA . TYR A 1 701 ? -8.951 13.969 9.068 1.00 89.12 701 TYR A CA 1
ATOM 5925 C C . TYR A 1 701 ? -9.715 14.856 10.057 1.00 89.12 701 TYR A C 1
ATOM 5927 O O . TYR A 1 701 ? -9.817 16.062 9.883 1.00 89.12 701 TYR A O 1
ATOM 5935 N N . ASP A 1 702 ? -10.276 14.255 11.099 1.00 89.62 702 ASP A N 1
ATOM 5936 C CA . ASP A 1 702 ? -11.216 14.870 12.047 1.00 89.62 702 ASP A CA 1
ATOM 5937 C C . ASP A 1 702 ? -10.550 15.283 13.374 1.00 89.62 702 ASP A C 1
ATOM 5939 O O . ASP A 1 702 ? -11.200 15.365 14.417 1.00 89.62 702 ASP A O 1
ATOM 5943 N N . GLY A 1 703 ? -9.227 15.478 13.367 1.00 89.00 703 GLY A N 1
ATOM 5944 C CA . GLY A 1 703 ? -8.449 15.784 14.571 1.00 89.00 703 GLY A CA 1
ATOM 5945 C C . GLY A 1 703 ? -8.347 14.624 15.573 1.00 89.00 703 GLY A C 1
ATOM 5946 O O . GLY A 1 703 ? -7.989 14.846 16.731 1.00 89.00 703 GLY A O 1
ATOM 5947 N N . LYS A 1 704 ? -8.678 13.396 15.154 1.00 93.25 704 LYS A N 1
ATOM 5948 C CA . LYS A 1 704 ? -8.549 12.159 15.938 1.00 93.25 704 LYS A CA 1
ATOM 5949 C C . LYS A 1 704 ? -7.517 11.229 15.290 1.00 93.25 704 LYS A C 1
ATOM 5951 O O . LYS A 1 704 ? -7.496 11.165 14.061 1.00 93.25 704 LYS A O 1
ATOM 5956 N N . PRO A 1 705 ? -6.745 10.455 16.079 1.00 93.25 705 PRO A N 1
ATOM 5957 C CA . PRO A 1 705 ? -5.811 9.471 15.539 1.00 93.25 705 PRO A CA 1
ATOM 5958 C C . PRO A 1 705 ? -6.463 8.485 14.560 1.00 93.25 705 PRO A C 1
ATOM 5960 O O . PRO A 1 705 ? -7.662 8.166 14.651 1.00 93.25 705 PRO A O 1
ATOM 5963 N N . PHE A 1 706 ? -5.663 7.947 13.643 1.00 94.31 706 PHE A N 1
ATOM 5964 C CA . PHE A 1 706 ? -6.095 6.835 12.799 1.00 94.31 706 PHE A CA 1
ATOM 5965 C C . PHE A 1 706 ? -6.363 5.592 13.664 1.00 94.31 706 PHE A C 1
ATOM 5967 O O . PHE A 1 706 ? -5.572 5.262 14.546 1.00 94.31 706 PHE A O 1
ATOM 5974 N N . GLY A 1 707 ? -7.509 4.932 13.454 1.00 94.56 707 GLY A N 1
ATOM 5975 C CA . GLY A 1 707 ? -7.992 3.832 14.300 1.00 94.56 707 GLY A CA 1
ATOM 5976 C C . GLY A 1 707 ? -8.739 4.221 15.590 1.00 94.56 707 GLY A C 1
ATOM 5977 O O . GLY A 1 707 ? -9.254 3.326 16.254 1.00 94.56 707 GLY A O 1
ATOM 5978 N N . PHE A 1 708 ? -8.851 5.508 15.961 1.00 96.12 708 PHE A N 1
ATOM 5979 C CA . PHE A 1 708 ? -9.588 5.951 17.165 1.00 96.12 708 PHE A CA 1
ATOM 5980 C C . PHE A 1 708 ? -11.009 5.342 17.245 1.00 96.12 708 PHE A C 1
ATOM 5982 O O . PHE A 1 708 ? -11.752 5.454 16.270 1.00 96.12 708 PHE A O 1
ATOM 5989 N N . PRO A 1 709 ? -11.430 4.722 18.369 1.00 95.19 709 PRO A N 1
ATOM 5990 C CA . PRO A 1 709 ? -10.818 4.718 19.701 1.00 95.19 709 PRO A CA 1
ATOM 5991 C C . PRO A 1 709 ? -9.939 3.484 19.970 1.00 95.19 709 PRO A C 1
ATOM 5993 O O . PRO A 1 709 ? -9.461 3.302 21.088 1.00 95.19 709 PRO A O 1
ATOM 5996 N N . LEU A 1 710 ? -9.737 2.636 18.959 1.00 94.94 710 LEU A N 1
ATOM 5997 C CA . LEU A 1 710 ? -8.912 1.429 18.984 1.00 94.94 710 LEU A CA 1
ATOM 5998 C C . LEU A 1 710 ? -7.497 1.695 18.437 1.00 94.94 710 LEU A C 1
ATOM 6000 O O . LEU A 1 710 ? -6.861 0.805 17.888 1.00 94.94 710 LEU A O 1
ATOM 6004 N N . ASP A 1 711 ? -6.973 2.915 18.578 1.00 95.00 711 ASP A N 1
ATOM 6005 C CA . ASP A 1 711 ? -5.581 3.228 18.234 1.00 95.00 711 ASP A CA 1
ATOM 6006 C C . ASP A 1 711 ? -4.609 3.000 19.407 1.00 95.00 711 ASP A C 1
ATOM 6008 O O . ASP A 1 711 ? -3.393 3.082 19.215 1.00 95.00 711 ASP A O 1
ATOM 6012 N N . LYS A 1 712 ? -5.126 2.742 20.618 1.00 93.56 712 LYS A N 1
ATOM 6013 C CA . LYS A 1 712 ? -4.363 2.429 21.837 1.00 93.56 712 LYS A CA 1
ATOM 6014 C C . LYS A 1 712 ? -5.211 1.612 22.834 1.00 93.56 712 LYS A C 1
ATOM 6016 O O . LYS A 1 712 ? -6.434 1.580 22.693 1.00 93.56 712 LYS A O 1
ATOM 6021 N N . PRO A 1 713 ? -4.616 1.001 23.879 1.00 91.50 713 PRO A N 1
ATOM 6022 C CA . PRO A 1 713 ? -5.372 0.261 24.889 1.00 91.50 713 PRO A CA 1
ATOM 6023 C C . PRO A 1 713 ? -6.397 1.139 25.629 1.00 91.50 713 PRO A C 1
ATOM 6025 O O . PRO A 1 713 ? -6.065 2.198 26.173 1.00 91.50 713 PRO A O 1
ATOM 6028 N N . MET A 1 714 ? -7.643 0.666 25.709 1.00 89.94 714 MET A N 1
ATOM 6029 C CA . MET A 1 714 ? -8.745 1.333 26.410 1.00 89.94 714 MET A CA 1
ATOM 6030 C C . MET A 1 714 ? -9.193 0.530 27.636 1.00 89.94 714 MET A C 1
ATOM 6032 O O . MET A 1 714 ? -9.158 -0.699 27.631 1.00 89.94 714 MET A O 1
ATOM 6036 N N . LYS A 1 715 ? -9.611 1.217 28.709 1.00 88.88 715 LYS A N 1
ATOM 6037 C CA . LYS A 1 715 ? -10.026 0.543 29.948 1.00 88.88 715 LYS A CA 1
ATOM 6038 C C . LYS A 1 715 ? -11.328 -0.253 29.725 1.00 88.88 715 LYS A C 1
ATOM 6040 O O . LYS A 1 715 ? -12.268 0.321 29.177 1.00 88.88 715 LYS A O 1
ATOM 6045 N N . PRO A 1 716 ? -11.415 -1.510 30.206 1.00 87.12 716 PRO A N 1
ATOM 6046 C CA . PRO A 1 716 ? -12.532 -2.429 29.958 1.00 87.12 716 PRO A CA 1
ATOM 6047 C C . PRO A 1 716 ? -13.950 -1.842 30.085 1.00 87.12 716 PRO A C 1
ATOM 6049 O O . PRO A 1 716 ? -14.782 -2.019 29.208 1.00 87.12 716 PRO A O 1
ATOM 6052 N N . TRP A 1 717 ? -14.227 -1.082 31.144 1.00 86.75 717 TRP A N 1
ATOM 6053 C CA . TRP A 1 717 ? -15.560 -0.529 31.439 1.00 86.75 717 TRP A CA 1
ATOM 6054 C C . TRP A 1 717 ? -15.972 0.680 30.578 1.00 86.75 717 TRP A C 1
ATOM 6056 O O . TRP A 1 717 ? -17.033 1.259 30.806 1.00 86.75 717 TRP A O 1
ATOM 6066 N N . PHE A 1 718 ? -15.138 1.132 29.635 1.00 90.62 718 PHE A N 1
ATOM 6067 C CA . PHE A 1 718 ? -15.559 2.141 28.656 1.00 90.62 718 PHE A CA 1
ATOM 6068 C C . PHE A 1 718 ? -16.258 1.532 27.441 1.00 90.62 718 PHE A C 1
ATOM 6070 O O . PHE A 1 718 ? -16.966 2.253 26.748 1.00 90.62 718 PHE A O 1
ATOM 6077 N N . PHE A 1 719 ? -16.129 0.222 27.217 1.00 88.06 719 PHE A N 1
ATOM 6078 C CA . PHE A 1 719 ? -16.850 -0.479 26.154 1.00 88.06 719 PHE A CA 1
ATOM 6079 C C . PHE A 1 719 ? -18.373 -0.541 26.394 1.00 88.06 719 PHE A C 1
ATOM 6081 O O . PHE A 1 719 ? -19.121 -0.688 25.434 1.00 88.06 719 PHE A O 1
ATOM 6088 N N . ASP A 1 720 ? -18.821 -0.310 27.636 1.00 87.75 720 ASP A N 1
ATOM 6089 C CA . ASP A 1 720 ? -20.234 -0.219 28.042 1.00 87.75 720 ASP A CA 1
ATOM 6090 C C . ASP A 1 720 ? -20.837 1.203 27.896 1.00 87.75 720 ASP A C 1
ATOM 6092 O O . ASP A 1 720 ? -21.922 1.489 28.411 1.00 87.75 720 ASP A O 1
ATOM 6096 N N . LEU A 1 721 ? -20.132 2.152 27.263 1.00 94.75 721 LEU A N 1
ATOM 6097 C CA . LEU A 1 721 ? -20.657 3.505 27.033 1.00 94.75 721 LEU A CA 1
ATOM 6098 C C . LEU A 1 721 ? -21.802 3.486 26.009 1.00 94.75 721 LEU A C 1
ATOM 6100 O O . LEU A 1 721 ? -21.711 2.833 24.979 1.00 94.75 721 LEU A O 1
ATOM 6104 N N . ASN A 1 722 ? -22.851 4.284 26.247 1.00 96.94 722 ASN A N 1
ATOM 6105 C CA . ASN A 1 722 ? -24.071 4.320 25.418 1.00 96.94 722 ASN A CA 1
ATOM 6106 C C . ASN A 1 722 ? -23.820 4.526 23.909 1.00 96.94 722 ASN A C 1
ATOM 6108 O O . ASN A 1 722 ? -24.634 4.123 23.084 1.00 96.94 722 ASN A O 1
ATOM 6112 N N . ASN A 1 723 ? -22.726 5.196 23.547 1.00 98.06 723 ASN A N 1
ATOM 6113 C CA . ASN A 1 723 ? -22.337 5.514 22.175 1.00 98.06 723 ASN A CA 1
ATOM 6114 C C . ASN A 1 723 ? -21.315 4.520 21.571 1.00 98.06 723 ASN A C 1
ATOM 6116 O O . ASN A 1 723 ? -20.680 4.821 20.559 1.00 98.06 723 ASN A O 1
ATOM 6120 N N . MET A 1 724 ? -21.172 3.344 22.187 1.00 96.06 724 MET A N 1
ATOM 6121 C CA . MET A 1 724 ? -20.434 2.172 21.711 1.00 96.06 724 MET A CA 1
ATOM 6122 C C . MET A 1 724 ? -21.382 0.973 21.610 1.00 96.06 724 MET A C 1
ATOM 6124 O O . MET A 1 724 ? -22.304 0.839 22.411 1.00 96.06 724 MET A O 1
ATOM 6128 N N . PHE A 1 725 ? -21.170 0.099 20.627 1.00 95.25 725 PHE A N 1
ATOM 6129 C CA . PHE A 1 725 ? -21.984 -1.103 20.452 1.00 95.25 725 PHE A CA 1
ATOM 6130 C C . PHE A 1 725 ? -21.175 -2.232 19.811 1.00 95.25 725 PHE A C 1
ATOM 6132 O O . PHE A 1 725 ? -20.445 -2.003 18.845 1.00 95.25 725 PHE A O 1
ATOM 6139 N N . PHE A 1 726 ? -21.344 -3.455 20.313 1.00 92.38 726 PHE A N 1
ATOM 6140 C CA . PHE A 1 726 ? -20.784 -4.667 19.717 1.00 92.38 726 PHE A CA 1
ATOM 6141 C C . PHE A 1 726 ? -21.895 -5.549 19.153 1.00 92.38 726 PHE A C 1
ATOM 6143 O O . PHE A 1 726 ? -22.926 -5.747 19.794 1.00 92.38 726 PHE A O 1
ATOM 6150 N N . LYS A 1 727 ? -21.677 -6.102 17.959 1.00 93.88 727 LYS A N 1
ATOM 6151 C CA . LYS A 1 727 ? -22.601 -7.030 17.305 1.00 93.88 727 LYS A CA 1
ATOM 6152 C C . LYS A 1 727 ? -21.847 -8.257 16.821 1.00 93.88 727 LYS A C 1
ATOM 6154 O O . LYS A 1 727 ? -20.929 -8.136 16.015 1.00 93.88 727 LYS A O 1
ATOM 6159 N N . ASP A 1 728 ? -22.266 -9.431 17.270 1.00 93.94 728 ASP A N 1
ATOM 6160 C CA . ASP A 1 728 ? -21.762 -10.684 16.714 1.00 93.94 728 ASP A CA 1
ATOM 6161 C C . ASP A 1 728 ? -22.320 -10.869 15.302 1.00 93.94 728 ASP A C 1
ATOM 6163 O O . ASP A 1 728 ? -23.523 -10.713 15.062 1.00 93.94 728 ASP A O 1
ATOM 6167 N N . VAL A 1 729 ? -21.435 -11.168 14.356 1.00 96.69 729 VAL A N 1
ATOM 6168 C CA . VAL A 1 729 ? -21.751 -11.311 12.935 1.00 96.69 729 VAL A CA 1
ATOM 6169 C C . VAL A 1 729 ? -21.146 -12.599 12.390 1.00 96.69 729 VAL A C 1
ATOM 6171 O O . VAL A 1 729 ? -20.074 -13.031 12.807 1.00 96.69 729 VAL A O 1
ATOM 6174 N N . TYR A 1 730 ? -21.838 -13.218 11.436 1.00 97.56 730 TYR A N 1
ATOM 6175 C CA . TYR A 1 730 ? -21.438 -14.493 10.846 1.00 97.56 730 TYR A CA 1
ATOM 6176 C C . TYR A 1 730 ? -21.196 -14.302 9.353 1.00 97.56 730 TYR A C 1
ATOM 6178 O O . TYR A 1 730 ? -22.122 -13.998 8.601 1.00 97.56 730 TYR A O 1
ATOM 6186 N N . ILE A 1 731 ? -19.948 -14.474 8.917 1.00 98.50 731 ILE A N 1
ATOM 6187 C CA . ILE A 1 731 ? -19.573 -14.344 7.507 1.00 98.50 731 ILE A CA 1
ATOM 6188 C C . ILE A 1 731 ? -19.698 -15.712 6.846 1.00 98.50 731 ILE A C 1
ATOM 6190 O O . ILE A 1 731 ? -18.941 -16.643 7.133 1.00 98.50 731 ILE A O 1
ATOM 6194 N N . HIS A 1 732 ? -20.683 -15.851 5.966 1.00 98.50 732 HIS A N 1
ATOM 6195 C CA . HIS A 1 732 ? -20.925 -17.087 5.236 1.00 98.50 732 HIS A CA 1
ATOM 6196 C C . HIS A 1 732 ? -20.030 -17.190 3.998 1.00 98.50 732 HIS A C 1
ATOM 6198 O O . HIS A 1 732 ? -19.627 -16.181 3.415 1.00 98.50 732 HIS A O 1
ATOM 6204 N N . TYR A 1 733 ? -19.754 -18.418 3.567 1.00 97.88 733 TYR A N 1
ATOM 6205 C CA . TYR A 1 733 ? -19.092 -18.709 2.298 1.00 97.88 733 TYR A CA 1
ATOM 6206 C C . TYR A 1 733 ? -20.038 -19.464 1.366 1.00 97.88 733 TYR A C 1
ATOM 6208 O O . TYR A 1 733 ? -20.517 -20.550 1.700 1.00 97.88 733 TYR A O 1
ATOM 6216 N N . ASP A 1 734 ? -20.308 -18.876 0.203 1.00 96.75 734 ASP A N 1
ATOM 6217 C CA . ASP A 1 734 ? -21.122 -19.457 -0.862 1.00 96.75 734 ASP A CA 1
ATOM 6218 C C . ASP A 1 734 ? -20.286 -20.488 -1.628 1.00 96.75 734 ASP A C 1
ATOM 6220 O O . ASP A 1 734 ? -19.651 -20.208 -2.655 1.00 96.75 734 ASP A O 1
ATOM 6224 N N . LYS A 1 735 ? -20.216 -21.688 -1.044 1.00 91.25 735 LYS A N 1
ATOM 6225 C CA . LYS A 1 735 ? -19.475 -22.806 -1.619 1.00 91.25 735 LYS A CA 1
ATOM 6226 C C . LYS A 1 735 ? -20.078 -23.233 -2.954 1.00 91.25 735 LYS A C 1
ATOM 6228 O O . LYS A 1 735 ? -19.311 -23.471 -3.872 1.00 91.25 735 LYS A O 1
ATOM 6233 N N . ASP A 1 736 ? -21.401 -23.265 -3.088 1.00 87.31 736 ASP A N 1
ATOM 6234 C CA . ASP A 1 736 ? -22.062 -23.745 -4.306 1.00 87.31 736 ASP A CA 1
ATOM 6235 C C . ASP A 1 736 ? -21.784 -22.820 -5.500 1.00 87.31 736 ASP A C 1
ATOM 6237 O O . ASP A 1 736 ? -21.430 -23.299 -6.577 1.00 87.31 736 ASP A O 1
ATOM 6241 N N . TYR A 1 737 ? -21.834 -21.493 -5.309 1.00 85.88 737 TYR A N 1
ATOM 6242 C CA . TYR A 1 737 ? -21.393 -20.536 -6.331 1.00 85.88 737 TYR A CA 1
ATOM 6243 C C . TYR A 1 737 ? -19.914 -20.732 -6.689 1.00 85.88 737 TYR A C 1
ATOM 6245 O O . TYR A 1 737 ? -19.554 -20.741 -7.869 1.00 85.88 737 TYR A O 1
ATOM 6253 N N . SER A 1 738 ? -19.058 -20.876 -5.675 1.00 83.62 738 SER A N 1
ATOM 6254 C CA . SER A 1 738 ? -17.609 -21.000 -5.858 1.00 83.62 738 SER A CA 1
ATOM 6255 C C . SER A 1 738 ? -17.253 -22.290 -6.606 1.00 83.62 738 SER A C 1
ATOM 6257 O O . SER A 1 738 ? -16.507 -22.253 -7.583 1.00 83.62 738 SER A O 1
ATOM 6259 N N . ASP A 1 739 ? -17.842 -23.416 -6.203 1.00 79.00 739 ASP A N 1
ATOM 6260 C CA . ASP A 1 739 ? -17.642 -24.729 -6.806 1.00 79.00 739 ASP A CA 1
ATOM 6261 C C . ASP A 1 739 ? -18.261 -24.800 -8.210 1.00 79.00 739 ASP A C 1
ATOM 6263 O O . ASP A 1 739 ? -17.624 -25.350 -9.100 1.00 79.00 739 ASP A O 1
ATOM 6267 N N . TYR A 1 740 ? -19.418 -24.183 -8.478 1.00 70.06 740 TYR A N 1
ATOM 6268 C CA . TYR A 1 740 ? -19.970 -24.088 -9.840 1.00 70.06 740 TYR A CA 1
ATOM 6269 C C . TYR A 1 740 ? -18.979 -23.413 -10.802 1.00 70.06 740 TYR A C 1
ATOM 6271 O O . TYR A 1 740 ? -18.670 -23.952 -11.868 1.00 70.06 740 TYR A O 1
ATOM 6279 N N . HIS A 1 741 ? -18.414 -22.268 -10.405 1.00 63.72 741 HIS A N 1
ATOM 6280 C CA . HIS A 1 741 ? -17.448 -21.542 -11.232 1.00 63.72 741 HIS A CA 1
ATOM 6281 C C . HIS A 1 741 ? -16.072 -22.222 -11.298 1.00 63.72 741 HIS A C 1
ATOM 6283 O O . HIS A 1 741 ? -15.333 -21.976 -12.252 1.00 63.72 741 HIS A O 1
ATOM 6289 N N . TYR A 1 742 ? -15.715 -23.064 -10.324 1.00 60.12 742 TYR A N 1
ATOM 6290 C CA . TYR A 1 742 ? -14.428 -23.767 -10.260 1.00 60.12 742 TYR A CA 1
ATOM 6291 C C . TYR A 1 742 ? -14.456 -25.147 -10.948 1.00 60.12 742 TYR A C 1
ATOM 6293 O O . TYR A 1 742 ? -13.519 -25.496 -11.666 1.00 60.12 742 TYR A O 1
ATOM 6301 N N . TYR A 1 743 ? -15.533 -25.925 -10.788 1.00 48.25 743 TYR A N 1
ATOM 6302 C CA . TYR A 1 743 ? -15.637 -27.315 -11.253 1.00 48.25 743 TYR A CA 1
ATOM 6303 C C . TYR A 1 743 ? -16.237 -27.498 -12.649 1.00 48.25 743 TYR A C 1
ATOM 6305 O O . TYR A 1 743 ? -15.908 -28.499 -13.283 1.00 48.25 743 TYR A O 1
ATOM 6313 N N . HIS A 1 744 ? -16.956 -26.522 -13.225 1.00 46.28 744 HIS A N 1
ATOM 6314 C CA . HIS A 1 744 ? -17.297 -26.561 -14.665 1.00 46.28 744 HIS A CA 1
ATOM 6315 C C . HIS A 1 744 ? -16.059 -26.585 -15.594 1.00 46.28 744 HIS A C 1
ATOM 6317 O O . HIS A 1 744 ? -16.174 -26.831 -16.799 1.00 46.28 744 HIS A O 1
ATOM 6323 N N . LYS A 1 745 ? -14.863 -26.373 -15.027 1.00 43.59 745 LYS A N 1
ATOM 6324 C CA . LYS A 1 745 ? -13.561 -26.593 -15.658 1.00 43.59 745 LYS A CA 1
ATOM 6325 C C . LYS A 1 745 ? -13.178 -28.074 -15.775 1.00 43.59 745 LYS A C 1
ATOM 6327 O O . LYS A 1 745 ? -12.578 -28.443 -16.781 1.00 43.59 745 LYS A O 1
ATOM 6332 N N . TYR A 1 746 ? -13.505 -28.918 -14.792 1.00 38.84 746 TYR A N 1
ATOM 6333 C CA . TYR A 1 746 ? -13.037 -30.309 -14.762 1.00 38.84 746 TYR A CA 1
ATOM 6334 C C . TYR A 1 746 ? -13.683 -31.162 -15.856 1.00 38.84 746 TYR A C 1
ATOM 6336 O O . TYR A 1 746 ? -12.939 -31.792 -16.601 1.00 38.84 746 TYR A O 1
ATOM 6344 N N . ASP A 1 747 ? -15.005 -31.108 -16.050 1.00 35.91 747 ASP A N 1
ATOM 6345 C CA . ASP A 1 747 ? -15.668 -31.873 -17.123 1.00 35.91 747 ASP A CA 1
ATOM 6346 C C . ASP A 1 747 ? -15.202 -31.441 -18.524 1.00 35.91 747 ASP A C 1
ATOM 6348 O O . ASP A 1 747 ? -14.885 -32.278 -19.371 1.00 35.91 747 ASP A O 1
ATOM 6352 N N . ASN A 1 748 ? -15.062 -30.132 -18.765 1.00 40.16 748 ASN A N 1
ATOM 6353 C CA . ASN A 1 748 ? -14.566 -29.615 -20.046 1.00 40.16 748 ASN A CA 1
ATOM 6354 C C . ASN A 1 748 ? -13.086 -29.948 -20.296 1.00 40.16 748 ASN A C 1
ATOM 6356 O O . ASN A 1 748 ? -12.692 -30.178 -21.442 1.00 40.16 748 ASN A O 1
ATOM 6360 N N . MET A 1 749 ? -12.251 -29.976 -19.253 1.00 38.09 749 MET A N 1
ATOM 6361 C CA . MET A 1 749 ? -10.832 -30.303 -19.390 1.00 38.09 749 MET A CA 1
ATOM 6362 C C . MET A 1 749 ? -10.598 -31.815 -19.498 1.00 38.09 749 MET A C 1
ATOM 6364 O O . MET A 1 749 ? -9.765 -32.216 -20.305 1.00 38.09 749 MET A O 1
ATOM 6368 N N . TYR A 1 750 ? -11.373 -32.654 -18.799 1.00 35.44 750 TYR A N 1
ATOM 6369 C CA . TYR A 1 750 ? -11.375 -34.104 -19.025 1.00 35.44 750 TYR A CA 1
ATOM 6370 C C . TYR A 1 750 ? -11.868 -34.433 -20.438 1.00 35.44 750 TYR A C 1
ATOM 6372 O O . TYR A 1 750 ? -11.215 -35.209 -21.127 1.00 35.44 750 TYR A O 1
ATOM 6380 N N . SER A 1 751 ? -12.940 -33.791 -20.922 1.00 35.69 751 SER A N 1
ATOM 6381 C CA . SER A 1 751 ? -13.411 -33.965 -22.305 1.00 35.69 751 SER A CA 1
ATOM 6382 C C . SER A 1 751 ? -12.327 -33.600 -23.322 1.00 35.69 751 SER A C 1
ATOM 6384 O O . SER A 1 751 ? -12.010 -34.409 -24.189 1.00 35.69 751 SER A O 1
ATOM 6386 N N . LYS A 1 752 ? -11.694 -32.424 -23.193 1.00 39.25 752 LYS A N 1
ATOM 6387 C CA . LYS A 1 752 ? -10.625 -32.002 -24.114 1.00 39.25 752 LYS A CA 1
ATOM 6388 C C . LYS A 1 752 ? -9.360 -32.854 -24.004 1.00 39.25 752 LYS A C 1
ATOM 6390 O O . LYS A 1 752 ? -8.713 -33.080 -25.019 1.00 39.25 752 LYS A O 1
ATOM 6395 N N . HIS A 1 753 ? -9.010 -33.347 -22.816 1.00 38.81 753 HIS A N 1
ATOM 6396 C CA . HIS A 1 753 ? -7.878 -34.259 -22.639 1.00 38.81 753 HIS A CA 1
ATOM 6397 C C . HIS A 1 753 ? -8.161 -35.628 -23.274 1.00 38.81 753 HIS A C 1
ATOM 6399 O O . HIS A 1 753 ? -7.325 -36.132 -24.018 1.00 38.81 753 HIS A O 1
ATOM 6405 N N . MET A 1 754 ? -9.368 -36.171 -23.080 1.00 34.78 754 MET A N 1
ATOM 6406 C CA . MET A 1 754 ? -9.832 -37.408 -23.717 1.00 34.78 754 MET A CA 1
ATOM 6407 C C . MET A 1 754 ? -9.910 -37.281 -25.243 1.00 34.78 754 MET A C 1
ATOM 6409 O O . MET A 1 754 ? -9.567 -38.225 -25.948 1.00 34.78 754 MET A O 1
ATOM 6413 N N . ASP A 1 755 ? -10.308 -36.125 -25.780 1.00 41.62 755 ASP A N 1
ATOM 6414 C CA . ASP A 1 755 ? -10.284 -35.889 -27.226 1.00 41.62 755 ASP A CA 1
ATOM 6415 C C . ASP A 1 755 ? -8.855 -35.710 -27.765 1.00 41.62 755 ASP A C 1
ATOM 6417 O O . ASP A 1 755 ? -8.546 -36.241 -28.829 1.00 41.62 755 ASP A O 1
ATOM 6421 N N . TYR A 1 756 ? -7.942 -35.078 -27.020 1.00 37.56 756 TYR A N 1
ATOM 6422 C CA . TYR A 1 756 ? -6.525 -35.012 -27.406 1.00 37.56 756 TYR A CA 1
ATOM 6423 C C . TYR A 1 756 ? -5.853 -36.399 -27.375 1.00 37.56 756 TYR A C 1
ATOM 6425 O O . TYR A 1 756 ? -5.068 -36.719 -28.265 1.00 37.56 756 TYR A O 1
ATOM 6433 N N . MET A 1 757 ? -6.218 -37.259 -26.413 1.00 36.56 757 MET A N 1
ATOM 6434 C CA . MET A 1 757 ? -5.782 -38.663 -26.355 1.00 36.56 757 MET A CA 1
ATOM 6435 C C . MET A 1 757 ? -6.354 -39.533 -27.488 1.00 36.56 757 MET A C 1
ATOM 6437 O O . MET A 1 757 ? -5.724 -40.516 -27.868 1.00 36.56 757 MET A O 1
ATOM 6441 N N . LYS A 1 758 ? -7.510 -39.188 -28.076 1.00 41.19 758 LYS A N 1
ATOM 6442 C CA . LYS A 1 758 ? -8.027 -39.879 -29.278 1.00 41.19 758 LYS A CA 1
ATOM 6443 C C . LYS A 1 758 ? -7.228 -39.558 -30.545 1.00 41.19 758 LYS A C 1
ATOM 6445 O O . LYS A 1 758 ? -7.270 -40.348 -31.482 1.00 41.19 758 LYS A O 1
ATOM 6450 N N . TYR A 1 759 ? -6.533 -38.419 -30.590 1.00 39.59 759 TYR A N 1
ATOM 6451 C CA . TYR A 1 759 ? -5.774 -37.969 -31.765 1.00 39.59 759 TYR A CA 1
ATOM 6452 C C . TYR A 1 759 ? -4.300 -38.406 -31.774 1.00 39.59 759 TYR A C 1
ATOM 6454 O O . TYR A 1 759 ? -3.637 -38.275 -32.803 1.00 39.59 759 TYR A O 1
ATOM 6462 N N . THR A 1 760 ? -3.779 -38.959 -30.676 1.00 36.91 760 THR A N 1
ATOM 6463 C CA . THR A 1 760 ? -2.425 -39.529 -30.605 1.00 36.91 760 THR A CA 1
ATOM 6464 C C . THR A 1 760 ? -2.488 -41.055 -30.505 1.00 36.91 760 THR A C 1
ATOM 6466 O O . THR A 1 760 ? -2.591 -41.634 -29.427 1.00 36.91 760 THR A O 1
ATOM 6469 N N . ASP A 1 761 ? -2.381 -41.734 -31.651 1.00 39.75 761 ASP A N 1
ATOM 6470 C CA . ASP A 1 761 ? -2.579 -43.192 -31.810 1.00 39.75 761 ASP A CA 1
ATOM 6471 C C . ASP A 1 761 ? -1.429 -44.064 -31.229 1.00 39.75 761 ASP A C 1
ATOM 6473 O O . ASP A 1 761 ? -1.068 -45.103 -31.775 1.00 39.75 761 ASP A O 1
ATOM 6477 N N . GLY A 1 762 ? -0.801 -43.618 -30.131 1.00 42.72 762 GLY A N 1
ATOM 6478 C CA . GLY A 1 762 ? 0.463 -44.149 -29.602 1.00 42.72 762 GLY A CA 1
ATOM 6479 C C . GLY A 1 762 ? 0.493 -44.557 -28.122 1.00 42.72 762 GLY A C 1
ATOM 6480 O O . GLY A 1 762 ? 1.475 -45.168 -27.712 1.00 42.72 762 GLY A O 1
ATOM 6481 N N . TYR A 1 763 ? -0.534 -44.265 -27.308 1.00 37.62 763 TYR A N 1
ATOM 6482 C CA . TYR A 1 763 ? -0.488 -44.490 -25.845 1.00 37.62 763 TYR A CA 1
ATOM 6483 C C . TYR A 1 763 ? -1.718 -45.218 -25.259 1.00 37.62 763 TYR A C 1
ATOM 6485 O O . TYR A 1 763 ? -2.330 -44.781 -24.292 1.00 37.62 763 TYR A O 1
ATOM 6493 N N . LYS A 1 764 ? -2.044 -46.412 -25.774 1.00 34.69 764 LYS A N 1
ATOM 6494 C CA . LYS A 1 764 ? -3.140 -47.270 -25.253 1.00 34.69 764 LYS A CA 1
ATOM 6495 C C . LYS A 1 764 ? -2.808 -48.080 -23.977 1.00 34.69 764 LYS A C 1
ATOM 6497 O O . LYS A 1 764 ? -3.499 -49.053 -23.686 1.00 34.69 764 LYS A O 1
ATOM 6502 N N . HIS A 1 765 ? -1.762 -47.726 -23.217 1.00 37.47 765 HIS A N 1
ATOM 6503 C CA . HIS A 1 765 ? -1.217 -48.605 -22.161 1.00 37.47 765 HIS A CA 1
ATOM 6504 C C . HIS A 1 765 ? -0.930 -47.993 -20.774 1.00 37.47 765 HIS A C 1
ATOM 6506 O O . HIS A 1 765 ? -0.369 -48.700 -19.942 1.00 37.47 765 HIS A O 1
ATOM 6512 N N . PHE A 1 766 ? -1.344 -46.755 -20.465 1.00 29.14 766 PHE A N 1
ATOM 6513 C CA . PHE A 1 766 ? -1.110 -46.167 -19.126 1.00 29.14 766 PHE A CA 1
ATOM 6514 C C . PHE A 1 766 ? -2.352 -45.954 -18.232 1.00 29.14 766 PHE A C 1
ATOM 6516 O O . PHE A 1 766 ? -2.204 -45.892 -17.013 1.00 29.14 766 PHE A O 1
ATOM 6523 N N . ASP A 1 767 ? -3.572 -45.973 -18.775 1.00 29.48 767 ASP A N 1
ATOM 6524 C CA . ASP A 1 767 ? -4.812 -45.651 -18.031 1.00 29.48 767 ASP A CA 1
ATOM 6525 C C . ASP A 1 767 ? -5.392 -46.780 -17.144 1.00 29.48 767 ASP A C 1
ATOM 6527 O O . ASP A 1 767 ? -6.564 -46.743 -16.775 1.00 29.48 767 ASP A O 1
ATOM 6531 N N . LYS A 1 768 ? -4.608 -47.805 -16.770 1.00 30.16 768 LYS A N 1
ATOM 6532 C CA . LYS A 1 768 ? -5.112 -48.946 -15.966 1.00 30.16 768 LYS A CA 1
ATOM 6533 C C . LYS A 1 768 ? -4.623 -49.011 -14.510 1.00 30.16 768 LYS A C 1
ATOM 6535 O O . LYS A 1 768 ? -4.952 -49.968 -13.819 1.00 30.16 768 LYS A O 1
ATOM 6540 N N . TYR A 1 769 ? -3.851 -48.029 -14.035 1.00 32.66 769 TYR A N 1
ATOM 6541 C CA . TYR A 1 769 ? -3.159 -48.130 -12.734 1.00 32.66 769 TYR A CA 1
ATOM 6542 C C . TYR A 1 769 ? -3.426 -47.005 -11.725 1.00 32.66 769 TYR A C 1
ATOM 6544 O O . TYR A 1 769 ? -2.805 -46.987 -10.666 1.00 32.66 769 TYR A O 1
ATOM 6552 N N . MET A 1 770 ? -4.372 -46.101 -11.994 1.00 32.09 770 MET A N 1
ATOM 6553 C CA . MET A 1 770 ? -4.764 -45.046 -11.051 1.00 32.09 770 MET A CA 1
ATOM 6554 C C . MET A 1 770 ? -6.292 -44.928 -10.957 1.00 32.09 770 MET A C 1
ATOM 6556 O O . MET A 1 770 ? -6.937 -44.405 -11.856 1.00 32.09 770 MET A O 1
ATOM 6560 N N . TYR A 1 771 ? -6.842 -45.370 -9.820 1.00 34.41 771 TYR A N 1
ATOM 6561 C CA . TYR A 1 771 ? -8.228 -45.164 -9.367 1.00 34.41 771 TYR A CA 1
ATOM 6562 C C . TYR A 1 771 ? -9.369 -45.754 -10.219 1.00 34.41 771 TYR A C 1
ATOM 6564 O O . TYR A 1 771 ? -10.129 -45.014 -10.846 1.00 34.41 771 TYR A O 1
ATOM 6572 N N . LYS A 1 772 ? -9.582 -47.072 -10.099 1.00 33.88 772 LYS A N 1
ATOM 6573 C CA . LYS A 1 772 ? -10.870 -47.714 -9.734 1.00 33.88 772 LYS A CA 1
ATOM 6574 C C . LYS A 1 772 ? -10.738 -49.238 -9.762 1.00 33.88 772 LYS A C 1
ATOM 6576 O O . LYS A 1 772 ? -9.954 -49.760 -10.545 1.00 33.88 772 LYS A O 1
ATOM 6581 N N . ASP A 1 773 ? -11.494 -49.887 -8.880 1.00 37.59 773 ASP A N 1
ATOM 6582 C CA . ASP A 1 773 ? -11.930 -51.291 -8.862 1.00 37.59 773 ASP A CA 1
ATOM 6583 C C . ASP A 1 773 ? -11.149 -52.263 -9.765 1.00 37.59 773 ASP A C 1
ATOM 6585 O O . ASP A 1 773 ? -11.308 -52.268 -10.989 1.00 37.59 773 ASP A O 1
ATOM 6589 N N . PHE A 1 774 ? -10.349 -53.148 -9.153 1.00 38.66 774 PHE A N 1
ATOM 6590 C CA . PHE A 1 774 ? -9.726 -54.257 -9.879 1.00 38.66 774 PHE A CA 1
ATOM 6591 C C . PHE A 1 774 ? -10.810 -55.041 -10.641 1.00 38.66 774 PHE A C 1
ATOM 6593 O O . PHE A 1 774 ? -11.776 -55.495 -10.019 1.00 38.66 774 PHE A O 1
ATOM 6600 N N . PRO A 1 775 ? -10.688 -55.212 -11.972 1.00 40.66 775 PRO A N 1
ATOM 6601 C CA . PRO A 1 775 ? -11.689 -55.938 -12.738 1.00 40.66 775 PRO A CA 1
ATOM 6602 C C . PRO A 1 775 ? -11.757 -57.393 -12.263 1.00 40.66 775 PRO A C 1
ATOM 6604 O O . PRO A 1 775 ? -10.734 -57.989 -11.925 1.00 40.66 775 PRO A O 1
ATOM 6607 N N . ALA A 1 776 ? -12.959 -57.973 -12.259 1.00 34.78 776 ALA A N 1
ATOM 6608 C CA . ALA A 1 776 ? -13.152 -59.372 -11.889 1.00 34.78 776 ALA A CA 1
ATOM 6609 C C . ALA A 1 776 ? -12.259 -60.286 -12.755 1.00 34.78 776 ALA A C 1
ATOM 6611 O O . ALA A 1 776 ? -12.299 -60.199 -13.983 1.00 34.78 776 ALA A O 1
ATOM 6612 N N . GLY A 1 777 ? -11.451 -61.136 -12.110 1.00 43.25 777 GLY A N 1
ATOM 6613 C CA . GLY A 1 777 ? -10.440 -61.967 -12.778 1.00 43.25 777 GLY A CA 1
ATOM 6614 C C . GLY A 1 777 ? -9.099 -61.269 -13.064 1.00 43.25 777 GLY A C 1
ATOM 6615 O O . GLY A 1 777 ? -8.446 -61.595 -14.052 1.00 43.25 777 GLY A O 1
ATOM 6616 N N . TYR A 1 778 ? -8.687 -60.284 -12.255 1.00 42.03 778 TYR A N 1
ATOM 6617 C CA . TYR A 1 778 ? -7.338 -59.709 -12.329 1.00 42.03 778 TYR A CA 1
ATOM 6618 C C . TYR A 1 778 ? -6.308 -60.599 -11.612 1.00 42.03 778 TYR A C 1
ATOM 6620 O O . TYR A 1 778 ? -6.185 -60.542 -10.389 1.00 42.03 778 TYR A O 1
ATOM 6628 N N . ASP A 1 779 ? -5.538 -61.373 -12.378 1.00 42.88 779 ASP A N 1
ATOM 6629 C CA . ASP A 1 779 ? -4.368 -62.096 -11.869 1.00 42.88 779 ASP A CA 1
ATOM 6630 C C . ASP A 1 779 ? -3.177 -61.149 -11.650 1.00 42.88 779 ASP A C 1
ATOM 6632 O O . ASP A 1 779 ? -2.757 -60.417 -12.553 1.00 42.88 779 ASP A O 1
ATOM 6636 N N . PHE A 1 780 ? -2.585 -61.199 -10.455 1.00 45.03 780 PHE A N 1
ATOM 6637 C CA . PHE A 1 780 ? -1.295 -60.563 -10.189 1.00 45.03 780 PHE A CA 1
ATOM 6638 C C . PHE A 1 780 ? -0.143 -61.382 -10.804 1.00 45.03 780 PHE A C 1
ATOM 6640 O O . PHE A 1 780 ? -0.270 -62.598 -10.976 1.00 45.03 780 PHE A O 1
ATOM 6647 N N . PRO A 1 781 ? 1.007 -60.751 -11.118 1.00 44.59 781 PRO A N 1
ATOM 6648 C CA . PRO A 1 781 ? 2.201 -61.479 -11.529 1.00 44.59 781 PRO A CA 1
ATOM 6649 C C . PRO A 1 781 ? 2.589 -62.552 -10.508 1.00 44.59 781 PRO A C 1
ATOM 6651 O O . PRO A 1 781 ? 2.387 -62.389 -9.303 1.00 44.59 781 PRO A O 1
ATOM 6654 N N . LYS A 1 782 ? 3.206 -63.632 -10.996 1.00 40.66 782 LYS A N 1
ATOM 6655 C CA . LYS A 1 782 ? 3.898 -64.583 -10.124 1.00 40.66 782 LYS A CA 1
ATOM 6656 C C . LYS A 1 782 ? 4.915 -63.837 -9.258 1.00 40.66 782 LYS A C 1
ATOM 6658 O O . LYS A 1 782 ? 5.583 -62.933 -9.756 1.00 40.66 782 LYS A O 1
ATOM 6663 N N . ASP A 1 783 ? 5.012 -64.250 -7.999 1.00 47.44 783 ASP A N 1
ATOM 6664 C CA . ASP A 1 783 ? 5.982 -63.734 -7.029 1.00 47.44 783 ASP A CA 1
ATOM 6665 C C . ASP A 1 783 ? 5.778 -62.229 -6.694 1.00 47.44 783 ASP A C 1
ATOM 6667 O O . ASP A 1 783 ? 6.727 -61.482 -6.463 1.00 47.44 783 ASP A O 1
ATOM 6671 N N . TYR A 1 784 ? 4.517 -61.764 -6.683 1.00 48.03 784 TYR A N 1
ATOM 6672 C CA . TYR A 1 784 ? 4.138 -60.405 -6.267 1.00 48.03 784 TYR A CA 1
ATOM 6673 C C . TYR A 1 784 ? 4.211 -60.215 -4.741 1.00 48.03 784 TYR A C 1
ATOM 6675 O O . TYR A 1 784 ? 3.452 -60.837 -3.997 1.00 48.03 784 TYR A O 1
ATOM 6683 N N . GLU A 1 785 ? 5.050 -59.276 -4.295 1.00 49.41 785 GLU A N 1
ATOM 6684 C CA . GLU A 1 785 ? 5.135 -58.803 -2.907 1.00 49.41 785 GLU A CA 1
ATOM 6685 C C . GLU A 1 785 ? 4.668 -57.340 -2.778 1.00 49.41 785 GLU A C 1
ATOM 6687 O O . GLU A 1 785 ? 4.928 -56.501 -3.646 1.00 49.41 785 GLU A O 1
ATOM 6692 N N . HIS A 1 786 ? 4.033 -57.000 -1.652 1.00 50.19 786 HIS A N 1
ATOM 6693 C CA . HIS A 1 786 ? 3.796 -55.602 -1.276 1.00 50.19 786 HIS A CA 1
ATOM 6694 C C . HIS A 1 786 ? 5.076 -54.957 -0.725 1.00 50.19 786 HIS A C 1
ATOM 6696 O O . HIS A 1 786 ? 5.821 -55.576 0.034 1.00 50.19 786 HIS A O 1
ATOM 6702 N N . TYR A 1 787 ? 5.305 -53.679 -1.047 1.00 46.53 787 TYR A N 1
ATOM 6703 C CA . TYR A 1 787 ? 6.440 -52.932 -0.502 1.00 46.53 787 TYR A CA 1
ATOM 6704 C C . TYR A 1 787 ? 6.322 -52.732 1.021 1.00 46.53 787 TYR A C 1
ATOM 6706 O O . TYR A 1 787 ? 5.228 -52.705 1.590 1.00 46.53 787 TYR A O 1
ATOM 6714 N N . LYS A 1 788 ? 7.469 -52.558 1.688 1.00 40.22 788 LYS A N 1
ATOM 6715 C CA . LYS A 1 788 ? 7.542 -52.375 3.144 1.00 40.22 788 LYS A CA 1
ATOM 6716 C C . LYS A 1 788 ? 6.728 -51.154 3.605 1.00 40.22 788 LYS A C 1
ATOM 6718 O O . LYS A 1 788 ? 6.978 -50.048 3.131 1.00 40.22 788 LYS A O 1
ATOM 6723 N N . GLY A 1 789 ? 5.820 -51.347 4.566 1.00 44.72 789 GLY A N 1
ATOM 6724 C CA . GLY A 1 789 ? 4.938 -50.282 5.071 1.00 44.72 789 GLY A CA 1
ATOM 6725 C C . GLY A 1 789 ? 3.705 -50.018 4.198 1.00 44.72 789 GLY A C 1
ATOM 6726 O O . GLY A 1 789 ? 3.160 -48.917 4.213 1.00 44.72 789 GLY A O 1
ATOM 6727 N N . PHE A 1 790 ? 3.282 -50.998 3.397 1.00 45.78 790 PHE A N 1
ATOM 6728 C CA . PHE A 1 790 ? 1.995 -50.964 2.707 1.00 45.78 790 PHE A CA 1
ATOM 6729 C C . PHE A 1 790 ? 0.839 -51.246 3.685 1.00 45.78 790 PHE A C 1
ATOM 6731 O O . PHE A 1 790 ? 0.776 -52.325 4.272 1.00 45.78 790 PHE A O 1
ATOM 6738 N N . GLU A 1 791 ? -0.102 -50.305 3.790 1.00 46.28 791 GLU A N 1
ATOM 6739 C CA . GLU A 1 791 ? -1.353 -50.431 4.550 1.00 46.28 791 GLU A CA 1
ATOM 6740 C C . GLU A 1 791 ? -2.568 -50.283 3.618 1.00 46.28 791 GLU A C 1
ATOM 6742 O O . GLU A 1 791 ? -2.603 -49.403 2.752 1.00 46.28 791 GLU A O 1
ATOM 6747 N N . TYR A 1 792 ? -3.599 -51.110 3.815 1.00 50.97 792 TYR A N 1
ATOM 6748 C CA . TYR A 1 792 ? -4.886 -50.948 3.132 1.00 50.97 792 TYR A CA 1
ATOM 6749 C C . TYR A 1 792 ? -5.709 -49.817 3.768 1.00 50.97 792 TYR A C 1
ATOM 6751 O O . TYR A 1 792 ? -5.778 -49.693 4.992 1.00 50.97 792 TYR A O 1
ATOM 6759 N N . GLN A 1 793 ? -6.398 -49.017 2.946 1.00 45.06 793 GLN A N 1
ATOM 6760 C CA . GLN A 1 793 ? -7.308 -47.991 3.464 1.00 45.06 793 GLN A CA 1
ATOM 6761 C C . GLN A 1 793 ? -8.456 -48.612 4.277 1.00 45.06 793 GLN A C 1
ATOM 6763 O O . GLN A 1 793 ? -8.934 -49.715 4.005 1.00 45.06 793 GLN A O 1
ATOM 6768 N N . LYS A 1 794 ? -8.920 -47.878 5.291 1.00 42.56 794 LYS A N 1
ATOM 6769 C CA . LYS A 1 794 ? -10.003 -48.311 6.178 1.00 42.56 794 LYS A CA 1
ATOM 6770 C C . LYS A 1 794 ? -11.304 -48.519 5.389 1.00 42.56 794 LYS A C 1
ATOM 6772 O O . LYS A 1 794 ? -11.803 -47.570 4.792 1.00 42.56 794 LYS A O 1
ATOM 6777 N N . GLY A 1 795 ? -11.867 -49.727 5.454 1.00 48.88 795 GLY A N 1
ATOM 6778 C CA . GLY A 1 795 ? -13.044 -50.121 4.666 1.00 48.88 795 GLY A CA 1
ATOM 6779 C C . GLY A 1 795 ? -12.715 -50.716 3.290 1.00 48.88 795 GLY A C 1
ATOM 6780 O O . GLY A 1 795 ? -13.569 -50.714 2.414 1.00 48.88 795 GLY A O 1
ATOM 6781 N N . PHE A 1 796 ? -11.482 -51.186 3.078 1.00 48.41 796 PHE A N 1
ATOM 6782 C CA . PHE A 1 796 ? -11.117 -51.964 1.895 1.00 48.41 796 PHE A CA 1
ATOM 6783 C C . PHE A 1 796 ? -11.786 -53.350 1.901 1.00 48.41 796 PHE A C 1
ATOM 6785 O O . PHE A 1 796 ? -11.616 -54.114 2.852 1.00 48.41 796 PHE A O 1
ATOM 6792 N N . GLU A 1 797 ? -12.474 -53.683 0.808 1.00 48.31 797 GLU A N 1
ATOM 6793 C CA . GLU A 1 797 ? -13.058 -54.999 0.527 1.00 48.31 797 GLU A CA 1
ATOM 6794 C C . GLU A 1 797 ? -12.416 -55.595 -0.737 1.00 48.31 797 GLU A C 1
ATOM 6796 O O . GLU A 1 797 ? -12.164 -54.882 -1.713 1.00 48.31 797 GLU A O 1
ATOM 6801 N N . TYR A 1 798 ? -12.168 -56.908 -0.749 1.00 51.72 798 TYR A N 1
ATOM 6802 C CA . TYR A 1 798 ? -11.689 -57.597 -1.952 1.00 51.72 798 TYR A CA 1
ATOM 6803 C C . TYR A 1 798 ? -12.829 -57.849 -2.957 1.00 51.72 798 TYR A C 1
ATOM 6805 O O . TYR A 1 798 ? -13.948 -58.171 -2.547 1.00 51.72 798 TYR A O 1
ATOM 6813 N N . PRO A 1 799 ? -12.557 -57.800 -4.279 1.00 49.44 799 PRO A N 1
ATOM 6814 C CA . PRO A 1 799 ? -13.527 -58.189 -5.295 1.00 49.44 799 PRO A CA 1
ATOM 6815 C C . PRO A 1 799 ? -14.049 -59.617 -5.095 1.00 49.44 799 PRO A C 1
ATOM 6817 O O . PRO A 1 799 ? -13.346 -60.520 -4.640 1.00 49.44 799 PRO A O 1
ATOM 6820 N N . LYS A 1 800 ? -15.300 -59.844 -5.494 1.00 44.72 800 LYS A N 1
ATOM 6821 C CA . LYS A 1 800 ? -15.939 -61.158 -5.404 1.00 44.72 800 LYS A CA 1
ATOM 6822 C C . LYS A 1 800 ? -15.252 -62.155 -6.349 1.00 44.72 800 LYS A C 1
ATOM 6824 O O . LYS A 1 800 ? -15.218 -61.916 -7.553 1.00 44.72 800 LYS A O 1
ATOM 6829 N N . GLY A 1 801 ? -14.758 -63.271 -5.806 1.00 49.44 801 GLY A N 1
ATOM 6830 C CA . GLY A 1 801 ? -13.950 -64.247 -6.553 1.00 49.44 801 GLY A CA 1
ATOM 6831 C C . GLY A 1 801 ? -12.456 -63.901 -6.626 1.00 49.44 801 GLY A C 1
ATOM 6832 O O . GLY A 1 801 ? -11.791 -64.295 -7.576 1.00 49.44 801 GLY A O 1
ATOM 6833 N N . PHE A 1 802 ? -11.941 -63.125 -5.668 1.00 50.69 802 PHE A N 1
ATOM 6834 C CA . PHE A 1 802 ? -10.505 -62.911 -5.493 1.00 50.69 802 PHE A CA 1
ATOM 6835 C C . PHE A 1 802 ? -9.815 -64.172 -4.943 1.00 50.69 802 PHE A C 1
ATOM 6837 O O . PHE A 1 802 ? -10.202 -64.672 -3.887 1.00 50.69 802 PHE A O 1
ATOM 6844 N N . GLU A 1 803 ? -8.761 -64.621 -5.623 1.00 50.62 803 GLU A N 1
ATOM 6845 C CA . GLU A 1 803 ? -7.833 -65.667 -5.177 1.00 50.62 803 GLU A CA 1
ATOM 6846 C C . GLU A 1 803 ? -6.416 -65.076 -5.073 1.00 50.62 803 GLU A C 1
ATOM 6848 O O . GLU A 1 803 ? -6.015 -64.251 -5.897 1.00 50.62 803 GLU A O 1
ATOM 6853 N N . TYR A 1 804 ? -5.633 -65.495 -4.073 1.00 52.84 804 TYR A N 1
ATOM 6854 C CA . TYR A 1 804 ? -4.223 -65.100 -3.988 1.00 52.84 804 TYR A CA 1
ATOM 6855 C C . TYR A 1 804 ? -3.356 -65.903 -4.975 1.00 52.84 804 TYR A C 1
ATOM 6857 O O . TYR A 1 804 ? -3.552 -67.115 -5.113 1.00 52.84 804 TYR A O 1
ATOM 6865 N N . PRO A 1 805 ? -2.329 -65.286 -5.598 1.00 52.50 805 PRO A N 1
ATOM 6866 C CA . PRO A 1 805 ? -1.368 -66.004 -6.425 1.00 52.50 805 PRO A CA 1
ATOM 6867 C C . PRO A 1 805 ? -0.710 -67.168 -5.680 1.00 52.50 805 PRO A C 1
ATOM 6869 O O . PRO A 1 805 ? -0.405 -67.105 -4.487 1.00 52.50 805 PRO A O 1
ATOM 6872 N N . LYS A 1 806 ? -0.426 -68.246 -6.411 1.00 47.16 806 LYS A N 1
ATOM 6873 C CA . LYS A 1 806 ? 0.249 -69.419 -5.855 1.00 47.16 806 LYS A CA 1
ATOM 6874 C C . LYS A 1 806 ? 1.686 -69.070 -5.444 1.00 47.16 806 LYS A C 1
ATOM 6876 O O . LYS A 1 806 ? 2.521 -68.859 -6.319 1.00 47.16 806 LYS A O 1
ATOM 6881 N N . GLY A 1 807 ? 1.953 -69.075 -4.136 1.00 51.19 807 GLY A N 1
ATOM 6882 C CA . GLY A 1 807 ? 3.226 -68.639 -3.541 1.00 51.19 807 GLY A CA 1
ATOM 6883 C C . GLY A 1 807 ? 3.205 -67.221 -2.954 1.00 51.19 807 GLY A C 1
ATOM 6884 O O . GLY A 1 807 ? 4.263 -66.680 -2.670 1.00 51.19 807 GLY A O 1
ATOM 6885 N N . PHE A 1 808 ? 2.030 -66.603 -2.798 1.00 51.97 808 PHE A N 1
ATOM 6886 C CA . PHE A 1 808 ? 1.888 -65.299 -2.150 1.00 51.97 808 PHE A CA 1
ATOM 6887 C C . PHE A 1 808 ? 2.205 -65.354 -0.642 1.00 51.97 808 PHE A C 1
ATOM 6889 O O . PHE A 1 808 ? 1.614 -66.153 0.086 1.00 51.97 808 PHE A O 1
ATOM 6896 N N . GLU A 1 809 ? 3.072 -64.453 -0.174 1.00 53.03 809 GLU A N 1
ATOM 6897 C CA . GLU A 1 809 ? 3.434 -64.273 1.238 1.00 53.03 809 GLU A CA 1
ATOM 6898 C C . GLU A 1 809 ? 3.220 -62.814 1.686 1.00 53.03 809 GLU A C 1
ATOM 6900 O O . GLU A 1 809 ? 3.490 -61.864 0.949 1.00 53.03 809 GLU A O 1
ATOM 6905 N N . HIS A 1 810 ? 2.775 -62.610 2.932 1.00 55.41 810 HIS A N 1
ATOM 6906 C CA . HIS A 1 810 ? 2.741 -61.279 3.551 1.00 55.41 810 HIS A CA 1
ATOM 6907 C C . HIS A 1 810 ? 4.066 -60.959 4.248 1.00 55.41 810 HIS A C 1
ATOM 6909 O O . HIS A 1 810 ? 4.530 -61.738 5.085 1.00 55.41 810 HIS A O 1
ATOM 6915 N N . HIS A 1 811 ? 4.610 -59.759 4.014 1.00 57.50 811 HIS A N 1
ATOM 6916 C CA . HIS A 1 811 ? 5.780 -59.269 4.748 1.00 57.50 811 HIS A CA 1
ATOM 6917 C C . HIS A 1 811 ? 5.544 -59.213 6.273 1.00 57.50 811 HIS A C 1
ATOM 6919 O O . HIS A 1 811 ? 4.419 -59.035 6.735 1.00 57.50 811 HIS A O 1
ATOM 6925 N N . LYS A 1 812 ? 6.626 -59.325 7.059 1.00 54.25 812 LYS A N 1
ATOM 6926 C CA . LYS A 1 812 ? 6.622 -59.479 8.536 1.00 54.25 812 LYS A CA 1
ATOM 6927 C C . LYS A 1 812 ? 6.012 -58.336 9.364 1.00 54.25 812 LYS A C 1
ATOM 6929 O O . LYS A 1 812 ? 5.990 -58.434 10.584 1.00 54.25 812 LYS A O 1
ATOM 6934 N N . GLU A 1 813 ? 5.616 -57.240 8.728 1.00 55.19 813 GLU A N 1
ATOM 6935 C CA . GLU A 1 813 ? 5.055 -56.043 9.372 1.00 55.19 813 GLU A CA 1
ATOM 6936 C C . GLU A 1 813 ? 3.656 -55.722 8.789 1.00 55.19 813 GLU A C 1
ATOM 6938 O O . GLU A 1 813 ? 3.173 -54.600 8.884 1.00 55.19 813 GLU A O 1
ATOM 6943 N N . PHE A 1 814 ? 3.007 -56.701 8.139 1.00 57.16 814 PHE A N 1
ATOM 6944 C CA . PHE A 1 814 ? 1.685 -56.545 7.531 1.00 57.16 814 PHE A CA 1
ATOM 6945 C C . PHE A 1 814 ? 0.548 -56.704 8.552 1.00 57.16 814 PHE A C 1
ATOM 6947 O O . PHE A 1 814 ? 0.371 -57.785 9.116 1.00 57.16 814 PHE A O 1
ATOM 6954 N N . GLU A 1 815 ? -0.288 -55.673 8.687 1.00 55.44 815 GLU A N 1
ATOM 6955 C CA . GLU A 1 815 ? -1.523 -55.694 9.479 1.00 55.44 815 GLU A CA 1
ATOM 6956 C C . GLU A 1 815 ? -2.767 -55.485 8.594 1.00 55.44 815 GLU A C 1
ATOM 6958 O O . GLU A 1 815 ? -2.773 -54.671 7.667 1.00 55.44 815 GLU A O 1
ATOM 6963 N N . TYR A 1 816 ? -3.858 -56.199 8.898 1.00 57.16 816 TYR A N 1
ATOM 6964 C CA . TYR A 1 816 ? -5.168 -55.946 8.285 1.00 57.16 816 TYR A CA 1
ATOM 6965 C C . TYR A 1 816 ? -5.885 -54.778 8.987 1.00 57.16 816 TYR A C 1
ATOM 6967 O O . TYR A 1 816 ? -5.881 -54.711 10.221 1.00 57.16 816 TYR A O 1
ATOM 6975 N N . PRO A 1 817 ? -6.574 -53.883 8.250 1.00 55.25 817 PRO A N 1
ATOM 6976 C CA . PRO A 1 817 ? -7.300 -52.777 8.859 1.00 55.25 817 PRO A CA 1
ATOM 6977 C C . PRO A 1 817 ? -8.446 -53.281 9.749 1.00 55.25 817 PRO A C 1
ATOM 6979 O O . PRO A 1 817 ? -9.085 -54.302 9.492 1.00 55.25 817 PRO A O 1
ATOM 6982 N N . LYS A 1 818 ? -8.743 -52.533 10.816 1.00 51.75 818 LYS A N 1
ATOM 6983 C CA . LYS A 1 818 ? -9.791 -52.898 11.778 1.00 51.75 818 LYS A CA 1
ATOM 6984 C C . LYS A 1 818 ? -11.174 -52.952 11.112 1.00 51.75 818 LYS A C 1
ATOM 6986 O O . LYS A 1 818 ? -11.653 -51.923 10.633 1.00 51.75 818 LYS A O 1
ATOM 6991 N N . GLY A 1 819 ? -11.826 -54.115 11.184 1.00 55.81 819 GLY A N 1
ATOM 6992 C CA . GLY A 1 819 ? -13.103 -54.392 10.512 1.00 55.81 819 GLY A CA 1
ATOM 6993 C C . GLY A 1 819 ? -12.953 -54.927 9.083 1.00 55.81 819 GLY A C 1
ATOM 6994 O O . GLY A 1 819 ? -13.864 -54.762 8.285 1.00 55.81 819 GLY A O 1
ATOM 6995 N N . PHE A 1 820 ? -11.796 -55.500 8.740 1.00 55.72 820 PHE A N 1
ATOM 6996 C CA . PHE A 1 820 ? -11.592 -56.230 7.490 1.00 55.72 820 PHE A CA 1
ATOM 6997 C C . PHE A 1 820 ? -12.361 -57.564 7.485 1.00 55.72 820 PHE A C 1
ATOM 6999 O O . PHE A 1 820 ? -12.253 -58.339 8.436 1.00 55.72 820 PHE A O 1
ATOM 7006 N N . GLU A 1 821 ? -13.066 -57.849 6.388 1.00 54.66 821 GLU A N 1
ATOM 7007 C CA . GLU A 1 821 ? -13.801 -59.095 6.146 1.00 54.66 821 GLU A CA 1
ATOM 7008 C C . GLU A 1 821 ? -13.337 -59.748 4.831 1.00 54.66 821 GLU A C 1
ATOM 7010 O O . GLU A 1 821 ? -13.100 -59.067 3.830 1.00 54.66 821 GLU A O 1
ATOM 7015 N N . TYR A 1 822 ? -13.234 -61.083 4.803 1.00 55.84 822 TYR A N 1
ATOM 7016 C CA . TYR A 1 822 ? -12.987 -61.818 3.556 1.00 55.84 822 TYR A CA 1
ATOM 7017 C C . TYR A 1 822 ? -14.281 -61.997 2.748 1.00 55.84 822 TYR A C 1
ATOM 7019 O O . TYR A 1 822 ? -15.302 -62.386 3.326 1.00 55.84 822 TYR A O 1
ATOM 7027 N N . PRO A 1 823 ? -14.248 -61.826 1.410 1.00 55.47 823 PRO A N 1
ATOM 7028 C CA . PRO A 1 823 ? -15.421 -62.023 0.572 1.00 55.47 823 PRO A CA 1
ATOM 7029 C C . PRO A 1 823 ? -15.912 -63.474 0.641 1.00 55.47 823 PRO A C 1
ATOM 7031 O O . PRO A 1 823 ? -15.142 -64.423 0.791 1.00 55.47 823 PRO A O 1
ATOM 7034 N N . LYS A 1 824 ? -17.229 -63.650 0.513 1.00 51.72 824 LYS A N 1
ATOM 7035 C CA . LYS A 1 824 ? -17.882 -64.959 0.622 1.00 51.72 824 LYS A CA 1
ATOM 7036 C C . LYS A 1 824 ? -17.400 -65.928 -0.467 1.00 51.72 824 LYS A C 1
ATOM 7038 O O . LYS A 1 824 ? -17.605 -65.649 -1.650 1.00 51.72 824 LYS A O 1
ATOM 7043 N N . GLY A 1 825 ? -16.864 -67.077 -0.053 1.00 54.81 825 GLY A N 1
ATOM 7044 C CA . GLY A 1 825 ? -16.249 -68.079 -0.932 1.00 54.81 825 GLY A CA 1
ATOM 7045 C C . GLY A 1 825 ? -14.753 -67.860 -1.184 1.00 54.81 825 GLY A C 1
ATOM 7046 O O . GLY A 1 825 ? -14.237 -68.362 -2.172 1.00 54.81 825 GLY A O 1
ATOM 7047 N N . PHE A 1 826 ? -14.073 -67.076 -0.343 1.00 55.16 826 PHE A N 1
ATOM 7048 C CA . PHE A 1 826 ? -12.615 -66.950 -0.361 1.00 55.16 826 PHE A CA 1
ATOM 7049 C C . PHE A 1 826 ? -11.941 -68.206 0.219 1.00 55.16 826 PHE A C 1
ATOM 7051 O O . PHE A 1 826 ? -12.221 -68.582 1.358 1.00 55.16 826 PHE A O 1
ATOM 7058 N N . GLU A 1 827 ? -11.013 -68.788 -0.542 1.00 54.72 827 GLU A N 1
ATOM 7059 C CA . GLU A 1 827 ? -10.151 -69.906 -0.144 1.00 54.72 827 GLU A CA 1
ATOM 7060 C C . GLU A 1 827 ? -8.675 -69.469 -0.156 1.00 54.72 827 GLU A C 1
ATOM 7062 O O . GLU A 1 827 ? -8.240 -68.716 -1.032 1.00 54.72 827 GLU A O 1
ATOM 7067 N N . TYR A 1 828 ? -7.871 -69.963 0.791 1.00 55.88 828 TYR A N 1
ATOM 7068 C CA . TYR A 1 828 ? -6.418 -69.760 0.742 1.00 55.88 828 TYR A CA 1
ATOM 7069 C C . TYR A 1 828 ? -5.760 -70.690 -0.293 1.00 55.88 828 TYR A C 1
ATOM 7071 O O . TYR A 1 828 ? -6.120 -71.869 -0.378 1.00 55.88 828 TYR A O 1
ATOM 7079 N N . PRO A 1 829 ? -4.736 -70.226 -1.038 1.00 55.81 829 PRO A N 1
ATOM 7080 C CA . PRO A 1 829 ? -4.027 -71.080 -1.976 1.00 55.81 829 PRO A CA 1
ATOM 7081 C C . PRO A 1 829 ? -3.295 -72.210 -1.241 1.00 55.81 829 PRO A C 1
ATOM 7083 O O . PRO A 1 829 ? -2.765 -72.053 -0.139 1.00 55.81 829 PRO A O 1
ATOM 7086 N N . LYS A 1 830 ? -3.246 -73.385 -1.871 1.00 51.69 830 LYS A N 1
ATOM 7087 C CA . LYS A 1 830 ? -2.641 -74.584 -1.281 1.00 51.69 830 LYS A CA 1
ATOM 7088 C C . LYS A 1 830 ? -1.148 -74.378 -0.986 1.00 51.69 830 LYS A C 1
ATOM 7090 O O . LYS A 1 830 ? -0.359 -74.245 -1.922 1.00 51.69 830 LYS A O 1
ATOM 7095 N N . GLY A 1 831 ? -0.783 -74.448 0.296 1.00 54.78 831 GLY A N 1
ATOM 7096 C CA . GLY A 1 831 ? 0.575 -74.189 0.795 1.00 54.78 831 GLY A CA 1
ATOM 7097 C C . GLY A 1 831 ? 0.811 -72.758 1.293 1.00 54.78 831 GLY A C 1
ATOM 7098 O O . GLY A 1 831 ? 1.960 -72.360 1.418 1.00 54.78 831 GLY A O 1
ATOM 7099 N N . PHE A 1 832 ? -0.246 -71.977 1.533 1.00 55.59 832 PHE A N 1
ATOM 7100 C CA . PHE A 1 832 ? -0.157 -70.687 2.218 1.00 55.59 832 PHE A CA 1
ATOM 7101 C C . PHE A 1 832 ? 0.187 -70.865 3.708 1.00 55.59 832 PHE A C 1
ATOM 7103 O O . PHE A 1 832 ? -0.422 -71.693 4.384 1.00 55.59 832 PHE A O 1
ATOM 7110 N N . GLU A 1 833 ? 1.119 -70.060 4.219 1.00 56.00 833 GLU A N 1
ATOM 7111 C CA . GLU A 1 833 ? 1.532 -70.021 5.628 1.00 56.00 833 GLU A CA 1
ATOM 7112 C C . GLU A 1 833 ? 1.522 -68.569 6.139 1.00 56.00 833 GLU A C 1
ATOM 7114 O O . GLU A 1 833 ? 1.918 -67.641 5.431 1.00 56.00 833 GLU A O 1
ATOM 7119 N N . HIS A 1 834 ? 1.114 -68.349 7.394 1.00 57.56 834 HIS A N 1
ATOM 7120 C CA . HIS A 1 834 ? 1.264 -67.034 8.028 1.00 57.56 834 HIS A CA 1
ATOM 7121 C C . HIS A 1 834 ? 2.680 -66.844 8.574 1.00 57.56 834 HIS A C 1
ATOM 7123 O O . HIS A 1 834 ? 3.173 -67.674 9.345 1.00 57.56 834 HIS A O 1
ATOM 7129 N N . HIS A 1 835 ? 3.290 -65.690 8.285 1.00 58.56 835 HIS A N 1
ATOM 7130 C CA . HIS A 1 835 ? 4.586 -65.336 8.855 1.00 58.56 835 HIS A CA 1
ATOM 7131 C C . HIS A 1 835 ? 4.559 -65.345 10.395 1.00 58.56 835 HIS A C 1
ATOM 7133 O O . HIS A 1 835 ? 3.548 -65.067 11.045 1.00 58.56 835 HIS A O 1
ATOM 7139 N N . LYS A 1 836 ? 5.712 -65.642 10.999 1.00 55.25 836 LYS A N 1
ATOM 7140 C CA . LYS A 1 836 ? 5.871 -65.678 12.456 1.00 55.25 836 LYS A CA 1
ATOM 7141 C C . LYS A 1 836 ? 5.630 -64.294 13.072 1.00 55.25 836 LYS A C 1
ATOM 7143 O O . LYS A 1 836 ? 6.405 -63.381 12.796 1.00 55.25 836 LYS A O 1
ATOM 7148 N N . GLY A 1 837 ? 4.629 -64.185 13.946 1.00 57.44 837 GLY A N 1
ATOM 7149 C CA . GLY A 1 837 ? 4.191 -62.928 14.567 1.00 57.44 837 GLY A CA 1
ATOM 7150 C C . GLY A 1 837 ? 2.908 -62.325 13.982 1.00 57.44 837 GLY A C 1
ATOM 7151 O O . GLY A 1 837 ? 2.478 -61.289 14.468 1.00 57.44 837 GLY A O 1
ATOM 7152 N N . PHE A 1 838 ? 2.289 -62.956 12.979 1.00 58.16 838 PHE A N 1
ATOM 7153 C CA . PHE A 1 838 ? 0.981 -62.539 12.468 1.00 58.16 838 PHE A CA 1
ATOM 7154 C C . PHE A 1 838 ? -0.131 -62.725 13.519 1.00 58.16 838 PHE A C 1
ATOM 7156 O O . PHE A 1 838 ? -0.316 -63.834 14.025 1.00 58.16 838 PHE A O 1
ATOM 7163 N N . GLU A 1 839 ? -0.906 -61.669 13.776 1.00 56.88 839 GLU A N 1
ATOM 7164 C CA . GLU A 1 839 ? -2.099 -61.657 14.634 1.00 56.88 839 GLU A CA 1
ATOM 7165 C C . GLU A 1 839 ? -3.321 -61.148 13.845 1.00 56.88 839 GLU A C 1
ATOM 7167 O O . GLU A 1 839 ? -3.207 -60.251 13.007 1.00 56.88 839 GLU A O 1
ATOM 7172 N N . TYR A 1 840 ? -4.516 -61.684 14.119 1.00 59.53 840 TYR A N 1
ATOM 7173 C CA . TYR A 1 840 ? -5.755 -61.153 13.532 1.00 59.53 840 TYR A CA 1
ATOM 7174 C C . TYR A 1 840 ? -6.202 -59.856 14.236 1.00 59.53 840 TYR A C 1
ATOM 7176 O O . TYR A 1 840 ? -6.106 -59.755 15.463 1.00 59.53 840 TYR A O 1
ATOM 7184 N N . PRO A 1 841 ? -6.770 -58.869 13.515 1.00 57.69 841 PRO A N 1
ATOM 7185 C CA . PRO A 1 841 ? -7.267 -57.651 14.140 1.00 57.69 841 PRO A CA 1
ATOM 7186 C C . PRO A 1 841 ? -8.470 -57.935 15.053 1.00 57.69 841 PRO A C 1
ATOM 7188 O O . PRO A 1 841 ? -9.298 -58.814 14.811 1.00 57.69 841 PRO A O 1
ATOM 7191 N N . LYS A 1 842 ? -8.601 -57.151 16.127 1.00 54.41 842 LYS A N 1
ATOM 7192 C CA . LYS A 1 842 ? -9.670 -57.329 17.120 1.00 54.41 842 LYS A CA 1
ATOM 7193 C C . LYS A 1 842 ? -11.060 -57.085 16.514 1.00 54.41 842 LYS A C 1
ATOM 7195 O O . LYS A 1 842 ? -11.377 -55.945 16.162 1.00 54.41 842 LYS A O 1
ATOM 7200 N N . GLY A 1 843 ? -11.893 -58.129 16.510 1.00 57.22 843 GLY A N 1
ATOM 7201 C CA . GLY A 1 843 ? -13.222 -58.142 15.885 1.00 57.22 843 GLY A CA 1
ATOM 7202 C C . GLY A 1 843 ? -13.240 -58.714 14.462 1.00 57.22 843 GLY A C 1
ATOM 7203 O O . GLY A 1 843 ? -14.156 -58.410 13.713 1.00 57.22 843 GLY A O 1
ATOM 7204 N N . PHE A 1 844 ? -12.212 -59.473 14.073 1.00 57.25 844 PHE A N 1
ATOM 7205 C CA . PHE A 1 844 ? -12.204 -60.274 12.850 1.00 57.25 844 PHE A CA 1
ATOM 7206 C C . PHE A 1 844 ? -13.099 -61.518 12.999 1.00 57.25 844 PHE A C 1
ATOM 7208 O O . PHE A 1 844 ? -13.023 -62.206 14.017 1.00 57.25 844 PHE A O 1
ATOM 7215 N N . GLU A 1 845 ? -13.901 -61.818 11.977 1.00 56.53 845 GLU A N 1
ATOM 7216 C CA . GLU A 1 845 ? -14.795 -62.981 11.900 1.00 56.53 845 GLU A CA 1
ATOM 7217 C C . GLU A 1 845 ? -14.620 -63.688 10.544 1.00 56.53 845 GLU A C 1
ATOM 7219 O O . GLU A 1 845 ? -14.436 -63.038 9.511 1.00 56.53 845 GLU A O 1
ATOM 7224 N N . HIS A 1 846 ? -14.707 -65.022 10.514 1.00 57.50 846 HIS A N 1
ATOM 7225 C CA . HIS A 1 846 ? -14.786 -65.761 9.248 1.00 57.50 846 HIS A CA 1
ATOM 7226 C C . HIS A 1 846 ? -16.230 -65.809 8.740 1.00 57.50 846 HIS A C 1
ATOM 7228 O O . HIS A 1 846 ? -17.164 -66.087 9.494 1.00 57.50 846 HIS A O 1
ATOM 7234 N N . HIS A 1 847 ? -16.421 -65.618 7.434 1.00 58.69 847 HIS A N 1
ATOM 7235 C CA . HIS A 1 847 ? -17.736 -65.760 6.817 1.00 58.69 847 HIS A CA 1
ATOM 7236 C C . HIS A 1 847 ? -18.210 -67.227 6.818 1.00 58.69 847 HIS A C 1
ATOM 7238 O O . HIS A 1 847 ? -17.417 -68.170 6.766 1.00 58.69 847 HIS A O 1
ATOM 7244 N N . LYS A 1 848 ? -19.532 -67.440 6.806 1.00 53.38 848 LYS A N 1
ATOM 7245 C CA . LYS A 1 848 ? -20.109 -68.790 6.733 1.00 53.38 848 LYS A CA 1
ATOM 7246 C C . LYS A 1 848 ? -19.725 -69.498 5.425 1.00 53.38 848 LYS A C 1
ATOM 7248 O O . LYS A 1 848 ? -20.160 -69.066 4.353 1.00 53.38 848 LYS A O 1
ATOM 7253 N N . GLY A 1 849 ? -19.001 -70.612 5.546 1.00 54.88 849 GLY A N 1
ATOM 7254 C CA . GLY A 1 849 ? -18.485 -71.414 4.427 1.00 54.88 849 GLY A CA 1
ATOM 7255 C C . GLY A 1 849 ? -16.990 -71.228 4.140 1.00 54.88 849 GLY A C 1
ATOM 7256 O O . GLY A 1 849 ? -16.532 -71.687 3.104 1.00 54.88 849 GLY A O 1
ATOM 7257 N N . PHE A 1 850 ? -16.247 -70.549 5.017 1.00 55.72 850 PHE A N 1
ATOM 7258 C CA . PHE A 1 850 ? -14.787 -70.491 4.956 1.00 55.72 850 PHE A CA 1
ATOM 7259 C C . PHE A 1 850 ? -14.155 -71.824 5.408 1.00 55.72 850 PHE A C 1
ATOM 7261 O O . PHE A 1 850 ? -14.449 -72.299 6.508 1.00 55.72 850 PHE A O 1
ATOM 7268 N N . GLU A 1 851 ? -13.251 -72.378 4.597 1.00 53.94 851 GLU A N 1
ATOM 7269 C CA . GLU A 1 851 ? -12.491 -73.605 4.872 1.00 53.94 851 GLU A CA 1
ATOM 7270 C C . GLU A 1 851 ? -10.979 -73.352 4.714 1.00 53.94 851 GLU A C 1
ATOM 7272 O O . GLU A 1 851 ? -10.546 -72.649 3.798 1.00 53.94 851 GLU A O 1
ATOM 7277 N N . TYR A 1 852 ? -10.151 -73.942 5.586 1.00 55.56 852 TYR A N 1
ATOM 7278 C CA . TYR A 1 852 ? -8.695 -73.928 5.399 1.00 55.56 852 TYR A CA 1
ATOM 7279 C C . TYR A 1 852 ? -8.258 -75.038 4.426 1.00 55.56 852 TYR A C 1
ATOM 7281 O O . TYR A 1 852 ? -8.710 -76.181 4.553 1.00 55.56 852 TYR A O 1
ATOM 7289 N N . PRO A 1 853 ? -7.329 -74.763 3.490 1.00 53.44 853 PRO A N 1
ATOM 7290 C CA . PRO A 1 853 ? -6.849 -75.766 2.553 1.00 53.44 853 PRO A CA 1
ATOM 7291 C C . PRO A 1 853 ? -6.099 -76.887 3.282 1.00 53.44 853 PRO A C 1
ATOM 7293 O O . PRO A 1 853 ? -5.330 -76.667 4.219 1.00 53.44 853 PRO A O 1
ATOM 7296 N N . LYS A 1 854 ? -6.285 -78.121 2.810 1.00 48.09 854 LYS A N 1
ATOM 7297 C CA . LYS A 1 854 ? -5.697 -79.320 3.420 1.00 48.09 854 LYS A CA 1
ATOM 7298 C C . LYS A 1 854 ? -4.160 -79.255 3.429 1.00 48.09 854 LYS A C 1
ATOM 7300 O O . LYS A 1 854 ? -3.540 -79.332 2.364 1.00 48.09 854 LYS A O 1
ATOM 7305 N N . GLY A 1 855 ? -3.576 -79.170 4.628 1.00 52.62 855 GLY A N 1
ATOM 7306 C CA . GLY A 1 855 ? -2.138 -78.968 4.856 1.00 52.62 855 GLY A CA 1
ATOM 7307 C C . GLY A 1 855 ? -1.730 -77.534 5.228 1.00 52.62 855 GLY A C 1
ATOM 7308 O O . GLY A 1 855 ? -0.556 -77.210 5.116 1.00 52.62 855 GLY A O 1
ATOM 7309 N N . PHE A 1 856 ? -2.674 -76.676 5.620 1.00 51.12 856 PHE A N 1
ATOM 7310 C CA . PHE A 1 856 ? -2.401 -75.365 6.217 1.00 51.12 856 PHE A CA 1
ATOM 7311 C C . PHE A 1 856 ? -1.855 -75.503 7.651 1.00 51.12 856 PHE A C 1
ATOM 7313 O O . PHE A 1 856 ? -2.455 -76.200 8.471 1.00 51.12 856 PHE A O 1
ATOM 7320 N N . GLU A 1 857 ? -0.750 -74.820 7.967 1.00 52.91 857 GLU A N 1
ATOM 7321 C CA . GLU A 1 857 ? -0.124 -74.831 9.297 1.00 52.91 857 GLU A CA 1
ATOM 7322 C C . GLU A 1 857 ? -0.045 -73.416 9.903 1.00 52.91 857 GLU A C 1
ATOM 7324 O O . GLU A 1 857 ? 0.427 -72.467 9.277 1.00 52.91 857 GLU A O 1
ATOM 7329 N N . HIS A 1 858 ? -0.466 -73.272 11.166 1.00 55.88 858 HIS A N 1
ATOM 7330 C CA . HIS A 1 858 ? -0.187 -72.068 11.954 1.00 55.88 858 HIS A CA 1
ATOM 7331 C C . HIS A 1 858 ? 1.222 -72.142 12.555 1.00 55.88 858 HIS A C 1
ATOM 7333 O O . HIS A 1 858 ? 1.628 -73.165 13.113 1.00 55.88 858 HIS A O 1
ATOM 7339 N N . HIS A 1 859 ? 1.955 -71.026 12.534 1.00 56.19 859 HIS A N 1
ATOM 7340 C CA . HIS A 1 859 ? 3.272 -70.968 13.160 1.00 56.19 859 HIS A CA 1
ATOM 7341 C C . HIS A 1 859 ? 3.192 -71.165 14.687 1.00 56.19 859 HIS A C 1
ATOM 7343 O O . HIS A 1 859 ? 2.266 -70.720 15.370 1.00 56.19 859 HIS A O 1
ATOM 7349 N N . LYS A 1 860 ? 4.217 -71.806 15.257 1.00 49.94 860 LYS A N 1
ATOM 7350 C CA . LYS A 1 860 ? 4.286 -72.105 16.694 1.00 49.94 860 LYS A CA 1
ATOM 7351 C C . LYS A 1 860 ? 4.292 -70.820 17.536 1.00 49.94 860 LYS A C 1
ATOM 7353 O O . LYS A 1 860 ? 5.298 -70.109 17.557 1.00 49.94 860 LYS A O 1
ATOM 7358 N N . GLY A 1 861 ? 3.199 -70.581 18.262 1.00 54.12 861 GLY A N 1
ATOM 7359 C CA . GLY A 1 861 ? 2.976 -69.380 19.079 1.00 54.12 861 GLY A CA 1
ATOM 7360 C C . GLY A 1 861 ? 1.838 -68.471 18.599 1.00 54.12 861 GLY A C 1
ATOM 7361 O O . GLY A 1 861 ? 1.631 -67.433 19.210 1.00 54.12 861 GLY A O 1
ATOM 7362 N N . PHE A 1 862 ? 1.117 -68.847 17.540 1.00 53.31 862 PHE A N 1
ATOM 7363 C CA . PHE A 1 862 ? -0.083 -68.146 17.083 1.00 53.31 862 PHE A CA 1
ATOM 7364 C C . PHE A 1 862 ? -1.220 -68.192 18.127 1.00 53.31 862 PHE A C 1
ATOM 7366 O O . PHE A 1 862 ? -1.560 -69.269 18.624 1.00 53.31 862 PHE A O 1
ATOM 7373 N N . GLU A 1 863 ? -1.830 -67.041 18.432 1.00 54.09 863 GLU A N 1
ATOM 7374 C CA . GLU A 1 863 ? -2.970 -66.902 19.352 1.00 54.09 863 GLU A CA 1
ATOM 7375 C C . GLU A 1 863 ? -4.147 -66.181 18.669 1.00 54.09 863 GLU A C 1
ATOM 7377 O O . GLU A 1 863 ? -3.960 -65.207 17.940 1.00 54.09 863 GLU A O 1
ATOM 7382 N N . TYR A 1 864 ? -5.379 -66.638 18.921 1.00 57.31 864 TYR A N 1
ATOM 7383 C CA . TYR A 1 864 ? -6.587 -65.965 18.430 1.00 57.31 864 TYR A CA 1
ATOM 7384 C C . TYR A 1 864 ? -6.976 -64.773 19.328 1.00 57.31 864 TYR A C 1
ATOM 7386 O O . TYR A 1 864 ? -6.888 -64.878 20.558 1.00 57.31 864 TYR A O 1
ATOM 7394 N N . PRO A 1 865 ? -7.479 -63.656 18.763 1.00 54.91 865 PRO A N 1
ATOM 7395 C CA . PRO A 1 865 ? -7.927 -62.512 19.548 1.00 54.91 865 PRO A CA 1
ATOM 7396 C C . PRO A 1 865 ? -9.046 -62.863 20.531 1.00 54.91 865 PRO A C 1
ATOM 7398 O O . PRO A 1 865 ? -9.977 -63.610 20.234 1.00 54.91 865 PRO A O 1
ATOM 7401 N N . LYS A 1 866 ? -9.008 -62.250 21.717 1.00 49.00 866 LYS A N 1
ATOM 7402 C CA . LYS A 1 866 ? -10.023 -62.465 22.754 1.00 49.00 866 LYS A CA 1
ATOM 7403 C C . LYS A 1 866 ? -11.400 -61.956 22.295 1.00 49.00 866 LYS A C 1
ATOM 7405 O O . LYS A 1 866 ? -11.598 -60.742 22.200 1.00 49.00 866 LYS A O 1
ATOM 7410 N N . GLY A 1 867 ? -12.336 -62.884 22.080 1.00 54.69 867 GLY A N 1
ATOM 7411 C CA . GLY A 1 867 ? -13.671 -62.621 21.520 1.00 54.69 867 GLY A CA 1
ATOM 7412 C C . GLY A 1 867 ? -13.839 -63.018 20.047 1.00 54.69 867 GLY A C 1
ATOM 7413 O O . GLY A 1 867 ? -14.790 -62.571 19.423 1.00 54.69 867 GLY A O 1
ATOM 7414 N N . PHE A 1 868 ? -12.914 -63.801 19.489 1.00 50.53 868 PHE A N 1
ATOM 7415 C CA . PHE A 1 868 ? -13.061 -64.454 18.187 1.00 50.53 868 PHE A CA 1
ATOM 7416 C C . PHE A 1 868 ? -14.086 -65.603 18.258 1.00 50.53 868 PHE A C 1
ATOM 7418 O O . PHE A 1 868 ? -14.028 -66.412 19.185 1.00 50.53 868 PHE A O 1
ATOM 7425 N N . GLU A 1 869 ? -15.004 -65.678 17.289 1.00 52.00 869 GLU A N 1
ATOM 7426 C CA . GLU A 1 869 ? -16.046 -66.712 17.202 1.00 52.00 869 GLU A CA 1
ATOM 7427 C C . GLU A 1 869 ? -15.999 -67.434 15.842 1.00 52.00 869 GLU A C 1
ATOM 7429 O O . GLU A 1 869 ? -15.952 -66.803 14.784 1.00 52.00 869 GLU A O 1
ATOM 7434 N N . HIS A 1 870 ? -16.051 -68.770 15.858 1.00 54.44 870 HIS A N 1
ATOM 7435 C CA . HIS A 1 870 ? -16.280 -69.579 14.657 1.00 54.44 870 HIS A CA 1
ATOM 7436 C C . HIS A 1 870 ? -17.786 -69.755 14.399 1.00 54.44 870 HIS A C 1
ATOM 7438 O O . HIS A 1 870 ? -18.577 -69.945 15.326 1.00 54.44 870 HIS A O 1
ATOM 7444 N N . TYR A 1 871 ? -18.193 -69.781 13.125 1.00 53.03 871 TYR A N 1
ATOM 7445 C CA . TYR A 1 871 ? -19.557 -70.173 12.756 1.00 53.03 871 TYR A CA 1
ATOM 7446 C C . TYR A 1 871 ? -19.854 -71.621 13.183 1.00 53.03 871 TYR A C 1
ATOM 7448 O O . TYR A 1 871 ? -19.012 -72.503 13.043 1.00 53.03 871 TYR A O 1
ATOM 7456 N N . LYS A 1 872 ? -21.095 -71.880 13.623 1.00 43.47 872 LYS A N 1
ATOM 7457 C CA . LYS A 1 872 ? -21.568 -73.171 14.179 1.00 43.47 872 LYS A CA 1
ATOM 7458 C C . LYS A 1 872 ? -21.356 -74.432 13.325 1.00 43.47 872 LYS A C 1
ATOM 7460 O O . LYS A 1 872 ? -21.519 -75.524 13.860 1.00 43.47 872 LYS A O 1
ATOM 7465 N N . ASP A 1 873 ? -21.024 -74.281 12.047 1.00 46.78 873 ASP A N 1
ATOM 7466 C CA . ASP A 1 873 ? -20.910 -75.370 11.069 1.00 46.78 873 ASP A CA 1
ATOM 7467 C C . ASP A 1 873 ? -19.455 -75.556 10.571 1.00 46.78 873 ASP A C 1
ATOM 7469 O O . ASP A 1 873 ? -19.237 -76.070 9.479 1.00 46.78 873 ASP A O 1
ATOM 7473 N N . TYR A 1 874 ? -18.460 -75.064 11.318 1.00 48.03 874 TYR A N 1
ATOM 7474 C CA . TYR A 1 874 ? -17.041 -75.094 10.943 1.00 48.03 874 TYR A CA 1
ATOM 7475 C C . TYR A 1 874 ? -16.358 -76.410 11.365 1.00 48.03 874 TYR A C 1
ATOM 7477 O O . TYR A 1 874 ? -16.314 -76.736 12.553 1.00 48.03 874 TYR A O 1
ATOM 7485 N N . GLU A 1 875 ? -15.796 -77.153 10.404 1.00 44.72 875 GLU A N 1
ATOM 7486 C CA . GLU A 1 875 ? -15.049 -78.398 10.645 1.00 44.72 875 GLU A CA 1
ATOM 7487 C C . GLU A 1 875 ? -13.528 -78.186 10.545 1.00 44.72 875 GLU A C 1
ATOM 7489 O O . GLU A 1 875 ? -13.006 -77.725 9.530 1.00 44.72 875 GLU A O 1
ATOM 7494 N N . HIS A 1 876 ? -12.782 -78.596 11.576 1.00 51.47 876 HIS A N 1
ATOM 7495 C CA . HIS A 1 876 ? -11.324 -78.705 11.495 1.00 51.47 876 HIS A CA 1
ATOM 7496 C C . HIS A 1 876 ? -10.919 -80.019 10.811 1.00 51.47 876 HIS A C 1
ATOM 7498 O O . HIS A 1 876 ? -11.136 -81.108 11.346 1.00 51.47 876 HIS A O 1
ATOM 7504 N N . HIS A 1 877 ? -10.247 -79.933 9.662 1.00 42.88 877 HIS A N 1
ATOM 7505 C CA . HIS A 1 877 ? -9.548 -81.079 9.081 1.00 42.88 877 HIS A CA 1
ATOM 7506 C C . HIS A 1 877 ? -8.205 -81.314 9.785 1.00 42.88 877 HIS A C 1
ATOM 7508 O O . HIS A 1 877 ? -7.183 -80.730 9.431 1.00 42.88 877 HIS A O 1
ATOM 7514 N N . ASP A 1 878 ? -8.238 -82.193 10.784 1.00 38.09 878 ASP A N 1
ATOM 7515 C CA . ASP A 1 878 ? -7.108 -82.544 11.644 1.00 38.09 878 ASP A CA 1
ATOM 7516 C C . ASP A 1 878 ? -5.886 -83.069 10.865 1.00 38.09 878 ASP A C 1
ATOM 7518 O O . ASP A 1 878 ? -5.907 -84.150 10.265 1.00 38.09 878 ASP A O 1
ATOM 7522 N N . SER A 1 879 ? -4.770 -82.345 10.962 1.00 36.00 879 SER A N 1
ATOM 7523 C CA . SER A 1 879 ? -3.435 -82.919 10.801 1.00 36.00 879 SER A CA 1
ATOM 7524 C C . SER A 1 879 ? -2.418 -82.204 11.695 1.00 36.00 879 SER A C 1
ATOM 7526 O O . SER A 1 879 ? -1.881 -81.168 11.318 1.00 36.00 879 SER A O 1
ATOM 7528 N N . ASN A 1 880 ? -2.106 -82.859 12.823 1.00 35.84 880 ASN A N 1
ATOM 7529 C CA . ASN A 1 880 ? -1.033 -82.597 13.803 1.00 35.84 880 ASN A CA 1
ATOM 7530 C C . ASN A 1 880 ? -1.420 -81.719 15.034 1.00 35.84 880 ASN A C 1
ATOM 7532 O O . ASN A 1 880 ? -1.882 -80.591 14.869 1.00 35.84 880 ASN A O 1
ATOM 7536 N N . PRO A 1 881 ? -1.230 -82.199 16.288 1.00 38.03 881 PRO A N 1
ATOM 7537 C CA . PRO A 1 881 ? -1.835 -81.581 17.468 1.00 38.03 881 PRO A CA 1
ATOM 7538 C C . PRO A 1 881 ? -0.907 -80.573 18.162 1.00 38.03 881 PRO A C 1
ATOM 7540 O O . PRO A 1 881 ? -0.048 -80.939 18.970 1.00 38.03 881 PRO A O 1
ATOM 7543 N N . TYR A 1 882 ? -1.149 -79.281 17.943 1.00 39.12 882 TYR A N 1
ATOM 7544 C CA . TYR A 1 882 ? -0.631 -78.219 18.808 1.00 39.12 882 TYR A CA 1
ATOM 7545 C C . TYR A 1 882 ? -1.792 -77.532 19.534 1.00 39.12 882 TYR A C 1
ATOM 7547 O O . TYR A 1 882 ? -2.698 -76.993 18.912 1.00 39.12 882 TYR A O 1
ATOM 7555 N N . HIS A 1 883 ? -1.784 -77.611 20.870 1.00 35.72 883 HIS A N 1
ATOM 7556 C CA . HIS A 1 883 ? -2.883 -77.167 21.733 1.00 35.72 883 HIS A CA 1
ATOM 7557 C C . HIS A 1 883 ? -3.260 -75.690 21.528 1.00 35.72 883 HIS A C 1
ATOM 7559 O O . HIS A 1 883 ? -2.588 -74.800 22.053 1.00 35.72 883 HIS A O 1
ATOM 7565 N N . TYR A 1 884 ? -4.405 -75.445 20.892 1.00 44.84 884 TYR A N 1
ATOM 7566 C CA . TYR A 1 884 ? -5.097 -74.161 20.966 1.00 44.84 884 TYR A CA 1
ATOM 7567 C C . TYR A 1 884 ? -5.729 -74.000 22.357 1.00 44.84 884 TYR A C 1
ATOM 7569 O O . TYR A 1 884 ? -6.467 -74.869 22.825 1.00 44.84 884 TYR A O 1
ATOM 7577 N N . LYS A 1 885 ? -5.431 -72.892 23.046 1.00 35.75 885 LYS A N 1
ATOM 7578 C CA . LYS A 1 885 ? -6.109 -72.508 24.293 1.00 35.75 885 LYS A CA 1
ATOM 7579 C C . LYS A 1 885 ? -7.253 -71.548 23.987 1.00 35.75 885 LYS A C 1
ATOM 7581 O O . LYS A 1 885 ? -7.085 -70.334 24.071 1.00 35.75 885 LYS A O 1
ATOM 7586 N N . GLU A 1 886 ? -8.432 -72.088 23.704 1.00 36.56 886 GLU A N 1
ATOM 7587 C CA . GLU A 1 886 ? -9.654 -71.284 23.739 1.00 36.56 886 GLU A CA 1
ATOM 7588 C C . GLU A 1 886 ? -9.930 -70.812 25.174 1.00 36.56 886 GLU A C 1
ATOM 7590 O O . GLU A 1 886 ? -10.283 -71.587 26.066 1.00 36.56 886 GLU A O 1
ATOM 7595 N N . HIS A 1 887 ? -9.777 -69.511 25.415 1.00 34.12 887 HIS A N 1
ATOM 7596 C CA . HIS A 1 887 ? -10.165 -68.879 26.674 1.00 34.12 887 HIS A CA 1
ATOM 7597 C C . HIS A 1 887 ? -11.628 -68.407 26.626 1.00 34.12 887 HIS A C 1
ATOM 7599 O O . HIS A 1 887 ? -11.908 -67.208 26.671 1.00 34.12 887 HIS A O 1
ATOM 7605 N N . GLY A 1 888 ? -12.561 -69.364 26.596 1.00 29.64 888 GLY A N 1
ATOM 7606 C CA . GLY A 1 888 ? -14.003 -69.125 26.691 1.00 29.64 888 GLY A CA 1
ATOM 7607 C C . GLY A 1 888 ? -14.701 -70.146 27.593 1.00 29.64 888 GLY A C 1
ATOM 7608 O O . GLY A 1 888 ? -14.716 -71.336 27.296 1.00 29.64 888 GLY A O 1
ATOM 7609 N N . LYS A 1 889 ? -15.307 -69.693 28.698 1.00 24.58 889 LYS A N 1
ATOM 7610 C CA . LYS A 1 889 ? -16.361 -70.470 29.371 1.00 24.58 889 LYS A CA 1
ATOM 7611 C C . LYS A 1 889 ? -17.687 -70.161 28.684 1.00 24.58 889 LYS A C 1
ATOM 7613 O O . LYS A 1 889 ? -17.990 -68.992 28.473 1.00 24.58 889 LYS A O 1
ATOM 7618 N N . MET A 1 890 ? -18.473 -71.195 28.392 1.00 28.72 890 MET A N 1
ATOM 7619 C CA . MET A 1 890 ? -19.895 -71.031 28.087 1.00 28.72 890 MET A CA 1
ATOM 7620 C C . MET A 1 890 ? -20.670 -70.670 29.364 1.00 28.72 890 MET A C 1
ATOM 7622 O O . MET A 1 890 ? -20.387 -71.254 30.415 1.00 28.72 890 MET A O 1
ATOM 7626 N N . TYR A 1 891 ? -21.682 -69.808 29.194 1.00 28.33 891 TYR A N 1
ATOM 7627 C CA . TYR A 1 891 ? -22.569 -69.203 30.207 1.00 28.33 891 TYR A CA 1
ATOM 7628 C C . TYR A 1 891 ? -21.937 -68.121 31.099 1.00 28.33 891 TYR A C 1
ATOM 7630 O O . TYR A 1 891 ? -20.981 -68.418 31.849 1.00 28.33 891 TYR A O 1
#

Sequence (891 aa):
MSNIGHHDISPARSWVIAIEPHEVWYKSLGNAAEKHPPSFGGSSNNIPKKKSTRTATKMMKLLVLAISAFCLTQAMVMETHTADMDFLHKQKKIYDLFMYVDQTDLHEAEWYETGRNYDIFQHIEDYQDQMIVREFMYRFKLGMLSRKSLFSVYYKEHREELRALFKLFYTAKDFETFYKTACWCRHYINHGMFVTALTTAVMYRPDCKYIVLPPMYEVYPHLFFDNEFIQEAHRYYMSYGMKKTGGEGHFFDYFLIDRNATNQFMKYYMDKEYHLSYFTDDVGLNNYYYYIRNLFPFWITLSDLDMPKHIRGELYYYVHQQLMARYYLERLSNGMGEIEDFDFYQSFAPGYFSNLVYGNGVPMPSRDRYSKTPYYKYPFVNEAENIESRILAAIDSGFIYDHEGKQYGLYTPEGFNYLGNLIEGNYDSCNTRFYGAIDALYRDIFGFSYDCKHKNCFVPSALQIYSTSLRDPAFYRLYKRILSYFFRYKCHLPSYTRSELEFPGIKIEDVKVDKLVTFMEPYEYFINNAVTVDTFKDGMSFNIKAKKYRLNYKPFTYHIDVKSDKNTKGMVRIFLGPSMDEYYFKEPNYMFYNWYNFVELDKFYFDFKVGMNTIERYSSESVYTAKDFMGSDYFYKKLYKSIEGSEPFTYSEKVYGFPNNLYLPKGAVGGMPFKLYVFIYPFEESKTTFFDFPMFGKMMYDGKPFGFPLDKPMKPWFFDLNNMFFKDVYIHYDKDYSDYHYYHKYDNMYSKHMDYMKYTDGYKHFDKYMYKDFPAGYDFPKDYEHYKGFEYQKGFEYPKGFEYPKGFEHHKEFEYPKGFEYPKGFEYPKGFEHHKGFEYPKGFEHHKGFEYPKGFEHHKGFEYPKGFEHYKDYEHHDSNPYHYKEHGKMY

Mean predicted aligned error: 14.96 Å